Protein AF-0000000075578197 (afdb_homodimer)

Solvent-accessible surface area (backbone atoms only — not comparable to full-atom values): 44158 Å² total; per-residue (Å²): 131,75,74,69,54,66,65,58,53,52,53,49,50,53,52,51,51,52,52,51,51,43,53,58,36,43,76,77,36,50,68,51,28,54,43,50,54,48,47,51,42,28,32,48,22,42,33,37,21,54,51,38,68,72,30,47,92,73,48,92,46,46,31,55,51,46,51,17,53,47,27,38,55,43,24,49,40,48,48,54,21,53,48,30,27,89,66,40,66,65,49,78,88,58,94,46,51,23,55,37,35,48,52,54,35,48,44,52,52,32,50,46,50,41,52,19,59,66,42,44,76,50,88,66,82,70,62,66,66,59,54,47,51,52,50,48,52,53,48,50,52,52,48,40,30,55,74,68,69,56,65,56,69,71,26,56,41,92,95,77,41,72,30,72,61,40,54,52,47,51,52,50,38,44,49,44,42,50,50,31,52,51,51,49,58,75,47,46,86,78,41,55,70,68,46,43,52,27,49,52,52,18,52,50,26,40,44,52,15,52,52,24,61,67,67,40,88,42,90,83,33,72,40,38,55,49,17,51,51,26,42,42,50,16,49,48,28,46,41,52,37,46,46,43,56,61,48,48,43,56,54,46,48,31,51,47,45,40,46,44,38,60,24,26,29,91,83,62,65,26,27,14,46,66,38,48,49,52,51,46,39,50,50,52,54,46,19,72,72,69,67,50,38,27,21,38,38,36,37,35,50,54,68,48,65,56,46,26,71,72,64,30,59,70,52,39,48,52,46,50,36,51,51,50,49,53,48,56,69,72,48,58,90,83,36,46,56,24,39,58,47,72,64,24,32,34,36,41,34,68,76,27,52,54,69,61,46,47,51,51,50,49,52,46,35,52,52,46,46,70,38,61,43,91,74,69,77,42,70,48,40,35,19,23,1,31,36,55,51,64,74,65,89,67,80,84,62,65,86,46,40,60,54,47,42,52,53,50,50,47,50,13,47,51,21,23,50,49,16,51,73,72,72,36,65,38,74,27,55,79,129,133,76,75,70,54,68,64,58,54,53,55,49,50,53,50,50,52,52,51,51,51,44,51,58,36,43,76,76,36,49,67,52,26,54,43,51,53,48,49,51,42,28,31,47,22,41,32,39,20,54,52,39,68,73,31,47,91,73,48,91,45,46,32,56,51,47,50,17,53,48,26,39,56,43,24,50,39,48,47,54,20,54,48,28,27,89,68,40,66,64,48,78,91,57,93,46,52,21,55,36,35,48,52,54,34,47,45,52,53,32,51,46,49,41,53,20,60,67,43,43,74,50,86,66,82,70,61,65,66,58,55,47,51,52,50,48,52,54,48,50,50,51,48,38,29,54,73,69,68,56,65,55,69,71,25,55,42,90,96,76,40,72,31,72,60,40,53,52,48,52,52,50,38,45,50,43,41,51,49,33,52,50,51,50,60,75,47,46,84,77,39,57,70,68,47,44,51,26,49,53,51,17,51,51,27,40,45,52,16,52,53,24,61,66,68,41,86,42,90,83,32,71,40,40,54,49,17,50,52,27,41,42,50,16,47,49,26,47,42,53,36,46,47,44,57,60,48,48,43,56,55,45,49,32,49,47,45,40,47,44,37,60,24,25,29,89,82,62,66,28,28,14,46,66,38,48,50,54,50,45,40,50,49,52,54,46,19,71,71,70,67,49,38,27,21,40,38,36,36,34,51,54,66,47,65,56,47,26,71,73,63,31,61,68,52,40,50,52,47,51,35,50,51,51,48,52,49,55,70,73,48,58,89,84,37,47,57,25,40,57,46,72,62,25,34,34,35,41,33,69,76,25,52,53,68,59,46,48,51,52,52,48,53,47,36,53,52,47,45,69,38,62,43,92,75,68,76,42,71,49,40,34,20,24,2,32,37,57,52,65,75,67,89,66,79,84,61,65,86,46,40,61,54,48,44,51,54,51,50,47,50,14,49,50,21,23,51,50,16,50,72,73,73,36,65,37,78,28,55,80,129

Organism: Acetobacterium woodii (strain ATCC 29683 / DSM 1030 / JCM 2381 / KCTC 1655 / WB1) (NCBI:txid931626)

Foldseek 3Di:
DPPPPPVVVVVVVVVVVVLVVLVVCLVPPVLVSLLVLLVLLLVLLQVLLVLCVVLVVVDPFQLSLLSNLLSNLLSVLSNQLSCLDPPHPPDDPDNQSNLLSVLLSLVSNLVSLVVSLVCRPPNDHDDSVVSNVVSVVSSVVSCCCVPPVNVRDGQADPPPGGDPVVLVSLVVSLVSLVVSLVSLVVCVVVDDPLLSVLQNLLSVLQSQLSVLVNPDPDCSDPSVSSSSVSNSSSSVSSSVSSCCRRPVVVVVCCVVVVVQVVQADPLQSAGEQVNVLVVLLVLLLVCLVPQAKKKKKKKFWPPLVVVCVVPNVVLSSQLQNVLQVLLVVLDDPVKGWGANDDRMIMIIGTRDDPVRVQVSVLVSQVVLQPDQGPVPNDGIGMFMFMFMDGNDPDDDDSVVSSVVSVVRVVNSVVQRVVCNVVPHSHYGDDD/DPCPPPVVVVVVVVVVVVLVVLVVCLVPPVLVSLLVLLVLLLVLLQVLLVLCVVLVVVDPFQLSLLSSLLSNLLSVLSNQLSCLDPPHPPDDPDNQSNLLSVLLSLVSNLVSLVVSLVCRPPNDHDDSVVSNVVSVVSSVVSCCCVPPVNPRDGQADPPPGGDPVVLVSLVVSLVSLVVSLVSLVVCVVVDDPLLSVLQNLLSVLQSQLSVLVNPDPDCSDPSVSSSSVSNSSSSVSSSVSSCCRRPVVVVVCCVVVCVQVVQADPQQSAGEQVNVLVVLLVLLLVCLVPQAKKKKKKKFWPPLVVVCVVPNVVLSSQLQNVLQVLLVVLDDPVKGWGANDDRMIMIIGTRDDPVRVQVSVLVSQVVLQPDQGPVPNDGIGMFMFMFMDGNDPDDDDSVVSSVVSVVRVVNSVVQRVVCNVVPHSHYGHDD

Radius of gyration: 34.64 Å; Cα contacts (8 Å, |Δi|>4): 1286; chains: 2; bounding box: 59×99×76 Å

Nearest PDB structures (foldseek):
  6et7-assembly1_B  TM=8.846E-01  e=3.776E-13  Idiomarina sp. A28L
  3ign-assembly1_A  TM=9.192E-01  e=7.007E-12  Marinobacter nauticus VT8
  5llw-assembly1_B  TM=8.426E-01  e=5.840E-13  Idiomarina sp. A28L
  7e6g-assembly1_B  TM=8.261E-01  e=4.039E-10  Pseudomonas aeruginosa
  5xge-assembly1_A  TM=8.712E-01  e=1.380E-08  Pseudomonas aeruginosa PAO1

pLDDT: mean 86.0, std 12.72, range [21.14, 98.0]

InterPro domains:
  IPR000160 GGDEF domain [PF00990] (263-425)
  IPR000160 GGDEF domain [PS50887] (292-431)
  IPR000160 GGDEF domain [SM00267] (251-430)
  IPR000160 GGDEF domain [TIGR00254] (258-427)
  IPR000160 GGDEF domain [cd01949] (263-425)
  IPR029787 Nucleotide cyclase [SSF55073] (267-427)
  IPR033425 Membrane-associated sensor domain MASE3 [PF17159] (25-250)
  IPR043128 Reverse transcriptase/Diguanylate cyclase domain [G3DSA:3.30.70.270] (252-428)
  IPR050469 Diguanylate cyclase Dgc-like, bacteria [PTHR45138] (252-425)

Sequence (862 aa):
MRIWNKRNVINSLITVIILVALYIISLNNYLLFHTSAEIFSICIAVTIFLIVINSQEFIDNNFLIIIGIAYLFIGFLDLLHALSYVGMNIFTDYDYYANQLWIATRFMESITLVIAFIFMNYKRKLNTNLIFITYFIATIAIVLSIFYWKIFPICFIVGEGQTKFKIISEYIISFILLISLTLSYINRKRFDKTLYKYVVFSIIFTIFSELAFTFYISNYGLLNILGHFFKILSFYLIYKAIIEKAIKEPQKAIFTELQNQVNTDGLTSLFNHRYLYDQLEAEITYTFQTKKTFSIIIFDIDHFKKVNDRYGHVIGDKVLLSVGTIITKLTRSIDTVGRYGGEEFMVILPNTGIENCYHIAEKIRIEIEKTDFCQKGINITVSAGIAQFDNPSIGEKYERISILANDFVNIADVNLYNAKSNGRNMTIGLKMRIWNKRNVINSLITVIILVALYIISLNNYLLFHTSAEIFSICIAVTIFLIVINSQEFIDNNFLIIIGIAYLFIGFLDLLHALSYVGMNIFTDYDYYANQLWIATRFMESITLVIAFIFMNYKRKLNTNLIFITYFIATIAIVLSIFYWKIFPICFIVGEGQTKFKIISEYIISFILLISLTLSYINRKRFDKTLYKYVVFSIIFTIFSELAFTFYISNYGLLNILGHFFKILSFYLIYKAIIEKAIKEPQKAIFTELQNQVNTDGLTSLFNHRYLYDQLEAEITYTFQTKKTFSIIIFDIDHFKKVNDRYGHVIGDKVLLSVGTIITKLTRSIDTVGRYGGEEFMVILPNTGIENCYHIAEKIRIEIEKTDFCQKGINITVSAGIAQFDNPSIGEKYERISILANDFVNIADVNLYNAKSNGRNMTIGLK

Structure (mmCIF, N/CA/C/O backbone):
data_AF-0000000075578197-model_v1
#
loop_
_entity.id
_entity.type
_entity.pdbx_description
1 polymer 'Putative response regulator pleD'
#
loop_
_atom_site.group_PDB
_atom_site.id
_atom_site.type_symbol
_atom_site.label_atom_id
_atom_site.label_alt_id
_atom_site.label_comp_id
_atom_site.label_asym_id
_atom_site.label_entity_id
_atom_site.label_seq_id
_atom_site.pdbx_PDB_ins_code
_atom_site.Cartn_x
_atom_site.Cartn_y
_atom_site.Cartn_z
_atom_site.occupancy
_atom_site.B_iso_or_equiv
_atom_site.auth_seq_id
_atom_site.auth_comp_id
_atom_site.auth_asym_id
_atom_site.auth_atom_id
_atom_site.pdbx_PDB_model_num
ATOM 1 N N . MET A 1 1 ? 3.1 -3.645 29.516 1 21.33 1 MET A N 1
ATOM 2 C CA . MET A 1 1 ? 3.105 -4.969 28.906 1 21.33 1 MET A CA 1
ATOM 3 C C . MET A 1 1 ? 2.656 -4.895 27.453 1 21.33 1 MET A C 1
ATOM 5 O O . MET A 1 1 ? 1.569 -4.395 27.156 1 21.33 1 MET A O 1
ATOM 9 N N . ARG A 1 2 ? 3.539 -4.82 26.578 1 26.7 2 ARG A N 1
ATOM 10 C CA . ARG A 1 2 ? 3.576 -4.473 25.156 1 26.7 2 ARG A CA 1
ATOM 11 C C . ARG A 1 2 ? 2.631 -5.359 24.344 1 26.7 2 ARG A C 1
ATOM 13 O O . ARG A 1 2 ? 2.68 -6.586 24.453 1 26.7 2 ARG A O 1
ATOM 20 N N . ILE A 1 3 ? 1.379 -4.938 24.281 1 30.64 3 ILE A N 1
ATOM 21 C CA . ILE A 1 3 ? 0.439 -5.602 23.391 1 30.64 3 ILE A CA 1
ATOM 22 C C . ILE A 1 3 ? 1.197 -6.246 22.234 1 30.64 3 ILE A C 1
ATOM 24 O O . ILE A 1 3 ? 1.737 -5.547 21.359 1 30.64 3 ILE A O 1
ATOM 28 N N . TRP A 1 4 ? 2.084 -6.992 22.562 1 38.09 4 TRP A N 1
ATOM 29 C CA . TRP A 1 4 ? 2.557 -7.938 21.562 1 38.09 4 TRP A CA 1
ATOM 30 C C . TRP A 1 4 ? 1.471 -8.219 20.516 1 38.09 4 TRP A C 1
ATOM 32 O O . TRP A 1 4 ? 0.402 -8.734 20.859 1 38.09 4 TRP A O 1
ATOM 42 N N . ASN A 1 5 ? 1.256 -7.391 19.469 1 48.12 5 ASN A N 1
ATOM 43 C CA . ASN A 1 5 ? 0.161 -7.121 18.547 1 48.12 5 ASN A CA 1
ATOM 44 C C . ASN A 1 5 ? -0.476 -8.414 18.047 1 48.12 5 ASN A C 1
ATOM 46 O O . ASN A 1 5 ? 0.218 -9.297 17.531 1 48.12 5 ASN A O 1
ATOM 50 N N . LYS A 1 6 ? -1.523 -9 18.766 1 53.38 6 LYS A N 1
ATOM 51 C CA . LYS A 1 6 ? -2.418 -10.094 18.406 1 53.38 6 LYS A CA 1
ATOM 52 C C . LYS A 1 6 ? -2.393 -10.359 16.906 1 53.38 6 LYS A C 1
ATOM 54 O O . LYS A 1 6 ? -2.414 -11.516 16.469 1 53.38 6 LYS A O 1
ATOM 59 N N . ARG A 1 7 ? -2.16 -9.391 16.219 1 59.84 7 ARG A N 1
ATOM 60 C CA . ARG A 1 7 ? -2.176 -9.516 14.758 1 59.84 7 ARG A CA 1
ATOM 61 C C . ARG A 1 7 ? -0.917 -10.211 14.258 1 59.84 7 ARG A C 1
ATOM 63 O O . ARG A 1 7 ? -0.98 -11.031 13.336 1 59.84 7 ARG A O 1
ATOM 70 N N . ASN A 1 8 ? 0.161 -10 14.977 1 60.31 8 ASN A N 1
ATOM 71 C CA . ASN A 1 8 ? 1.41 -10.648 14.586 1 60.31 8 ASN A CA 1
ATOM 72 C C . ASN A 1 8 ? 1.393 -12.141 14.922 1 60.31 8 ASN A C 1
ATOM 74 O O . ASN A 1 8 ? 1.928 -12.953 14.164 1 60.31 8 ASN A O 1
ATOM 78 N N . VAL A 1 9 ? 0.662 -12.469 15.898 1 59.34 9 VAL A N 1
ATOM 79 C CA . VAL A 1 9 ? 0.596 -13.859 16.328 1 59.34 9 VAL A CA 1
ATOM 80 C C . VAL A 1 9 ? -0.242 -14.664 15.328 1 59.34 9 VAL A C 1
ATOM 82 O O . VAL A 1 9 ? 0.135 -15.773 14.945 1 59.34 9 VAL A O 1
ATOM 85 N N . ILE A 1 10 ? -1.269 -14.102 14.875 1 62.12 10 ILE A N 1
ATOM 86 C CA . ILE A 1 10 ? -2.145 -14.789 13.93 1 62.12 10 ILE A CA 1
ATOM 87 C C . ILE A 1 10 ? -1.427 -14.977 12.602 1 62.12 10 ILE A C 1
ATOM 89 O O . ILE A 1 10 ? -1.494 -16.047 11.992 1 62.12 10 ILE A O 1
ATOM 93 N N . ASN A 1 11 ? -0.665 -14.031 12.25 1 66.75 11 ASN A N 1
ATOM 94 C CA . ASN A 1 11 ? 0.097 -14.141 11.008 1 66.75 11 ASN A CA 1
ATOM 95 C C . ASN A 1 11 ? 1.16 -15.227 11.094 1 66.75 11 ASN A C 1
ATOM 97 O O . ASN A 1 11 ? 1.378 -15.969 10.133 1 66.75 11 ASN A O 1
ATOM 101 N N . SER A 1 12 ? 1.688 -15.297 12.289 1 65.81 12 SER A N 1
ATOM 102 C CA . SER A 1 12 ? 2.709 -16.328 12.492 1 65.81 12 SER A CA 1
ATOM 103 C C . SER A 1 12 ? 2.094 -17.719 12.516 1 65.81 12 SER A C 1
ATOM 105 O O . SER A 1 12 ? 2.668 -18.672 11.969 1 65.81 12 SER A O 1
ATOM 107 N N . LEU A 1 13 ? 0.955 -17.797 13.016 1 66.75 13 LEU A N 1
ATOM 108 C CA . LEU A 1 13 ? 0.273 -19.094 13.086 1 66.75 13 LEU A CA 1
ATOM 109 C C . LEU A 1 13 ? -0.123 -19.578 11.695 1 66.75 13 LEU A C 1
ATOM 111 O O . LEU A 1 13 ? 0.028 -20.75 11.375 1 66.75 13 LEU A O 1
ATOM 115 N N . ILE A 1 14 ? -0.508 -18.688 10.891 1 71.19 14 ILE A N 1
ATOM 116 C CA . ILE A 1 14 ? -0.895 -19.031 9.523 1 71.19 14 ILE A CA 1
ATOM 117 C C . ILE A 1 14 ? 0.325 -19.516 8.75 1 71.19 14 ILE A C 1
ATOM 119 O O . ILE A 1 14 ? 0.245 -20.5 8.016 1 71.19 14 ILE A O 1
ATOM 123 N N . THR A 1 15 ? 1.411 -18.922 9.031 1 72.12 15 THR A N 1
ATOM 124 C CA . THR A 1 15 ? 2.643 -19.312 8.359 1 72.12 15 THR A CA 1
ATOM 125 C C . THR A 1 15 ? 3.068 -20.719 8.781 1 72.12 15 THR A C 1
ATOM 127 O O . THR A 1 15 ? 3.451 -21.531 7.945 1 72.12 15 THR A O 1
ATOM 130 N N . VAL A 1 16 ? 2.912 -21.016 10.047 1 74.88 16 VAL A N 1
ATOM 131 C CA . VAL A 1 16 ? 3.295 -22.328 10.562 1 74.88 16 VAL A CA 1
ATOM 132 C C . VAL A 1 16 ? 2.373 -23.406 9.984 1 74.88 16 VAL A C 1
ATOM 134 O O . VAL A 1 16 ? 2.832 -24.484 9.594 1 74.88 16 VAL A O 1
ATOM 137 N N . ILE A 1 17 ? 1.152 -23.109 9.891 1 74.31 17 ILE A N 1
ATOM 138 C CA . ILE A 1 17 ? 0.178 -24.047 9.352 1 74.31 17 ILE A CA 1
ATOM 139 C C . ILE A 1 17 ? 0.504 -24.359 7.891 1 74.31 17 ILE A C 1
ATOM 141 O O . ILE A 1 17 ? 0.465 -25.516 7.469 1 74.31 17 ILE A O 1
ATOM 145 N N . ILE A 1 18 ? 0.885 -23.375 7.168 1 77.69 18 ILE A N 1
ATOM 146 C CA . ILE A 1 18 ? 1.222 -23.531 5.758 1 77.69 18 ILE A CA 1
ATOM 147 C C . ILE A 1 18 ? 2.477 -24.391 5.625 1 77.69 18 ILE A C 1
ATOM 149 O O . ILE A 1 18 ? 2.527 -25.312 4.797 1 77.69 18 ILE A O 1
ATOM 153 N N . LEU A 1 19 ? 3.412 -24.203 6.543 1 81.19 19 LEU A N 1
ATOM 154 C CA . LEU A 1 19 ? 4.66 -24.969 6.488 1 81.19 19 LEU A CA 1
ATOM 155 C C . LEU A 1 19 ? 4.43 -26.422 6.863 1 81.19 19 LEU A C 1
ATOM 157 O O . LEU A 1 19 ? 4.98 -27.328 6.23 1 81.19 19 LEU A O 1
ATOM 161 N N . VAL A 1 20 ? 3.592 -26.625 7.797 1 82.25 20 VAL A N 1
ATOM 162 C CA . VAL A 1 20 ? 3.281 -27.984 8.227 1 82.25 20 VAL A CA 1
ATOM 163 C C . VAL A 1 20 ? 2.52 -28.719 7.117 1 82.25 20 VAL A C 1
ATOM 165 O O . VAL A 1 20 ? 2.803 -29.875 6.82 1 82.25 20 VAL A O 1
ATOM 168 N N . ALA A 1 21 ? 1.623 -28 6.539 1 83 21 ALA A N 1
ATOM 169 C CA . ALA A 1 21 ? 0.863 -28.594 5.441 1 83 21 ALA A CA 1
ATOM 170 C C . ALA A 1 21 ? 1.779 -28.969 4.277 1 83 21 ALA A C 1
ATOM 172 O O . ALA A 1 21 ? 1.648 -30.047 3.701 1 83 21 ALA A O 1
ATOM 173 N N . LEU A 1 22 ? 2.672 -28.125 4.031 1 86.56 22 LEU A N 1
ATOM 174 C CA . LEU A 1 22 ? 3.617 -28.391 2.953 1 86.56 22 LEU A CA 1
ATOM 175 C C . LEU A 1 22 ? 4.504 -29.578 3.283 1 86.56 22 LEU A C 1
ATOM 177 O O . LEU A 1 22 ? 4.824 -30.375 2.404 1 86.56 22 LEU A O 1
ATOM 181 N N . TYR A 1 23 ? 4.848 -29.688 4.5 1 86.38 23 TYR A N 1
ATOM 182 C CA . TYR A 1 23 ? 5.672 -30.812 4.914 1 86.38 23 TYR A CA 1
ATOM 183 C C . TYR A 1 23 ? 4.914 -32.125 4.758 1 86.38 23 TYR A C 1
ATOM 185 O O . TYR A 1 23 ? 5.465 -33.125 4.254 1 86.38 23 TYR A O 1
ATOM 193 N N . ILE A 1 24 ? 3.689 -32.188 5.086 1 85.94 24 ILE A N 1
ATOM 194 C CA . ILE A 1 24 ? 2.861 -33.375 4.965 1 85.94 24 ILE A CA 1
ATOM 195 C C . ILE A 1 24 ? 2.719 -33.75 3.492 1 85.94 24 ILE A C 1
ATOM 197 O O . ILE A 1 24 ? 2.811 -34.938 3.137 1 85.94 24 ILE A O 1
ATOM 201 N N . ILE A 1 25 ? 2.584 -32.781 2.715 1 87.94 25 ILE A N 1
ATOM 202 C CA . ILE A 1 25 ? 2.451 -33 1.278 1 87.94 25 ILE A CA 1
ATOM 203 C C . ILE A 1 25 ? 3.748 -33.594 0.724 1 87.94 25 ILE A C 1
ATOM 205 O O . ILE A 1 25 ? 3.721 -34.469 -0.141 1 87.94 25 ILE A O 1
ATOM 209 N N . SER A 1 26 ? 4.848 -33.156 1.254 1 87.31 26 SER A N 1
ATOM 210 C CA . SER A 1 26 ? 6.148 -33.594 0.76 1 87.31 26 SER A CA 1
ATOM 211 C C . SER A 1 26 ? 6.352 -35.094 0.996 1 87.31 26 SER A C 1
ATOM 213 O O . SER A 1 26 ? 7.059 -35.75 0.233 1 87.31 26 SER A O 1
ATOM 215 N N . LEU A 1 27 ? 5.688 -35.625 1.967 1 85.31 27 LEU A N 1
ATOM 216 C CA . LEU A 1 27 ? 5.848 -37.031 2.33 1 85.31 27 LEU A CA 1
ATOM 217 C C . LEU A 1 27 ? 5.066 -37.938 1.38 1 85.31 27 LEU A C 1
ATOM 219 O O . LEU A 1 27 ? 5.383 -39.125 1.235 1 85.31 27 LEU A O 1
ATOM 223 N N . ASN A 1 28 ? 4.09 -37.406 0.705 1 85.5 28 ASN A N 1
ATOM 224 C CA . ASN A 1 28 ? 3.207 -38.219 -0.113 1 85.5 28 ASN A CA 1
ATOM 225 C C . ASN A 1 28 ? 3.391 -37.938 -1.601 1 85.5 28 ASN A C 1
ATOM 227 O O . ASN A 1 28 ? 3.303 -38.844 -2.428 1 85.5 28 ASN A O 1
ATOM 231 N N . ASN A 1 29 ? 3.561 -36.719 -1.911 1 89.56 29 ASN A N 1
ATOM 232 C CA . ASN A 1 29 ? 3.658 -36.25 -3.291 1 89.56 29 ASN A CA 1
ATOM 233 C C . ASN A 1 29 ? 4.668 -35.125 -3.432 1 89.56 29 ASN A C 1
ATOM 235 O O . ASN A 1 29 ? 4.305 -33.938 -3.328 1 89.56 29 ASN A O 1
ATOM 239 N N . TYR A 1 30 ? 5.844 -35.469 -3.801 1 88.62 30 TYR A N 1
ATOM 240 C CA . TYR A 1 30 ? 6.926 -34.5 -3.834 1 88.62 30 TYR A CA 1
ATOM 241 C C . TYR A 1 30 ? 6.699 -33.469 -4.934 1 88.62 30 TYR A C 1
ATOM 243 O O . TYR A 1 30 ? 7.039 -32.281 -4.77 1 88.62 30 TYR A O 1
ATOM 251 N N . LEU A 1 31 ? 6.219 -33.938 -6.07 1 89.88 31 LEU A N 1
ATOM 252 C CA . LEU A 1 31 ? 5.961 -33.031 -7.168 1 89.88 31 LEU A CA 1
ATOM 253 C C . LEU A 1 31 ? 4.973 -31.953 -6.746 1 89.88 31 LEU A C 1
ATOM 255 O O . LEU A 1 31 ? 5.152 -30.766 -7.078 1 89.88 31 LEU A O 1
ATOM 259 N N . LEU A 1 32 ? 3.955 -32.344 -6.027 1 91.19 32 LEU A N 1
ATOM 260 C CA . LEU A 1 32 ? 2.984 -31.391 -5.5 1 91.19 32 LEU A CA 1
ATOM 261 C C . LEU A 1 32 ? 3.643 -30.438 -4.508 1 91.19 32 LEU A C 1
ATOM 263 O O . LEU A 1 32 ? 3.387 -29.234 -4.535 1 91.19 32 LEU A O 1
ATOM 267 N N . PHE A 1 33 ? 4.422 -30.953 -3.654 1 91.31 33 PHE A N 1
ATOM 268 C CA . PHE A 1 33 ? 5.145 -30.141 -2.686 1 91.31 33 PHE A CA 1
ATOM 269 C C . PHE A 1 33 ? 6.016 -29.109 -3.391 1 91.31 33 PHE A C 1
ATOM 271 O O . PHE A 1 33 ? 5.918 -27.906 -3.115 1 91.31 33 PHE A O 1
ATOM 278 N N . HIS A 1 34 ? 6.832 -29.641 -4.289 1 91.81 34 HIS A N 1
ATOM 279 C CA . HIS A 1 34 ? 7.773 -28.797 -5.004 1 91.81 34 HIS A CA 1
ATOM 280 C C . HIS A 1 34 ? 7.051 -27.672 -5.742 1 91.81 34 HIS A C 1
ATOM 282 O O . HIS A 1 34 ? 7.422 -26.5 -5.621 1 91.81 34 HIS A O 1
ATOM 288 N N . THR A 1 35 ? 6.016 -27.969 -6.395 1 93 35 THR A N 1
ATOM 289 C CA . THR A 1 35 ? 5.277 -27 -7.195 1 93 35 THR A CA 1
ATOM 290 C C . THR A 1 35 ? 4.578 -25.984 -6.301 1 93 35 THR A C 1
ATOM 292 O O . THR A 1 35 ? 4.605 -24.781 -6.578 1 93 35 THR A O 1
ATOM 295 N N . SER A 1 36 ? 4.012 -26.422 -5.266 1 92.19 36 SER A N 1
ATOM 296 C CA . SER A 1 36 ? 3.33 -25.531 -4.336 1 92.19 36 SER A CA 1
ATOM 297 C C . SER A 1 36 ? 4.312 -24.562 -3.678 1 92.19 36 SER A C 1
ATOM 299 O O . SER A 1 36 ? 4.027 -23.375 -3.543 1 92.19 36 SER A O 1
ATOM 301 N N . ALA A 1 37 ? 5.422 -25.094 -3.244 1 92.19 37 ALA A N 1
ATOM 302 C CA . ALA A 1 37 ? 6.449 -24.266 -2.619 1 92.19 37 ALA A CA 1
ATOM 303 C C . ALA A 1 37 ? 6.941 -23.172 -3.576 1 92.19 37 ALA A C 1
ATOM 305 O O . ALA A 1 37 ? 7.094 -22.016 -3.188 1 92.19 37 ALA A O 1
ATOM 306 N N . GLU A 1 38 ? 7.145 -23.547 -4.773 1 94.06 38 GLU A N 1
ATOM 307 C CA . GLU A 1 38 ? 7.609 -22.594 -5.777 1 94.06 38 GLU A CA 1
ATOM 308 C C . GLU A 1 38 ? 6.543 -21.547 -6.082 1 94.06 38 GLU A C 1
ATOM 310 O O . GLU A 1 38 ? 6.852 -20.359 -6.215 1 94.06 38 GLU A O 1
ATOM 315 N N . ILE A 1 39 ? 5.336 -21.969 -6.184 1 94.12 39 ILE A N 1
ATOM 316 C CA . ILE A 1 39 ? 4.258 -21.047 -6.508 1 94.12 39 ILE A CA 1
ATOM 317 C C . ILE A 1 39 ? 4.094 -20.031 -5.379 1 94.12 39 ILE A C 1
ATOM 319 O O . ILE A 1 39 ? 3.811 -18.859 -5.629 1 94.12 39 ILE A O 1
ATOM 323 N N . PHE A 1 40 ? 4.262 -20.5 -4.211 1 90.81 40 PHE A N 1
ATOM 324 C CA . PHE A 1 40 ? 4.211 -19.578 -3.088 1 90.81 40 PHE A CA 1
ATOM 325 C C . PHE A 1 40 ? 5.234 -18.453 -3.262 1 90.81 40 PHE A C 1
ATOM 327 O O . PHE A 1 40 ? 4.895 -17.281 -3.139 1 90.81 40 PHE A O 1
ATOM 334 N N . SER A 1 41 ? 6.43 -18.812 -3.496 1 94.12 41 SER A N 1
ATOM 335 C CA . SER A 1 41 ? 7.5 -17.844 -3.67 1 94.12 41 SER A CA 1
ATOM 336 C C . SER A 1 41 ? 7.234 -16.938 -4.867 1 94.12 41 SER A C 1
ATOM 338 O O . SER A 1 41 ? 7.562 -15.742 -4.836 1 94.12 41 SER A O 1
ATOM 340 N N . ILE A 1 42 ? 6.637 -17.5 -5.852 1 95.88 42 ILE A N 1
ATOM 341 C CA . ILE A 1 42 ? 6.324 -16.734 -7.059 1 95.88 42 ILE A CA 1
ATOM 342 C C . ILE A 1 42 ? 5.246 -15.703 -6.754 1 95.88 42 ILE A C 1
ATOM 344 O O . ILE A 1 42 ? 5.355 -14.547 -7.164 1 95.88 42 ILE A O 1
ATOM 348 N N . CYS A 1 43 ? 4.266 -16.094 -6.031 1 94.69 43 CYS A N 1
ATOM 349 C CA . CYS A 1 43 ? 3.217 -15.164 -5.625 1 94.69 43 CYS A CA 1
ATOM 350 C C . CYS A 1 43 ? 3.793 -14.008 -4.82 1 94.69 43 CYS A C 1
ATOM 352 O O . CYS A 1 43 ? 3.439 -12.852 -5.051 1 94.69 43 CYS A O 1
ATOM 354 N N . ILE A 1 44 ? 4.66 -14.367 -4.004 1 93.5 44 ILE A N 1
ATOM 355 C CA . ILE A 1 44 ? 5.289 -13.352 -3.17 1 93.5 44 ILE A CA 1
ATOM 356 C C . ILE A 1 44 ? 6.125 -12.414 -4.039 1 93.5 44 ILE A C 1
ATOM 358 O O . ILE A 1 44 ? 6.078 -11.195 -3.867 1 93.5 44 ILE A O 1
ATOM 362 N N . ALA A 1 45 ? 6.844 -12.945 -4.93 1 95.56 45 ALA A N 1
ATOM 363 C CA . ALA A 1 45 ? 7.688 -12.156 -5.82 1 95.56 45 ALA A CA 1
ATOM 364 C C . ALA A 1 45 ? 6.852 -11.18 -6.645 1 95.56 45 ALA A C 1
ATOM 366 O O . ALA A 1 45 ? 7.199 -10 -6.77 1 95.56 45 ALA A O 1
ATOM 367 N N . VAL A 1 46 ? 5.789 -11.656 -7.137 1 93.88 46 VAL A N 1
ATOM 368 C CA . VAL A 1 46 ? 4.91 -10.812 -7.945 1 93.88 46 VAL A CA 1
ATOM 369 C C . VAL A 1 46 ? 4.285 -9.734 -7.07 1 93.88 46 VAL A C 1
ATOM 371 O O . VAL A 1 46 ? 4.172 -8.578 -7.488 1 93.88 46 VAL A O 1
ATOM 374 N N . THR A 1 47 ? 3.938 -10.133 -5.953 1 93.44 47 THR A N 1
ATOM 375 C CA . THR A 1 47 ? 3.357 -9.18 -5.016 1 93.44 47 THR A CA 1
ATOM 376 C C . THR A 1 47 ? 4.34 -8.055 -4.707 1 93.44 47 THR A C 1
ATOM 378 O O . THR A 1 47 ? 3.971 -6.883 -4.715 1 93.44 47 THR A O 1
ATOM 381 N N . ILE A 1 48 ? 5.555 -8.438 -4.434 1 93.44 48 ILE A N 1
ATOM 382 C CA . ILE A 1 48 ? 6.613 -7.469 -4.152 1 93.44 48 ILE A CA 1
ATOM 383 C C . ILE A 1 48 ? 6.715 -6.473 -5.301 1 93.44 48 ILE A C 1
ATOM 385 O O . ILE A 1 48 ? 6.742 -5.258 -5.078 1 93.44 48 ILE A O 1
ATOM 389 N N . PHE A 1 49 ? 6.707 -6.914 -6.473 1 93.75 49 PHE A N 1
ATOM 390 C CA . PHE A 1 49 ? 6.816 -6.07 -7.656 1 93.75 49 PHE A CA 1
ATOM 391 C C . PHE A 1 49 ? 5.625 -5.125 -7.758 1 93.75 49 PHE A C 1
ATOM 393 O O . PHE A 1 49 ? 5.797 -3.92 -7.953 1 93.75 49 PHE A O 1
ATOM 400 N N . LEU A 1 50 ? 4.492 -5.652 -7.586 1 90.69 50 LEU A N 1
ATOM 401 C CA . LEU A 1 50 ? 3.281 -4.863 -7.773 1 90.69 50 LEU A CA 1
ATOM 402 C C . LEU A 1 50 ? 3.168 -3.781 -6.707 1 90.69 50 LEU A C 1
ATOM 404 O O . LEU A 1 50 ? 2.713 -2.67 -6.988 1 90.69 50 LEU A O 1
ATOM 408 N N . ILE A 1 51 ? 3.576 -4.098 -5.566 1 88.81 51 ILE A N 1
ATOM 409 C CA . ILE A 1 51 ? 3.543 -3.107 -4.496 1 88.81 51 ILE A CA 1
ATOM 410 C C . ILE A 1 51 ? 4.551 -1.998 -4.789 1 88.81 51 ILE A C 1
ATOM 412 O O . ILE A 1 51 ? 4.223 -0.812 -4.699 1 88.81 51 ILE A O 1
ATOM 416 N N . VAL A 1 52 ? 5.723 -2.332 -5.152 1 89.75 52 VAL A N 1
ATOM 417 C CA . VAL A 1 52 ? 6.801 -1.369 -5.355 1 89.75 52 VAL A CA 1
ATOM 418 C C . VAL A 1 52 ? 6.469 -0.463 -6.539 1 89.75 52 VAL A C 1
ATOM 420 O O . VAL A 1 52 ? 6.641 0.756 -6.461 1 89.75 52 VAL A O 1
ATOM 423 N N . ILE A 1 53 ? 5.93 -1.054 -7.586 1 87.75 53 ILE A N 1
ATOM 424 C CA . ILE A 1 53 ? 5.684 -0.263 -8.789 1 87.75 53 ILE A CA 1
ATOM 425 C C . ILE A 1 53 ? 4.531 0.708 -8.539 1 87.75 53 ILE A C 1
ATOM 427 O O . ILE A 1 53 ? 4.516 1.813 -9.086 1 87.75 53 ILE A O 1
ATOM 431 N N . ASN A 1 54 ? 3.613 0.396 -7.66 1 85.38 54 ASN A N 1
ATOM 432 C CA . ASN A 1 54 ? 2.471 1.262 -7.379 1 85.38 54 ASN A CA 1
ATOM 433 C C . ASN A 1 54 ? 2.793 2.279 -6.289 1 85.38 54 ASN A C 1
ATOM 435 O O . ASN A 1 54 ? 2.078 3.27 -6.129 1 85.38 54 ASN A O 1
ATOM 439 N N . SER A 1 55 ? 3.84 2.039 -5.598 1 82.62 55 SER A N 1
ATOM 440 C CA . SER A 1 55 ? 4.207 2.939 -4.512 1 82.62 55 SER A CA 1
ATOM 441 C C . SER A 1 55 ? 5.52 3.654 -4.809 1 82.62 55 SER A C 1
ATOM 443 O O . SER A 1 55 ? 6.125 4.25 -3.912 1 82.62 55 SER A O 1
ATOM 445 N N . GLN A 1 56 ? 6 3.504 -5.969 1 82.06 56 GLN A N 1
ATOM 446 C CA . GLN A 1 56 ? 7.348 3.953 -6.293 1 82.06 56 GLN A CA 1
ATOM 447 C C . GLN A 1 56 ? 7.512 5.445 -6.023 1 82.06 56 GLN A C 1
ATOM 449 O O . GLN A 1 56 ? 8.609 5.91 -5.711 1 82.06 56 GLN A O 1
ATOM 454 N N . GLU A 1 57 ? 6.434 6.246 -6.035 1 75.12 57 GLU A N 1
ATOM 455 C CA . GLU A 1 57 ? 6.496 7.684 -5.785 1 75.12 57 GLU A CA 1
ATOM 456 C C . GLU A 1 57 ? 6.77 7.977 -4.316 1 75.12 57 GLU A C 1
ATOM 458 O O . GLU A 1 57 ? 7.316 9.031 -3.979 1 75.12 57 GLU A O 1
ATOM 463 N N . PHE A 1 58 ? 6.488 7.027 -3.586 1 72.88 58 PHE A N 1
ATOM 464 C CA . PHE A 1 58 ? 6.574 7.27 -2.15 1 72.88 58 PHE A CA 1
ATOM 465 C C . PHE A 1 58 ? 7.758 6.523 -1.549 1 72.88 58 PHE A C 1
ATOM 467 O O . PHE A 1 58 ? 8.031 6.641 -0.352 1 72.88 58 PHE A O 1
ATOM 474 N N . ILE A 1 59 ? 8.422 5.758 -2.348 1 77.25 59 ILE A N 1
ATOM 475 C CA . ILE A 1 59 ? 9.586 5.012 -1.887 1 77.25 59 ILE A CA 1
ATOM 476 C C . ILE A 1 59 ? 10.859 5.75 -2.277 1 77.25 59 ILE A C 1
ATOM 478 O O . ILE A 1 59 ? 11.156 5.914 -3.465 1 77.25 59 ILE A O 1
ATOM 482 N N . ASP A 1 60 ? 11.484 6.301 -1.313 1 75.81 60 ASP A N 1
ATOM 483 C CA . ASP A 1 60 ? 12.75 6.977 -1.566 1 75.81 60 ASP A CA 1
ATOM 484 C C . ASP A 1 60 ? 13.93 6.07 -1.233 1 75.81 60 ASP A C 1
ATOM 486 O O . ASP A 1 60 ? 14.797 6.434 -0.43 1 75.81 60 ASP A O 1
ATOM 490 N N . ASN A 1 61 ? 13.984 4.832 -1.576 1 85.31 61 ASN A N 1
ATOM 491 C CA . ASN A 1 61 ? 15.016 3.83 -1.34 1 85.31 61 ASN A CA 1
ATOM 492 C C . ASN A 1 61 ? 15.297 3.016 -2.598 1 85.31 61 ASN A C 1
ATOM 494 O O . ASN A 1 61 ? 14.523 2.125 -2.955 1 85.31 61 ASN A O 1
ATOM 498 N N . ASN A 1 62 ? 16.406 3.318 -3.18 1 90.06 62 ASN A N 1
ATOM 499 C CA . ASN A 1 62 ? 16.781 2.67 -4.434 1 90.06 62 ASN A CA 1
ATOM 500 C C . ASN A 1 62 ? 16.953 1.163 -4.258 1 90.06 62 ASN A C 1
ATOM 502 O O . ASN A 1 62 ? 16.703 0.395 -5.188 1 90.06 62 ASN A O 1
ATOM 506 N N . PHE A 1 63 ? 17.406 0.729 -3.072 1 92.38 63 PHE A N 1
ATOM 507 C CA . PHE A 1 63 ? 17.531 -0.692 -2.775 1 92.38 63 PHE A CA 1
ATOM 508 C C . PHE A 1 63 ? 16.203 -1.417 -2.982 1 92.38 63 PHE A C 1
ATOM 510 O O . PHE A 1 63 ? 16.156 -2.438 -3.67 1 92.38 63 PHE A O 1
ATOM 517 N N . LEU A 1 64 ? 15.188 -0.868 -2.496 1 90.56 64 LEU A N 1
ATOM 518 C CA . LEU A 1 64 ? 13.867 -1.489 -2.559 1 90.56 64 LEU A CA 1
ATOM 519 C C . LEU A 1 64 ? 13.312 -1.443 -3.979 1 90.56 64 LEU A C 1
ATOM 521 O O . LEU A 1 64 ? 12.633 -2.377 -4.414 1 90.56 64 LEU A O 1
ATOM 525 N N . ILE A 1 65 ? 13.594 -0.383 -4.633 1 93.19 65 ILE A N 1
ATOM 526 C CA . ILE A 1 65 ? 13.109 -0.238 -6.004 1 93.19 65 ILE A CA 1
ATOM 527 C C . ILE A 1 65 ? 13.75 -1.306 -6.891 1 93.19 65 ILE A C 1
ATOM 529 O O . ILE A 1 65 ? 13.062 -1.979 -7.656 1 93.19 65 ILE A O 1
ATOM 533 N N . ILE A 1 66 ? 14.992 -1.517 -6.73 1 95.56 66 ILE A N 1
ATOM 534 C CA . ILE A 1 66 ? 15.727 -2.494 -7.531 1 95.56 66 ILE A CA 1
ATOM 535 C C . ILE A 1 66 ? 15.234 -3.9 -7.199 1 95.56 66 ILE A C 1
ATOM 537 O O . ILE A 1 66 ? 14.922 -4.684 -8.102 1 95.56 66 ILE A O 1
ATOM 541 N N . ILE A 1 67 ? 15.133 -4.223 -5.922 1 95.38 67 ILE A N 1
ATOM 542 C CA . ILE A 1 67 ? 14.672 -5.535 -5.484 1 95.38 67 ILE A CA 1
ATOM 543 C C . ILE A 1 67 ? 13.25 -5.781 -5.98 1 95.38 67 ILE A C 1
ATOM 545 O O . ILE A 1 67 ? 12.945 -6.855 -6.5 1 95.38 67 ILE A O 1
ATOM 549 N N . GLY A 1 68 ? 12.445 -4.809 -5.84 1 94.62 68 GLY A N 1
ATOM 550 C CA . GLY A 1 68 ? 11.055 -4.93 -6.258 1 94.62 68 GLY A CA 1
ATOM 551 C C . GLY A 1 68 ? 10.898 -5.262 -7.727 1 94.62 68 GLY A C 1
ATOM 552 O O . GLY A 1 68 ? 10.148 -6.172 -8.086 1 94.62 68 GLY A O 1
ATOM 553 N N . ILE A 1 69 ? 11.625 -4.598 -8.562 1 94.81 69 ILE A N 1
ATOM 554 C CA . ILE A 1 69 ? 11.516 -4.801 -10.008 1 94.81 69 ILE A CA 1
ATOM 555 C C . ILE A 1 69 ? 12.148 -6.141 -10.383 1 94.81 69 ILE A C 1
ATOM 557 O O . ILE A 1 69 ? 11.562 -6.918 -11.141 1 94.81 69 ILE A O 1
ATOM 561 N N . ALA A 1 70 ? 13.234 -6.418 -9.805 1 97.12 70 ALA A N 1
ATOM 562 C CA . ALA A 1 70 ? 13.969 -7.641 -10.117 1 97.12 70 ALA A CA 1
ATOM 563 C C . ALA A 1 70 ? 13.148 -8.875 -9.758 1 97.12 70 ALA A C 1
ATOM 565 O O . ALA A 1 70 ? 13.227 -9.898 -10.438 1 97.12 70 ALA A O 1
ATOM 566 N N . TYR A 1 71 ? 12.383 -8.828 -8.75 1 96.5 71 TYR A N 1
ATOM 567 C CA . TYR A 1 71 ? 11.672 -9.992 -8.234 1 96.5 71 TYR A CA 1
ATOM 568 C C . TYR A 1 71 ? 10.586 -10.438 -9.203 1 96.5 71 TYR A C 1
ATOM 570 O O . TYR A 1 71 ? 10.172 -11.602 -9.188 1 96.5 71 TYR A O 1
ATOM 578 N N . LEU A 1 72 ? 10.094 -9.578 -10.039 1 95.38 72 LEU A N 1
ATOM 579 C CA . LEU A 1 72 ? 9.18 -10.016 -11.086 1 95.38 72 LEU A CA 1
ATOM 580 C C . LEU A 1 72 ? 9.852 -11.016 -12.016 1 95.38 72 LEU A C 1
ATOM 582 O O . LEU A 1 72 ? 9.273 -12.055 -12.336 1 95.38 72 LEU A O 1
ATOM 586 N N . PHE A 1 73 ? 11.008 -10.672 -12.391 1 96.75 73 PHE A N 1
ATOM 587 C CA . PHE A 1 73 ? 11.734 -11.492 -13.352 1 96.75 73 PHE A CA 1
ATOM 588 C C . PHE A 1 73 ? 12.273 -12.758 -12.688 1 96.75 73 PHE A C 1
ATOM 590 O O . PHE A 1 73 ? 12.297 -13.82 -13.305 1 96.75 73 PHE A O 1
ATOM 597 N N . ILE A 1 74 ? 12.711 -12.609 -11.461 1 97.38 74 ILE A N 1
ATOM 598 C CA . ILE A 1 74 ? 13.125 -13.773 -10.688 1 97.38 74 ILE A CA 1
ATOM 599 C C . ILE A 1 74 ? 11.945 -14.734 -10.531 1 97.38 74 ILE A C 1
ATOM 601 O O . ILE A 1 74 ? 12.094 -15.938 -10.734 1 97.38 74 ILE A O 1
ATOM 605 N N . GLY A 1 75 ? 10.789 -14.188 -10.219 1 96.69 75 GLY A N 1
ATOM 606 C CA . GLY A 1 75 ? 9.578 -15 -10.125 1 96.69 75 GLY A CA 1
ATOM 607 C C . GLY A 1 75 ? 9.219 -15.672 -11.43 1 96.69 75 GLY A C 1
ATOM 608 O O . GLY A 1 75 ? 8.773 -16.828 -11.438 1 96.69 75 GLY A O 1
ATOM 609 N N . PHE A 1 76 ? 9.406 -14.953 -12.477 1 95.44 76 PHE A N 1
ATOM 610 C CA . PHE A 1 76 ? 9.109 -15.508 -13.797 1 95.44 76 PHE A CA 1
ATOM 611 C C . PHE A 1 76 ? 10.016 -16.688 -14.102 1 95.44 76 PHE A C 1
ATOM 613 O O . PHE A 1 76 ? 9.547 -17.734 -14.578 1 95.44 76 PHE A O 1
ATOM 620 N N . LEU A 1 77 ? 11.258 -16.562 -13.883 1 97.38 77 LEU A N 1
ATOM 621 C CA . LEU A 1 77 ? 12.195 -17.641 -14.109 1 97.38 77 LEU A CA 1
ATOM 622 C C . LEU A 1 77 ? 11.906 -18.828 -13.18 1 97.38 77 LEU A C 1
ATOM 624 O O . LEU A 1 77 ? 12.047 -19.984 -13.578 1 97.38 77 LEU A O 1
ATOM 628 N N . ASP A 1 78 ? 11.555 -18.5 -11.938 1 97.12 78 ASP A N 1
ATOM 629 C CA . ASP A 1 78 ? 11.156 -19.547 -11.008 1 97.12 78 ASP A CA 1
ATOM 630 C C . ASP A 1 78 ? 9.93 -20.297 -11.516 1 97.12 78 ASP A C 1
ATOM 632 O O . ASP A 1 78 ? 9.789 -21.5 -11.289 1 97.12 78 ASP A O 1
ATOM 636 N N . LEU A 1 79 ? 9.047 -19.562 -12.141 1 96.19 79 LEU A N 1
ATOM 637 C CA . LEU A 1 79 ? 7.867 -20.203 -12.711 1 96.19 79 LEU A CA 1
ATOM 638 C C . LEU A 1 79 ? 8.266 -21.188 -13.805 1 96.19 79 LEU A C 1
ATOM 640 O O . LEU A 1 79 ? 7.777 -22.328 -13.836 1 96.19 79 LEU A O 1
ATOM 644 N N . LEU A 1 80 ? 9.109 -20.781 -14.688 1 95.69 80 LEU A N 1
ATOM 645 C CA . LEU A 1 80 ? 9.594 -21.672 -15.734 1 95.69 80 LEU A CA 1
ATOM 646 C C . LEU A 1 80 ? 10.289 -22.891 -15.133 1 95.69 80 LEU A C 1
ATOM 648 O O . LEU A 1 80 ? 10.133 -24.016 -15.633 1 95.69 80 LEU A O 1
ATOM 652 N N . HIS A 1 81 ? 11.023 -22.672 -14.07 1 95.94 81 HIS A N 1
ATOM 653 C CA . HIS A 1 81 ? 11.672 -23.766 -13.352 1 95.94 81 HIS A CA 1
ATOM 654 C C . HIS A 1 81 ? 10.641 -24.75 -12.812 1 95.94 81 HIS A C 1
ATOM 656 O O . HIS A 1 81 ? 10.781 -25.953 -13 1 95.94 81 HIS A O 1
ATOM 662 N N . ALA A 1 82 ? 9.648 -24.219 -12.203 1 94.69 82 ALA A N 1
ATOM 663 C CA . ALA A 1 82 ? 8.625 -25.078 -11.617 1 94.69 82 ALA A CA 1
ATOM 664 C C . ALA A 1 82 ? 7.898 -25.891 -12.688 1 94.69 82 ALA A C 1
ATOM 666 O O . ALA A 1 82 ? 7.645 -27.078 -12.5 1 94.69 82 ALA A O 1
ATOM 667 N N . LEU A 1 83 ? 7.637 -25.266 -13.789 1 93.88 83 LEU A N 1
ATOM 668 C CA . LEU A 1 83 ? 6.852 -25.906 -14.844 1 93.88 83 LEU A CA 1
ATOM 669 C C . LEU A 1 83 ? 7.715 -26.859 -15.648 1 93.88 83 LEU A C 1
ATOM 671 O O . LEU A 1 83 ? 7.191 -27.688 -16.406 1 93.88 83 LEU A O 1
ATOM 675 N N . SER A 1 84 ? 9.016 -26.766 -15.523 1 93.62 84 SER A N 1
ATOM 676 C CA . SER A 1 84 ? 9.914 -27.641 -16.266 1 93.62 84 SER A CA 1
ATOM 677 C C . SER A 1 84 ? 10.461 -28.75 -15.391 1 93.62 84 SER A C 1
ATOM 679 O O . SER A 1 84 ? 11.305 -29.547 -15.828 1 93.62 84 SER A O 1
ATOM 681 N N . TYR A 1 85 ? 10.008 -28.781 -14.172 1 91.31 85 TYR A N 1
ATOM 682 C CA . TYR A 1 85 ? 10.5 -29.781 -13.234 1 91.31 85 TYR A CA 1
ATOM 683 C C . TYR A 1 85 ? 10.18 -31.188 -13.727 1 91.31 85 TYR A C 1
ATOM 685 O O . TYR A 1 85 ? 9.156 -31.406 -14.383 1 91.31 85 TYR A O 1
ATOM 693 N N . VAL A 1 86 ? 11.039 -32.094 -13.328 1 87 86 VAL A N 1
ATOM 694 C CA . VAL A 1 86 ? 10.867 -33.5 -13.75 1 87 86 VAL A CA 1
ATOM 695 C C . VAL A 1 86 ? 9.516 -34 -13.258 1 87 86 VAL A C 1
ATOM 697 O O . VAL A 1 86 ? 9.164 -33.844 -12.094 1 87 86 VAL A O 1
ATOM 700 N N . GLY A 1 87 ? 8.828 -34.562 -14.133 1 86.44 87 GLY A N 1
ATOM 701 C CA . GLY A 1 87 ? 7.512 -35.094 -13.797 1 86.44 87 GLY A CA 1
ATOM 702 C C . GLY A 1 87 ? 6.383 -34.219 -14.328 1 86.44 87 GLY A C 1
ATOM 703 O O . GLY A 1 87 ? 5.258 -34.688 -14.5 1 86.44 87 GLY A O 1
ATOM 704 N N . MET A 1 88 ? 6.812 -33.062 -14.602 1 87.62 88 MET A N 1
ATOM 705 C CA . MET A 1 88 ? 5.816 -32.156 -15.203 1 87.62 88 MET A CA 1
ATOM 706 C C . MET A 1 88 ? 5.652 -32.469 -16.688 1 87.62 88 MET A C 1
ATOM 708 O O . MET A 1 88 ? 6.605 -32.875 -17.359 1 87.62 88 MET A O 1
ATOM 712 N N . ASN A 1 89 ? 4.512 -32.562 -17.25 1 88.25 89 ASN A N 1
ATOM 713 C CA . ASN A 1 89 ? 4.219 -32.906 -18.641 1 88.25 89 ASN A CA 1
ATOM 714 C C . ASN A 1 89 ? 4.039 -31.625 -19.469 1 88.25 89 ASN A C 1
ATOM 716 O O . ASN A 1 89 ? 3.186 -31.578 -20.359 1 88.25 89 ASN A O 1
ATOM 720 N N . ILE A 1 90 ? 4.848 -30.531 -19.172 1 90 90 ILE A N 1
ATOM 721 C CA . ILE A 1 90 ? 4.699 -29.281 -19.906 1 90 90 ILE A CA 1
ATOM 722 C C . ILE A 1 90 ? 5.863 -29.109 -20.875 1 90 90 ILE A C 1
ATOM 724 O O . ILE A 1 90 ? 5.652 -28.875 -22.062 1 90 90 ILE A O 1
ATOM 728 N N . PHE A 1 91 ? 7.02 -29.156 -20.328 1 90.5 91 PHE A N 1
ATOM 729 C CA . PHE A 1 91 ? 8.227 -29.172 -21.156 1 90.5 91 PHE A CA 1
ATOM 730 C C . PHE A 1 91 ? 8.852 -30.562 -21.188 1 90.5 91 PHE A C 1
ATOM 732 O O . PHE A 1 91 ? 9.5 -30.969 -20.219 1 90.5 91 PHE A O 1
ATOM 739 N N . THR A 1 92 ? 8.711 -31.328 -22.297 1 87.12 92 THR A N 1
ATOM 740 C CA . THR A 1 92 ? 9.109 -32.75 -22.281 1 87.12 92 THR A CA 1
ATOM 741 C C . THR A 1 92 ? 10.203 -33 -23.312 1 87.12 92 THR A C 1
ATOM 743 O O . THR A 1 92 ? 10.711 -34.094 -23.422 1 87.12 92 THR A O 1
ATOM 746 N N . ASP A 1 93 ? 10.648 -31.984 -24.016 1 85.12 93 ASP A N 1
ATOM 747 C CA . ASP A 1 93 ? 11.555 -32.188 -25.141 1 85.12 93 ASP A CA 1
ATOM 748 C C . ASP A 1 93 ? 13.008 -32.219 -24.672 1 85.12 93 ASP A C 1
ATOM 750 O O . ASP A 1 93 ? 13.898 -32.656 -25.406 1 85.12 93 ASP A O 1
ATOM 754 N N . TYR A 1 94 ? 13.344 -31.656 -23.562 1 83.44 94 TYR A N 1
ATOM 755 C CA . TYR A 1 94 ? 14.68 -31.453 -23.031 1 83.44 94 TYR A CA 1
ATOM 756 C C . TYR A 1 94 ? 14.711 -31.656 -21.516 1 83.44 94 TYR A C 1
ATOM 758 O O . TYR A 1 94 ? 13.844 -31.141 -20.797 1 83.44 94 TYR A O 1
ATOM 766 N N . ASP A 1 95 ? 15.578 -32.5 -20.969 1 81.81 95 ASP A N 1
ATOM 767 C CA . ASP A 1 95 ? 15.539 -32.969 -19.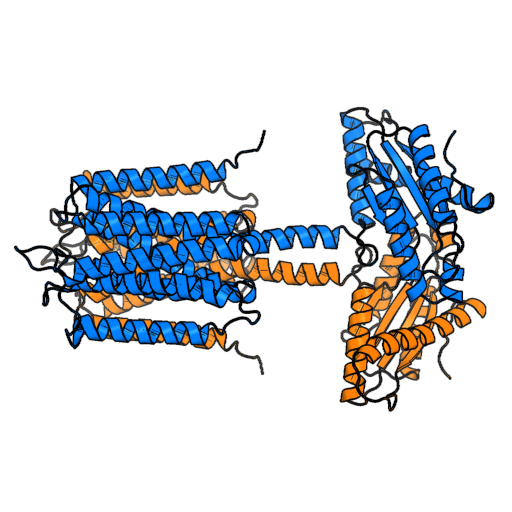578 1 81.81 95 ASP A CA 1
ATOM 768 C C . ASP A 1 95 ? 16.266 -32 -18.641 1 81.81 95 ASP A C 1
ATOM 770 O O . ASP A 1 95 ? 16.219 -32.156 -17.422 1 81.81 95 ASP A O 1
ATOM 774 N N . TYR A 1 96 ? 16.875 -30.969 -19.172 1 89.94 96 TYR A N 1
ATOM 775 C CA . TYR A 1 96 ? 17.828 -30.234 -18.359 1 89.94 96 TYR A CA 1
ATOM 776 C C . TYR A 1 96 ? 17.25 -28.875 -17.953 1 89.94 96 TYR A C 1
ATOM 778 O O . TYR A 1 96 ? 17.891 -28.125 -17.203 1 89.94 96 TYR A O 1
ATOM 786 N N . TYR A 1 97 ? 16.078 -28.516 -18.312 1 93.31 97 TYR A N 1
ATOM 787 C CA . TYR A 1 97 ? 15.516 -27.172 -18.141 1 93.31 97 TYR A CA 1
ATOM 788 C C . TYR A 1 97 ? 15.516 -26.766 -16.672 1 93.31 97 TYR A C 1
ATOM 790 O O . TYR A 1 97 ? 16.031 -25.703 -16.328 1 93.31 97 TYR A O 1
ATOM 798 N N . ALA A 1 98 ? 15.016 -27.594 -15.812 1 93.69 98 ALA A N 1
ATOM 799 C CA . ALA A 1 98 ? 14.703 -27.234 -14.438 1 93.69 98 ALA A CA 1
ATOM 800 C C . ALA A 1 98 ? 15.961 -26.812 -13.688 1 93.69 98 ALA A C 1
ATOM 802 O O . ALA A 1 98 ? 15.992 -25.75 -13.062 1 93.69 98 ALA A O 1
ATOM 803 N N . ASN A 1 99 ? 17 -27.594 -13.781 1 93.38 99 ASN A N 1
ATOM 804 C CA . ASN A 1 99 ? 18.234 -27.297 -13.062 1 93.38 99 ASN A CA 1
ATOM 805 C C . ASN A 1 99 ? 18.953 -26.094 -13.648 1 93.38 99 ASN A C 1
ATOM 807 O O . ASN A 1 99 ? 19.578 -25.312 -12.922 1 93.38 99 ASN A O 1
ATOM 811 N N . GLN A 1 100 ? 18.922 -25.953 -14.953 1 96.19 100 GLN A N 1
ATOM 812 C CA . GLN A 1 100 ? 19.516 -24.812 -15.617 1 96.19 100 GLN A CA 1
ATOM 813 C C . GLN A 1 100 ? 18.828 -23.516 -15.188 1 96.19 100 GLN A C 1
ATOM 815 O O . GLN A 1 100 ? 19.5 -22.531 -14.859 1 96.19 100 GLN A O 1
ATOM 820 N N . LEU A 1 101 ? 17.5 -23.531 -15.148 1 97 101 LEU A N 1
ATOM 821 C CA . LEU A 1 101 ? 16.719 -22.375 -14.734 1 97 101 LEU A CA 1
ATOM 822 C C . LEU A 1 101 ? 17 -22.031 -13.266 1 97 101 LEU A C 1
ATOM 824 O O . LEU A 1 101 ? 17.047 -20.859 -12.898 1 97 101 LEU A O 1
ATOM 828 N N . TRP A 1 102 ? 17.156 -23.016 -12.477 1 95.12 102 TRP A N 1
ATOM 829 C CA . TRP A 1 102 ? 17.453 -22.812 -11.062 1 95.12 102 TRP A CA 1
ATOM 830 C C . TRP A 1 102 ? 18.75 -22.016 -10.883 1 95.12 102 TRP A C 1
ATOM 832 O O . TRP A 1 102 ? 18.766 -21.016 -10.172 1 95.12 102 TRP A O 1
ATOM 842 N N . ILE A 1 103 ? 19.734 -22.469 -11.531 1 95.81 103 ILE A N 1
ATOM 843 C CA . ILE A 1 103 ? 21.047 -21.828 -11.398 1 95.81 103 ILE A CA 1
ATOM 844 C C . ILE A 1 103 ? 21 -20.422 -11.953 1 95.81 103 ILE A C 1
ATOM 846 O O . ILE A 1 103 ? 21.5 -19.484 -11.328 1 95.81 103 ILE A O 1
ATOM 850 N N . ALA A 1 104 ? 20.422 -20.266 -13.117 1 97.5 104 ALA A N 1
ATOM 851 C CA . ALA A 1 104 ? 20.328 -18.953 -13.734 1 97.5 104 ALA A CA 1
ATOM 852 C C . ALA A 1 104 ? 19.578 -17.969 -12.828 1 97.5 104 ALA A C 1
ATOM 854 O O . ALA A 1 104 ? 20 -16.828 -12.672 1 97.5 104 ALA A O 1
ATOM 855 N N . THR A 1 105 ? 18.5 -18.375 -12.227 1 97.5 105 THR A N 1
ATOM 856 C CA . THR A 1 105 ? 17.672 -17.531 -11.375 1 97.5 105 THR A CA 1
ATOM 857 C C . THR A 1 105 ? 18.422 -17.156 -10.094 1 97.5 105 THR A C 1
ATOM 859 O O . THR A 1 105 ? 18.344 -16 -9.641 1 97.5 105 THR A O 1
ATOM 862 N N . ARG A 1 106 ? 19.094 -18.094 -9.523 1 96.62 106 ARG A N 1
ATOM 863 C CA . ARG A 1 106 ? 19.859 -17.812 -8.305 1 96.62 106 ARG A CA 1
ATOM 864 C C . ARG A 1 106 ? 20.984 -16.828 -8.578 1 96.62 106 ARG A C 1
ATOM 866 O O . ARG A 1 106 ? 21.312 -16.016 -7.719 1 96.62 106 ARG A O 1
ATOM 873 N N . PHE A 1 107 ? 21.594 -17 -9.719 1 97.31 107 PHE A N 1
ATOM 874 C CA . PHE A 1 107 ? 22.594 -16.016 -10.109 1 97.31 107 PHE A CA 1
ATOM 875 C C . PHE A 1 107 ? 21.969 -14.625 -10.203 1 97.31 107 PHE A C 1
ATOM 877 O O . PHE A 1 107 ? 22.516 -13.656 -9.672 1 97.31 107 PHE A O 1
ATOM 884 N N . MET A 1 108 ? 20.859 -14.523 -10.852 1 97.69 108 MET A N 1
ATOM 885 C CA . MET A 1 108 ? 20.203 -13.234 -10.992 1 97.69 108 MET A CA 1
ATOM 886 C C . MET A 1 108 ? 19.828 -12.664 -9.625 1 97.69 108 MET A C 1
ATOM 888 O O . MET A 1 108 ? 20.047 -11.477 -9.367 1 97.69 108 MET A O 1
ATOM 892 N N . GLU A 1 109 ? 19.312 -13.461 -8.805 1 97 109 GLU A N 1
ATOM 893 C CA . GLU A 1 109 ? 18.891 -13.039 -7.477 1 97 109 GLU A CA 1
ATOM 894 C C . GLU A 1 109 ? 20.062 -12.539 -6.656 1 97 109 GLU A C 1
ATOM 896 O O . GLU A 1 109 ? 20 -11.461 -6.055 1 97 109 GLU A O 1
ATOM 901 N N . SER A 1 110 ? 21.125 -13.328 -6.602 1 97 110 SER A N 1
ATOM 902 C CA . SER A 1 110 ? 22.297 -12.969 -5.793 1 97 110 SER A CA 1
ATOM 903 C C . SER A 1 110 ? 22.953 -11.703 -6.312 1 97 110 SER A C 1
ATOM 905 O O . SER A 1 110 ? 23.297 -10.812 -5.531 1 97 110 SER A O 1
ATOM 907 N N . ILE A 1 111 ? 23.094 -11.578 -7.602 1 97.56 111 ILE A N 1
ATOM 908 C CA . ILE A 1 111 ? 23.703 -10.406 -8.211 1 97.56 111 ILE A CA 1
ATOM 909 C C . ILE A 1 111 ? 22.828 -9.18 -7.965 1 97.56 111 ILE A C 1
ATOM 911 O O . ILE A 1 111 ? 23.344 -8.086 -7.727 1 97.56 111 ILE A O 1
ATOM 915 N N . THR A 1 112 ? 21.562 -9.367 -8.031 1 97.31 112 THR A N 1
ATOM 916 C CA . THR A 1 112 ? 20.625 -8.281 -7.789 1 97.31 112 THR A CA 1
ATOM 917 C C . THR A 1 112 ? 20.828 -7.695 -6.395 1 97.31 112 THR A C 1
ATOM 919 O O . THR A 1 112 ? 20.781 -6.473 -6.219 1 97.31 112 THR A O 1
ATOM 922 N N . LEU A 1 113 ? 21.016 -8.555 -5.422 1 95.62 113 LEU A N 1
ATOM 923 C CA . LEU A 1 113 ? 21.203 -8.086 -4.055 1 95.62 113 LEU A CA 1
ATOM 924 C C . LEU A 1 113 ? 22.453 -7.203 -3.955 1 95.62 113 LEU A C 1
ATOM 926 O O . LEU A 1 113 ? 22.406 -6.137 -3.338 1 95.62 113 LEU A O 1
ATOM 930 N N . VAL A 1 114 ? 23.484 -7.641 -4.574 1 96.06 114 VAL A N 1
ATOM 931 C CA . VAL A 1 114 ? 24.719 -6.871 -4.559 1 96.06 114 VAL A CA 1
ATOM 932 C C . VAL A 1 114 ? 24.516 -5.527 -5.25 1 96.06 114 VAL A C 1
ATOM 934 O O . VAL A 1 114 ? 24.891 -4.48 -4.719 1 96.06 114 VAL A O 1
ATOM 937 N N . ILE A 1 115 ? 23.859 -5.555 -6.422 1 95.56 115 ILE A N 1
ATOM 938 C CA . ILE A 1 115 ? 23.594 -4.34 -7.184 1 95.56 115 ILE A CA 1
ATOM 939 C C . ILE A 1 115 ? 22.734 -3.389 -6.355 1 95.56 115 ILE A C 1
ATOM 941 O O . ILE A 1 115 ? 22.984 -2.18 -6.328 1 95.56 115 ILE A O 1
ATOM 945 N N . ALA A 1 116 ? 21.781 -3.91 -5.699 1 94.88 116 ALA A N 1
ATOM 946 C CA . ALA A 1 116 ? 20.875 -3.1 -4.891 1 94.88 116 ALA A CA 1
ATOM 947 C C . ALA A 1 116 ? 21.625 -2.383 -3.775 1 94.88 116 ALA A C 1
ATOM 949 O O . ALA A 1 116 ? 21.375 -1.206 -3.504 1 94.88 116 ALA A O 1
ATOM 950 N N . PHE A 1 117 ? 22.547 -3.047 -3.162 1 92.94 117 PHE A N 1
ATOM 951 C CA . PHE A 1 117 ? 23.328 -2.439 -2.088 1 92.94 117 PHE A CA 1
ATOM 952 C C . PHE A 1 117 ? 24.25 -1.357 -2.631 1 92.94 117 PHE A C 1
ATOM 954 O O . PHE A 1 117 ? 24.469 -0.336 -1.977 1 92.94 117 PHE A O 1
ATOM 961 N N . ILE A 1 118 ? 24.75 -1.56 -3.779 1 89.88 118 ILE A N 1
ATOM 962 C CA . ILE A 1 118 ? 25.656 -0.595 -4.387 1 89.88 118 ILE A CA 1
ATOM 963 C C . ILE A 1 118 ? 24.906 0.7 -4.695 1 89.88 118 ILE A C 1
ATOM 965 O O . ILE A 1 118 ? 25.422 1.794 -4.461 1 89.88 118 ILE A O 1
ATOM 969 N N . PHE A 1 119 ? 23.688 0.578 -5.086 1 90.06 119 PHE A N 1
ATOM 970 C CA . PHE A 1 119 ? 22.922 1.747 -5.516 1 90.06 119 PHE A CA 1
ATOM 971 C C . PHE A 1 119 ? 22.141 2.346 -4.348 1 90.06 119 PHE A C 1
ATOM 973 O O . PHE A 1 119 ? 21.484 3.373 -4.5 1 90.06 119 PHE A O 1
ATOM 980 N N . MET A 1 120 ? 22.172 1.722 -3.312 1 85.38 120 MET A N 1
ATOM 981 C CA . MET A 1 120 ? 21.422 2.191 -2.143 1 85.38 120 MET A CA 1
ATOM 982 C C . MET A 1 120 ? 21.875 3.596 -1.746 1 85.38 120 MET A C 1
ATOM 984 O O . MET A 1 120 ? 21.078 4.391 -1.255 1 85.38 120 MET A O 1
ATOM 988 N N . ASN A 1 121 ? 23.125 3.934 -2.008 1 76.94 121 ASN A N 1
ATOM 989 C CA . ASN A 1 121 ? 23.703 5.199 -1.57 1 76.94 121 ASN A CA 1
ATOM 990 C C . ASN A 1 121 ? 23.609 6.266 -2.66 1 76.94 121 ASN A C 1
ATOM 992 O O . ASN A 1 121 ? 24.062 7.395 -2.471 1 76.94 121 ASN A O 1
ATOM 996 N N . TYR A 1 122 ? 23.016 5.84 -3.691 1 78.5 122 TYR A N 1
ATOM 997 C CA . TYR A 1 122 ? 22.875 6.809 -4.77 1 78.5 122 TYR A CA 1
ATOM 998 C C . TYR A 1 122 ? 21.844 7.879 -4.402 1 78.5 122 TYR A C 1
ATOM 1000 O O . TYR A 1 122 ? 20.75 7.559 -3.943 1 78.5 122 TYR A O 1
ATOM 1008 N N . LYS A 1 123 ? 22.125 9.125 -4.445 1 71.12 123 LYS A N 1
ATOM 1009 C CA . LYS A 1 123 ? 21.312 10.25 -4.004 1 71.12 123 LYS A CA 1
ATOM 1010 C C . LYS A 1 123 ? 20.094 10.438 -4.902 1 71.12 123 LYS A C 1
ATOM 1012 O O . LYS A 1 123 ? 19.016 10.82 -4.43 1 71.12 123 LYS A O 1
ATOM 1017 N N . ARG A 1 124 ? 20.266 10.148 -6.191 1 79.75 124 ARG A N 1
ATOM 1018 C CA . ARG A 1 124 ? 19.172 10.352 -7.129 1 79.75 124 ARG A CA 1
ATOM 1019 C C . ARG A 1 124 ? 18.297 9.102 -7.234 1 79.75 124 ARG A C 1
ATOM 1021 O O . ARG A 1 124 ? 18.812 7.98 -7.219 1 79.75 124 ARG A O 1
ATOM 1028 N N . LYS A 1 125 ? 17.094 9.328 -7.375 1 82.62 125 LYS A N 1
ATOM 1029 C CA . LYS A 1 125 ? 16.172 8.219 -7.621 1 82.62 125 LYS A CA 1
ATOM 1030 C C . LYS A 1 125 ? 16.406 7.598 -8.992 1 82.62 125 LYS A C 1
ATOM 1032 O O . LYS A 1 125 ? 16.531 8.312 -9.992 1 82.62 125 LYS A O 1
ATOM 1037 N N . LEU A 1 126 ? 16.516 6.297 -8.969 1 87.31 126 LEU A N 1
ATOM 1038 C CA . LEU A 1 126 ? 16.781 5.578 -10.211 1 87.31 126 LEU A CA 1
ATOM 1039 C C . LEU A 1 126 ? 15.539 5.52 -11.086 1 87.31 126 LEU A C 1
ATOM 1041 O O . LEU A 1 126 ? 14.414 5.512 -10.57 1 87.31 126 LEU A O 1
ATOM 1045 N N . ASN A 1 127 ? 15.844 5.5 -12.359 1 88.19 127 ASN A N 1
ATOM 1046 C CA . ASN A 1 127 ? 14.75 5.363 -13.32 1 88.19 127 ASN A CA 1
ATOM 1047 C C . ASN A 1 127 ? 14.188 3.945 -13.336 1 88.19 127 ASN A C 1
ATOM 1049 O O . ASN A 1 127 ? 14.859 3.014 -13.789 1 88.19 127 ASN A O 1
ATOM 1053 N N . THR A 1 128 ? 13 3.699 -12.914 1 89.25 128 THR A N 1
ATOM 1054 C CA . THR A 1 128 ? 12.367 2.391 -12.781 1 89.25 128 THR A CA 1
ATOM 1055 C C . THR A 1 128 ? 12.219 1.717 -14.141 1 89.25 128 THR A C 1
ATOM 1057 O O . THR A 1 128 ? 12.344 0.495 -14.258 1 89.25 128 THR A O 1
ATOM 1060 N N . ASN A 1 129 ? 12.008 2.48 -15.234 1 87.56 129 ASN A N 1
ATOM 1061 C CA . ASN A 1 129 ? 11.867 1.918 -16.562 1 87.56 129 ASN A CA 1
ATOM 1062 C C . ASN A 1 129 ? 13.18 1.311 -17.062 1 87.56 129 ASN A C 1
ATOM 1064 O O . ASN A 1 129 ? 13.18 0.258 -17.703 1 87.56 129 ASN A O 1
ATOM 1068 N N . LEU A 1 130 ? 14.164 2.02 -16.766 1 91.31 130 LEU A N 1
ATOM 1069 C CA . LEU A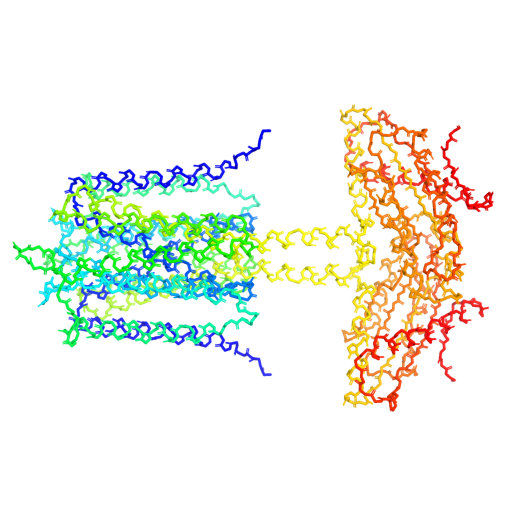 1 130 ? 15.477 1.522 -17.172 1 91.31 130 LEU A CA 1
ATOM 1070 C C . LEU A 1 130 ? 15.82 0.23 -16.438 1 91.31 130 LEU A C 1
ATOM 1072 O O . LEU A 1 130 ? 16.359 -0.703 -17.047 1 91.31 130 LEU A O 1
ATOM 1076 N N . ILE A 1 131 ? 15.57 0.165 -15.203 1 94.31 131 ILE A N 1
ATOM 1077 C CA . ILE A 1 131 ? 15.805 -1.043 -14.414 1 94.31 131 ILE A CA 1
ATOM 1078 C C . ILE A 1 131 ? 14.977 -2.193 -14.977 1 94.31 131 ILE A C 1
ATOM 1080 O O . ILE A 1 131 ? 15.484 -3.301 -15.172 1 94.31 131 ILE A O 1
ATOM 1084 N N . PHE A 1 132 ? 13.742 -1.929 -15.305 1 93.38 132 PHE A N 1
ATOM 1085 C CA . PHE A 1 132 ? 12.836 -2.932 -15.852 1 93.38 132 PHE A CA 1
ATOM 1086 C C . PHE A 1 132 ? 13.367 -3.48 -17.172 1 93.38 132 PHE A C 1
ATOM 1088 O O . PHE A 1 132 ? 13.422 -4.695 -17.375 1 93.38 132 PHE A O 1
ATOM 1095 N N . ILE A 1 133 ? 13.758 -2.59 -18 1 93.5 133 ILE A N 1
ATOM 1096 C CA . ILE A 1 133 ? 14.234 -2.98 -19.312 1 93.5 133 ILE A CA 1
ATOM 1097 C C . ILE A 1 133 ? 15.508 -3.82 -19.188 1 93.5 133 ILE A C 1
ATOM 1099 O O . ILE A 1 133 ? 15.688 -4.805 -19.906 1 93.5 133 ILE A O 1
ATOM 1103 N N . THR A 1 134 ? 16.344 -3.48 -18.297 1 95.56 134 THR A N 1
ATOM 1104 C CA . THR A 1 134 ? 17.578 -4.219 -18.078 1 95.56 134 THR A CA 1
ATOM 1105 C C . THR A 1 134 ? 17.281 -5.652 -17.641 1 95.56 134 THR A C 1
ATOM 1107 O O . THR A 1 134 ? 17.844 -6.602 -18.203 1 95.56 134 THR A O 1
ATOM 1110 N N . TYR A 1 135 ? 16.453 -5.824 -16.719 1 96.31 135 TYR A N 1
ATOM 1111 C CA . TYR A 1 135 ? 16.125 -7.16 -16.25 1 96.31 135 TYR A CA 1
ATOM 1112 C C . TYR A 1 135 ? 15.312 -7.926 -17.297 1 96.31 135 TYR A C 1
ATOM 1114 O O . TYR A 1 135 ? 15.422 -9.148 -17.391 1 96.31 135 TYR A O 1
ATOM 1122 N N . PHE A 1 136 ? 14.531 -7.199 -18.078 1 94.5 136 PHE A N 1
ATOM 1123 C CA . PHE A 1 136 ? 13.781 -7.824 -19.156 1 94.5 136 PHE A CA 1
ATOM 1124 C C . PHE A 1 136 ? 14.727 -8.43 -20.188 1 94.5 136 PHE A C 1
ATOM 1126 O O . PHE A 1 136 ? 14.57 -9.594 -20.578 1 94.5 136 PHE A O 1
ATOM 1133 N N . ILE A 1 137 ? 15.648 -7.691 -20.578 1 96.06 137 ILE A N 1
ATOM 1134 C CA . ILE A 1 137 ? 16.625 -8.141 -21.578 1 96.06 137 ILE A CA 1
ATOM 1135 C C . ILE A 1 137 ? 17.438 -9.297 -21.016 1 96.06 137 ILE A C 1
ATOM 1137 O O . ILE A 1 137 ? 17.641 -10.305 -21.703 1 96.06 137 ILE A O 1
ATOM 1141 N N . ALA A 1 138 ? 17.859 -9.172 -19.797 1 97.19 138 ALA A N 1
ATOM 1142 C CA . ALA A 1 138 ? 18.625 -10.242 -19.156 1 97.19 138 ALA A CA 1
ATOM 1143 C C . ALA A 1 138 ? 17.812 -11.531 -19.078 1 97.19 138 ALA A C 1
ATOM 1145 O O . ALA A 1 138 ? 18.344 -12.617 -19.312 1 97.19 138 ALA A O 1
ATOM 1146 N N . THR A 1 139 ? 16.562 -11.398 -18.781 1 96.88 139 THR A N 1
ATOM 1147 C CA . THR A 1 139 ? 15.695 -12.562 -18.656 1 96.88 139 THR A CA 1
ATOM 1148 C C . THR A 1 139 ? 15.469 -13.211 -20.016 1 96.88 139 THR A C 1
ATOM 1150 O O . THR A 1 139 ? 15.508 -14.438 -20.141 1 96.88 139 THR A O 1
ATOM 1153 N N . ILE A 1 140 ? 15.25 -12.398 -21 1 95.62 140 ILE A N 1
ATOM 1154 C CA . ILE A 1 140 ? 15.07 -12.914 -22.344 1 95.62 140 ILE A CA 1
ATOM 1155 C C . ILE A 1 140 ? 16.344 -13.648 -22.797 1 95.62 140 ILE A C 1
ATOM 1157 O O . ILE A 1 140 ? 16.266 -14.719 -23.406 1 95.62 140 ILE A O 1
ATOM 1161 N N . ALA A 1 141 ? 17.438 -13.125 -22.5 1 97.31 141 ALA A N 1
ATOM 1162 C CA . ALA A 1 141 ? 18.719 -13.758 -22.844 1 97.31 141 ALA A CA 1
ATOM 1163 C C . ALA A 1 141 ? 18.859 -15.109 -22.156 1 97.31 141 ALA A C 1
ATOM 1165 O O . ALA A 1 141 ? 19.297 -16.078 -22.766 1 97.31 141 ALA A O 1
ATOM 1166 N N . ILE A 1 142 ? 18.469 -15.195 -20.922 1 97.69 142 ILE A N 1
ATOM 1167 C CA . ILE A 1 142 ? 18.547 -16.438 -20.172 1 97.69 142 ILE A CA 1
ATOM 1168 C C . ILE A 1 142 ? 17.578 -17.469 -20.766 1 97.69 142 ILE A C 1
ATOM 1170 O O . ILE A 1 142 ? 17.969 -18.609 -21 1 97.69 142 ILE A O 1
ATOM 1174 N N . VAL A 1 143 ? 16.391 -17.031 -21.078 1 96.25 143 VAL A N 1
ATOM 1175 C CA . VAL A 1 143 ? 15.375 -17.922 -21.625 1 96.25 143 VAL A CA 1
ATOM 1176 C C . VAL A 1 143 ? 15.828 -18.438 -22.984 1 96.25 143 VAL A C 1
ATOM 1178 O O . VAL A 1 143 ? 15.727 -19.641 -23.266 1 96.25 143 VAL A O 1
ATOM 1181 N N . LEU A 1 144 ? 16.359 -17.594 -23.812 1 96.44 144 LEU A N 1
ATOM 1182 C CA . LEU A 1 144 ? 16.828 -18.016 -25.125 1 96.44 144 LEU A CA 1
ATOM 1183 C C . LEU A 1 144 ? 18.031 -18.953 -24.984 1 96.44 144 LEU A C 1
ATOM 1185 O O . LEU A 1 144 ? 18.125 -19.938 -25.719 1 96.44 144 LEU A O 1
ATOM 1189 N N . SER A 1 145 ? 18.875 -18.719 -24.062 1 97.19 145 SER A N 1
ATOM 1190 C CA . SER A 1 145 ? 20.062 -19.547 -23.844 1 97.19 145 SER A CA 1
ATOM 1191 C C . SER A 1 145 ? 19.672 -20.969 -23.438 1 97.19 145 SER A C 1
ATOM 1193 O O . SER A 1 145 ? 20.328 -21.938 -23.828 1 97.19 145 SER A O 1
ATOM 1195 N N . ILE A 1 146 ? 18.609 -21.109 -22.719 1 96.69 146 ILE A N 1
ATOM 1196 C CA . ILE A 1 146 ? 18.234 -22.406 -22.156 1 96.69 146 ILE A CA 1
ATOM 1197 C C . ILE A 1 146 ? 17.25 -23.109 -23.078 1 96.69 146 ILE A C 1
ATOM 1199 O O . ILE A 1 146 ? 17.422 -24.297 -23.391 1 96.69 146 ILE A O 1
ATOM 1203 N N . PHE A 1 147 ? 16.281 -22.422 -23.625 1 94.38 147 PHE A N 1
ATOM 1204 C CA . PHE A 1 147 ? 15.164 -23.062 -24.312 1 94.38 147 PHE A CA 1
ATOM 1205 C C . PHE A 1 147 ? 15.406 -23.094 -25.812 1 94.38 147 PHE A C 1
ATOM 1207 O O . PHE A 1 147 ? 14.914 -24 -26.516 1 94.38 147 PHE A O 1
ATOM 1214 N N . TYR A 1 148 ? 16.094 -22.172 -26.359 1 93.75 148 TYR A N 1
ATOM 1215 C CA . TYR A 1 148 ? 16.219 -22.062 -27.812 1 93.75 148 TYR A CA 1
ATOM 1216 C C . TYR A 1 148 ? 17.609 -22.453 -28.281 1 93.75 148 TYR A C 1
ATOM 1218 O O . TYR A 1 148 ? 17.781 -23.438 -29 1 93.75 148 TYR A O 1
ATOM 1226 N N . TRP A 1 149 ? 18.641 -21.734 -27.797 1 95.75 149 TRP A N 1
ATOM 1227 C CA . TRP A 1 149 ? 20.016 -21.984 -28.234 1 95.75 149 TRP A CA 1
ATOM 1228 C C . TRP A 1 149 ? 20.594 -23.203 -27.531 1 95.75 149 TRP A C 1
ATOM 1230 O O . TRP A 1 149 ? 21.547 -23.812 -28.016 1 95.75 149 TRP A O 1
ATOM 1240 N N . LYS A 1 150 ? 20.094 -23.5 -26.391 1 95.06 150 LYS A N 1
ATOM 1241 C CA . LYS A 1 150 ? 20.531 -24.641 -25.594 1 95.06 150 LYS A CA 1
ATOM 1242 C C . LYS A 1 150 ? 22.047 -24.625 -25.391 1 95.06 150 LYS A C 1
ATOM 1244 O O . LYS A 1 150 ? 22.719 -25.641 -25.578 1 95.06 150 LYS A O 1
ATOM 1249 N N . ILE A 1 151 ? 22.5 -23.438 -25.031 1 95.62 151 ILE A N 1
ATOM 1250 C CA . ILE A 1 151 ? 23.938 -23.266 -24.828 1 95.62 151 ILE A CA 1
ATOM 1251 C C . ILE A 1 151 ? 24.234 -23.188 -23.344 1 95.62 151 ILE A C 1
ATOM 1253 O O . ILE A 1 151 ? 25.406 -23.25 -22.922 1 95.62 151 ILE A O 1
ATOM 1257 N N . PHE A 1 152 ? 23.266 -23.047 -22.531 1 96.5 152 PHE A N 1
ATOM 1258 C CA . PHE A 1 152 ? 23.484 -23.016 -21.094 1 96.5 152 PHE A CA 1
ATOM 1259 C C . PHE A 1 152 ? 24.047 -24.344 -20.609 1 96.5 152 PHE A C 1
ATOM 1261 O O . PHE A 1 152 ? 23.562 -25.406 -21 1 96.5 152 PHE A O 1
ATOM 1268 N N . PRO A 1 153 ? 25.031 -24.297 -19.828 1 95.69 153 PRO A N 1
ATOM 1269 C CA . PRO A 1 153 ? 25.672 -25.547 -19.406 1 95.69 153 PRO A CA 1
ATOM 1270 C C . PRO A 1 153 ? 24.703 -26.484 -18.688 1 95.69 153 PRO A C 1
ATOM 1272 O O . PRO A 1 153 ? 23.828 -26.031 -17.938 1 95.69 153 PRO A O 1
ATOM 1275 N N . ILE A 1 154 ? 24.938 -27.781 -18.906 1 94.31 154 ILE A N 1
ATOM 1276 C CA . ILE A 1 154 ? 24.125 -28.812 -18.266 1 94.31 154 ILE A CA 1
ATOM 1277 C C . ILE A 1 154 ? 24.422 -28.859 -16.766 1 94.31 154 ILE A C 1
ATOM 1279 O O . ILE A 1 154 ? 25.594 -28.781 -16.375 1 94.31 154 ILE A O 1
ATOM 1283 N N . CYS A 1 155 ? 23.359 -28.984 -15.977 1 92.94 155 CYS A N 1
ATOM 1284 C CA . CYS A 1 155 ? 23.531 -28.859 -14.539 1 92.94 155 CYS A CA 1
ATOM 1285 C C . CYS A 1 155 ? 23.266 -30.188 -13.844 1 92.94 155 CYS A C 1
ATOM 1287 O O . CYS A 1 155 ? 23.641 -30.375 -12.688 1 92.94 155 CYS A O 1
ATOM 1289 N N . PHE A 1 156 ? 22.656 -31.094 -14.5 1 88.31 156 PHE A N 1
ATOM 1290 C CA . PHE A 1 156 ? 22.344 -32.406 -13.922 1 88.31 156 PHE A CA 1
ATOM 1291 C C . PHE A 1 156 ? 22.281 -33.469 -15.008 1 88.31 156 PHE A C 1
ATOM 1293 O O . PHE A 1 156 ? 21.672 -33.25 -16.062 1 88.31 156 PHE A O 1
ATOM 1300 N N . ILE A 1 157 ? 22.875 -34.562 -14.766 1 87.06 157 ILE A N 1
ATOM 1301 C CA . ILE A 1 157 ? 22.828 -35.688 -15.672 1 87.06 157 ILE A CA 1
ATOM 1302 C C . ILE A 1 157 ? 22.25 -36.906 -14.945 1 87.06 157 ILE A C 1
ATOM 1304 O O . ILE A 1 157 ? 22.734 -37.281 -13.867 1 87.06 157 ILE A O 1
ATOM 1308 N N . VAL A 1 158 ? 21.188 -37.406 -15.523 1 82.88 158 VAL A N 1
ATOM 1309 C CA . VAL A 1 158 ? 20.531 -38.562 -14.922 1 82.88 158 VAL A CA 1
ATOM 1310 C C . VAL A 1 158 ? 21.547 -39.688 -14.719 1 82.88 158 VAL A C 1
ATOM 1312 O O . VAL A 1 158 ? 22.281 -40.031 -15.641 1 82.88 158 VAL A O 1
ATOM 1315 N N . GLY A 1 159 ? 21.578 -40.281 -13.609 1 81.44 159 GLY A N 1
ATOM 1316 C CA . GLY A 1 159 ? 22.5 -41.344 -13.312 1 81.44 159 GLY A CA 1
ATOM 1317 C C . GLY A 1 159 ? 23.828 -40.875 -12.742 1 81.44 159 GLY A C 1
ATOM 1318 O O . GLY A 1 159 ? 24.5 -41.594 -12.008 1 81.44 159 GLY A O 1
ATOM 1319 N N . GLU A 1 160 ? 24.344 -39.688 -13.102 1 83.62 160 GLU A N 1
ATOM 1320 C CA . GLU A 1 160 ? 25.609 -39.156 -12.641 1 83.62 160 GLU A CA 1
ATOM 1321 C C . GLU A 1 160 ? 25.406 -38.156 -11.508 1 83.62 160 GLU A C 1
ATOM 1323 O O . GLU A 1 160 ? 26.219 -38.062 -10.578 1 83.62 160 GLU A O 1
ATOM 1328 N N . GLY A 1 161 ? 24.281 -37.5 -11.625 1 83.25 161 GLY A N 1
ATOM 1329 C CA . GLY A 1 161 ? 24.031 -36.5 -10.594 1 83.25 161 GLY A CA 1
ATOM 1330 C C . GLY A 1 161 ? 24.359 -35.094 -11.023 1 83.25 161 GLY A C 1
ATOM 1331 O O . GLY A 1 161 ? 24.188 -34.75 -12.195 1 83.25 161 GLY A O 1
ATOM 1332 N N . GLN A 1 162 ? 24.719 -34.281 -10.062 1 87.56 162 GLN A N 1
ATOM 1333 C CA . GLN A 1 162 ? 25.016 -32.875 -10.32 1 87.56 162 GLN A CA 1
ATOM 1334 C C . GLN A 1 162 ? 26.344 -32.719 -11.062 1 87.56 162 GLN A C 1
ATOM 1336 O O . GLN A 1 162 ? 27.297 -33.438 -10.797 1 87.56 162 GLN A O 1
ATOM 1341 N N . THR A 1 163 ? 26.375 -31.781 -12.008 1 92.19 163 THR A N 1
ATOM 1342 C CA . THR A 1 163 ? 27.594 -31.531 -12.773 1 92.19 163 THR A CA 1
ATOM 1343 C C . THR A 1 163 ? 28.547 -30.641 -11.992 1 92.19 163 THR A C 1
ATOM 1345 O O . THR A 1 163 ? 28.172 -30.031 -10.992 1 92.19 163 THR A O 1
ATOM 1348 N N . LYS A 1 164 ? 29.797 -30.703 -12.461 1 92.56 164 LYS A N 1
ATOM 1349 C CA . LYS A 1 164 ? 30.797 -29.828 -11.852 1 92.56 164 LYS A CA 1
ATOM 1350 C C . LYS A 1 164 ? 30.406 -28.359 -11.992 1 92.56 164 LYS A C 1
ATOM 1352 O O . LYS A 1 164 ? 30.641 -27.562 -11.078 1 92.56 164 LYS A O 1
ATOM 1357 N N . PHE A 1 165 ? 29.828 -27.969 -13.039 1 94.88 165 PHE A N 1
ATOM 1358 C CA . PHE A 1 165 ? 29.375 -26.609 -13.266 1 94.88 165 PHE A CA 1
ATOM 1359 C C . PHE A 1 165 ? 28.359 -26.188 -12.219 1 94.88 165 PHE A C 1
ATOM 1361 O O . PHE A 1 165 ? 28.438 -25.094 -11.664 1 94.88 165 PHE A O 1
ATOM 1368 N N . LYS A 1 166 ? 27.391 -27.016 -12.055 1 93.44 166 LYS A N 1
ATOM 1369 C CA . LYS A 1 166 ? 26.328 -26.703 -11.086 1 93.44 166 LYS A CA 1
ATOM 1370 C C . LYS A 1 166 ? 26.906 -26.5 -9.688 1 93.44 166 LYS A C 1
ATOM 1372 O O . LYS A 1 166 ? 26.562 -25.547 -9 1 93.44 166 LYS A O 1
ATOM 1377 N N . ILE A 1 167 ? 27.797 -27.375 -9.305 1 90.12 167 ILE A N 1
ATOM 1378 C CA . ILE A 1 167 ? 28.375 -27.328 -7.973 1 90.12 167 ILE A CA 1
ATOM 1379 C C . ILE A 1 167 ? 29.188 -26.047 -7.805 1 90.12 167 ILE A C 1
ATOM 1381 O O . ILE A 1 167 ? 29 -25.312 -6.828 1 90.12 167 ILE A O 1
ATOM 1385 N N . ILE A 1 168 ? 29.984 -25.766 -8.719 1 93.62 168 ILE A N 1
ATOM 1386 C CA . ILE A 1 168 ? 30.828 -24.562 -8.656 1 93.62 168 ILE A CA 1
ATOM 1387 C C . ILE A 1 168 ? 29.938 -23.328 -8.664 1 93.62 168 ILE A C 1
ATOM 1389 O O . ILE A 1 168 ? 30.203 -22.359 -7.938 1 93.62 168 ILE A O 1
ATOM 1393 N N . SER A 1 169 ? 28.938 -23.312 -9.469 1 95.06 169 SER A N 1
ATOM 1394 C CA . SER A 1 169 ? 28 -22.188 -9.539 1 95.06 169 SER A CA 1
ATOM 1395 C C . SER A 1 169 ? 27.344 -21.938 -8.188 1 95.06 169 SER A C 1
ATOM 1397 O O . SER A 1 169 ? 27.188 -20.781 -7.773 1 95.06 169 SER A O 1
ATOM 1399 N N . GLU A 1 170 ? 26.969 -22.969 -7.543 1 91.75 170 GLU A N 1
ATOM 1400 C CA . GLU A 1 170 ? 26.312 -22.828 -6.246 1 91.75 170 GLU A CA 1
ATOM 1401 C C . GLU A 1 170 ? 27.266 -22.234 -5.211 1 91.75 170 GLU A C 1
ATOM 1403 O O . GLU A 1 170 ? 26.844 -21.438 -4.371 1 91.75 170 GLU A O 1
ATOM 1408 N N . TYR A 1 171 ? 28.469 -22.609 -5.293 1 91.62 171 TYR A N 1
ATOM 1409 C CA . TYR A 1 171 ? 29.453 -22.016 -4.402 1 91.62 171 TYR A CA 1
ATOM 1410 C C . TYR A 1 171 ? 29.656 -20.531 -4.738 1 91.62 171 TYR A C 1
ATOM 1412 O O . TYR A 1 171 ? 29.797 -19.703 -3.84 1 91.62 171 TYR A O 1
ATOM 1420 N N . ILE A 1 172 ? 29.703 -20.234 -5.957 1 95.69 172 ILE A N 1
ATOM 1421 C CA . ILE A 1 172 ? 29.875 -18.859 -6.387 1 95.69 172 ILE A CA 1
ATOM 1422 C C . ILE A 1 172 ? 28.672 -18.031 -5.918 1 95.69 172 ILE A C 1
ATOM 1424 O O . ILE A 1 172 ? 28.844 -16.922 -5.398 1 95.69 172 ILE A O 1
ATOM 1428 N N . ILE A 1 173 ? 27.5 -18.547 -6.082 1 96.44 173 ILE A N 1
ATOM 1429 C CA . ILE A 1 173 ? 26.281 -17.875 -5.664 1 96.44 173 ILE A CA 1
ATOM 1430 C C . ILE A 1 173 ? 26.312 -17.609 -4.16 1 96.44 173 ILE A C 1
ATOM 1432 O O . ILE A 1 173 ? 26.016 -16.5 -3.707 1 96.44 173 ILE A O 1
ATOM 1436 N N . SER A 1 174 ? 26.75 -18.594 -3.422 1 93.69 174 SER A N 1
ATOM 1437 C CA . SER A 1 174 ? 26.859 -18.438 -1.976 1 93.69 174 SER A CA 1
ATOM 1438 C C . SER A 1 174 ? 27.875 -17.359 -1.612 1 93.69 174 SER A C 1
ATOM 1440 O O . SER A 1 174 ? 27.656 -16.578 -0.676 1 93.69 174 SER A O 1
ATOM 1442 N N . PHE A 1 175 ? 28.859 -17.359 -2.35 1 95.69 175 PHE A N 1
ATOM 1443 C CA . PHE A 1 175 ? 29.875 -16.344 -2.125 1 95.69 175 PHE A CA 1
ATOM 1444 C C . PHE A 1 175 ? 29.328 -14.953 -2.41 1 95.69 175 PHE A C 1
ATOM 1446 O O . PHE A 1 175 ? 29.578 -14.016 -1.651 1 95.69 175 PHE A O 1
ATOM 1453 N N . ILE A 1 176 ? 28.609 -14.781 -3.434 1 97.44 176 ILE A N 1
ATOM 1454 C CA . ILE A 1 176 ? 28 -13.508 -3.785 1 97.44 176 ILE A CA 1
ATOM 1455 C C . ILE A 1 176 ? 27.031 -13.086 -2.68 1 97.44 176 ILE A C 1
ATOM 1457 O O . ILE A 1 176 ? 26.984 -11.906 -2.314 1 97.44 176 ILE A O 1
ATOM 1461 N N . LEU A 1 177 ? 26.328 -14.008 -2.16 1 96.62 177 LEU A N 1
ATOM 1462 C CA . LEU A 1 177 ? 25.391 -13.719 -1.084 1 96.62 177 LEU A CA 1
ATOM 1463 C C . LEU A 1 177 ? 26.125 -13.281 0.177 1 96.62 177 LEU A C 1
ATOM 1465 O O . LEU A 1 177 ? 25.641 -12.414 0.912 1 96.62 177 LEU A O 1
ATOM 1469 N N . LEU A 1 178 ? 27.266 -13.867 0.396 1 95.88 178 LEU A N 1
ATOM 1470 C CA . LEU A 1 178 ? 28.078 -13.453 1.528 1 95.88 178 LEU A CA 1
ATOM 1471 C C . LEU A 1 178 ? 28.562 -12.016 1.346 1 95.88 178 LEU A C 1
ATOM 1473 O O . LEU A 1 178 ? 28.641 -11.258 2.312 1 95.88 178 LEU A O 1
ATOM 1477 N N . ILE A 1 179 ? 28.906 -11.688 0.191 1 96.62 179 ILE A N 1
ATOM 1478 C CA . ILE A 1 179 ? 29.281 -10.312 -0.121 1 96.62 179 ILE A CA 1
ATOM 1479 C C . ILE A 1 179 ? 28.094 -9.375 0.171 1 96.62 179 ILE A C 1
ATOM 1481 O O . ILE A 1 179 ? 28.281 -8.297 0.744 1 96.62 179 ILE A O 1
ATOM 1485 N N . SER A 1 180 ? 26.938 -9.812 -0.226 1 95.94 180 SER A N 1
ATOM 1486 C CA . SER A 1 180 ? 25.75 -9.016 0.032 1 95.94 180 SER A CA 1
ATOM 1487 C C . SER A 1 180 ? 25.531 -8.812 1.527 1 95.94 180 SER A C 1
ATOM 1489 O O . SER A 1 180 ? 25.109 -7.738 1.961 1 95.94 180 SER A O 1
ATOM 1491 N N . LEU A 1 181 ? 25.812 -9.812 2.271 1 94.94 181 LEU A N 1
ATOM 1492 C CA . LEU A 1 181 ? 25.688 -9.727 3.721 1 94.94 181 LEU A CA 1
ATOM 1493 C C . LEU A 1 181 ? 26.688 -8.711 4.289 1 94.94 181 LEU A C 1
ATOM 1495 O O . LEU A 1 181 ? 26.344 -7.945 5.191 1 94.94 181 LEU A O 1
ATOM 1499 N N . THR A 1 182 ? 27.828 -8.711 3.768 1 95 182 THR A N 1
ATOM 1500 C CA . THR A 1 182 ? 28.859 -7.77 4.199 1 95 182 THR A CA 1
ATOM 1501 C C . THR A 1 182 ? 28.469 -6.344 3.832 1 95 182 THR A C 1
ATOM 1503 O O . THR A 1 182 ? 28.609 -5.426 4.641 1 95 182 THR A O 1
ATOM 1506 N N . LEU A 1 183 ? 27.984 -6.168 2.662 1 93.69 183 LEU A N 1
ATOM 1507 C CA . LEU A 1 183 ? 27.547 -4.852 2.217 1 93.69 183 LEU A CA 1
ATOM 1508 C C . LEU A 1 183 ? 26.391 -4.344 3.078 1 93.69 183 LEU A C 1
ATOM 1510 O O . LEU A 1 183 ? 26.297 -3.146 3.355 1 93.69 183 LEU A O 1
ATOM 1514 N N . SER A 1 184 ? 25.516 -5.301 3.408 1 92.25 184 SER A N 1
ATOM 1515 C CA . SER A 1 184 ? 24.422 -4.926 4.293 1 92.25 184 SER A CA 1
ATOM 1516 C C . SER A 1 184 ? 24.953 -4.414 5.633 1 92.25 184 SER A C 1
ATOM 1518 O O . SER A 1 184 ? 24.406 -3.463 6.195 1 92.25 184 SER A O 1
ATOM 1520 N N . TYR A 1 185 ? 25.953 -4.988 6.113 1 91.75 185 TYR A N 1
ATOM 1521 C CA . TYR A 1 185 ? 26.547 -4.586 7.387 1 91.75 185 TYR A CA 1
ATOM 1522 C C . TYR A 1 185 ? 27.203 -3.217 7.27 1 91.75 185 TYR A C 1
ATOM 1524 O O . TYR A 1 185 ? 27.062 -2.377 8.164 1 91.75 185 TYR A O 1
ATOM 1532 N N . ILE A 1 186 ? 27.859 -2.947 6.223 1 89.69 186 ILE A N 1
ATOM 1533 C CA . ILE A 1 186 ? 28.547 -1.685 5.984 1 89.69 186 ILE A CA 1
ATOM 1534 C C . ILE A 1 186 ? 27.531 -0.548 5.898 1 89.69 186 ILE A C 1
ATOM 1536 O O . ILE A 1 186 ? 27.781 0.549 6.406 1 89.69 186 ILE A O 1
ATOM 1540 N N . ASN A 1 187 ? 26.406 -0.861 5.332 1 86.19 187 ASN A N 1
ATOM 1541 C CA . ASN A 1 187 ? 25.391 0.17 5.121 1 86.19 187 ASN A CA 1
ATOM 1542 C C . ASN A 1 187 ? 24.328 0.146 6.215 1 86.19 187 ASN A C 1
ATOM 1544 O O . ASN A 1 187 ? 23.266 0.744 6.062 1 86.19 187 ASN A O 1
ATOM 1548 N N . ARG A 1 188 ? 24.531 -0.526 7.289 1 86.56 188 ARG A N 1
ATOM 1549 C CA . ARG A 1 188 ? 23.531 -0.783 8.32 1 86.56 188 ARG A CA 1
ATOM 1550 C C . ARG A 1 188 ? 23 0.522 8.898 1 86.56 188 ARG A C 1
ATOM 1552 O O . ARG A 1 188 ? 21.828 0.597 9.289 1 86.56 188 ARG A O 1
ATOM 1559 N N . LYS A 1 189 ? 23.719 1.661 8.906 1 79.81 189 LYS A N 1
ATOM 1560 C CA . LYS A 1 189 ? 23.312 2.938 9.484 1 79.81 189 LYS A CA 1
ATOM 1561 C C . LYS A 1 189 ? 22.312 3.654 8.586 1 79.81 189 LYS A C 1
ATOM 1563 O O . LYS A 1 189 ? 21.578 4.527 9.039 1 79.81 189 LYS A O 1
ATOM 1568 N N . ARG A 1 190 ? 22.266 3.205 7.43 1 75.75 190 ARG A N 1
ATOM 1569 C CA . ARG A 1 190 ? 21.391 3.861 6.465 1 75.75 190 ARG A CA 1
ATOM 1570 C C . ARG A 1 190 ? 20.016 3.184 6.41 1 75.75 190 ARG A C 1
ATOM 1572 O O . ARG A 1 190 ? 19.094 3.697 5.789 1 75.75 190 ARG A O 1
ATOM 1579 N N . PHE A 1 191 ? 19.922 1.984 7.016 1 75.94 191 PHE A N 1
ATOM 1580 C CA . PHE A 1 191 ? 18.672 1.225 7.082 1 75.94 191 PHE A CA 1
ATOM 1581 C C . PHE A 1 191 ? 17.891 1.571 8.344 1 75.94 191 PHE A C 1
ATOM 1583 O O . PHE A 1 191 ? 18.484 1.829 9.391 1 75.94 191 PHE A O 1
ATOM 1590 N N . ASP A 1 192 ? 16.625 1.667 8.086 1 76.94 192 ASP A N 1
ATOM 1591 C CA . ASP A 1 192 ? 15.805 1.51 9.289 1 76.94 192 ASP A CA 1
ATOM 1592 C C . ASP A 1 192 ? 16.047 0.151 9.938 1 76.94 192 ASP A C 1
ATOM 1594 O O . ASP A 1 192 ? 16.25 -0.847 9.25 1 76.94 192 ASP A O 1
ATOM 1598 N N . LYS A 1 193 ? 16.062 0.118 11.219 1 82.56 193 LYS A N 1
ATOM 1599 C CA . LYS A 1 193 ? 16.391 -1.078 11.984 1 82.56 193 LYS A CA 1
ATOM 1600 C C . LYS A 1 193 ? 15.523 -2.262 11.57 1 82.56 193 LYS A C 1
ATOM 1602 O O . LYS A 1 193 ? 16.031 -3.375 11.398 1 82.56 193 LYS A O 1
ATOM 1607 N N . THR A 1 194 ? 14.352 -2.086 11.383 1 83.19 194 THR A N 1
ATOM 1608 C CA . THR A 1 194 ? 13.422 -3.15 11.016 1 83.19 194 THR A CA 1
ATOM 1609 C C . THR A 1 194 ? 13.711 -3.662 9.609 1 83.19 194 THR A C 1
ATOM 1611 O O . THR A 1 194 ? 13.766 -4.875 9.383 1 83.19 194 THR A O 1
ATOM 1614 N N . LEU A 1 195 ? 13.898 -2.795 8.703 1 85.94 195 LEU A N 1
ATOM 1615 C CA . LEU A 1 195 ? 14.227 -3.158 7.328 1 85.94 195 LEU A CA 1
ATOM 1616 C C . LEU A 1 195 ? 15.539 -3.936 7.27 1 85.94 195 LEU A C 1
ATOM 1618 O O . LEU A 1 195 ? 15.641 -4.941 6.562 1 85.94 195 LEU A O 1
ATOM 1622 N N . TYR A 1 196 ? 16.484 -3.461 8.039 1 90.38 196 TYR A N 1
ATOM 1623 C CA . TYR A 1 196 ? 17.781 -4.109 8.086 1 90.38 196 TYR A CA 1
ATOM 1624 C C . TYR A 1 196 ? 17.656 -5.559 8.539 1 90.38 196 TYR A C 1
ATOM 1626 O O . TYR A 1 196 ? 18.219 -6.461 7.91 1 90.38 196 TYR A O 1
ATOM 1634 N N . LYS A 1 197 ? 16.938 -5.797 9.547 1 92.25 197 LYS A N 1
ATOM 1635 C CA . LYS A 1 197 ? 16.766 -7.145 10.086 1 92.25 197 LYS A CA 1
ATOM 1636 C C . LYS A 1 197 ? 16.109 -8.062 9.062 1 92.25 197 LYS A C 1
ATOM 1638 O O . LYS A 1 197 ? 16.562 -9.195 8.852 1 92.25 197 LYS A O 1
ATOM 1643 N N . TYR A 1 198 ? 15.07 -7.645 8.414 1 93.38 198 TYR A N 1
ATOM 1644 C CA . TYR A 1 198 ? 14.367 -8.445 7.422 1 93.38 198 TYR A CA 1
ATOM 1645 C C . TYR A 1 198 ? 15.289 -8.812 6.266 1 93.38 198 TYR A C 1
ATOM 1647 O O . TYR A 1 198 ? 15.305 -9.961 5.812 1 93.38 198 TYR A O 1
ATOM 1655 N N . VAL A 1 199 ? 16.078 -7.859 5.82 1 93.56 199 VAL A N 1
ATOM 1656 C CA . VAL A 1 199 ? 16.938 -8.07 4.664 1 93.56 199 VAL A CA 1
ATOM 1657 C C . VAL A 1 199 ? 18.078 -9.031 5.027 1 93.56 199 VAL A C 1
ATOM 1659 O O . VAL A 1 199 ? 18.344 -9.984 4.293 1 93.56 199 VAL A O 1
ATOM 1662 N N . VAL A 1 200 ? 18.672 -8.828 6.172 1 94.81 200 VAL A N 1
ATOM 1663 C CA . VAL A 1 200 ? 19.781 -9.672 6.613 1 94.81 200 VAL A CA 1
ATOM 1664 C C . VAL A 1 200 ? 19.312 -11.109 6.793 1 94.81 200 VAL A C 1
ATOM 1666 O O . VAL A 1 200 ? 19.938 -12.047 6.289 1 94.81 200 VAL A O 1
ATOM 1669 N N . PHE A 1 201 ? 18.219 -11.297 7.449 1 94.81 201 PHE A N 1
ATOM 1670 C CA . PHE A 1 201 ? 17.688 -12.641 7.668 1 94.81 201 PHE A CA 1
ATOM 1671 C C . PHE A 1 201 ? 17.266 -13.281 6.352 1 94.81 201 PHE A C 1
ATOM 1673 O O . PHE A 1 201 ? 17.391 -14.492 6.172 1 94.81 201 PHE A O 1
ATOM 1680 N N . SER A 1 202 ? 16.719 -12.492 5.453 1 95.69 202 SER A N 1
ATOM 1681 C CA . SER A 1 202 ? 16.391 -13.008 4.129 1 95.69 202 SER A CA 1
ATOM 1682 C C . SER A 1 202 ? 17.625 -13.555 3.416 1 95.69 202 SER A C 1
ATOM 1684 O O . SER A 1 202 ? 17.578 -14.641 2.838 1 95.69 202 SER A O 1
ATOM 1686 N N . ILE A 1 203 ? 18.703 -12.812 3.494 1 95.75 203 ILE A N 1
ATOM 1687 C CA . ILE A 1 203 ? 19.938 -13.227 2.844 1 95.75 203 ILE A CA 1
ATOM 1688 C C . ILE A 1 203 ? 20.469 -14.492 3.508 1 95.75 203 ILE A C 1
ATOM 1690 O O . ILE A 1 203 ? 20.891 -15.43 2.826 1 95.75 203 ILE A O 1
ATOM 1694 N N . ILE A 1 204 ? 20.391 -14.555 4.785 1 95.19 204 ILE A N 1
ATOM 1695 C CA . ILE A 1 204 ? 20.859 -15.711 5.531 1 95.19 204 ILE A CA 1
ATOM 1696 C C . ILE A 1 204 ? 20.062 -16.953 5.129 1 95.19 204 ILE A C 1
ATOM 1698 O O . ILE A 1 204 ? 20.641 -18 4.84 1 95.19 204 ILE A O 1
ATOM 1702 N N . PHE A 1 205 ? 18.797 -16.844 5.055 1 94.69 205 PHE A N 1
ATOM 1703 C CA . PHE A 1 205 ? 17.969 -17.984 4.676 1 94.69 205 PHE A CA 1
ATOM 1704 C C . PHE A 1 205 ? 18.203 -18.359 3.221 1 94.69 205 PHE A C 1
ATOM 1706 O O . PHE A 1 205 ? 18.125 -19.547 2.863 1 94.69 205 PHE A O 1
ATOM 1713 N N . THR A 1 206 ? 18.531 -17.375 2.424 1 94.19 206 THR A N 1
ATOM 1714 C CA . THR A 1 206 ? 18.891 -17.688 1.044 1 94.19 206 THR A CA 1
ATOM 1715 C C . THR A 1 206 ? 20.172 -18.516 0.993 1 94.19 206 THR A C 1
ATOM 1717 O O . THR A 1 206 ? 20.266 -19.453 0.206 1 94.19 206 THR A O 1
ATOM 1720 N N . ILE A 1 207 ? 21.078 -18.141 1.789 1 92.88 207 ILE A N 1
ATOM 1721 C CA . ILE A 1 207 ? 22.328 -18.891 1.86 1 92.88 207 ILE A CA 1
ATOM 1722 C C . ILE A 1 207 ? 22.062 -20.312 2.326 1 92.88 207 ILE A C 1
ATOM 1724 O O . ILE A 1 207 ? 22.547 -21.266 1.729 1 92.88 207 ILE A O 1
ATOM 1728 N N . PHE A 1 208 ? 21.25 -20.469 3.334 1 91.69 208 PHE A N 1
ATOM 1729 C CA . PHE A 1 208 ? 20.891 -21.797 3.834 1 91.69 208 PHE A CA 1
ATOM 1730 C C . PHE A 1 208 ? 20.188 -22.609 2.758 1 91.69 208 PHE A C 1
ATOM 1732 O O . PHE A 1 208 ? 20.406 -23.812 2.635 1 91.69 208 PHE A O 1
ATOM 1739 N N . SER A 1 209 ? 19.359 -21.953 2.043 1 91.94 209 SER A N 1
ATOM 1740 C CA . SER A 1 209 ? 18.656 -22.609 0.948 1 91.94 209 SER A CA 1
ATOM 1741 C C . SER A 1 209 ? 19.641 -23.125 -0.103 1 91.94 209 SER A C 1
ATOM 1743 O O . SER A 1 209 ? 19.562 -24.281 -0.526 1 91.94 209 SER A O 1
ATOM 1745 N N . GLU A 1 210 ? 20.578 -22.297 -0.459 1 89 210 GLU A N 1
ATOM 1746 C CA . GLU A 1 210 ? 21.562 -22.672 -1.467 1 89 210 GLU A CA 1
ATOM 1747 C C . GLU A 1 210 ? 22.438 -23.828 -0.989 1 89 210 GLU A C 1
ATOM 1749 O O . GLU A 1 210 ? 22.734 -24.734 -1.759 1 89 210 GLU A O 1
ATOM 1754 N N . LEU A 1 211 ? 22.797 -23.797 0.206 1 86.94 211 LEU A N 1
ATOM 1755 C CA . LEU A 1 211 ? 23.641 -24.844 0.769 1 86.94 211 LEU A CA 1
ATOM 1756 C C . LEU A 1 211 ? 22.875 -26.172 0.834 1 86.94 211 LEU A C 1
ATOM 1758 O O . LEU A 1 211 ? 23.453 -27.234 0.594 1 86.94 211 LEU A O 1
ATOM 1762 N N . ALA A 1 212 ? 21.641 -26.125 1.12 1 86.81 212 ALA A N 1
ATOM 1763 C CA . ALA A 1 212 ? 20.812 -27.328 1.143 1 86.81 212 ALA A CA 1
ATOM 1764 C C . ALA A 1 212 ? 20.75 -27.984 -0.238 1 86.81 212 ALA A C 1
ATOM 1766 O O . ALA A 1 212 ? 20.781 -29.203 -0.358 1 86.81 212 ALA A O 1
ATOM 1767 N N . PHE A 1 213 ? 20.719 -27.188 -1.269 1 83.62 213 PHE A N 1
ATOM 1768 C CA . PHE A 1 213 ? 20.594 -27.688 -2.629 1 83.62 213 PHE A CA 1
ATOM 1769 C C . PHE A 1 213 ? 21.938 -28.156 -3.168 1 83.62 213 PHE A C 1
ATOM 1771 O O . PHE A 1 213 ? 22 -28.891 -4.156 1 83.62 213 PHE A O 1
ATOM 1778 N N . THR A 1 214 ? 22.984 -27.734 -2.564 1 79.69 214 THR A N 1
ATOM 1779 C CA . THR A 1 214 ? 24.312 -28.188 -2.953 1 79.69 214 THR A CA 1
ATOM 1780 C C . THR A 1 214 ? 24.594 -29.578 -2.389 1 79.69 214 THR A C 1
ATOM 1782 O O . THR A 1 214 ? 25.203 -30.406 -3.057 1 79.69 214 THR A O 1
ATOM 1785 N N . PHE A 1 215 ? 24.078 -29.812 -1.266 1 74.94 215 PHE A N 1
ATOM 1786 C CA . PHE A 1 215 ? 24.469 -31.016 -0.555 1 74.94 215 PHE A CA 1
ATOM 1787 C C . PHE A 1 215 ? 23.453 -32.125 -0.779 1 74.94 215 PHE A C 1
ATOM 1789 O O . PHE A 1 215 ? 23.672 -33.281 -0.342 1 74.94 215 PHE A O 1
ATOM 1796 N N . TYR A 1 216 ? 22.453 -31.766 -1.568 1 68.62 216 TYR A N 1
ATOM 1797 C CA . TYR A 1 216 ? 21.422 -32.781 -1.655 1 68.62 216 TYR A CA 1
ATOM 1798 C C . TYR A 1 216 ? 21.875 -33.938 -2.574 1 68.62 216 TYR A C 1
ATOM 1800 O O . TYR A 1 216 ? 22.578 -33.688 -3.557 1 68.62 216 TYR A O 1
ATOM 1808 N N . ILE A 1 217 ? 21.625 -35.094 -2.102 1 61.41 217 ILE A N 1
ATOM 1809 C CA . ILE A 1 217 ? 22 -36.312 -2.838 1 61.41 217 ILE A CA 1
ATOM 1810 C C . ILE A 1 217 ? 20.828 -36.75 -3.729 1 61.41 217 ILE A C 1
ATOM 1812 O O . ILE A 1 217 ? 21.031 -37.125 -4.887 1 61.41 217 ILE A O 1
ATOM 1816 N N . SER A 1 218 ? 19.625 -36.594 -3.127 1 65 218 SER A N 1
ATOM 1817 C CA . SER A 1 218 ? 18.453 -37 -3.889 1 65 218 SER A CA 1
ATOM 1818 C C . SER A 1 218 ? 17.422 -35.875 -3.947 1 65 218 SER A C 1
ATOM 1820 O O . SER A 1 218 ? 17.297 -35.094 -3.008 1 65 218 SER A O 1
ATOM 1822 N N . ASN A 1 219 ? 16.844 -35.781 -5.074 1 62.22 219 ASN A N 1
ATOM 1823 C CA . ASN A 1 219 ? 15.797 -34.781 -5.273 1 62.22 219 ASN A CA 1
ATOM 1824 C C . ASN A 1 219 ? 14.664 -34.938 -4.27 1 62.22 219 ASN A C 1
ATOM 1826 O O . ASN A 1 219 ? 13.906 -34 -4.02 1 62.22 219 ASN A O 1
ATOM 1830 N N . TYR A 1 220 ? 14.625 -36.094 -3.674 1 62.91 220 TYR A N 1
ATOM 1831 C CA . TYR A 1 220 ? 13.531 -36.375 -2.754 1 62.91 220 TYR A CA 1
ATOM 1832 C C . TYR A 1 220 ? 14.016 -36.344 -1.31 1 62.91 220 TYR A C 1
ATOM 1834 O O . TYR A 1 220 ? 13.266 -36.688 -0.394 1 62.91 220 TYR A O 1
ATOM 1842 N N . GLY A 1 221 ? 15.148 -35.906 -1.158 1 74.31 221 GLY A N 1
ATOM 1843 C CA . GLY A 1 221 ? 15.742 -36 0.163 1 74.31 221 GLY A CA 1
ATOM 1844 C C . GLY A 1 221 ? 15.359 -34.844 1.072 1 74.31 221 GLY A C 1
ATOM 1845 O O . GLY A 1 221 ? 14.758 -33.844 0.624 1 74.31 221 GLY A O 1
ATOM 1846 N N . LEU A 1 222 ? 15.539 -35 2.346 1 80.38 222 LEU A N 1
ATOM 1847 C CA . LEU A 1 222 ? 15.227 -34.062 3.414 1 80.38 222 LEU A CA 1
ATOM 1848 C C . LEU A 1 222 ? 15.875 -32.688 3.15 1 80.38 222 LEU A C 1
ATOM 1850 O O . LEU A 1 222 ? 15.266 -31.656 3.406 1 80.38 222 LEU A O 1
ATOM 1854 N N . LEU A 1 223 ? 17.016 -32.688 2.58 1 80.94 223 LEU A N 1
ATOM 1855 C CA . LEU A 1 223 ? 17.719 -31.438 2.334 1 80.94 223 LEU A CA 1
ATOM 1856 C C . LEU A 1 223 ? 17.031 -30.641 1.237 1 80.94 223 LEU A C 1
ATOM 1858 O O . LEU A 1 223 ? 17.031 -29.406 1.276 1 80.94 223 LEU A O 1
ATOM 1862 N N . ASN A 1 224 ? 16.484 -31.281 0.31 1 83.5 224 ASN A N 1
ATOM 1863 C CA . ASN A 1 224 ? 15.734 -30.594 -0.746 1 83.5 224 ASN A CA 1
ATOM 1864 C C . ASN A 1 224 ? 14.477 -29.922 -0.201 1 83.5 224 ASN A C 1
ATOM 1866 O O . ASN A 1 224 ? 14.141 -28.812 -0.594 1 83.5 224 ASN A O 1
ATOM 1870 N N . ILE A 1 225 ? 13.836 -30.594 0.742 1 87.81 225 ILE A N 1
ATOM 1871 C CA . ILE A 1 225 ? 12.648 -30.031 1.385 1 87.81 225 ILE A CA 1
ATOM 1872 C C . ILE A 1 225 ? 13.031 -28.812 2.211 1 87.81 225 ILE A C 1
ATOM 1874 O O . ILE A 1 225 ? 12.398 -27.766 2.104 1 87.81 225 ILE A O 1
ATOM 1878 N N . LEU A 1 226 ? 14.047 -28.953 2.904 1 87.19 226 LEU A N 1
ATOM 1879 C CA . LEU A 1 226 ? 14.516 -27.859 3.75 1 87.19 226 LEU A CA 1
ATOM 1880 C C . LEU A 1 226 ? 14.914 -26.656 2.906 1 87.19 226 LEU A C 1
ATOM 1882 O O . LEU A 1 226 ? 14.68 -25.516 3.305 1 87.19 226 LEU A O 1
ATOM 1886 N N . GLY A 1 227 ? 15.539 -26.875 1.854 1 89.5 227 GLY A N 1
ATOM 1887 C CA . GLY A 1 227 ? 15.93 -25.797 0.959 1 89.5 227 GLY A CA 1
ATOM 1888 C C . GLY A 1 227 ? 14.758 -24.953 0.499 1 89.5 227 GLY A C 1
ATOM 1889 O O . GLY A 1 227 ? 14.844 -23.719 0.46 1 89.5 227 GLY A O 1
ATOM 1890 N N . HIS A 1 228 ? 13.711 -25.641 0.201 1 91.5 228 HIS A N 1
ATOM 1891 C CA . HIS A 1 228 ? 12.516 -24.938 -0.245 1 91.5 228 HIS A CA 1
ATOM 1892 C C . HIS A 1 228 ? 11.883 -24.141 0.899 1 91.5 228 HIS A C 1
ATOM 1894 O O . HIS A 1 228 ? 11.359 -23.047 0.688 1 91.5 228 HIS A O 1
ATOM 1900 N N . PHE A 1 229 ? 11.945 -24.672 2.053 1 91.5 229 PHE A N 1
ATOM 1901 C CA . PHE A 1 229 ? 11.414 -23.953 3.203 1 91.5 229 PHE A CA 1
ATOM 1902 C C . PHE A 1 229 ? 12.227 -22.688 3.475 1 91.5 229 PHE A C 1
ATOM 1904 O O . PHE A 1 229 ? 11.672 -21.625 3.762 1 91.5 229 PHE A O 1
ATOM 1911 N N . PHE A 1 230 ? 13.5 -22.844 3.375 1 92.75 230 PHE A N 1
ATOM 1912 C CA . PHE A 1 230 ? 14.359 -21.688 3.553 1 92.75 230 PHE A CA 1
ATOM 1913 C C . PHE A 1 230 ? 14.078 -20.641 2.482 1 92.75 230 PHE A C 1
ATOM 1915 O O . PHE A 1 230 ? 14.078 -19.438 2.766 1 92.75 230 PHE A O 1
ATOM 1922 N N . LYS A 1 231 ? 13.859 -21.031 1.324 1 93.25 231 LYS A N 1
ATOM 1923 C CA . LYS A 1 231 ? 13.523 -20.109 0.239 1 93.25 231 LYS A CA 1
ATOM 1924 C C . LYS A 1 231 ? 12.227 -19.359 0.532 1 93.25 231 LYS A C 1
ATOM 1926 O O . LYS A 1 231 ? 12.156 -18.141 0.349 1 93.25 231 LYS A O 1
ATOM 1931 N N . ILE A 1 232 ? 11.273 -20.094 0.982 1 92.75 232 ILE A N 1
ATOM 1932 C CA . ILE A 1 232 ? 9.977 -19.516 1.306 1 92.75 232 ILE A CA 1
ATOM 1933 C C . ILE A 1 232 ? 10.148 -18.438 2.385 1 92.75 232 ILE A C 1
ATOM 1935 O O . ILE A 1 232 ? 9.617 -17.344 2.266 1 92.75 232 ILE A O 1
ATOM 1939 N N . LEU A 1 233 ? 10.891 -18.797 3.328 1 91.19 233 LEU A N 1
ATOM 1940 C CA . LEU A 1 233 ? 11.117 -17.859 4.426 1 91.19 233 LEU A CA 1
ATOM 1941 C C . LEU A 1 233 ? 11.867 -16.625 3.938 1 91.19 233 LEU A C 1
ATOM 1943 O O . LEU A 1 233 ? 11.562 -15.508 4.348 1 91.19 233 LEU A O 1
ATOM 1947 N N . SER A 1 234 ? 12.828 -16.828 3.141 1 94.19 234 SER A N 1
ATOM 1948 C CA . SER A 1 234 ? 13.602 -15.719 2.582 1 94.19 234 SER A CA 1
ATOM 1949 C C . SER A 1 234 ? 12.703 -14.742 1.823 1 94.19 234 SER A C 1
ATOM 1951 O O . SER A 1 234 ? 12.75 -13.531 2.055 1 94.19 234 SER A O 1
ATOM 1953 N N . PHE A 1 235 ? 11.867 -15.273 0.982 1 93.62 235 PHE A N 1
ATOM 1954 C CA . PHE A 1 235 ? 10.961 -14.445 0.191 1 93.62 235 PHE A CA 1
ATOM 1955 C C . PHE A 1 235 ? 9.961 -13.727 1.089 1 93.62 235 PHE A C 1
ATOM 1957 O O . PHE A 1 235 ? 9.648 -12.555 0.863 1 93.62 235 PHE A O 1
ATOM 1964 N N . TYR A 1 236 ? 9.531 -14.398 2.062 1 91.44 236 TYR A N 1
ATOM 1965 C CA . TYR A 1 236 ? 8.57 -13.836 3.004 1 91.44 236 TYR A CA 1
ATOM 1966 C C . TYR A 1 236 ? 9.164 -12.633 3.736 1 91.44 236 TYR A C 1
ATOM 1968 O O . TYR A 1 236 ? 8.484 -11.625 3.943 1 91.44 236 TYR A O 1
ATOM 1976 N N . LEU A 1 237 ? 10.375 -12.758 4.094 1 93.06 237 LEU A N 1
ATOM 1977 C CA . LEU A 1 237 ? 11.023 -11.68 4.836 1 93.06 237 LEU A CA 1
ATOM 1978 C C . LEU A 1 237 ? 11.227 -10.453 3.955 1 93.06 237 LEU A C 1
ATOM 1980 O O . LEU A 1 237 ? 11.102 -9.32 4.422 1 93.06 237 LEU A O 1
ATOM 1984 N N . ILE A 1 238 ? 11.547 -10.656 2.721 1 92.75 238 ILE A N 1
ATOM 1985 C CA . ILE A 1 238 ? 11.656 -9.531 1.798 1 92.75 238 ILE A CA 1
ATOM 1986 C C . ILE A 1 238 ? 10.297 -8.867 1.627 1 92.75 238 ILE A C 1
ATOM 1988 O O . ILE A 1 238 ? 10.203 -7.637 1.563 1 92.75 238 ILE A O 1
ATOM 1992 N N . TYR A 1 239 ? 9.32 -9.672 1.526 1 93.19 239 TYR A N 1
ATOM 1993 C CA . TYR A 1 239 ? 7.949 -9.164 1.449 1 93.19 239 TYR A CA 1
ATOM 1994 C C . TYR A 1 239 ? 7.617 -8.312 2.666 1 93.19 239 TYR A C 1
ATOM 1996 O O . TYR A 1 239 ? 7.062 -7.215 2.531 1 93.19 239 TYR A O 1
ATOM 2004 N N . LYS A 1 240 ? 7.957 -8.773 3.814 1 89.75 240 LYS A N 1
ATOM 2005 C CA . LYS A 1 240 ? 7.691 -8.023 5.039 1 89.75 240 LYS A CA 1
ATOM 2006 C C . LYS A 1 240 ? 8.414 -6.676 5.023 1 89.75 240 LYS A C 1
ATOM 2008 O O . LYS A 1 240 ? 7.863 -5.672 5.48 1 89.75 240 LYS A O 1
ATOM 2013 N N . ALA A 1 241 ? 9.578 -6.695 4.531 1 89.56 241 ALA A N 1
ATOM 2014 C CA . ALA A 1 241 ? 10.367 -5.469 4.426 1 89.56 241 ALA A CA 1
ATOM 2015 C C . ALA A 1 241 ? 9.68 -4.453 3.518 1 89.56 241 ALA A C 1
ATOM 2017 O O . ALA A 1 241 ? 9.578 -3.271 3.859 1 89.56 241 ALA A O 1
ATOM 2018 N N . ILE A 1 242 ? 9.18 -4.926 2.463 1 88.62 242 ILE A N 1
ATOM 2019 C CA . ILE A 1 242 ? 8.562 -4.062 1.46 1 88.62 242 ILE A CA 1
ATOM 2020 C C . ILE A 1 242 ? 7.234 -3.521 1.99 1 88.62 242 ILE A C 1
ATOM 2022 O O . ILE A 1 242 ? 6.945 -2.33 1.855 1 88.62 242 ILE A O 1
ATOM 2026 N N . ILE A 1 243 ? 6.445 -4.395 2.566 1 86.25 243 ILE A N 1
ATOM 2027 C CA . ILE A 1 243 ? 5.152 -3.994 3.117 1 86.25 243 ILE A CA 1
ATOM 2028 C C . ILE A 1 243 ? 5.355 -2.895 4.156 1 86.25 243 ILE A C 1
ATOM 2030 O O . ILE A 1 243 ? 4.625 -1.902 4.168 1 86.25 243 ILE A O 1
ATOM 2034 N N . GLU A 1 244 ? 6.312 -3.039 4.977 1 81.5 244 GLU A N 1
ATOM 2035 C CA . GLU A 1 244 ? 6.582 -2.072 6.039 1 81.5 244 GLU A CA 1
ATOM 2036 C C . GLU A 1 244 ? 6.949 -0.708 5.465 1 81.5 244 GLU A C 1
ATOM 2038 O O . GLU A 1 244 ? 6.441 0.32 5.918 1 81.5 244 GLU A O 1
ATOM 2043 N N . LYS A 1 245 ? 7.695 -0.739 4.473 1 81.5 245 LYS A N 1
ATOM 2044 C CA . LYS A 1 245 ? 8.258 0.511 3.973 1 81.5 245 LYS A CA 1
ATOM 2045 C C . LYS A 1 245 ? 7.336 1.161 2.949 1 81.5 245 LYS A C 1
ATOM 2047 O O . LYS A 1 245 ? 7.293 2.387 2.832 1 81.5 245 LYS A O 1
ATOM 2052 N N . ALA A 1 246 ? 6.68 0.328 2.258 1 80.38 246 ALA A N 1
ATOM 2053 C CA . ALA A 1 246 ? 5.918 0.855 1.128 1 80.38 246 ALA A CA 1
ATOM 2054 C C . ALA A 1 246 ? 4.469 1.121 1.519 1 80.38 246 ALA A C 1
ATOM 2056 O O . ALA A 1 246 ? 3.789 1.939 0.894 1 80.38 246 ALA A O 1
ATOM 2057 N N . ILE A 1 247 ? 3.992 0.435 2.518 1 78.25 247 ILE A N 1
ATOM 2058 C CA . ILE A 1 247 ? 2.582 0.559 2.863 1 78.25 247 ILE A CA 1
ATOM 2059 C C . ILE A 1 247 ? 2.441 1.129 4.273 1 78.25 247 ILE A C 1
ATOM 2061 O O . ILE A 1 247 ? 1.917 2.23 4.453 1 78.25 247 ILE A O 1
ATOM 2065 N N . LYS A 1 248 ? 3.033 0.6 5.219 1 74.06 248 LYS A N 1
ATOM 2066 C CA . LYS A 1 248 ? 2.762 0.929 6.613 1 74.06 248 LYS A CA 1
ATOM 2067 C C . LYS A 1 248 ? 3.4 2.26 7 1 74.06 248 LYS A C 1
ATOM 2069 O O . LYS A 1 248 ? 2.762 3.102 7.633 1 74.06 248 LYS A O 1
ATOM 2074 N N . GLU A 1 249 ? 4.621 2.488 6.66 1 73.19 249 GLU A N 1
ATOM 2075 C CA . GLU A 1 249 ? 5.359 3.676 7.082 1 73.19 249 GLU A CA 1
ATOM 2076 C C . GLU A 1 249 ? 4.738 4.945 6.5 1 73.19 249 GLU A C 1
ATOM 2078 O O . GLU A 1 249 ? 4.488 5.906 7.23 1 73.19 249 GLU A O 1
ATOM 2083 N N . PRO A 1 250 ? 4.562 4.934 5.203 1 67.06 250 PRO A N 1
ATOM 2084 C CA . PRO A 1 250 ? 3.916 6.141 4.688 1 67.06 250 PRO A CA 1
ATOM 2085 C C . PRO A 1 250 ? 2.551 6.395 5.32 1 67.06 250 PRO A C 1
ATOM 2087 O O . PRO A 1 250 ? 2.193 7.547 5.586 1 67.06 250 PRO A O 1
ATOM 2090 N N . GLN A 1 251 ? 1.812 5.359 5.57 1 64.12 251 GLN A N 1
ATOM 2091 C CA . GLN A 1 251 ? 0.503 5.512 6.199 1 64.12 251 GLN A CA 1
ATOM 2092 C C . GLN A 1 251 ? 0.634 6.039 7.625 1 64.12 251 GLN A C 1
ATOM 2094 O O . GLN A 1 251 ? -0.136 6.906 8.047 1 64.12 251 GLN A O 1
ATOM 2099 N N . LYS A 1 252 ? 1.691 5.574 8.297 1 62.38 252 LYS A N 1
ATOM 2100 C CA . LYS A 1 252 ? 1.955 6.047 9.648 1 62.38 252 LYS A CA 1
ATOM 2101 C C . LYS A 1 252 ? 2.443 7.492 9.641 1 62.38 252 LYS A C 1
ATOM 2103 O O . LYS A 1 252 ? 2.061 8.289 10.5 1 62.38 252 LYS A O 1
ATOM 2108 N N . ALA A 1 253 ? 3.381 7.723 8.805 1 60.59 253 ALA A N 1
ATOM 2109 C CA . ALA A 1 253 ? 3.924 9.078 8.695 1 60.59 253 ALA A CA 1
ATOM 2110 C C . ALA A 1 253 ? 2.816 10.094 8.422 1 60.59 253 ALA A C 1
ATOM 2112 O O . ALA A 1 253 ? 2.807 11.18 9.008 1 60.59 253 ALA A O 1
ATOM 2113 N N . ILE A 1 254 ? 2.035 9.602 7.695 1 55.94 254 ILE A N 1
ATOM 2114 C CA . ILE A 1 254 ? 0.902 10.445 7.34 1 55.94 254 ILE A CA 1
ATOM 2115 C C . ILE A 1 254 ? 0.034 10.695 8.57 1 55.94 254 ILE A C 1
ATOM 2117 O O . ILE A 1 254 ? -0.361 11.828 8.844 1 55.94 254 ILE A O 1
ATOM 2121 N N . PHE A 1 255 ? -0.096 9.664 9.172 1 54.53 255 PHE A N 1
ATOM 2122 C CA . PHE A 1 255 ? -0.93 9.75 10.367 1 54.53 255 PHE A CA 1
ATOM 2123 C C . PHE A 1 255 ? -0.271 10.625 11.43 1 54.53 255 PHE A C 1
ATOM 2125 O O . PHE A 1 255 ? -0.937 11.445 12.062 1 54.53 255 PHE A O 1
ATOM 2132 N N . THR A 1 256 ? 0.99 10.461 11.539 1 54.72 256 THR A N 1
ATOM 2133 C CA . THR A 1 256 ? 1.736 11.242 12.516 1 54.72 256 THR A CA 1
ATOM 2134 C C . THR A 1 256 ? 1.805 12.711 12.086 1 54.72 256 THR A C 1
ATOM 2136 O O . THR A 1 256 ? 1.632 13.609 12.914 1 54.72 256 THR A O 1
ATOM 2139 N N . GLU A 1 257 ? 2.25 12.883 10.875 1 54.28 257 GLU A N 1
ATOM 2140 C CA . GLU A 1 257 ? 2.361 14.25 10.367 1 54.28 257 GLU A CA 1
ATOM 2141 C C . GLU A 1 257 ? 1.012 14.961 10.398 1 54.28 257 GLU A C 1
ATOM 2143 O O . GLU A 1 257 ? 0.936 16.141 10.75 1 54.28 257 GLU A O 1
ATOM 2148 N N . LEU A 1 258 ? 0.055 14.148 9.969 1 52.88 258 LEU A N 1
ATOM 2149 C CA . LEU A 1 258 ? -1.288 14.703 10.07 1 52.88 258 LEU A CA 1
ATOM 2150 C C . LEU A 1 258 ? -1.621 15.062 11.516 1 52.88 258 LEU A C 1
ATOM 2152 O O . LEU A 1 258 ? -2.203 16.109 11.781 1 52.88 258 LEU A O 1
ATOM 2156 N N . GLN A 1 259 ? -1.172 14.211 12.32 1 53.56 259 GLN A N 1
ATOM 2157 C CA . GLN A 1 259 ? -1.398 14.484 13.734 1 53.56 259 GLN A CA 1
ATOM 2158 C C . GLN A 1 259 ? -0.58 15.688 14.195 1 53.56 259 GLN A C 1
ATOM 2160 O O . GLN A 1 259 ? -1.071 16.516 14.961 1 53.56 259 GLN A O 1
ATOM 2165 N N . ASN A 1 260 ? 0.707 15.727 13.766 1 55.31 260 ASN A N 1
ATOM 2166 C CA . ASN A 1 260 ? 1.582 16.828 14.148 1 55.31 260 ASN A CA 1
ATOM 2167 C C . ASN A 1 260 ? 1.122 18.141 13.531 1 55.31 260 ASN A C 1
ATOM 2169 O O . ASN A 1 260 ? 1.122 19.188 14.203 1 55.31 260 ASN A O 1
ATOM 2173 N N . GLN A 1 261 ? 0.905 18.094 12.273 1 53.69 261 GLN A N 1
ATOM 2174 C CA . GLN A 1 261 ? 0.515 19.312 11.578 1 53.69 261 GLN A CA 1
ATOM 2175 C C . GLN A 1 261 ? -0.838 19.828 12.062 1 53.69 261 GLN A C 1
ATOM 2177 O O . GLN A 1 261 ? -1.074 21.031 12.109 1 53.69 261 GLN A O 1
ATOM 2182 N N . VAL A 1 262 ? -1.573 18.797 12.453 1 58.16 262 VAL A N 1
ATOM 2183 C CA . VAL A 1 262 ? -2.893 19.188 12.945 1 58.16 262 VAL A CA 1
ATOM 2184 C C . VAL A 1 262 ? -2.785 19.672 14.383 1 58.16 262 VAL A C 1
ATOM 2186 O O . VAL A 1 262 ? -3.51 20.594 14.789 1 58.16 262 VAL A O 1
ATOM 2189 N N . ASN A 1 263 ? -1.628 19.203 14.93 1 64.56 263 ASN A N 1
ATOM 2190 C CA . ASN A 1 263 ? -1.614 19.469 16.375 1 64.56 263 ASN A CA 1
ATOM 2191 C C . ASN A 1 263 ? -0.594 20.531 16.734 1 64.56 263 ASN A C 1
ATOM 2193 O O . ASN A 1 263 ? -0.548 20.984 17.875 1 64.56 263 ASN A O 1
ATOM 2197 N N . THR A 1 264 ? 0.232 20.984 15.727 1 73.5 264 THR A N 1
ATOM 2198 C CA . THR A 1 264 ? 1.295 21.922 16.078 1 73.5 264 THR A CA 1
ATOM 2199 C C . THR A 1 264 ? 1.14 23.234 15.312 1 73.5 264 THR A C 1
ATOM 2201 O O . THR A 1 264 ? 0.515 23.266 14.25 1 73.5 264 THR A O 1
ATOM 2204 N N . ASP A 1 265 ? 1.736 24.234 15.938 1 73.88 265 ASP A N 1
ATOM 2205 C CA . ASP A 1 265 ? 1.761 25.547 15.32 1 73.88 265 ASP A CA 1
ATOM 2206 C C . ASP A 1 265 ? 2.863 25.641 14.273 1 73.88 265 ASP A C 1
ATOM 2208 O O . ASP A 1 265 ? 3.969 25.141 14.477 1 73.88 265 ASP A O 1
ATOM 2212 N N . GLY A 1 266 ? 2.596 26.094 13.156 1 67.62 266 GLY A N 1
ATOM 2213 C CA . GLY A 1 266 ? 3.486 26.125 12.008 1 67.62 266 GLY A CA 1
ATOM 2214 C C . GLY A 1 266 ? 4.734 26.969 12.25 1 67.62 266 GLY A C 1
ATOM 2215 O O . GLY A 1 266 ? 5.75 26.766 11.578 1 67.62 266 GLY A O 1
ATOM 2216 N N . LEU A 1 267 ? 4.684 27.922 13.18 1 72.81 267 LEU A N 1
ATOM 2217 C CA . LEU A 1 267 ? 5.816 28.797 13.43 1 72.81 267 LEU A CA 1
ATOM 2218 C C . LEU A 1 267 ? 6.742 28.219 14.492 1 72.81 267 LEU A C 1
ATOM 2220 O O . LEU A 1 267 ? 7.949 28.094 14.266 1 72.81 267 LEU A O 1
ATOM 2224 N N . THR A 1 268 ? 6.191 27.812 15.539 1 81.44 268 THR A N 1
ATOM 2225 C CA . THR A 1 268 ? 6.988 27.453 16.703 1 81.44 268 THR A CA 1
ATOM 2226 C C . THR A 1 268 ? 7.125 25.938 16.828 1 81.44 268 THR A C 1
ATOM 2228 O O . THR A 1 268 ? 7.965 25.453 17.594 1 81.44 268 THR A O 1
ATOM 2231 N N . SER A 1 269 ? 6.254 25.172 16.078 1 79 269 SER A N 1
ATOM 2232 C CA . SER A 1 269 ? 6.215 23.703 16.156 1 79 269 SER A CA 1
ATOM 2233 C C . SER A 1 269 ? 5.703 23.234 17.516 1 79 269 SER A C 1
ATOM 2235 O O . SER A 1 269 ? 5.852 22.062 17.859 1 79 269 SER A O 1
ATOM 2237 N N . LEU A 1 270 ? 5.324 24.172 18.297 1 87.62 270 LEU A N 1
ATOM 2238 C CA . LEU A 1 270 ? 4.613 23.812 19.516 1 87.62 270 LEU A CA 1
ATOM 2239 C C . LEU A 1 270 ? 3.186 23.375 19.219 1 87.62 270 LEU A C 1
ATOM 2241 O O . LEU A 1 270 ? 2.711 23.547 18.078 1 87.62 270 LEU A O 1
ATOM 2245 N N . PHE A 1 271 ? 2.617 22.719 20.172 1 85.56 271 PHE A N 1
ATOM 2246 C CA . PHE A 1 271 ? 1.238 22.312 19.938 1 85.56 271 PHE A CA 1
ATOM 2247 C C . PHE A 1 271 ? 0.354 23.516 19.656 1 85.56 271 PHE A C 1
ATOM 2249 O O . PHE A 1 271 ? 0.581 24.609 20.203 1 85.56 271 PHE A O 1
ATOM 2256 N N . ASN A 1 272 ? -0.604 23.328 18.797 1 80.12 272 ASN A N 1
ATOM 2257 C CA . ASN A 1 272 ? -1.467 24.438 18.422 1 80.12 272 ASN A CA 1
ATOM 2258 C C . ASN A 1 272 ? -2.664 24.562 19.359 1 80.12 272 ASN A C 1
ATOM 2260 O O . ASN A 1 272 ? -2.83 23.75 20.281 1 80.12 272 ASN A O 1
ATOM 2264 N N . HIS A 1 273 ? -3.414 25.594 19.188 1 79.44 273 HIS A N 1
ATOM 2265 C CA . HIS A 1 273 ? -4.559 25.953 20.016 1 79.44 273 HIS A CA 1
ATOM 2266 C C . HIS A 1 273 ? -5.535 24.781 20.141 1 79.44 273 HIS A C 1
ATOM 2268 O O . HIS A 1 273 ? -5.965 24.438 21.234 1 79.44 273 HIS A O 1
ATOM 2274 N N . ARG A 1 274 ? -5.805 24.234 19.094 1 71.5 274 ARG A N 1
ATOM 2275 C CA . ARG A 1 274 ? -6.773 23.141 19.062 1 71.5 274 ARG A CA 1
ATOM 2276 C C . ARG A 1 274 ? -6.297 21.969 19.922 1 71.5 274 ARG A C 1
ATOM 2278 O O . ARG A 1 274 ? -7.059 21.438 20.719 1 71.5 274 ARG A O 1
ATOM 2285 N N . TYR A 1 275 ? -5.098 21.578 19.672 1 80.25 275 TYR A N 1
ATOM 2286 C CA . TYR A 1 275 ? -4.543 20.453 20.422 1 80.25 275 TYR A CA 1
ATOM 2287 C C . TYR A 1 275 ? -4.488 20.766 21.906 1 80.25 275 TYR A C 1
ATOM 2289 O O . TYR A 1 275 ? -4.695 19.875 22.734 1 80.25 275 TYR A O 1
ATOM 2297 N N . LEU A 1 276 ? -4.172 21.938 22.203 1 87.88 276 LEU A N 1
ATOM 2298 C CA . LEU A 1 276 ? -4.129 22.328 23.594 1 87.88 276 LEU A CA 1
ATOM 2299 C C . LEU A 1 276 ? -5.488 22.125 24.266 1 87.88 276 LEU A C 1
ATOM 2301 O O . LEU A 1 276 ? -5.566 21.656 25.391 1 87.88 276 LEU A O 1
ATOM 2305 N N . TYR A 1 277 ? -6.453 22.453 23.547 1 80.88 277 TYR A N 1
ATOM 2306 C CA . TYR A 1 277 ? -7.793 22.281 24.109 1 80.88 277 TYR A CA 1
ATOM 2307 C C . TYR A 1 277 ? -8.156 20.812 24.219 1 80.88 277 TYR A C 1
ATOM 2309 O O . TYR A 1 277 ? -8.805 20.406 25.188 1 80.88 277 TYR A O 1
ATOM 2317 N N . ASP A 1 278 ? -7.781 20.094 23.234 1 80.06 278 ASP A N 1
ATOM 2318 C CA . ASP A 1 278 ? -7.996 18.656 23.312 1 80.06 278 ASP A CA 1
ATOM 2319 C C . ASP A 1 278 ? -7.32 18.062 24.547 1 80.06 278 ASP A C 1
ATOM 2321 O O . ASP A 1 278 ? -7.902 17.234 25.234 1 80.06 278 ASP A O 1
ATOM 2325 N N . GLN A 1 279 ? -6.105 18.5 24.656 1 86.81 279 GLN A N 1
ATOM 2326 C CA . GLN A 1 279 ? -5.336 18.016 25.781 1 86.81 279 GLN A CA 1
ATOM 2327 C C . GLN A 1 279 ? -5.938 18.484 27.109 1 86.81 279 GLN A C 1
ATOM 2329 O O . GLN A 1 279 ? -5.91 17.766 28.109 1 86.81 279 GLN A O 1
ATOM 2334 N N . LEU A 1 280 ? -6.395 19.625 27.109 1 89.5 280 LEU A N 1
ATOM 2335 C CA . LEU A 1 280 ? -7.047 20.172 28.297 1 89.5 280 LEU A CA 1
ATOM 2336 C C . LEU A 1 280 ? -8.281 19.344 28.656 1 89.5 280 LEU A C 1
ATOM 2338 O O . LEU A 1 280 ? -8.484 19.031 29.828 1 89.5 280 LEU A O 1
ATOM 2342 N N . GLU A 1 281 ? -9.047 19.062 27.688 1 83.56 281 GLU A N 1
ATOM 2343 C CA . GLU A 1 281 ? -10.242 18.25 27.922 1 83.56 281 GLU A CA 1
ATOM 2344 C C . GLU A 1 281 ? -9.875 16.859 28.438 1 83.56 281 GLU A C 1
ATOM 2346 O O . GLU A 1 281 ? -10.547 16.328 29.328 1 83.56 281 GLU A O 1
ATOM 2351 N N . ALA A 1 282 ? -8.852 16.328 27.906 1 81.25 282 ALA A N 1
ATOM 2352 C CA . ALA A 1 282 ? -8.367 15.023 28.359 1 81.25 282 ALA A CA 1
ATOM 2353 C C . ALA A 1 282 ? -7.922 15.07 29.812 1 81.25 282 ALA A C 1
ATOM 2355 O O . ALA A 1 282 ? -8.195 14.148 30.594 1 81.25 282 ALA A O 1
ATOM 2356 N N . GLU A 1 283 ? -7.254 16.125 30.188 1 86.88 283 GLU A N 1
ATOM 2357 C CA . GLU A 1 283 ? -6.777 16.281 31.547 1 86.88 283 GLU A CA 1
ATOM 2358 C C . GLU A 1 283 ? -7.938 16.469 32.531 1 86.88 283 GLU A C 1
ATOM 2360 O O . GLU A 1 283 ? -7.883 15.992 33.656 1 86.88 283 GLU A O 1
ATOM 2365 N N . ILE A 1 284 ? -8.891 17.141 32.094 1 86.75 284 ILE A N 1
ATOM 2366 C CA . ILE A 1 284 ? -10.07 17.344 32.938 1 86.75 284 ILE A CA 1
ATOM 2367 C C . ILE A 1 284 ? -10.766 16 33.156 1 86.75 284 ILE A C 1
ATOM 2369 O O . ILE A 1 284 ? -11.133 15.688 34.312 1 86.75 284 ILE A O 1
ATOM 2373 N N . THR A 1 285 ? -10.883 15.273 32.094 1 79.62 285 THR A N 1
ATOM 2374 C CA . THR A 1 285 ? -11.492 13.953 32.188 1 79.62 285 THR A CA 1
ATOM 2375 C C . THR A 1 285 ? -10.688 13.062 33.156 1 79.62 285 THR A C 1
ATOM 2377 O O . THR A 1 285 ? -11.258 12.344 33.969 1 79.62 285 THR A O 1
ATOM 2380 N N . TYR A 1 286 ? -9.453 13.18 32.938 1 79.06 286 TYR A N 1
ATOM 2381 C CA . TYR A 1 286 ? -8.547 12.398 33.781 1 79.06 286 TYR A CA 1
ATOM 2382 C C . TYR A 1 286 ? -8.672 12.805 35.25 1 79.06 286 TYR A C 1
ATOM 2384 O O . TYR A 1 286 ? -8.648 11.953 36.125 1 79.06 286 TYR A O 1
ATOM 2392 N N . THR A 1 287 ? -8.742 13.984 35.5 1 81.19 287 THR A N 1
ATOM 2393 C CA . THR A 1 287 ? -8.867 14.516 36.875 1 81.19 287 THR A CA 1
ATOM 2394 C C . THR A 1 287 ? -10.156 14.023 37.531 1 81.19 287 THR A C 1
ATOM 2396 O O . THR A 1 287 ? -10.18 13.758 38.719 1 81.19 287 THR A O 1
ATOM 2399 N N . PHE A 1 288 ? -11.156 13.914 36.781 1 76.31 288 PHE A N 1
ATOM 2400 C CA . PHE A 1 288 ? -12.414 13.406 37.281 1 76.31 288 PHE A CA 1
ATOM 2401 C C . PHE A 1 288 ? -12.289 11.945 37.719 1 76.31 288 PHE A C 1
ATOM 2403 O O . PHE A 1 288 ? -12.922 11.508 38.656 1 76.31 288 PHE A O 1
ATOM 2410 N N . GLN A 1 289 ? -11.445 11.312 36.969 1 73 289 GLN A N 1
ATOM 2411 C CA . GLN A 1 289 ? -11.297 9.883 37.188 1 73 289 GLN A CA 1
ATOM 2412 C C . GLN A 1 289 ? -10.312 9.617 38.344 1 73 289 GLN A C 1
ATOM 2414 O O . GLN A 1 289 ? -10.477 8.664 39.094 1 73 289 GLN A O 1
ATOM 2419 N N . THR A 1 290 ? -9.312 10.359 38.5 1 76.25 290 THR A N 1
ATOM 2420 C CA . THR A 1 290 ? -8.219 10.031 39.406 1 76.25 290 THR A CA 1
ATOM 2421 C C . THR A 1 290 ? -8.195 10.984 40.594 1 76.25 290 THR A C 1
ATOM 2423 O O . THR A 1 290 ? -7.543 10.711 41.625 1 76.25 290 THR A O 1
ATOM 2426 N N . LYS A 1 291 ? -8.875 12.133 40.594 1 79.12 291 LYS A N 1
ATOM 2427 C CA . LYS A 1 291 ? -8.93 13.188 41.594 1 79.12 291 LYS A CA 1
ATOM 2428 C C . LYS A 1 291 ? -7.586 13.906 41.719 1 79.12 291 LYS A C 1
ATOM 2430 O O . LYS A 1 291 ? -7.309 14.562 42.719 1 79.12 291 LYS A O 1
ATOM 2435 N N . LYS A 1 292 ? -6.746 13.688 40.688 1 82.56 292 LYS A N 1
ATOM 2436 C CA . LYS A 1 292 ? -5.484 14.422 40.656 1 82.56 292 LYS A CA 1
ATOM 2437 C C . LYS A 1 292 ? -5.68 15.812 40.062 1 82.56 292 LYS A C 1
ATOM 2439 O O . LYS A 1 292 ? -6.586 16.031 39.25 1 82.56 292 LYS A O 1
ATOM 2444 N N . THR A 1 293 ? -4.855 16.719 40.594 1 87.62 293 THR A N 1
ATOM 2445 C CA . THR A 1 293 ? -4.992 18.094 40.125 1 87.62 293 THR A CA 1
ATOM 2446 C C . THR A 1 293 ? -4.008 18.391 39 1 87.62 293 THR A C 1
ATOM 2448 O O . THR A 1 293 ? -3.049 17.641 38.781 1 87.62 293 THR A O 1
ATOM 2451 N N . PHE A 1 294 ? -4.363 19.359 38.219 1 93.06 294 PHE A N 1
ATOM 2452 C CA . PHE A 1 294 ? -3.438 19.891 37.219 1 93.06 294 PHE A CA 1
ATOM 2453 C C . PHE A 1 294 ? -3.576 21.406 37.094 1 93.06 294 PHE A C 1
ATOM 2455 O O . PHE A 1 294 ? -4.527 21.984 37.625 1 93.06 294 PHE A O 1
ATOM 2462 N N . SER A 1 295 ? -2.588 22.047 36.562 1 96 295 SER A N 1
ATOM 2463 C CA . SER A 1 295 ? -2.586 23.5 36.438 1 96 295 SER A CA 1
ATOM 2464 C C . SER A 1 295 ? -2.191 23.922 35 1 96 295 SER A C 1
ATOM 2466 O O . SER A 1 295 ? -1.668 23.109 34.25 1 96 295 SER A O 1
ATOM 2468 N N . ILE A 1 296 ? -2.572 25.172 34.719 1 96.88 296 ILE A N 1
ATOM 2469 C CA . ILE A 1 296 ? -2.166 25.703 33.406 1 96.88 296 ILE A CA 1
ATOM 2470 C C . ILE A 1 296 ? -1.505 27.062 33.594 1 96.88 296 ILE A C 1
ATOM 2472 O O . ILE A 1 296 ? -1.739 27.75 34.594 1 96.88 296 ILE A O 1
ATOM 2476 N N . ILE A 1 297 ? -0.603 27.406 32.719 1 97.69 297 ILE A N 1
ATOM 2477 C CA . ILE A 1 297 ? 0.02 28.719 32.594 1 97.69 297 ILE A CA 1
ATOM 2478 C C . ILE A 1 297 ? -0.298 29.328 31.25 1 97.69 297 ILE A C 1
ATOM 2480 O O . ILE A 1 297 ? -0.162 28.656 30.219 1 97.69 297 ILE A O 1
ATOM 2484 N N . ILE A 1 298 ? -0.801 30.484 31.219 1 96.44 298 ILE A N 1
ATOM 2485 C CA . ILE A 1 298 ? -0.898 31.234 29.969 1 96.44 298 ILE A CA 1
ATOM 2486 C C . ILE A 1 298 ? 0.07 32.406 30 1 96.44 298 ILE A C 1
ATOM 2488 O O . ILE A 1 298 ? 0.02 33.25 30.922 1 96.44 298 ILE A O 1
ATOM 2492 N N . PHE A 1 299 ? 0.955 32.438 29 1 96.38 299 PHE A N 1
ATOM 2493 C CA . PHE A 1 299 ? 1.928 33.5 28.859 1 96.38 299 PHE A CA 1
ATOM 2494 C C . PHE A 1 299 ? 1.535 34.469 27.734 1 96.38 299 PHE A C 1
ATOM 2496 O O . PHE A 1 299 ? 0.949 34.031 26.734 1 96.38 299 PHE A O 1
ATOM 2503 N N . ASP A 1 300 ? 1.856 35.625 27.891 1 94.56 300 ASP A N 1
ATOM 2504 C CA . ASP A 1 300 ? 1.778 36.625 26.828 1 94.56 300 ASP A CA 1
ATOM 2505 C C . ASP A 1 300 ? 3.053 37.469 26.766 1 94.56 300 ASP A C 1
ATOM 2507 O O . ASP A 1 300 ? 3.576 37.875 27.812 1 94.56 300 ASP A O 1
ATOM 2511 N N . ILE A 1 301 ? 3.537 37.688 25.609 1 95.12 301 ILE A N 1
ATOM 2512 C CA . ILE A 1 301 ? 4.723 38.531 25.453 1 95.12 301 ILE A CA 1
ATOM 2513 C C . ILE A 1 301 ? 4.34 40 25.578 1 95.12 301 ILE A C 1
ATOM 2515 O O . ILE A 1 301 ? 3.504 40.5 24.812 1 95.12 301 ILE A O 1
ATOM 2519 N N . ASP A 1 302 ? 5.047 40.656 26.531 1 94.38 302 ASP A N 1
ATOM 2520 C CA . ASP A 1 302 ? 4.723 42.062 26.797 1 94.38 302 ASP A CA 1
ATOM 2521 C C . ASP A 1 302 ? 5.168 42.969 25.656 1 94.38 302 ASP A C 1
ATOM 2523 O O . ASP A 1 302 ? 6.332 42.938 25.234 1 94.38 302 ASP A O 1
ATOM 2527 N N . HIS A 1 303 ? 4.215 43.781 25.141 1 90.19 303 HIS A N 1
ATOM 2528 C CA . HIS A 1 303 ? 4.477 44.781 24.125 1 90.19 303 HIS A CA 1
ATOM 2529 C C . HIS A 1 303 ? 5.113 44.156 22.891 1 90.19 303 HIS A C 1
ATOM 2531 O O . HIS A 1 303 ? 6.094 44.656 22.344 1 90.19 303 HIS A O 1
ATOM 2537 N N . PHE A 1 304 ? 4.59 43.062 22.547 1 89.19 304 PHE A N 1
ATOM 2538 C CA . PHE A 1 304 ? 5.164 42.344 21.422 1 89.19 304 PHE A CA 1
ATOM 2539 C C . PHE A 1 304 ? 4.984 43.125 20.125 1 89.19 304 PHE A C 1
ATOM 2541 O O . PHE A 1 304 ? 5.844 43.094 19.25 1 89.19 304 PHE A O 1
ATOM 2548 N N . LYS A 1 305 ? 3.875 43.781 20.031 1 79.25 305 LYS A N 1
ATOM 2549 C CA . LYS A 1 305 ? 3.633 44.594 18.844 1 79.25 305 LYS A CA 1
ATOM 2550 C C . LYS A 1 305 ? 4.75 45.625 18.641 1 79.25 305 LYS A C 1
ATOM 2552 O O . LYS A 1 305 ? 5.133 45.906 17.5 1 79.25 305 LYS A O 1
ATOM 2557 N N . LYS A 1 306 ? 5.199 46.188 19.688 1 83.69 306 LYS A N 1
ATOM 2558 C CA . LYS A 1 306 ? 6.289 47.156 19.625 1 83.69 306 LYS A CA 1
ATOM 2559 C C . LYS A 1 306 ? 7.551 46.5 19.047 1 83.69 306 LYS A C 1
ATOM 2561 O O . LYS A 1 306 ? 8.312 47.156 18.328 1 83.69 306 LYS A O 1
ATOM 2566 N N . VAL A 1 307 ? 7.766 45.312 19.406 1 86.38 307 VAL A N 1
ATOM 2567 C CA . VAL A 1 307 ? 8.914 44.594 18.859 1 86.38 307 VAL A CA 1
ATOM 2568 C C . VAL A 1 307 ? 8.758 44.438 17.359 1 86.38 307 VAL A C 1
ATOM 2570 O O . VAL A 1 307 ? 9.703 44.688 16.594 1 86.38 307 VAL A O 1
ATOM 2573 N N . ASN A 1 308 ? 7.594 44.094 16.922 1 78.69 308 ASN A N 1
ATOM 2574 C CA . ASN A 1 308 ? 7.328 43.938 15.5 1 78.69 308 ASN A CA 1
ATOM 2575 C C . ASN A 1 308 ? 7.469 45.25 14.75 1 78.69 308 ASN A C 1
ATOM 2577 O O . ASN A 1 308 ? 7.996 45.281 13.633 1 78.69 308 ASN A O 1
ATOM 2581 N N . ASP A 1 309 ? 6.93 46.219 15.383 1 74.06 309 ASP A N 1
ATOM 2582 C CA . ASP A 1 309 ? 6.953 47.562 14.766 1 74.06 309 ASP A CA 1
ATOM 2583 C C . ASP A 1 309 ? 8.383 48.062 14.617 1 74.06 309 ASP A C 1
ATOM 2585 O O . ASP A 1 309 ? 8.719 48.719 13.617 1 74.06 309 ASP A O 1
ATOM 2589 N N . ARG A 1 310 ? 9.164 47.781 15.586 1 79.56 310 ARG A N 1
ATOM 2590 C CA . ARG A 1 310 ? 10.516 48.344 15.641 1 79.56 310 ARG A CA 1
ATOM 2591 C C . ARG A 1 310 ? 11.484 47.5 14.82 1 79.56 310 ARG A C 1
ATOM 2593 O O . ARG A 1 310 ? 12.359 48.031 14.141 1 79.56 310 ARG A O 1
ATOM 2600 N N . TYR A 1 311 ? 11.336 46.188 14.875 1 81.31 311 TYR A N 1
ATOM 2601 C CA . TYR A 1 311 ? 12.375 45.344 14.312 1 81.31 311 TYR A CA 1
ATOM 2602 C C . TYR A 1 311 ? 11.836 44.531 13.133 1 81.31 311 TYR A C 1
ATOM 2604 O O . TYR A 1 311 ? 12.594 43.844 12.43 1 81.31 311 TYR A O 1
ATOM 2612 N N . GLY A 1 312 ? 10.617 44.562 12.953 1 74.44 312 GLY A N 1
ATOM 2613 C CA . GLY A 1 312 ? 10.016 43.812 11.859 1 74.44 312 GLY A CA 1
ATOM 2614 C C . GLY A 1 312 ? 9.43 42.5 12.289 1 74.44 312 GLY A C 1
ATOM 2615 O O . GLY A 1 312 ? 9.836 41.938 13.312 1 74.44 312 GLY A O 1
ATOM 2616 N N . HIS A 1 313 ? 8.594 41.875 11.469 1 74.38 313 HIS A N 1
ATOM 2617 C CA . HIS A 1 313 ? 7.883 40.656 11.789 1 74.38 313 HIS A CA 1
ATOM 2618 C C . HIS A 1 313 ? 8.82 39.469 11.758 1 74.38 313 HIS A C 1
ATOM 2620 O O . HIS A 1 313 ? 8.602 38.469 12.477 1 74.38 313 HIS A O 1
ATOM 2626 N N . VAL A 1 314 ? 9.742 39.531 10.977 1 75.88 314 VAL A N 1
ATOM 2627 C CA . VAL A 1 314 ? 10.695 38.406 10.906 1 75.88 314 VAL A CA 1
ATOM 2628 C C . VAL A 1 314 ? 11.391 38.25 12.25 1 75.88 314 VAL A C 1
ATOM 2630 O O . VAL A 1 314 ? 11.539 37.125 12.742 1 75.88 314 VAL A O 1
ATOM 2633 N N . ILE A 1 315 ? 11.797 39.344 12.719 1 80.69 315 ILE A N 1
ATOM 2634 C CA . ILE A 1 315 ? 12.43 39.312 14.031 1 80.69 315 ILE A CA 1
ATOM 2635 C C . ILE A 1 315 ? 11.414 38.906 15.094 1 80.69 315 ILE A C 1
ATOM 2637 O O . ILE A 1 315 ? 11.75 38.188 16.031 1 80.69 315 ILE A O 1
ATOM 2641 N N . GLY A 1 316 ? 10.203 39.406 14.945 1 86 316 GLY A N 1
ATOM 2642 C CA . GLY A 1 316 ? 9.141 38.969 15.836 1 86 316 GLY A CA 1
ATOM 2643 C C . GLY A 1 316 ? 8.961 37.438 15.844 1 86 316 GLY A C 1
ATOM 2644 O O . GLY A 1 316 ? 8.805 36.844 16.906 1 86 316 GLY A O 1
ATOM 2645 N N . ASP A 1 317 ? 9.062 36.906 14.719 1 83.31 317 ASP A N 1
ATOM 2646 C CA . ASP A 1 317 ? 8.938 35.438 14.594 1 83.31 317 ASP A CA 1
ATOM 2647 C C . ASP A 1 317 ? 10.078 34.75 15.32 1 83.31 317 ASP A C 1
ATOM 2649 O O . ASP A 1 317 ? 9.867 33.688 15.945 1 83.31 317 ASP A O 1
ATOM 2653 N N . LYS A 1 318 ? 11.195 35.219 15.125 1 87.56 318 LYS A N 1
ATOM 2654 C CA . LYS A 1 318 ? 12.344 34.625 15.797 1 87.56 318 LYS A CA 1
ATOM 2655 C C . LYS A 1 318 ? 12.195 34.719 17.312 1 87.56 318 LYS A C 1
ATOM 2657 O O . LYS A 1 318 ? 12.617 33.812 18.031 1 87.56 318 LYS A O 1
ATOM 2662 N N . VAL A 1 319 ? 11.656 35.812 17.734 1 92.44 319 VAL A N 1
ATOM 2663 C CA . VAL A 1 319 ? 11.406 35.969 19.156 1 92.44 319 VAL A CA 1
ATOM 2664 C C . VAL A 1 319 ? 10.414 34.906 19.641 1 92.44 319 VAL A C 1
ATOM 2666 O O . VAL A 1 319 ? 10.633 34.281 20.672 1 92.44 319 VAL A O 1
ATOM 2669 N N . LEU A 1 320 ? 9.391 34.781 18.906 1 91.94 320 LEU A N 1
ATOM 2670 C CA . LEU A 1 320 ? 8.383 33.781 19.25 1 91.94 320 LEU A CA 1
ATOM 2671 C C . LEU A 1 320 ? 9 32.375 19.312 1 91.94 320 LEU A C 1
ATOM 2673 O O . LEU A 1 320 ? 8.695 31.609 20.219 1 91.94 320 LEU A O 1
ATOM 2677 N N . LEU A 1 321 ? 9.797 32.094 18.391 1 92.12 321 LEU A N 1
ATOM 2678 C CA . LEU A 1 321 ? 10.492 30.797 18.359 1 92.12 321 LEU A CA 1
ATOM 2679 C C . LEU A 1 321 ? 11.352 30.609 19.594 1 92.12 321 LEU A C 1
ATOM 2681 O O . LEU A 1 321 ? 11.336 29.531 20.203 1 92.12 321 LEU A O 1
ATOM 2685 N N . SER A 1 322 ? 12.078 31.641 19.891 1 93.38 322 SER A N 1
ATOM 2686 C CA . SER A 1 322 ? 12.984 31.578 21.031 1 93.38 322 SER A CA 1
ATOM 2687 C C . SER A 1 322 ? 12.203 31.438 22.344 1 93.38 322 SER A C 1
ATOM 2689 O O . SER A 1 322 ? 12.617 30.703 23.234 1 93.38 322 SER A O 1
ATOM 2691 N N . VAL A 1 323 ? 11.18 32.156 22.469 1 95.5 323 VAL A N 1
ATOM 2692 C CA . VAL A 1 323 ? 10.336 32.031 23.656 1 95.5 323 VAL A CA 1
ATOM 2693 C C . VAL A 1 323 ? 9.805 30.625 23.797 1 95.5 323 VAL A C 1
ATOM 2695 O O . VAL A 1 323 ? 9.844 30.031 24.891 1 95.5 323 VAL A O 1
ATOM 2698 N N . GLY A 1 324 ? 9.305 30.141 22.703 1 95.06 324 GLY A N 1
ATOM 2699 C CA . GLY A 1 324 ? 8.82 28.766 22.703 1 95.06 324 GLY A CA 1
ATOM 2700 C C . GLY A 1 324 ? 9.867 27.766 23.172 1 95.06 324 GLY A C 1
ATOM 2701 O O . GLY A 1 324 ? 9.57 26.844 23.922 1 95.06 324 GLY A O 1
ATOM 2702 N N . THR A 1 325 ? 11.023 27.953 22.703 1 94.12 325 THR A N 1
ATOM 2703 C CA . THR A 1 325 ? 12.133 27.078 23.047 1 94.12 325 THR A CA 1
ATOM 2704 C C . THR A 1 325 ? 12.445 27.156 24.547 1 94.12 325 THR A C 1
ATOM 2706 O O . THR A 1 325 ? 12.695 26.125 25.188 1 94.12 325 THR A O 1
ATOM 2709 N N . ILE A 1 326 ? 12.469 28.312 25.047 1 95.62 326 ILE A N 1
ATOM 2710 C CA . ILE A 1 326 ? 12.758 28.516 26.453 1 95.62 326 ILE A CA 1
ATOM 2711 C C . ILE A 1 326 ? 11.688 27.828 27.297 1 95.62 326 ILE A C 1
ATOM 2713 O O . ILE A 1 326 ? 12.016 27.125 28.266 1 95.62 326 ILE A O 1
ATOM 2717 N N . ILE A 1 327 ? 10.477 28.016 26.969 1 96.94 327 ILE A N 1
ATOM 2718 C CA . ILE A 1 327 ? 9.383 27.422 27.719 1 96.94 327 ILE A CA 1
ATOM 2719 C C . ILE A 1 327 ? 9.516 25.906 27.703 1 96.94 327 ILE A C 1
ATOM 2721 O O . ILE A 1 327 ? 9.383 25.25 28.734 1 96.94 327 ILE A O 1
ATOM 2725 N N . THR A 1 328 ? 9.766 25.391 26.547 1 95.56 328 THR A N 1
ATOM 2726 C CA . THR A 1 328 ? 9.867 23.938 26.391 1 95.56 328 THR A CA 1
ATOM 2727 C C . THR A 1 328 ? 11.031 23.391 27.203 1 95.56 328 THR A C 1
ATOM 2729 O O . THR A 1 328 ? 10.93 22.297 27.781 1 95.56 328 THR A O 1
ATOM 2732 N N . LYS A 1 329 ? 12.109 24.109 27.203 1 94.19 329 LYS A N 1
ATOM 2733 C CA . LYS A 1 329 ? 13.305 23.688 27.906 1 94.19 329 LYS A CA 1
ATOM 2734 C C . LYS A 1 329 ? 13.07 23.656 29.422 1 94.19 329 LYS A C 1
ATOM 2736 O O . LYS A 1 329 ? 13.641 22.844 30.125 1 94.19 329 LYS A O 1
ATOM 2741 N N . LEU A 1 330 ? 12.188 24.438 29.891 1 95.88 330 LEU A N 1
ATOM 2742 C CA . LEU A 1 330 ? 12.016 24.609 31.328 1 95.88 330 LEU A CA 1
ATOM 2743 C C . LEU A 1 330 ? 10.797 23.844 31.828 1 95.88 330 LEU A C 1
ATOM 2745 O O . LEU A 1 330 ? 10.43 23.953 33 1 95.88 330 LEU A O 1
ATOM 2749 N N . THR A 1 331 ? 10.164 23.125 30.984 1 94.44 331 THR A N 1
ATOM 2750 C CA . THR A 1 331 ? 9.047 22.281 31.375 1 94.44 331 THR A CA 1
ATOM 2751 C C . THR A 1 331 ? 9.414 20.797 31.234 1 94.44 331 THR A C 1
ATOM 2753 O O . THR A 1 331 ? 10.438 20.469 30.641 1 94.44 331 THR A O 1
ATOM 2756 N N . ARG A 1 332 ? 8.492 19.953 31.797 1 86.88 332 ARG A N 1
ATOM 2757 C CA . ARG A 1 332 ? 8.727 18.5 31.766 1 86.88 332 ARG A CA 1
ATOM 2758 C C . ARG A 1 332 ? 8.195 17.891 30.469 1 86.88 332 ARG A C 1
ATOM 2760 O O . ARG A 1 332 ? 7.445 18.531 29.734 1 86.88 332 ARG A O 1
ATOM 2767 N N . SER A 1 333 ? 8.617 16.625 30.312 1 84.81 333 SER A N 1
ATOM 2768 C CA . SER A 1 333 ? 8.188 15.883 29.125 1 84.81 333 SER A CA 1
ATOM 2769 C C . SER A 1 333 ? 6.691 15.602 29.172 1 84.81 333 SER A C 1
ATOM 2771 O O . SER A 1 333 ? 6.047 15.492 28.125 1 84.81 333 SER A O 1
ATOM 2773 N N . ILE A 1 334 ? 6.125 15.461 30.297 1 84.5 334 ILE A N 1
ATOM 2774 C CA . ILE A 1 334 ? 4.715 15.117 30.438 1 84.5 334 ILE A CA 1
ATOM 2775 C C . ILE A 1 334 ? 3.861 16.375 30.281 1 84.5 334 ILE A C 1
ATOM 2777 O O . ILE A 1 334 ? 2.648 16.297 30.078 1 84.5 334 ILE A O 1
ATOM 2781 N N . ASP A 1 335 ? 4.547 17.562 30.422 1 93 335 ASP A N 1
ATOM 2782 C CA . ASP A 1 335 ? 3.832 18.812 30.25 1 93 335 ASP A CA 1
ATOM 2783 C C . ASP A 1 335 ? 3.535 19.078 28.781 1 93 335 ASP A C 1
ATOM 2785 O O . ASP A 1 335 ? 4.242 18.578 27.906 1 93 335 ASP A O 1
ATOM 2789 N N . THR A 1 336 ? 2.447 19.766 28.531 1 94.12 336 THR A N 1
ATOM 2790 C CA . THR A 1 336 ? 2.072 20.141 27.172 1 94.12 336 THR A CA 1
ATOM 2791 C C . THR A 1 336 ? 2.299 21.625 26.938 1 94.12 336 THR A C 1
ATOM 2793 O O . THR A 1 336 ? 1.727 22.469 27.641 1 94.12 336 THR A O 1
ATOM 2796 N N . VAL A 1 337 ? 3.174 21.953 26.031 1 95.62 337 VAL A N 1
ATOM 2797 C CA . VAL A 1 337 ? 3.475 23.344 25.688 1 95.62 337 VAL A CA 1
ATOM 2798 C C . VAL A 1 337 ? 2.945 23.656 24.297 1 95.62 337 VAL A C 1
ATOM 2800 O O . VAL A 1 337 ? 3.195 22.906 23.344 1 95.62 337 VAL A O 1
ATOM 2803 N N . GLY A 1 338 ? 2.209 24.656 24.203 1 94.19 338 GLY A N 1
ATOM 2804 C CA . GLY A 1 338 ? 1.678 25.031 22.891 1 94.19 338 GLY A CA 1
ATOM 2805 C C . GLY A 1 338 ? 1.537 26.531 22.719 1 94.19 338 GLY A C 1
ATOM 2806 O O . GLY A 1 338 ? 1.666 27.297 23.672 1 94.19 338 GLY A O 1
ATOM 2807 N N . ARG A 1 339 ? 1.411 26.984 21.453 1 89.88 339 ARG A N 1
ATOM 2808 C CA . ARG A 1 339 ? 1.09 28.359 21.125 1 89.88 339 ARG A CA 1
ATOM 2809 C C . ARG A 1 339 ? -0.419 28.594 21.109 1 89.88 339 ARG A C 1
ATOM 2811 O O . ARG A 1 339 ? -1.119 28.062 20.234 1 89.88 339 ARG A O 1
ATOM 2818 N N . TYR A 1 340 ? -0.861 29.297 22.109 1 85.25 340 TYR A N 1
ATOM 2819 C CA . TYR A 1 340 ? -2.279 29.5 22.359 1 85.25 340 TYR A CA 1
ATOM 2820 C C . TYR A 1 340 ? -2.854 30.578 21.438 1 85.25 340 TYR A C 1
ATOM 2822 O O . TYR A 1 340 ? -4.02 30.5 21.047 1 85.25 340 TYR A O 1
ATOM 2830 N N . GLY A 1 341 ? -2.061 31.531 21.156 1 78 341 GLY A N 1
ATOM 2831 C CA . GLY A 1 341 ? -2.402 32.625 20.281 1 78 341 GLY A CA 1
ATOM 2832 C C . GLY A 1 341 ? -1.205 33.219 19.547 1 78 341 GLY A C 1
ATOM 2833 O O . GLY A 1 341 ? -0.174 32.531 19.422 1 78 341 GLY A O 1
ATOM 2834 N N . GLY A 1 342 ? -1.384 34.375 18.969 1 77.88 342 GLY A N 1
ATOM 2835 C CA . GLY A 1 342 ? -0.294 35 18.234 1 77.88 342 GLY A CA 1
ATOM 2836 C C . GLY A 1 342 ? 0.963 35.156 19.078 1 77.88 342 GLY A C 1
ATOM 2837 O O . GLY A 1 342 ? 2.039 34.719 18.672 1 77.88 342 GLY A O 1
ATOM 2838 N N . GLU A 1 343 ? 0.759 35.812 20.141 1 90 343 GLU A N 1
ATOM 2839 C CA . GLU A 1 343 ? 1.876 36.062 21.047 1 90 343 GLU A CA 1
ATOM 2840 C C . GLU A 1 343 ? 1.652 35.375 22.391 1 90 343 GLU A C 1
ATOM 2842 O O . GLU A 1 343 ? 2.311 35.719 23.375 1 90 343 GLU A O 1
ATOM 2847 N N . GLU A 1 344 ? 0.708 34.469 22.391 1 91.94 344 GLU A N 1
ATOM 2848 C CA . GLU A 1 344 ? 0.343 33.781 23.641 1 91.94 344 GLU A CA 1
ATOM 2849 C C . GLU A 1 344 ? 0.742 32.312 23.625 1 91.94 344 GLU A C 1
ATOM 2851 O O . GLU A 1 344 ? 0.658 31.656 22.578 1 91.94 344 GLU A O 1
ATOM 2856 N N . PHE A 1 345 ? 1.219 31.859 24.734 1 95.75 345 PHE A N 1
ATOM 2857 C CA . PHE A 1 345 ? 1.6 30.453 24.938 1 95.75 345 PHE A CA 1
ATOM 2858 C C . PHE A 1 345 ? 0.843 29.859 26.109 1 95.75 345 PHE A C 1
ATOM 2860 O O . PHE A 1 345 ? 0.465 30.562 27.047 1 95.75 345 PHE A O 1
ATOM 2867 N N . MET A 1 346 ? 0.595 28.625 26.031 1 96.12 346 MET A N 1
ATOM 2868 C CA . MET A 1 346 ? -0.058 27.906 27.125 1 96.12 346 MET A CA 1
ATOM 2869 C C . MET A 1 346 ? 0.732 26.656 27.5 1 96.12 346 MET A C 1
ATOM 2871 O O . MET A 1 346 ? 1.271 25.969 26.641 1 96.12 346 MET A O 1
ATOM 2875 N N . VAL A 1 347 ? 0.838 26.391 28.797 1 97.56 347 VAL A N 1
ATOM 2876 C CA . VAL A 1 347 ? 1.45 25.188 29.328 1 97.56 347 VAL A CA 1
ATOM 2877 C C . VAL A 1 347 ? 0.448 24.453 30.219 1 97.56 347 VAL A C 1
ATOM 2879 O O . VAL A 1 347 ? -0.151 25.047 31.125 1 97.56 347 VAL A O 1
ATOM 2882 N N . ILE A 1 348 ? 0.239 23.219 29.875 1 96.25 348 ILE A N 1
ATOM 2883 C CA . ILE A 1 348 ? -0.583 22.344 30.719 1 96.25 348 ILE A CA 1
ATOM 2884 C C . ILE A 1 348 ? 0.315 21.484 31.594 1 96.25 348 ILE A C 1
ATOM 2886 O O . ILE A 1 348 ? 1.172 20.75 31.078 1 96.25 348 ILE A O 1
ATOM 2890 N N . LEU A 1 349 ? 0.149 21.531 32.906 1 96.5 349 LEU A N 1
ATOM 2891 C CA . LEU A 1 349 ? 0.992 20.844 33.875 1 96.5 349 LEU A CA 1
ATOM 2892 C C . LEU A 1 349 ? 0.196 19.781 34.625 1 96.5 349 LEU A C 1
ATOM 2894 O O . LEU A 1 349 ? -0.378 20.078 35.688 1 96.5 349 LEU A O 1
ATOM 2898 N N . PRO A 1 350 ? 0.302 18.562 34.125 1 92.88 350 PRO A N 1
ATOM 2899 C CA . PRO A 1 350 ? -0.385 17.5 34.844 1 92.88 350 PRO A CA 1
ATOM 2900 C C . PRO A 1 350 ? 0.191 17.266 36.25 1 92.88 350 PRO A C 1
ATOM 2902 O O . PRO A 1 350 ? 1.391 17.453 36.438 1 92.88 350 PRO A O 1
ATOM 2905 N N . ASN A 1 351 ? -0.616 16.891 37.125 1 90.5 351 ASN A N 1
ATOM 2906 C CA . ASN A 1 351 ? -0.224 16.547 38.469 1 90.5 351 ASN A CA 1
ATOM 2907 C C . ASN A 1 351 ? 0.571 17.656 39.156 1 90.5 351 ASN A C 1
ATOM 2909 O O . ASN A 1 351 ? 1.621 17.406 39.75 1 90.5 351 ASN A O 1
ATOM 2913 N N . THR A 1 352 ? 0.161 18.844 38.938 1 93.5 352 THR A N 1
ATOM 2914 C CA . THR A 1 352 ? 0.883 20 39.438 1 93.5 352 THR A CA 1
ATOM 2915 C C . THR A 1 352 ? -0.065 20.953 40.188 1 93.5 352 THR A C 1
ATOM 2917 O O . THR A 1 352 ? -1.058 21.406 39.594 1 93.5 352 THR A O 1
ATOM 2920 N N . GLY A 1 353 ? 0.2 21.234 41.438 1 92.75 353 GLY A N 1
ATOM 2921 C CA . GLY A 1 353 ? -0.569 22.203 42.188 1 92.75 353 GLY A CA 1
ATOM 2922 C C . GLY A 1 353 ? -0.233 23.641 41.844 1 92.75 353 GLY A C 1
ATOM 2923 O O . GLY A 1 353 ? 0.695 23.891 41.094 1 92.75 353 GLY A O 1
ATOM 2924 N N . ILE A 1 354 ? -0.953 24.578 42.406 1 95 354 ILE A N 1
ATOM 2925 C CA . ILE A 1 354 ? -0.881 25.984 42.031 1 95 354 ILE A CA 1
ATOM 2926 C C . ILE A 1 354 ? 0.473 26.562 42.438 1 95 354 ILE A C 1
ATOM 2928 O O . ILE A 1 354 ? 1.021 27.422 41.75 1 95 354 ILE A O 1
ATOM 2932 N N . GLU A 1 355 ? 1.012 26.141 43.594 1 95.5 355 GLU A N 1
ATOM 2933 C CA . GLU A 1 355 ? 2.285 26.672 44.094 1 95.5 355 GLU A CA 1
ATOM 2934 C C . GLU A 1 355 ? 3.43 26.281 43.156 1 95.5 355 GLU A C 1
ATOM 2936 O O . GLU A 1 355 ? 4.262 27.109 42.812 1 95.5 355 GLU A O 1
ATOM 2941 N N . ASN A 1 356 ? 3.426 25.031 42.844 1 95.5 356 ASN A N 1
ATOM 2942 C CA . ASN A 1 356 ? 4.453 24.547 41.906 1 95.5 356 ASN A CA 1
ATOM 2943 C C . ASN A 1 356 ? 4.293 25.172 40.531 1 95.5 356 ASN A C 1
ATOM 2945 O O . ASN A 1 356 ? 5.281 25.438 39.844 1 95.5 356 ASN A O 1
ATOM 2949 N N . CYS A 1 357 ? 3.08 25.359 40.125 1 96.94 357 CYS A N 1
ATOM 2950 C CA . CYS A 1 357 ? 2.787 26.031 38.875 1 96.94 357 CYS A CA 1
ATOM 2951 C C . CYS A 1 357 ? 3.371 27.438 38.844 1 96.94 357 CYS A C 1
ATOM 2953 O O . CYS A 1 357 ? 3.967 27.844 37.844 1 96.94 357 CYS A O 1
ATOM 2955 N N . TYR A 1 358 ? 3.201 28.062 39.969 1 97.38 358 TYR A N 1
ATOM 2956 C CA . TYR A 1 358 ? 3.729 29.422 40.094 1 97.38 358 TYR A CA 1
ATOM 2957 C C . TYR A 1 358 ? 5.246 29.422 39.969 1 97.38 358 TYR A C 1
ATOM 2959 O O . TYR A 1 358 ? 5.812 30.297 39.312 1 97.38 358 TYR A O 1
ATOM 2967 N N . HIS A 1 359 ? 5.871 28.516 40.594 1 96.94 359 HIS A N 1
ATOM 2968 C CA . HIS A 1 359 ? 7.328 28.438 40.531 1 96.94 359 HIS A CA 1
ATOM 2969 C C . HIS A 1 359 ? 7.824 28.234 39.125 1 96.94 359 HIS A C 1
ATOM 2971 O O . HIS A 1 359 ? 8.812 28.844 38.688 1 96.94 359 HIS A O 1
ATOM 2977 N N . ILE A 1 360 ? 7.156 27.359 38.438 1 97.06 360 ILE A N 1
ATOM 2978 C CA . ILE A 1 360 ? 7.535 27.078 37.062 1 97.06 360 ILE A CA 1
ATOM 2979 C C . ILE A 1 360 ? 7.32 28.328 36.188 1 97.06 360 ILE A C 1
ATOM 2981 O O . ILE A 1 360 ? 8.172 28.688 35.375 1 97.06 360 ILE A O 1
ATOM 2985 N N . ALA A 1 361 ? 6.219 29 36.344 1 98 361 ALA A N 1
ATOM 2986 C CA . ALA A 1 361 ? 5.898 30.203 35.594 1 98 361 ALA A CA 1
ATOM 2987 C C . ALA A 1 361 ? 6.938 31.297 35.844 1 98 361 ALA A C 1
ATOM 2989 O O . ALA A 1 361 ? 7.375 31.969 34.906 1 98 361 ALA A O 1
ATOM 2990 N N . GLU A 1 362 ? 7.281 31.438 37.094 1 97.38 362 GLU A N 1
ATOM 2991 C CA . GLU A 1 362 ? 8.258 32.438 37.469 1 97.38 362 GLU A CA 1
ATOM 2992 C C . GLU A 1 362 ? 9.641 32.125 36.875 1 97.38 362 GLU A C 1
ATOM 2994 O O . GLU A 1 362 ? 10.367 33.031 36.469 1 97.38 362 GLU A O 1
ATOM 2999 N N . LYS A 1 363 ? 9.961 30.938 37 1 97.44 363 LYS A N 1
ATOM 3000 C CA . LYS A 1 363 ? 11.234 30.5 36.406 1 97.44 363 LYS A CA 1
ATOM 3001 C C . LYS A 1 363 ? 11.312 30.844 34.938 1 97.44 363 LYS A C 1
ATOM 3003 O O . LYS A 1 363 ? 12.344 31.344 34.469 1 97.44 363 LYS A O 1
ATOM 3008 N N . ILE A 1 364 ? 10.266 30.578 34.219 1 97.56 364 ILE A N 1
ATOM 3009 C CA . ILE A 1 364 ? 10.195 30.859 32.781 1 97.56 364 ILE A CA 1
ATOM 3010 C C . ILE A 1 364 ? 10.234 32.375 32.562 1 97.56 364 ILE A C 1
ATOM 3012 O O . ILE A 1 364 ? 10.977 32.844 31.688 1 97.56 364 ILE A O 1
ATOM 3016 N N . ARG A 1 365 ? 9.469 33.062 33.312 1 97.38 365 ARG A N 1
ATOM 3017 C CA . ARG A 1 365 ? 9.414 34.531 33.188 1 97.38 365 ARG A CA 1
ATOM 3018 C C . ARG A 1 365 ? 10.797 35.156 33.344 1 97.38 365 ARG A C 1
ATOM 3020 O O . ARG A 1 365 ? 11.211 36 32.562 1 97.38 365 ARG A O 1
ATOM 3027 N N . ILE A 1 366 ? 11.477 34.75 34.375 1 96.94 366 ILE A N 1
ATOM 3028 C CA . ILE A 1 366 ? 12.789 35.281 34.688 1 96.94 366 ILE A CA 1
ATOM 3029 C C . ILE A 1 366 ? 13.781 34.938 33.594 1 96.94 366 ILE A C 1
ATOM 3031 O O . ILE A 1 366 ? 14.594 35.781 33.188 1 96.94 366 ILE A O 1
ATOM 3035 N N . GLU A 1 367 ? 13.758 33.75 33.125 1 96.69 367 GLU A N 1
ATOM 3036 C CA . GLU A 1 367 ? 14.672 33.312 32.094 1 96.69 367 GLU A CA 1
ATOM 3037 C C . GLU A 1 367 ? 14.461 34.156 30.812 1 96.69 367 GLU A C 1
ATOM 3039 O O . GLU A 1 367 ? 15.422 34.5 30.141 1 96.69 367 GLU A O 1
ATOM 3044 N N . ILE A 1 368 ? 13.242 34.406 30.453 1 96.38 368 ILE A N 1
ATOM 3045 C CA . ILE A 1 368 ? 12.914 35.188 29.266 1 96.38 368 ILE A CA 1
ATOM 3046 C C . ILE A 1 368 ? 13.406 36.625 29.453 1 96.38 368 ILE A C 1
ATOM 3048 O O . ILE A 1 368 ? 13.961 37.219 28.516 1 96.38 368 ILE A O 1
ATOM 3052 N N . GLU A 1 369 ? 13.211 37.125 30.609 1 95.25 369 GLU A N 1
ATOM 3053 C CA . GLU A 1 369 ? 13.648 38.469 30.906 1 95.25 369 GLU A CA 1
ATOM 3054 C C . GLU A 1 369 ? 15.164 38.625 30.781 1 95.25 369 GLU A C 1
ATOM 3056 O O . GLU A 1 369 ? 15.664 39.656 30.344 1 95.25 369 GLU A O 1
ATOM 3061 N N . LYS A 1 370 ? 15.891 37.594 31.062 1 93.44 370 LYS A N 1
ATOM 3062 C CA . LYS A 1 370 ? 17.344 37.625 31.078 1 93.44 370 LYS A CA 1
ATOM 3063 C C . LYS A 1 370 ? 17.906 37.375 29.688 1 93.44 370 LYS A C 1
ATOM 3065 O O . LYS A 1 370 ? 19.078 37.688 29.406 1 93.44 370 LYS A O 1
ATOM 3070 N N . THR A 1 371 ? 17.125 36.844 28.891 1 92.81 371 THR A N 1
ATOM 3071 C CA . THR A 1 371 ? 17.594 36.406 27.594 1 92.81 371 THR A CA 1
ATOM 3072 C C . THR A 1 371 ? 17.734 37.562 26.625 1 92.81 371 THR A C 1
ATOM 3074 O O . THR A 1 371 ? 16.875 38.438 26.578 1 92.81 371 THR A O 1
ATOM 3077 N N . ASP A 1 372 ? 18.891 37.625 25.875 1 90.44 372 ASP A N 1
ATOM 3078 C CA . ASP A 1 372 ? 19.109 38.531 24.766 1 90.44 372 ASP A CA 1
ATOM 3079 C C . ASP A 1 372 ? 18.641 37.938 23.438 1 90.44 372 ASP A C 1
ATOM 3081 O O . ASP A 1 372 ? 19.344 37.094 22.859 1 90.44 372 ASP A O 1
ATOM 3085 N N . PHE A 1 373 ? 17.5 38.438 23.047 1 89 373 PHE A N 1
ATOM 3086 C CA . PHE A 1 373 ? 16.891 37.781 21.891 1 89 373 PHE A CA 1
ATOM 3087 C C . PHE A 1 373 ? 17.562 38.281 20.609 1 89 373 PHE A C 1
ATOM 3089 O O . PHE A 1 373 ? 17.828 39.469 20.453 1 89 373 PHE A O 1
ATOM 3096 N N . CYS A 1 374 ? 17.828 37.344 19.641 1 77.62 374 CYS A N 1
ATOM 3097 C CA . CYS A 1 374 ? 18.375 37.562 18.297 1 77.62 374 CYS A CA 1
ATOM 3098 C C . CYS A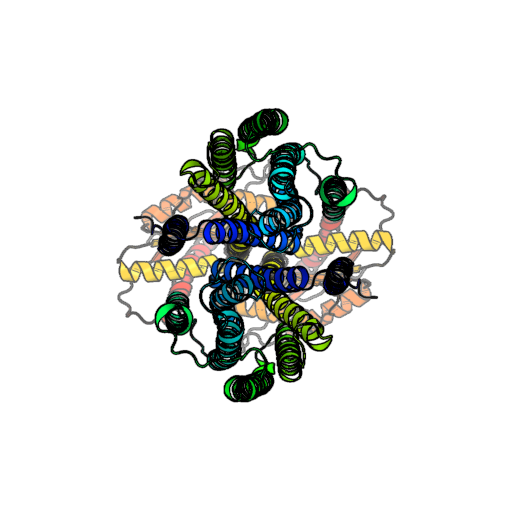 1 374 ? 19.75 38.219 18.375 1 77.62 374 CYS A C 1
ATOM 3100 O O . CYS A 1 374 ? 20.25 38.719 17.359 1 77.62 374 CYS A O 1
ATOM 3102 N N . GLN A 1 375 ? 20.25 38.281 19.5 1 73.06 375 GLN A N 1
ATOM 3103 C CA . GLN A 1 375 ? 21.562 38.906 19.719 1 73.06 375 GLN A CA 1
ATOM 3104 C C . GLN A 1 375 ? 21.562 40.344 19.281 1 73.06 375 GLN A C 1
ATOM 3106 O O . GLN A 1 375 ? 22.531 40.812 18.688 1 73.06 375 GLN A O 1
ATOM 3111 N N . LYS A 1 376 ? 20.562 40.969 19.391 1 74.5 376 LYS A N 1
ATOM 3112 C CA . LYS A 1 376 ? 20.438 42.344 18.953 1 74.5 376 LYS A CA 1
ATOM 3113 C C . LYS A 1 376 ? 20.094 43.281 20.109 1 74.5 376 LYS A C 1
ATOM 3115 O O . LYS A 1 376 ? 19.625 44.375 19.906 1 74.5 376 LYS A O 1
ATOM 3120 N N . GLY A 1 377 ? 20.281 42.719 21.266 1 78.56 377 GLY A N 1
ATOM 3121 C CA . GLY A 1 377 ? 19.953 43.5 22.438 1 78.56 377 GLY A CA 1
ATOM 3122 C C . GLY A 1 377 ? 18.469 43.656 22.672 1 78.56 377 GLY A C 1
ATOM 3123 O O . GLY A 1 377 ? 18.031 44.625 23.297 1 78.56 377 GLY A O 1
ATOM 3124 N N . ILE A 1 378 ? 17.672 42.812 22.078 1 87.31 378 ILE A N 1
ATOM 3125 C CA . ILE A 1 378 ? 16.219 42.844 22.25 1 87.31 378 ILE A CA 1
ATOM 3126 C C . ILE A 1 378 ? 15.836 42.125 23.547 1 87.31 378 ILE A C 1
ATOM 3128 O O . ILE A 1 378 ? 16.109 40.938 23.719 1 87.31 378 ILE A O 1
ATOM 3132 N N . ASN A 1 379 ? 15.375 42.969 24.5 1 90.25 379 ASN A N 1
ATOM 3133 C CA . ASN A 1 379 ? 14.875 42.406 25.75 1 90.25 379 ASN A CA 1
ATOM 3134 C C . ASN A 1 379 ? 13.352 42.406 25.797 1 90.25 379 ASN A C 1
ATOM 3136 O O . ASN A 1 379 ? 12.727 43.438 25.5 1 90.25 379 ASN A O 1
ATOM 3140 N N . ILE A 1 380 ? 12.836 41.25 26.047 1 93.44 380 ILE A N 1
ATOM 3141 C CA . ILE A 1 380 ? 11.383 41.188 26.172 1 93.44 380 ILE A CA 1
ATOM 3142 C C . ILE A 1 380 ? 11.008 40.594 27.531 1 93.44 380 ILE A C 1
ATOM 3144 O O . ILE A 1 380 ? 11.852 40 28.203 1 93.44 380 ILE A O 1
ATOM 3148 N N . THR A 1 381 ? 9.812 40.906 28.016 1 95.88 381 THR A N 1
ATOM 3149 C CA . THR A 1 381 ? 9.25 40.312 29.219 1 95.88 381 THR A CA 1
ATOM 3150 C C . THR A 1 381 ? 7.93 39.625 28.906 1 95.88 381 THR A C 1
ATOM 3152 O O . THR A 1 381 ? 7.348 39.812 27.828 1 95.88 381 THR A O 1
ATOM 3155 N N . VAL A 1 382 ? 7.613 38.719 29.766 1 97.06 382 VAL A N 1
ATOM 3156 C CA . VAL A 1 382 ? 6.336 38.031 29.594 1 97.06 382 VAL A CA 1
ATOM 3157 C C . VAL A 1 382 ? 5.508 38.188 30.875 1 97.06 382 VAL A C 1
ATOM 3159 O O . VAL A 1 382 ? 6.059 38.344 31.969 1 97.06 382 VAL A O 1
ATOM 3162 N N . SER A 1 383 ? 4.219 38.219 30.719 1 97.38 383 SER A N 1
ATOM 3163 C CA . SER A 1 383 ? 3.252 38.156 31.812 1 97.38 383 SER A CA 1
ATOM 3164 C C . SER A 1 383 ? 2.508 36.812 31.797 1 97.38 383 SER A C 1
ATOM 3166 O O . SER A 1 383 ? 2.291 36.25 30.734 1 97.38 383 SER A O 1
ATOM 3168 N N . ALA A 1 384 ? 2.191 36.375 33 1 97.25 384 ALA A N 1
ATOM 3169 C CA . ALA A 1 384 ? 1.603 35.031 33.062 1 97.25 384 ALA A CA 1
ATOM 3170 C C . ALA A 1 384 ? 0.386 35.031 33.969 1 97.25 384 ALA A C 1
ATOM 3172 O O . ALA A 1 384 ? 0.349 35.719 34.969 1 97.25 384 ALA A O 1
ATOM 3173 N N . GLY A 1 385 ? -0.618 34.312 33.562 1 96.88 385 GLY A N 1
ATOM 3174 C CA . GLY A 1 385 ? -1.748 33.906 34.375 1 96.88 385 GLY A CA 1
ATOM 3175 C C . GLY A 1 385 ? -1.808 32.406 34.625 1 96.88 385 GLY A C 1
ATOM 3176 O O . GLY A 1 385 ? -1.687 31.609 33.719 1 96.88 385 GLY A O 1
ATOM 3177 N N . ILE A 1 386 ? -1.9 32 35.906 1 97 386 ILE A N 1
ATOM 3178 C CA . ILE A 1 386 ? -1.921 30.594 36.219 1 97 386 ILE A CA 1
ATOM 3179 C C . ILE A 1 386 ? -3.25 30.234 36.875 1 97 386 ILE A C 1
ATOM 3181 O O . ILE A 1 386 ? -3.93 31.094 37.438 1 97 386 ILE A O 1
ATOM 3185 N N . ALA A 1 387 ? -3.656 29.016 36.75 1 95.12 387 ALA A N 1
ATOM 3186 C CA . ALA A 1 387 ? -4.871 28.5 37.375 1 95.12 387 ALA A CA 1
ATOM 3187 C C . ALA A 1 387 ? -4.75 27 37.625 1 95.12 387 ALA A C 1
ATOM 3189 O O . ALA A 1 387 ? -4.098 26.266 36.875 1 95.12 387 ALA A O 1
ATOM 3190 N N . GLN A 1 388 ? -5.262 26.594 38.688 1 94.56 388 GLN A N 1
ATOM 3191 C CA . GLN A 1 388 ? -5.32 25.188 39.062 1 94.56 388 GLN A CA 1
ATOM 3192 C C . GLN A 1 388 ? -6.734 24.641 38.938 1 94.56 388 GLN A C 1
ATOM 3194 O O . GLN A 1 388 ? -7.707 25.312 39.281 1 94.56 388 GLN A O 1
ATOM 3199 N N . PHE A 1 389 ? -6.746 23.516 38.25 1 89 389 PHE A N 1
ATOM 3200 C CA . PHE A 1 389 ? -8.031 22.828 38.156 1 89 389 PHE A CA 1
ATOM 3201 C C . PHE A 1 389 ? -8.203 21.859 39.344 1 89 389 PHE A C 1
ATOM 3203 O O . PHE A 1 389 ? -7.41 20.938 39.5 1 89 389 PHE A O 1
ATOM 3210 N N . ASP A 1 390 ? -9.188 22.234 40.188 1 74.69 390 ASP A N 1
ATOM 3211 C CA . ASP A 1 390 ? -9.484 21.359 41.312 1 74.69 390 ASP A CA 1
ATOM 3212 C C . ASP A 1 390 ? -10.773 20.578 41.094 1 74.69 390 ASP A C 1
ATOM 3214 O O . ASP A 1 390 ? -11.594 20.969 40.25 1 74.69 390 ASP A O 1
ATOM 3218 N N . ASN A 1 391 ? -10.789 19.328 41.438 1 64.19 391 ASN A N 1
ATOM 3219 C CA . ASN A 1 391 ? -11.891 18.375 41.312 1 64.19 391 ASN A CA 1
ATOM 3220 C C . ASN A 1 391 ? -13.234 19.031 41.594 1 64.19 391 ASN A C 1
ATOM 3222 O O . ASN A 1 391 ? -13.516 19.406 42.719 1 64.19 391 ASN A O 1
ATOM 3226 N N . PRO A 1 392 ? -13.742 19.766 40.469 1 55.53 392 PRO A N 1
ATOM 3227 C CA . PRO A 1 392 ? -15.078 20.188 40.906 1 55.53 392 PRO A CA 1
ATOM 3228 C C . PRO A 1 392 ? -16 19.016 41.188 1 55.53 392 PRO A C 1
ATOM 3230 O O . PRO A 1 392 ? -15.836 17.938 40.656 1 55.53 392 PRO A O 1
ATOM 3233 N N . SER A 1 393 ? -16.734 18.922 42.25 1 49.22 393 SER A N 1
ATOM 3234 C CA . SER A 1 393 ? -17.781 17.953 42.531 1 49.22 393 SER A CA 1
ATOM 3235 C C . SER A 1 393 ? -18.766 17.828 41.375 1 49.22 393 SER A C 1
ATOM 3237 O O . SER A 1 393 ? -19.922 17.438 41.562 1 49.22 393 SER A O 1
ATOM 3239 N N . ILE A 1 394 ? -18.422 18.219 40.188 1 48.56 394 ILE A N 1
ATOM 3240 C CA . ILE A 1 394 ? -19.594 18.297 39.312 1 48.56 394 ILE A CA 1
ATOM 3241 C C . ILE A 1 394 ? -19.797 16.953 38.625 1 48.56 394 ILE A C 1
ATOM 3243 O O . ILE A 1 394 ? -18.828 16.297 38.25 1 48.56 394 ILE A O 1
ATOM 3247 N N . GLY A 1 395 ? -20.969 16.438 38.531 1 45.78 395 GLY A N 1
ATOM 3248 C CA . GLY A 1 395 ? -21.453 15.266 37.844 1 45.78 395 GLY A CA 1
ATOM 3249 C C . GLY A 1 395 ? -21 15.195 36.375 1 45.78 395 GLY A C 1
ATOM 3250 O O . GLY A 1 395 ? -20.609 16.203 35.812 1 45.78 395 GLY A O 1
ATOM 3251 N N . GLU A 1 396 ? -20.844 14.031 35.656 1 46.53 396 GLU A N 1
ATOM 3252 C CA . GLU A 1 396 ? -20.094 13.422 34.562 1 46.53 396 GLU A CA 1
ATOM 3253 C C . GLU A 1 396 ? -20.531 14 33.219 1 46.53 396 GLU A C 1
ATOM 3255 O O . GLU A 1 396 ? -20.234 13.43 32.156 1 46.53 396 GLU A O 1
ATOM 3260 N N . LYS A 1 397 ? -21.453 14.867 32.844 1 48.72 397 LYS A N 1
ATOM 3261 C CA . LYS A 1 397 ? -21.875 14.875 31.453 1 48.72 397 LYS A CA 1
ATOM 3262 C C . LYS A 1 397 ? -20.828 15.539 30.562 1 48.72 397 LYS A C 1
ATOM 3264 O O . LYS A 1 397 ? -20.281 16.594 30.906 1 48.72 397 LYS A O 1
ATOM 3269 N N . TYR A 1 398 ? -20.328 14.891 29.484 1 47.06 398 TYR A N 1
ATOM 3270 C CA . TYR A 1 398 ? -19.359 15.195 28.438 1 47.06 398 TYR A CA 1
ATOM 3271 C C . TYR A 1 398 ? -19.484 16.641 27.969 1 47.06 398 TYR A C 1
ATOM 3273 O O . TYR A 1 398 ? -18.484 17.344 27.812 1 47.06 398 TYR A O 1
ATOM 3281 N N . GLU A 1 399 ? -20.719 17.094 27.391 1 49.88 399 GLU A N 1
ATOM 3282 C CA . GLU A 1 399 ? -20.984 18.438 26.891 1 49.88 399 GLU A CA 1
ATOM 3283 C C . GLU A 1 399 ? -20.469 19.5 27.859 1 49.88 399 GLU A C 1
ATOM 3285 O O . GLU A 1 399 ? -20.047 20.594 27.453 1 49.88 399 GLU A O 1
ATOM 3290 N N . ARG A 1 400 ? -20.078 18.969 29.016 1 67.44 400 ARG A N 1
ATOM 3291 C CA . ARG A 1 400 ? -19.734 19.812 30.141 1 67.44 400 ARG A CA 1
ATOM 3292 C C . ARG A 1 400 ? -18.219 19.984 30.266 1 67.44 400 ARG A C 1
ATOM 3294 O O . ARG A 1 400 ? -17.734 20.984 30.812 1 67.44 400 ARG A O 1
ATOM 3301 N N . ILE A 1 401 ? -17.656 19.109 29.422 1 76.5 401 ILE A N 1
ATOM 3302 C CA . ILE A 1 401 ? -16.203 19.141 29.594 1 76.5 401 ILE A CA 1
ATOM 3303 C C . ILE A 1 401 ? -15.625 20.328 28.812 1 76.5 401 ILE A C 1
ATOM 3305 O O . ILE A 1 401 ? -14.734 21.031 29.312 1 76.5 401 ILE A O 1
ATOM 3309 N N . SER A 1 402 ? -16.125 20.531 27.641 1 76 402 SER A N 1
ATOM 3310 C CA . SER A 1 402 ? -15.656 21.641 26.812 1 76 402 SER A CA 1
ATOM 3311 C C . SER A 1 402 ? -15.938 22.984 27.484 1 76 402 SER A C 1
ATOM 3313 O O . SER A 1 402 ? -15.117 23.906 27.422 1 76 402 SER A O 1
ATOM 3315 N N . ILE A 1 403 ? -17.094 23.078 28.031 1 74.75 403 ILE A N 1
ATOM 3316 C CA . ILE A 1 403 ? -17.469 24.297 28.734 1 74.75 403 ILE A CA 1
ATOM 3317 C C . ILE A 1 403 ? -16.562 24.484 29.953 1 74.75 403 ILE A C 1
ATOM 3319 O O . ILE A 1 403 ? -16.109 25.609 30.219 1 74.75 403 ILE A O 1
ATOM 3323 N N . LEU A 1 404 ? -16.328 23.375 30.609 1 80.88 404 LEU A N 1
ATOM 3324 C CA . LEU A 1 404 ? -15.461 23.438 31.781 1 80.88 404 LEU A CA 1
ATOM 3325 C C . LEU A 1 404 ? -14.047 23.844 31.391 1 80.88 404 LEU A C 1
ATOM 3327 O O . LEU A 1 404 ? -13.398 24.609 32.125 1 80.88 404 LEU A O 1
ATOM 3331 N N . ALA A 1 405 ? -13.656 23.328 30.281 1 84.75 405 ALA A N 1
ATOM 3332 C CA . ALA A 1 405 ? -12.32 23.672 29.781 1 84.75 405 ALA A CA 1
ATOM 3333 C C . ALA A 1 405 ? -12.219 25.172 29.5 1 84.75 405 ALA A C 1
ATOM 3335 O O . ALA A 1 405 ? -11.242 25.812 29.875 1 84.75 405 ALA A O 1
ATOM 3336 N N . ASN A 1 406 ? -13.195 25.688 28.875 1 78.94 406 ASN A N 1
ATOM 3337 C CA . ASN A 1 406 ? -13.219 27.109 28.531 1 78.94 406 ASN A CA 1
ATOM 3338 C C . ASN A 1 406 ? -13.258 27.984 29.781 1 78.94 406 ASN A C 1
ATOM 3340 O O . ASN A 1 406 ? -12.586 29.016 29.844 1 78.94 406 ASN A O 1
ATOM 3344 N N . ASP A 1 407 ? -14.055 27.578 30.656 1 80.44 407 ASP A N 1
ATOM 3345 C CA . ASP A 1 407 ? -14.148 28.312 31.906 1 80.44 407 ASP A CA 1
ATOM 3346 C C . ASP A 1 407 ? -12.82 28.297 32.656 1 80.44 407 ASP A C 1
ATOM 3348 O O . ASP A 1 407 ? -12.43 29.297 33.25 1 80.44 407 ASP A O 1
ATOM 3352 N N . PHE A 1 408 ? -12.25 27.203 32.625 1 86.38 408 PHE A N 1
ATOM 3353 C CA . PHE A 1 408 ? -10.984 27.031 33.312 1 86.38 408 PHE A CA 1
ATOM 3354 C C . PHE A 1 408 ? -9.906 27.906 32.688 1 86.38 408 PHE A C 1
ATOM 3356 O O . PHE A 1 408 ? -9.164 28.594 33.406 1 86.38 408 PHE A O 1
ATOM 3363 N N . VAL A 1 409 ? -9.867 27.891 31.438 1 88.75 409 VAL A N 1
ATOM 3364 C CA . VAL A 1 409 ? -8.898 28.719 30.719 1 88.75 409 VAL A CA 1
ATOM 3365 C C . VAL A 1 409 ? -9.18 30.203 30.969 1 88.75 409 VAL A C 1
ATOM 3367 O O . VAL A 1 409 ? -8.258 31 31.078 1 88.75 409 VAL A O 1
ATOM 3370 N N . ASN A 1 410 ? -10.406 30.547 31.094 1 84.38 410 ASN A N 1
ATOM 3371 C CA . ASN A 1 410 ? -10.797 31.922 31.359 1 84.38 410 ASN A CA 1
ATOM 3372 C C . ASN A 1 410 ? -10.242 32.406 32.688 1 84.38 410 ASN A C 1
ATOM 3374 O O . ASN A 1 410 ? -9.906 33.594 32.844 1 84.38 410 ASN A O 1
ATOM 3378 N N . ILE A 1 411 ? -10.195 31.531 33.594 1 88.75 411 ILE A N 1
ATOM 3379 C CA . ILE A 1 411 ? -9.625 31.906 34.906 1 88.75 411 ILE A CA 1
ATOM 3380 C C . ILE A 1 411 ? -8.164 32.312 34.719 1 88.75 411 ILE A C 1
ATOM 3382 O O . ILE A 1 411 ? -7.738 33.344 35.25 1 88.75 411 ILE A O 1
ATOM 3386 N N . ALA A 1 412 ? -7.477 31.531 34.062 1 92.69 412 ALA A N 1
ATOM 3387 C CA . ALA A 1 412 ? -6.066 31.844 33.844 1 92.69 412 ALA A CA 1
ATOM 3388 C C . ALA A 1 412 ? -5.922 33.094 33 1 92.69 412 ALA A C 1
ATOM 3390 O O . ALA A 1 412 ? -4.988 33.875 33.219 1 92.69 412 ALA A O 1
ATOM 3391 N N . ASP A 1 413 ? -6.793 33.312 32.094 1 87.56 413 ASP A N 1
ATOM 3392 C CA . ASP A 1 413 ? -6.773 34.5 31.234 1 87.56 413 ASP A CA 1
ATOM 3393 C C . ASP A 1 413 ? -7.031 35.781 32.031 1 87.56 413 ASP A C 1
ATOM 3395 O O . ASP A 1 413 ? -6.441 36.812 31.734 1 87.56 413 ASP A O 1
ATOM 3399 N N . VAL A 1 414 ? -7.945 35.656 32.906 1 88.31 414 VAL A N 1
ATOM 3400 C CA . VAL A 1 414 ? -8.227 36.812 33.781 1 88.31 414 VAL A CA 1
ATOM 3401 C C . VAL A 1 414 ? -6.992 37.125 34.625 1 88.31 414 VAL A C 1
ATOM 3403 O O . VAL A 1 414 ? -6.656 38.312 34.781 1 88.31 414 VAL A O 1
ATOM 3406 N N . ASN A 1 415 ? -6.383 36.125 35.094 1 93.88 415 ASN A N 1
ATOM 3407 C CA . ASN A 1 415 ? -5.156 36.312 35.844 1 93.88 415 ASN A CA 1
ATOM 3408 C C . ASN A 1 415 ? -4.055 36.938 35 1 93.88 415 ASN A C 1
ATOM 3410 O O . ASN A 1 415 ? -3.271 37.75 35.469 1 93.88 415 ASN A O 1
ATOM 3414 N N . LEU A 1 416 ? -4.004 36.531 33.812 1 93.75 416 LEU A N 1
ATOM 3415 C CA . LEU A 1 416 ? -3.055 37.125 32.875 1 93.75 416 LEU A CA 1
ATOM 3416 C C . LEU A 1 416 ? -3.369 38.625 32.656 1 93.75 416 LEU A C 1
ATOM 3418 O O . LEU A 1 416 ? -2.461 39.438 32.625 1 93.75 416 LEU A O 1
ATOM 3422 N N . TYR A 1 417 ? -4.633 38.906 32.469 1 88.06 417 TYR A N 1
ATOM 3423 C CA . TYR A 1 417 ? -5.059 40.281 32.281 1 88.06 417 TYR A CA 1
ATOM 3424 C C . TYR A 1 417 ? -4.648 41.125 33.469 1 88.06 417 TYR A C 1
ATOM 3426 O O . TYR A 1 417 ? -4.211 42.281 33.312 1 88.06 417 TYR A O 1
ATOM 3434 N N . ASN A 1 418 ? -4.867 40.594 34.625 1 92.69 418 ASN A N 1
ATOM 3435 C CA . ASN A 1 418 ? -4.469 41.281 35.844 1 92.69 418 ASN A CA 1
ATOM 3436 C C . ASN A 1 418 ? -2.963 41.5 35.875 1 92.69 418 ASN A C 1
ATOM 3438 O O . ASN A 1 418 ? -2.504 42.562 36.344 1 92.69 418 ASN A O 1
ATOM 3442 N N . ALA A 1 419 ? -2.232 40.594 35.469 1 94.75 419 ALA A N 1
ATOM 3443 C CA . ALA A 1 419 ? -0.779 40.75 35.438 1 94.75 419 ALA A CA 1
ATOM 3444 C C . ALA A 1 419 ? -0.371 41.875 34.5 1 94.75 419 ALA A C 1
ATOM 3446 O O . ALA A 1 419 ? 0.523 42.656 34.844 1 94.75 419 ALA A O 1
ATOM 3447 N N . LYS A 1 420 ? -0.997 41.969 33.375 1 91.31 420 LYS A N 1
ATOM 3448 C CA . LYS A 1 420 ? -0.715 43.031 32.406 1 91.31 420 LYS A CA 1
ATOM 3449 C C . LYS A 1 420 ? -1.117 44.406 32.969 1 91.31 420 LYS A C 1
ATOM 3451 O O . LYS A 1 420 ? -0.398 45.375 32.781 1 91.31 420 LYS A O 1
ATOM 3456 N N . SER A 1 421 ? -2.205 44.469 33.656 1 90.44 421 SER A N 1
ATOM 3457 C CA . SER A 1 421 ? -2.738 45.688 34.219 1 90.44 421 SER A CA 1
ATOM 3458 C C . SER A 1 421 ? -1.932 46.188 35.406 1 90.44 421 SER A C 1
ATOM 3460 O O . SER A 1 421 ? -1.891 47.375 35.719 1 90.44 421 SER A O 1
ATOM 3462 N N . ASN A 1 422 ? -1.315 45.25 36.094 1 93.19 422 ASN A N 1
ATOM 3463 C CA . ASN A 1 422 ? -0.565 45.562 37.312 1 93.19 422 ASN A CA 1
ATOM 3464 C C . ASN A 1 422 ? 0.894 45.875 37 1 93.19 422 ASN A C 1
ATOM 3466 O O . ASN A 1 422 ? 1.747 45.844 37.875 1 93.19 422 ASN A O 1
ATOM 3470 N N . GLY A 1 423 ? 1.245 46.188 35.719 1 92.62 423 GLY A N 1
ATOM 3471 C CA . GLY A 1 423 ? 2.592 46.625 35.406 1 92.62 423 GLY A CA 1
ATOM 3472 C C . GLY A 1 423 ? 3.357 45.656 34.531 1 92.62 423 GLY A C 1
ATOM 3473 O O . GLY A 1 423 ? 4.484 45.938 34.125 1 92.62 423 GLY A O 1
ATOM 3474 N N . ARG A 1 424 ? 2.797 44.531 34.25 1 93.94 424 ARG A N 1
ATOM 3475 C CA . ARG A 1 424 ? 3.361 43.531 33.344 1 93.94 424 ARG A CA 1
ATOM 3476 C C . ARG A 1 424 ? 4.594 42.875 33.969 1 93.94 424 ARG A C 1
ATOM 3478 O O . ARG A 1 424 ? 4.969 43.188 35.094 1 93.94 424 ARG A O 1
ATOM 3485 N N . ASN A 1 425 ? 5.113 41.844 33.438 1 96.38 425 ASN A N 1
ATOM 3486 C CA . ASN A 1 425 ? 6.305 41.125 33.875 1 96.38 425 ASN A CA 1
ATOM 3487 C C . ASN A 1 425 ? 6.113 40.531 35.25 1 96.38 425 ASN A C 1
ATOM 3489 O O . ASN A 1 425 ? 6.926 40.75 36.156 1 96.38 425 ASN A O 1
ATOM 3493 N N . MET A 1 426 ? 5.039 39.844 35.406 1 96.81 426 MET A N 1
ATOM 3494 C CA . MET A 1 426 ? 4.746 39.156 36.656 1 96.81 426 MET A CA 1
ATOM 3495 C C . MET A 1 426 ? 3.785 38 36.438 1 96.81 426 MET A C 1
ATOM 3497 O O . MET A 1 426 ? 3.17 37.906 35.375 1 96.81 426 MET A O 1
ATOM 3501 N N . THR A 1 427 ? 3.664 37.156 37.375 1 97.06 427 THR A N 1
ATOM 3502 C CA . THR A 1 427 ? 2.74 36.031 37.375 1 97.06 427 THR A CA 1
ATOM 3503 C C . THR A 1 427 ? 1.631 36.25 38.406 1 97.06 427 THR A C 1
ATOM 3505 O O . THR A 1 427 ? 1.9 36.625 39.531 1 97.06 427 THR A O 1
ATOM 3508 N N . ILE A 1 428 ? 0.406 36.062 37.938 1 96.12 428 ILE A N 1
ATOM 3509 C CA . ILE A 1 428 ? -0.719 36.219 38.844 1 96.12 428 ILE A CA 1
ATOM 3510 C C . ILE A 1 428 ? -1.573 34.969 38.844 1 96.12 428 ILE A C 1
ATOM 3512 O O . ILE A 1 428 ? -1.803 34.375 37.781 1 96.12 428 ILE A O 1
ATOM 3516 N N . GLY A 1 429 ? -2.076 34.562 39.969 1 89.25 429 GLY A N 1
ATOM 3517 C CA . GLY A 1 429 ? -2.977 33.438 40.094 1 89.25 429 GLY A CA 1
ATOM 3518 C C . GLY A 1 429 ? -2.842 32.688 41.406 1 89.25 429 GLY A C 1
ATOM 3519 O O . GLY A 1 429 ? -3.719 31.906 41.75 1 89.25 429 GLY A O 1
ATOM 3520 N N . LEU A 1 430 ? -1.739 32.969 42.094 1 77.25 430 LEU A N 1
ATOM 3521 C CA . LEU A 1 430 ? -1.562 32.406 43.406 1 77.25 430 LEU A CA 1
ATOM 3522 C C . LEU A 1 430 ? -2.49 33.062 44.406 1 77.25 430 LEU A C 1
ATOM 3524 O O . LEU A 1 430 ? -2.674 34.281 44.406 1 77.25 430 LEU A O 1
ATOM 3528 N N . LYS A 1 431 ? -3.58 32.406 45 1 58.72 431 LYS A N 1
ATOM 3529 C CA . LYS A 1 431 ? -4.422 32.938 46.062 1 58.72 431 LYS A CA 1
ATOM 3530 C C . LYS A 1 431 ? -3.576 33.562 47.188 1 58.72 431 LYS A C 1
ATOM 3532 O O . LYS A 1 431 ? -2.516 33.031 47.531 1 58.72 431 LYS A O 1
ATOM 3537 N N . MET B 1 1 ? -4.316 19.844 -22.031 1 21.14 1 MET B N 1
ATOM 3538 C CA . MET B 1 1 ? -4.176 18.516 -22.609 1 21.14 1 MET B CA 1
ATOM 3539 C C . MET B 1 1 ? -3.584 17.531 -21.594 1 21.14 1 MET B C 1
ATOM 3541 O O . MET B 1 1 ? -2.486 17.766 -21.078 1 21.14 1 MET B O 1
ATOM 3545 N N . ARG B 1 2 ? -4.352 16.859 -20.891 1 27.25 2 ARG B N 1
ATOM 3546 C CA . ARG B 1 2 ? -4.25 16.094 -19.656 1 27.25 2 ARG B CA 1
ATOM 3547 C C . ARG B 1 2 ? -3.197 15 -19.766 1 27.25 2 ARG B C 1
ATOM 3549 O O . ARG B 1 2 ? -3.178 14.25 -20.75 1 27.25 2 ARG B O 1
ATOM 3556 N N . ILE B 1 3 ? -1.961 15.328 -19.375 1 30.7 3 ILE B N 1
ATOM 3557 C CA . ILE B 1 3 ? -0.9 14.328 -19.281 1 30.7 3 ILE B CA 1
ATOM 3558 C C . ILE B 1 3 ? -1.51 12.945 -19.062 1 30.7 3 ILE B C 1
ATOM 3560 O O . ILE B 1 3 ? -2.061 12.664 -18 1 30.7 3 ILE B O 1
ATOM 3564 N N . TRP B 1 4 ? -2.307 12.617 -19.875 1 38.59 4 TRP B N 1
ATOM 3565 C CA . TRP B 1 4 ? -2.605 11.188 -19.953 1 38.59 4 TRP B CA 1
ATOM 3566 C C . TRP B 1 4 ? -1.43 10.359 -19.453 1 38.59 4 TRP B C 1
ATOM 3568 O O . TRP B 1 4 ? -0.339 10.406 -20.016 1 38.59 4 TRP B O 1
ATOM 3578 N N . ASN B 1 5 ? -1.211 10.148 -18.125 1 48.47 5 ASN B N 1
ATOM 3579 C CA . ASN B 1 5 ? -0.083 9.766 -17.281 1 48.47 5 ASN B CA 1
ATOM 3580 C C . ASN B 1 5 ? 0.723 8.633 -17.906 1 48.47 5 ASN B C 1
ATOM 3582 O O . ASN B 1 5 ? 0.163 7.602 -18.281 1 48.47 5 ASN B O 1
ATOM 3586 N N . LYS B 1 6 ? 1.783 8.93 -18.766 1 53.88 6 LYS B N 1
ATOM 3587 C CA . LYS B 1 6 ? 2.822 8.078 -19.328 1 53.88 6 LYS B CA 1
ATOM 3588 C C . LYS B 1 6 ? 2.908 6.75 -18.578 1 53.88 6 LYS B C 1
ATOM 3590 O O . LYS B 1 6 ? 3.094 5.695 -19.188 1 53.88 6 LYS B O 1
ATOM 3595 N N . ARG B 1 7 ? 2.592 6.809 -17.406 1 60.38 7 ARG B N 1
ATOM 3596 C CA . ARG B 1 7 ? 2.705 5.613 -16.562 1 60.38 7 ARG B CA 1
ATOM 3597 C C . ARG B 1 7 ? 1.569 4.637 -16.859 1 60.38 7 ARG B C 1
ATOM 3599 O O . ARG B 1 7 ? 1.782 3.424 -16.891 1 60.38 7 ARG B O 1
ATOM 3606 N N . ASN B 1 8 ? 0.431 5.184 -17.203 1 60.59 8 ASN B N 1
ATOM 3607 C CA . ASN B 1 8 ? -0.708 4.332 -17.531 1 60.59 8 ASN B CA 1
ATOM 3608 C C . ASN B 1 8 ? -0.527 3.654 -18.891 1 60.59 8 ASN B C 1
ATOM 3610 O O . ASN B 1 8 ? -0.916 2.5 -19.062 1 60.59 8 ASN B O 1
ATOM 3614 N N . VAL B 1 9 ? 0.166 4.301 -19.719 1 59.72 9 VAL B N 1
ATOM 3615 C CA . VAL B 1 9 ? 0.38 3.762 -21.062 1 59.72 9 VAL B CA 1
ATOM 3616 C C . VAL B 1 9 ? 1.367 2.598 -20.984 1 59.72 9 VAL B C 1
ATOM 3618 O O . VAL B 1 9 ? 1.151 1.558 -21.625 1 59.72 9 VAL B O 1
ATOM 3621 N N . ILE B 1 10 ? 2.332 2.734 -20.203 1 62.34 10 ILE B N 1
ATOM 3622 C CA . ILE B 1 10 ? 3.34 1.685 -20.094 1 62.34 10 ILE B CA 1
ATOM 3623 C C . ILE B 1 10 ? 2.729 0.453 -19.422 1 62.34 10 ILE B C 1
ATOM 3625 O O . ILE B 1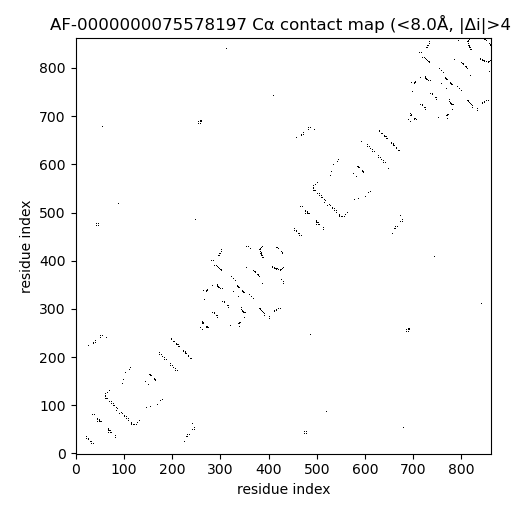 10 ? 2.959 -0.676 -19.859 1 62.34 10 ILE B O 1
ATOM 3629 N N . ASN B 1 11 ? 1.881 0.674 -18.5 1 66.88 11 ASN B N 1
ATOM 3630 C CA . ASN B 1 11 ? 1.208 -0.439 -17.844 1 66.88 11 ASN B CA 1
ATOM 3631 C C . ASN B 1 11 ? 0.282 -1.183 -18.797 1 66.88 11 ASN B C 1
ATOM 3633 O O . ASN B 1 11 ? 0.209 -2.412 -18.766 1 66.88 11 ASN B O 1
ATOM 3637 N N . SER B 1 12 ? -0.304 -0.369 -19.656 1 65.81 12 SER B N 1
ATOM 3638 C CA . SER B 1 12 ? -1.198 -0.979 -20.625 1 65.81 12 SER B CA 1
ATOM 3639 C C . SER B 1 12 ? -0.417 -1.76 -21.688 1 65.81 12 SER B C 1
ATOM 3641 O O . SER B 1 12 ? -0.84 -2.84 -22.109 1 65.81 12 SER B O 1
ATOM 3643 N N . LEU B 1 13 ? 0.688 -1.286 -22 1 67.06 13 LEU B N 1
ATOM 3644 C CA . LEU B 1 13 ? 1.521 -1.956 -23 1 67.06 13 LEU B CA 1
ATOM 3645 C C . LEU B 1 13 ? 2.051 -3.279 -22.453 1 67.06 13 LEU B C 1
ATOM 3647 O O . LEU B 1 13 ? 2.07 -4.285 -23.172 1 67.06 13 LEU B O 1
ATOM 3651 N N . ILE B 1 14 ? 2.369 -3.299 -21.25 1 71.12 14 ILE B N 1
ATOM 3652 C CA . ILE B 1 14 ? 2.869 -4.512 -20.609 1 71.12 14 ILE B CA 1
ATOM 3653 C C . ILE B 1 14 ? 1.765 -5.562 -20.562 1 71.12 14 ILE B C 1
ATOM 3655 O O . ILE B 1 14 ? 2.006 -6.738 -20.859 1 71.12 14 ILE B O 1
ATOM 3659 N N . THR B 1 15 ? 0.609 -5.105 -20.359 1 72.25 15 THR B N 1
ATOM 3660 C CA . THR B 1 15 ? -0.525 -6.02 -20.297 1 72.25 15 THR B CA 1
ATOM 3661 C C . THR B 1 15 ? -0.798 -6.625 -21.672 1 72.25 15 THR B C 1
ATOM 3663 O O . THR B 1 15 ? -1.024 -7.828 -21.797 1 72.25 15 THR B O 1
ATOM 3666 N N . VAL B 1 16 ? -0.681 -5.824 -22.703 1 74.94 16 VAL B N 1
ATOM 3667 C CA . VAL B 1 16 ? -0.928 -6.289 -24.062 1 74.94 16 VAL B CA 1
ATOM 3668 C C . VAL B 1 16 ? 0.149 -7.293 -24.469 1 74.94 16 VAL B C 1
ATOM 3670 O O . VAL B 1 16 ? -0.151 -8.328 -25.078 1 74.94 16 VAL B O 1
ATOM 3673 N N . ILE B 1 17 ? 1.333 -7.031 -24.094 1 74.38 17 ILE B N 1
ATOM 3674 C CA . ILE B 1 17 ? 2.445 -7.918 -24.422 1 74.38 17 ILE B CA 1
ATOM 3675 C C . ILE B 1 17 ? 2.244 -9.273 -23.75 1 74.38 17 ILE B C 1
ATOM 3677 O O . ILE B 1 17 ? 2.449 -10.32 -24.375 1 74.38 17 ILE B O 1
ATOM 3681 N N . ILE B 1 18 ? 1.781 -9.258 -22.562 1 77.81 18 ILE B N 1
ATOM 3682 C CA . ILE B 1 18 ? 1.548 -10.484 -21.812 1 77.81 18 ILE B CA 1
ATOM 3683 C C . ILE B 1 18 ? 0.417 -11.281 -22.469 1 77.81 18 ILE B C 1
ATOM 3685 O O . ILE B 1 18 ? 0.525 -12.492 -22.641 1 77.81 18 ILE B O 1
ATOM 3689 N N . LEU B 1 19 ? -0.585 -10.562 -22.969 1 81.44 19 LEU B N 1
ATOM 3690 C CA . LEU B 1 19 ? -1.725 -11.234 -23.578 1 81.44 19 LEU B CA 1
ATOM 3691 C C . LEU B 1 19 ? -1.336 -11.828 -24.938 1 81.44 19 LEU B C 1
ATOM 3693 O O . LEU B 1 19 ? -1.735 -12.953 -25.25 1 81.44 19 LEU B O 1
ATOM 3697 N N . VAL B 1 20 ? -0.542 -11.141 -25.641 1 82.31 20 VAL B N 1
ATOM 3698 C CA . VAL B 1 20 ? -0.091 -11.625 -26.938 1 82.31 20 VAL B CA 1
ATOM 3699 C C . VAL B 1 20 ? 0.814 -12.844 -26.75 1 82.31 20 VAL B C 1
ATOM 3701 O O . VAL B 1 20 ? 0.694 -13.836 -27.469 1 82.31 20 VAL B O 1
ATOM 3704 N N . ALA B 1 21 ? 1.653 -12.727 -25.781 1 82.94 21 ALA B N 1
ATOM 3705 C CA . ALA B 1 21 ? 2.539 -13.852 -25.484 1 82.94 21 ALA B CA 1
ATOM 3706 C C . ALA B 1 21 ? 1.742 -15.094 -25.078 1 82.94 21 ALA B C 1
ATOM 3708 O O . ALA B 1 21 ? 2.039 -16.203 -25.547 1 82.94 21 ALA B O 1
ATOM 3709 N N . LEU B 1 22 ? 0.768 -14.859 -24.328 1 86.5 22 LEU B N 1
ATOM 3710 C CA . LEU B 1 22 ? -0.075 -15.969 -23.906 1 86.5 22 LEU B CA 1
ATOM 3711 C C . LEU B 1 22 ? -0.828 -16.562 -25.094 1 86.5 22 LEU B C 1
ATOM 3713 O O . LEU B 1 22 ? -0.998 -17.781 -25.172 1 86.5 22 LEU B O 1
ATOM 3717 N N . TYR B 1 23 ? -1.215 -15.742 -25.969 1 86.38 23 TYR B N 1
ATOM 3718 C CA . TYR B 1 23 ? -1.914 -16.234 -27.156 1 86.38 23 TYR B CA 1
ATOM 3719 C C . TYR B 1 23 ? -0.993 -17.094 -28.016 1 86.38 23 TYR B C 1
ATOM 3721 O O . TYR B 1 23 ? -1.388 -18.156 -28.484 1 86.38 23 TYR B O 1
ATOM 3729 N N . ILE B 1 24 ? 0.199 -16.703 -28.188 1 85.88 24 ILE B N 1
ATOM 3730 C CA . ILE B 1 24 ? 1.174 -17.453 -28.984 1 85.88 24 ILE B CA 1
ATOM 3731 C C . ILE B 1 24 ? 1.445 -18.797 -28.328 1 85.88 24 ILE B C 1
ATOM 3733 O O . ILE B 1 24 ? 1.521 -19.828 -29.016 1 85.88 24 ILE B O 1
ATOM 3737 N N . ILE B 1 25 ? 1.5 -18.781 -27.078 1 87.94 25 ILE B N 1
ATOM 3738 C CA . ILE B 1 25 ? 1.738 -20.016 -26.328 1 87.94 25 ILE B CA 1
ATOM 3739 C C . ILE B 1 25 ? 0.556 -20.953 -26.5 1 87.94 25 ILE B C 1
ATOM 3741 O O . ILE B 1 25 ? 0.739 -22.172 -26.625 1 87.94 25 ILE B O 1
ATOM 3745 N N . SER B 1 26 ? -0.61 -20.422 -26.578 1 87.38 26 SER B N 1
ATOM 3746 C CA . SER B 1 26 ? -1.817 -21.234 -26.688 1 87.38 26 SER B CA 1
ATOM 3747 C C . SER B 1 26 ? -1.849 -22.016 -28 1 87.38 26 SER B C 1
ATOM 3749 O O . SER B 1 26 ? -2.428 -23.109 -28.062 1 87.38 26 SER B O 1
ATOM 3751 N N . LEU B 1 27 ? -1.181 -21.531 -28.984 1 85.25 27 LEU B N 1
ATOM 3752 C CA . LEU B 1 27 ? -1.187 -22.141 -30.312 1 85.25 27 LEU B CA 1
ATOM 3753 C C . LEU B 1 27 ? -0.251 -23.344 -30.359 1 85.25 27 LEU B C 1
ATOM 3755 O O . LEU B 1 27 ? -0.413 -24.234 -31.188 1 85.25 27 LEU B O 1
ATOM 3759 N N . ASN B 1 28 ? 0.697 -23.406 -29.453 1 85.5 28 ASN B N 1
ATOM 3760 C CA . ASN B 1 28 ? 1.717 -24.453 -29.516 1 85.5 28 ASN B CA 1
ATOM 3761 C C . ASN B 1 28 ? 1.59 -25.438 -28.359 1 85.5 28 ASN B C 1
ATOM 3763 O O . ASN B 1 28 ? 1.843 -26.625 -28.516 1 85.5 28 ASN B O 1
ATOM 3767 N N . ASN B 1 29 ? 1.3 -24.938 -27.219 1 89.5 29 ASN B N 1
ATOM 3768 C CA . ASN B 1 29 ? 1.228 -25.703 -26 1 89.5 29 ASN B CA 1
ATOM 3769 C C . ASN B 1 29 ? 0.094 -25.234 -25.094 1 89.5 29 ASN B C 1
ATOM 3771 O O . ASN B 1 29 ? 0.301 -24.359 -24.234 1 89.5 29 ASN B O 1
ATOM 3775 N N . TYR B 1 30 ? -1.005 -25.891 -25.203 1 88.62 30 TYR B N 1
ATOM 3776 C CA . TYR B 1 30 ? -2.199 -25.438 -24.5 1 88.62 30 TYR B CA 1
ATOM 3777 C C . TYR B 1 30 ? -2.041 -25.609 -23 1 88.62 30 TYR B C 1
ATOM 3779 O O . TYR B 1 30 ? -2.531 -24.781 -22.219 1 88.62 30 TYR B O 1
ATOM 3787 N N . LEU B 1 31 ? -1.441 -26.719 -22.609 1 89.88 31 LEU B N 1
ATOM 3788 C CA . LEU B 1 31 ? -1.237 -26.938 -21.188 1 89.88 31 LEU B CA 1
ATOM 3789 C C . LEU B 1 31 ? -0.416 -25.828 -20.562 1 89.88 31 LEU B C 1
ATOM 3791 O O . LEU B 1 31 ? -0.72 -25.359 -19.453 1 89.88 31 LEU B O 1
ATOM 3795 N N . LEU B 1 32 ? 0.602 -25.406 -21.266 1 91.25 32 LEU B N 1
ATOM 3796 C CA . LEU B 1 32 ? 1.416 -24.281 -20.812 1 91.25 32 LEU B CA 1
ATOM 3797 C C . LEU B 1 32 ? 0.59 -23 -20.75 1 91.25 32 LEU B C 1
ATOM 3799 O O . LEU B 1 32 ? 0.695 -22.234 -19.797 1 91.25 32 LEU B O 1
ATOM 3803 N N . PHE B 1 33 ? -0.171 -22.766 -21.734 1 91.38 33 PHE B N 1
ATOM 3804 C CA . PHE B 1 33 ? -1.041 -21.594 -21.766 1 91.38 33 PHE B CA 1
ATOM 3805 C C . PHE B 1 33 ? -1.993 -21.594 -20.578 1 91.38 33 PHE B C 1
ATOM 3807 O O . PHE B 1 33 ? -2.059 -20.625 -19.828 1 91.38 33 PHE B O 1
ATOM 3814 N N . HIS B 1 34 ? -2.684 -22.719 -20.469 1 91.88 34 HIS B N 1
ATOM 3815 C CA . HIS B 1 34 ? -3.684 -22.844 -19.422 1 91.88 34 HIS B CA 1
ATOM 3816 C C . HIS B 1 34 ? -3.064 -22.625 -18.031 1 91.88 34 HIS B C 1
ATOM 3818 O O . HIS B 1 34 ? -3.584 -21.844 -17.234 1 91.88 34 HIS B O 1
ATOM 3824 N N . THR B 1 35 ? -1.965 -23.172 -17.797 1 93.06 35 THR B N 1
ATOM 3825 C CA . THR B 1 35 ? -1.309 -23.094 -16.5 1 93.06 35 THR B CA 1
ATOM 3826 C C . THR B 1 35 ? -0.791 -21.688 -16.234 1 93.06 35 THR B C 1
ATOM 3828 O O . THR B 1 35 ? -0.954 -21.156 -15.141 1 93.06 35 THR B O 1
ATOM 3831 N N . SER B 1 36 ? -0.224 -21.094 -17.203 1 92.19 36 SER B N 1
ATOM 3832 C CA . SER B 1 36 ? 0.286 -19.734 -17.062 1 92.19 36 SER B CA 1
ATOM 3833 C C . SER B 1 36 ? -0.843 -18.75 -16.797 1 92.19 36 SER B C 1
ATOM 3835 O O . SER B 1 36 ? -0.715 -17.875 -15.945 1 92.19 36 SER B O 1
ATOM 3837 N N . ALA B 1 37 ? -1.908 -18.875 -17.547 1 92.19 37 ALA B N 1
ATOM 3838 C CA . ALA B 1 37 ? -3.062 -18 -17.359 1 92.19 37 ALA B CA 1
ATOM 3839 C C . ALA B 1 37 ? -3.629 -18.125 -15.953 1 92.19 37 ALA B C 1
ATOM 3841 O O . ALA B 1 37 ? -3.947 -17.109 -15.32 1 92.19 37 ALA B O 1
ATOM 3842 N N . GLU B 1 38 ? -3.719 -19.297 -15.484 1 94.06 38 GLU B N 1
ATOM 3843 C CA . GLU B 1 38 ? -4.238 -19.531 -14.141 1 94.06 38 GLU B CA 1
ATOM 3844 C C . GLU B 1 38 ? -3.297 -18.969 -13.078 1 94.06 38 GLU B C 1
ATOM 3846 O O . GLU B 1 38 ? -3.742 -18.375 -12.102 1 94.06 38 GLU B O 1
ATOM 3851 N N . ILE B 1 39 ? -2.043 -19.172 -13.273 1 94.12 39 ILE B N 1
ATOM 3852 C CA . ILE B 1 39 ? -1.071 -18.719 -12.289 1 94.12 39 ILE B CA 1
ATOM 3853 C C . ILE B 1 39 ? -1.093 -17.188 -12.219 1 94.12 39 ILE B C 1
ATOM 3855 O O . ILE B 1 39 ? -0.944 -16.609 -11.141 1 94.12 39 ILE B O 1
ATOM 3859 N N . PHE B 1 40 ? -1.269 -16.609 -13.328 1 90.81 40 PHE B N 1
ATOM 3860 C CA . PHE B 1 40 ? -1.396 -15.156 -13.328 1 90.81 40 PHE B CA 1
ATOM 3861 C C . PHE B 1 40 ? -2.535 -14.711 -12.414 1 90.81 40 PHE B C 1
ATOM 3863 O O . PHE B 1 40 ? -2.354 -13.836 -11.57 1 90.81 40 PHE B O 1
ATOM 3870 N N . SER B 1 41 ? -3.658 -15.258 -12.617 1 94.19 41 SER B N 1
ATOM 3871 C CA . SER B 1 41 ? -4.828 -14.914 -11.82 1 94.19 41 SER B CA 1
ATOM 3872 C C . SER B 1 41 ? -4.609 -15.234 -10.344 1 94.19 41 SER B C 1
ATOM 3874 O O . SER B 1 41 ? -5.082 -14.508 -9.469 1 94.19 41 SER B O 1
ATOM 3876 N N . ILE B 1 42 ? -3.896 -16.281 -10.125 1 95.94 42 ILE B N 1
ATOM 3877 C CA . ILE B 1 42 ? -3.611 -16.688 -8.758 1 95.94 42 ILE B CA 1
ATOM 3878 C C . ILE B 1 42 ? -2.686 -15.68 -8.086 1 95.94 42 ILE B C 1
ATOM 3880 O O . ILE B 1 42 ? -2.91 -15.281 -6.941 1 95.94 42 ILE B O 1
ATOM 3884 N N . CYS B 1 43 ? -1.7 -15.242 -8.789 1 94.69 43 CYS B N 1
ATOM 3885 C CA . CYS B 1 43 ? -0.798 -14.219 -8.273 1 94.69 43 CYS B CA 1
ATOM 3886 C C . CYS B 1 43 ? -1.562 -12.945 -7.926 1 94.69 43 CYS B C 1
ATOM 3888 O O . CYS B 1 43 ? -1.341 -12.352 -6.867 1 94.69 43 CYS B O 1
ATOM 3890 N N . ILE B 1 44 ? -2.422 -12.648 -8.773 1 93.56 44 ILE B N 1
ATOM 3891 C CA . ILE B 1 44 ? -3.217 -11.445 -8.555 1 93.56 44 ILE B CA 1
ATOM 3892 C C . ILE B 1 44 ? -4.109 -11.633 -7.328 1 93.56 44 ILE B C 1
ATOM 3894 O O . ILE B 1 44 ? -4.223 -10.734 -6.496 1 93.56 44 ILE B O 1
ATOM 3898 N N . ALA B 1 45 ? -4.703 -12.734 -7.211 1 95.69 45 ALA B N 1
ATOM 3899 C CA . ALA B 1 45 ? -5.586 -13.031 -6.082 1 95.69 45 ALA B CA 1
ATOM 3900 C C . ALA B 1 45 ? -4.828 -12.953 -4.762 1 95.69 45 ALA B C 1
ATOM 3902 O O . ALA B 1 45 ? -5.312 -12.352 -3.797 1 95.69 45 ALA B O 1
ATOM 3903 N N . VAL B 1 46 ? -3.693 -13.5 -4.758 1 94 46 VAL B N 1
ATOM 3904 C CA . VAL B 1 46 ? -2.881 -13.484 -3.545 1 94 46 VAL B CA 1
ATOM 3905 C C . VAL B 1 46 ? -2.445 -12.055 -3.232 1 94 46 VAL B C 1
ATOM 3907 O O . VAL B 1 46 ? -2.451 -11.641 -2.07 1 94 46 VAL B O 1
ATOM 3910 N N . THR B 1 47 ? -2.105 -11.406 -4.23 1 93.44 47 THR B N 1
ATOM 3911 C CA . THR B 1 47 ? -1.702 -10.016 -4.062 1 93.44 47 THR B CA 1
ATOM 3912 C C . THR B 1 47 ? -2.834 -9.195 -3.449 1 93.44 47 THR B C 1
ATOM 3914 O O . THR B 1 47 ? -2.609 -8.422 -2.52 1 93.44 47 THR B O 1
ATOM 3917 N N . ILE B 1 48 ? -4.004 -9.375 -3.992 1 93.5 48 ILE B N 1
ATOM 3918 C CA . ILE B 1 48 ? -5.188 -8.68 -3.492 1 93.5 48 ILE B CA 1
ATOM 3919 C C . ILE B 1 48 ? -5.348 -8.953 -1.997 1 93.5 48 ILE B C 1
ATOM 3921 O O . ILE B 1 48 ? -5.535 -8.023 -1.208 1 93.5 48 ILE B O 1
ATOM 3925 N N . PHE B 1 49 ? -5.223 -10.133 -1.593 1 94 49 PHE B N 1
ATOM 3926 C CA . PHE B 1 49 ? -5.363 -10.531 -0.197 1 94 49 PHE B CA 1
ATOM 3927 C C . PHE B 1 49 ? -4.297 -9.867 0.665 1 94 49 PHE B C 1
ATOM 3929 O O . PHE B 1 49 ? -4.602 -9.289 1.707 1 94 49 PHE B O 1
ATOM 3936 N N . LEU B 1 50 ? -3.119 -9.922 0.22 1 90.75 50 LEU B N 1
ATOM 3937 C CA . LEU B 1 50 ? -2.004 -9.422 1.019 1 90.75 50 LEU B CA 1
ATOM 3938 C C . LEU B 1 50 ? -2.088 -7.906 1.179 1 90.75 50 LEU B C 1
ATOM 3940 O O . LEU B 1 50 ? -1.763 -7.371 2.24 1 90.75 50 LEU B O 1
ATOM 3944 N N . ILE B 1 51 ? -2.506 -7.281 0.191 1 88.88 51 ILE B N 1
ATOM 3945 C CA . ILE B 1 51 ? -2.656 -5.832 0.274 1 88.88 51 ILE B CA 1
ATOM 3946 C C . ILE B 1 51 ? -3.775 -5.484 1.254 1 88.88 51 ILE B C 1
ATOM 3948 O O . ILE B 1 51 ? -3.602 -4.633 2.125 1 88.88 51 ILE B O 1
ATOM 3952 N N . VAL B 1 52 ? -4.879 -6.121 1.158 1 89.88 52 VAL B N 1
ATOM 3953 C CA . VAL B 1 52 ? -6.051 -5.805 1.965 1 89.88 52 VAL B CA 1
ATOM 3954 C C . VAL B 1 52 ? -5.766 -6.102 3.434 1 89.88 52 VAL B C 1
ATOM 3956 O O . VAL B 1 52 ? -6.094 -5.301 4.312 1 89.88 52 VAL B O 1
ATOM 3959 N N . ILE B 1 53 ? -5.098 -7.211 3.674 1 87.81 53 ILE B N 1
ATOM 3960 C CA . ILE B 1 53 ? -4.879 -7.605 5.062 1 87.81 53 ILE B CA 1
ATOM 3961 C C . ILE B 1 53 ? -3.873 -6.664 5.715 1 87.81 53 ILE B C 1
ATOM 3963 O O . ILE B 1 53 ? -3.957 -6.387 6.914 1 87.81 53 ILE B O 1
ATOM 3967 N N . ASN B 1 54 ? -2.975 -6.07 4.973 1 85.38 54 ASN B N 1
ATOM 3968 C CA . ASN B 1 54 ? -1.967 -5.172 5.523 1 85.38 54 ASN B CA 1
ATOM 3969 C C . ASN B 1 54 ? -2.473 -3.734 5.594 1 85.38 54 ASN B C 1
ATOM 3971 O O . ASN B 1 54 ? -1.892 -2.898 6.285 1 85.38 54 ASN B O 1
ATOM 3975 N N . SER B 1 55 ? -3.518 -3.48 4.906 1 82.56 55 SER B N 1
ATOM 3976 C CA . SER B 1 55 ? -4.055 -2.125 4.883 1 82.56 55 SER B CA 1
ATOM 3977 C C . SER B 1 55 ? -5.43 -2.062 5.543 1 82.56 55 SER B C 1
ATOM 3979 O O . SER B 1 55 ? -6.152 -1.078 5.387 1 82.56 55 SER B O 1
ATOM 3981 N N . GLN B 1 56 ? -5.824 -3.111 6.145 1 82.19 56 GLN B N 1
ATOM 3982 C CA . GLN B 1 56 ? -7.195 -3.244 6.621 1 82.19 56 GLN B CA 1
ATOM 3983 C C . GLN B 1 56 ? -7.559 -2.113 7.578 1 82.19 56 GLN B C 1
ATOM 3985 O O . GLN B 1 56 ? -8.719 -1.712 7.66 1 82.19 56 GLN B O 1
ATOM 3990 N N . GLU B 1 57 ? -6.586 -1.485 8.266 1 75.25 57 GLU B N 1
ATOM 3991 C CA . GLU B 1 57 ? -6.84 -0.396 9.203 1 75.25 57 GLU B CA 1
ATOM 3992 C C . GLU B 1 57 ? -7.227 0.885 8.469 1 75.25 57 GLU B C 1
ATOM 3994 O O . GLU B 1 57 ? -7.914 1.743 9.023 1 75.25 57 GLU B O 1
ATOM 3999 N N . PHE B 1 58 ? -6.867 0.884 7.289 1 72.88 58 PHE B N 1
ATOM 4000 C CA . PHE B 1 58 ? -7.062 2.123 6.547 1 72.88 58 PHE B CA 1
ATOM 4001 C C . PHE B 1 58 ? -8.18 1.97 5.523 1 72.88 58 PHE B C 1
ATOM 4003 O O . PHE B 1 58 ? -8.523 2.926 4.828 1 72.88 58 PHE B O 1
ATOM 4010 N N . ILE B 1 59 ? -8.703 0.796 5.426 1 77.38 59 ILE B N 1
ATOM 4011 C CA . ILE B 1 59 ? -9.789 0.536 4.492 1 77.38 59 ILE B CA 1
ATOM 4012 C C . ILE B 1 59 ? -11.125 0.551 5.238 1 77.38 59 ILE B C 1
ATOM 4014 O O . ILE B 1 59 ? -11.367 -0.293 6.102 1 77.38 59 ILE B O 1
ATOM 4018 N N . ASP B 1 60 ? -11.852 1.559 5.004 1 75.94 60 ASP B N 1
ATOM 4019 C CA . ASP B 1 60 ? -13.18 1.639 5.613 1 75.94 60 ASP B CA 1
ATOM 4020 C C . ASP B 1 60 ? -14.258 1.181 4.637 1 75.94 60 ASP B C 1
ATOM 4022 O O . ASP B 1 60 ? -15.195 1.927 4.344 1 75.94 60 ASP B O 1
ATOM 4026 N N . ASN B 1 61 ? -14.141 0.122 3.916 1 85.81 61 ASN B N 1
ATOM 4027 C CA . ASN B 1 61 ? -15.055 -0.453 2.938 1 85.81 61 ASN B CA 1
ATOM 4028 C C . ASN B 1 61 ? -15.164 -1.967 3.092 1 85.81 61 ASN B C 1
ATOM 4030 O O . ASN B 1 61 ? -14.266 -2.705 2.682 1 85.81 61 ASN B O 1
ATOM 4034 N N . ASN B 1 62 ? -16.266 -2.365 3.631 1 90.31 62 ASN B N 1
ATOM 4035 C CA . ASN B 1 62 ? -16.484 -3.783 3.906 1 90.31 62 ASN B CA 1
ATOM 4036 C C . ASN B 1 62 ? -16.469 -4.609 2.625 1 90.31 62 ASN B C 1
ATOM 4038 O O . ASN B 1 62 ? -16.078 -5.781 2.641 1 90.31 62 ASN B O 1
ATOM 4042 N N . PHE B 1 63 ? -16.938 -4.027 1.511 1 92.56 63 PHE B N 1
ATOM 4043 C CA . PHE B 1 63 ? -16.922 -4.703 0.22 1 92.56 63 PHE B CA 1
ATOM 4044 C C . PHE B 1 63 ? -15.508 -5.152 -0.129 1 92.56 63 PHE B C 1
ATOM 4046 O O . PHE B 1 63 ? -15.281 -6.316 -0.472 1 92.56 63 PHE B O 1
ATOM 4053 N N . LEU B 1 64 ? -14.586 -4.305 0.041 1 90.75 64 LEU B N 1
ATOM 4054 C CA . LEU B 1 64 ? -13.203 -4.578 -0.319 1 90.75 64 LEU B CA 1
ATOM 4055 C C . LEU B 1 64 ? -12.578 -5.574 0.65 1 90.75 64 LEU B C 1
ATOM 4057 O O . LEU B 1 64 ? -11.766 -6.41 0.249 1 90.75 64 LEU B O 1
ATOM 4061 N N . ILE B 1 65 ? -12.938 -5.457 1.871 1 93.25 65 ILE B N 1
ATOM 4062 C CA . ILE B 1 65 ? -12.406 -6.363 2.883 1 93.25 65 ILE B CA 1
ATOM 4063 C C . ILE B 1 65 ? -12.852 -7.793 2.586 1 93.25 65 ILE B C 1
ATOM 4065 O O . ILE B 1 65 ? -12.047 -8.719 2.596 1 93.25 65 ILE B O 1
ATOM 4069 N N . ILE B 1 66 ? -14.078 -7.957 2.252 1 95.62 66 ILE B N 1
ATOM 4070 C CA . ILE B 1 66 ? -14.633 -9.273 1.967 1 95.62 66 ILE B CA 1
ATOM 4071 C C . ILE B 1 66 ? -13.992 -9.844 0.703 1 95.62 66 ILE B C 1
ATOM 4073 O O . ILE B 1 66 ? -13.531 -10.992 0.692 1 95.62 66 ILE B O 1
ATOM 4077 N N . ILE B 1 67 ? -13.93 -9.047 -0.348 1 95.44 67 ILE B N 1
ATOM 4078 C CA . ILE B 1 67 ? -13.344 -9.477 -1.613 1 95.44 67 ILE B CA 1
ATOM 4079 C C . ILE B 1 67 ? -11.875 -9.836 -1.404 1 95.44 67 ILE B C 1
ATOM 4081 O O . ILE B 1 67 ? -11.406 -10.875 -1.886 1 95.44 67 ILE B O 1
ATOM 4085 N N . GLY B 1 68 ? -11.195 -9.016 -0.699 1 94.62 68 GLY B N 1
ATOM 4086 C CA . GLY B 1 68 ? -9.781 -9.234 -0.45 1 94.62 68 GLY B CA 1
ATOM 4087 C C . GLY B 1 68 ? -9.5 -10.562 0.238 1 94.62 68 GLY B C 1
ATOM 4088 O O . GLY B 1 68 ? -8.617 -11.312 -0.188 1 94.62 68 GLY B O 1
ATOM 4089 N N . ILE B 1 69 ? -10.25 -10.875 1.24 1 94.94 69 ILE B N 1
ATOM 4090 C CA . ILE B 1 69 ? -10.031 -12.102 2.002 1 94.94 69 ILE B CA 1
ATOM 4091 C C . ILE B 1 69 ? -10.477 -13.305 1.177 1 94.94 69 ILE B C 1
ATOM 4093 O O . ILE B 1 69 ? -9.758 -14.305 1.096 1 94.94 69 ILE B O 1
ATOM 4097 N N . ALA B 1 70 ? -11.547 -13.18 0.534 1 97.19 70 ALA B N 1
ATOM 4098 C CA . ALA B 1 70 ? -12.109 -14.281 -0.249 1 97.19 70 ALA B CA 1
ATOM 4099 C C . ALA B 1 70 ? -11.172 -14.68 -1.384 1 97.19 70 ALA B C 1
ATOM 4101 O O . ALA B 1 70 ? -11.086 -15.859 -1.738 1 97.19 70 ALA B O 1
ATOM 4102 N N . TYR B 1 71 ? -10.477 -13.773 -1.942 1 96.56 71 TYR B N 1
ATOM 4103 C CA . TYR B 1 71 ? -9.656 -14.016 -3.123 1 96.56 71 TYR B CA 1
ATOM 4104 C C . TYR B 1 71 ? -8.469 -14.914 -2.785 1 96.56 71 TYR B C 1
ATOM 4106 O O . TYR B 1 71 ? -7.918 -15.578 -3.664 1 96.56 71 TYR B O 1
ATOM 4114 N N . LEU B 1 72 ? -8.055 -14.953 -1.557 1 95.5 72 LEU B N 1
ATOM 4115 C CA . LEU B 1 72 ? -7.031 -15.922 -1.172 1 95.5 72 LEU B CA 1
ATOM 4116 C C . LEU B 1 72 ? -7.523 -17.344 -1.395 1 95.5 72 LEU B C 1
ATOM 4118 O O . LEU B 1 72 ? -6.805 -18.172 -1.956 1 95.5 72 LEU B O 1
ATOM 4122 N N . PHE B 1 73 ? -8.68 -17.562 -0.962 1 96.81 73 PHE B N 1
ATOM 4123 C CA . PHE B 1 73 ? -9.25 -18.906 -1.021 1 96.81 73 PHE B CA 1
ATOM 4124 C C . PHE B 1 73 ? -9.672 -19.25 -2.443 1 96.81 73 PHE B C 1
ATOM 4126 O O . PHE B 1 73 ? -9.523 -20.406 -2.875 1 96.81 73 PHE B O 1
ATOM 4133 N N . ILE B 1 74 ? -10.195 -18.266 -3.133 1 97.38 74 ILE B N 1
ATOM 4134 C CA . ILE B 1 74 ? -10.5 -18.453 -4.547 1 97.38 74 ILE B CA 1
ATOM 4135 C C . ILE B 1 74 ? -9.227 -18.797 -5.316 1 97.38 74 ILE B C 1
ATOM 4137 O O . ILE B 1 74 ? -9.211 -19.719 -6.129 1 97.38 74 ILE B O 1
ATOM 4141 N N . GLY B 1 75 ? -8.172 -18.062 -5.039 1 96.75 75 GLY B N 1
ATOM 4142 C CA . GLY B 1 75 ? -6.883 -18.359 -5.648 1 96.75 75 GLY B CA 1
ATOM 4143 C C . GLY B 1 75 ? -6.359 -19.734 -5.316 1 96.75 75 GLY B C 1
ATOM 4144 O O . GLY B 1 75 ? -5.777 -20.406 -6.172 1 96.75 75 GLY B O 1
ATOM 4145 N N . PHE B 1 76 ? -6.57 -20.109 -4.102 1 95.5 76 PHE B N 1
ATOM 4146 C CA . PHE B 1 76 ? -6.133 -21.438 -3.672 1 95.5 76 PHE B CA 1
ATOM 4147 C C . PHE B 1 76 ? -6.867 -22.531 -4.441 1 95.5 76 PHE B C 1
ATOM 4149 O O . PHE B 1 76 ? -6.25 -23.484 -4.906 1 95.5 76 PHE B O 1
ATOM 4156 N N . LEU B 1 77 ? -8.125 -22.438 -4.555 1 97.44 77 LEU B N 1
ATOM 4157 C CA . LEU B 1 77 ? -8.906 -23.406 -5.301 1 97.44 77 LEU B CA 1
ATOM 4158 C C . LEU B 1 77 ? -8.531 -23.391 -6.777 1 97.44 77 LEU B C 1
ATOM 4160 O O . LEU B 1 77 ? -8.508 -24.438 -7.426 1 97.44 77 LEU B O 1
ATOM 4164 N N . ASP B 1 78 ? -8.305 -22.203 -7.301 1 97.19 78 ASP B N 1
ATOM 4165 C CA . ASP B 1 78 ? -7.836 -22.094 -8.68 1 97.19 78 ASP B CA 1
ATOM 4166 C C . ASP B 1 78 ? -6.496 -22.797 -8.859 1 97.19 78 ASP B C 1
ATOM 4168 O O . ASP B 1 78 ? -6.223 -23.359 -9.922 1 97.19 78 ASP B O 1
ATOM 4172 N N . LEU B 1 79 ? -5.664 -22.703 -7.84 1 96.25 79 LEU B N 1
ATOM 4173 C CA . LEU B 1 79 ? -4.387 -23.406 -7.902 1 96.25 79 LEU B CA 1
ATOM 4174 C C . LEU B 1 79 ? -4.594 -24.922 -7.984 1 96.25 79 LEU B C 1
ATOM 4176 O O . LEU B 1 79 ? -3.969 -25.594 -8.805 1 96.25 79 LEU B O 1
ATOM 4180 N N . LEU B 1 80 ? -5.434 -25.438 -7.168 1 95.69 80 LEU B N 1
ATOM 4181 C CA . LEU B 1 80 ? -5.738 -26.859 -7.215 1 95.69 80 LEU B CA 1
ATOM 4182 C C . LEU B 1 80 ? -6.309 -27.25 -8.578 1 95.69 80 LEU B C 1
ATOM 4184 O O . LEU B 1 80 ? -5.992 -28.312 -9.102 1 95.69 80 LEU B O 1
ATOM 4188 N N . HIS B 1 81 ? -7.133 -26.375 -9.117 1 95.88 81 HIS B N 1
ATOM 4189 C CA . HIS B 1 81 ? -7.684 -26.594 -10.453 1 95.88 81 HIS B CA 1
ATOM 4190 C C . HIS B 1 81 ? -6.574 -26.672 -11.5 1 95.88 81 HIS B C 1
ATOM 4192 O O . HIS B 1 81 ? -6.547 -27.594 -12.312 1 95.88 81 HIS B O 1
ATOM 4198 N N . ALA B 1 82 ? -5.695 -25.75 -11.422 1 94.69 82 ALA B N 1
ATOM 4199 C CA . ALA B 1 82 ? -4.605 -25.703 -12.391 1 94.69 82 ALA B CA 1
ATOM 4200 C C . ALA B 1 82 ? -3.725 -26.953 -12.297 1 94.69 82 ALA B C 1
ATOM 4202 O O . ALA B 1 82 ? -3.334 -27.531 -13.312 1 94.69 82 ALA B O 1
ATOM 4203 N N . LEU B 1 83 ? -3.469 -27.375 -11.086 1 93.94 83 LEU B N 1
ATOM 4204 C CA . LEU B 1 83 ? -2.555 -28.484 -10.859 1 93.94 83 LEU B CA 1
ATOM 4205 C C . LEU B 1 83 ? -3.242 -29.828 -11.133 1 93.94 83 LEU B C 1
ATOM 4207 O O . LEU B 1 83 ? -2.578 -30.859 -11.258 1 93.94 83 LEU B O 1
ATOM 4211 N N . SER B 1 84 ? -4.547 -29.812 -11.227 1 93.69 84 SER B N 1
ATOM 4212 C CA . SER B 1 84 ? -5.285 -31.047 -11.477 1 93.69 84 SER B CA 1
ATOM 4213 C C . SER B 1 84 ? -5.734 -31.141 -12.93 1 93.69 84 SER B C 1
ATOM 4215 O O . SER B 1 84 ? -6.445 -32.062 -13.312 1 93.69 84 SER B O 1
ATOM 4217 N N . TYR B 1 85 ? -5.363 -30.172 -13.695 1 91.31 85 TYR B N 1
ATOM 4218 C CA . TYR B 1 85 ? -5.777 -30.141 -15.094 1 91.31 85 TYR B CA 1
ATOM 4219 C C . TYR B 1 85 ? -5.258 -31.375 -15.844 1 91.31 85 TYR B C 1
ATOM 4221 O O . TYR B 1 85 ? -4.18 -31.875 -15.539 1 91.31 85 TYR B O 1
ATOM 4229 N N . VAL B 1 86 ? -6.02 -31.734 -16.844 1 86.94 86 VAL B N 1
ATOM 4230 C CA . VAL B 1 86 ? -5.652 -32.906 -17.625 1 86.94 86 VAL B CA 1
ATOM 4231 C C . VAL B 1 86 ? -4.285 -32.688 -18.266 1 86.94 86 VAL B C 1
ATOM 4233 O O . VAL B 1 86 ? -4.027 -31.641 -18.875 1 86.94 86 VAL B O 1
ATOM 4236 N N . GLY B 1 87 ? -3.48 -33.625 -18.109 1 86.44 87 GLY B N 1
ATOM 4237 C CA . GLY B 1 87 ? -2.129 -33.531 -18.641 1 86.44 87 GLY B CA 1
ATOM 4238 C C . GLY B 1 87 ? -1.09 -33.25 -17.578 1 86.44 87 GLY B C 1
ATOM 4239 O O . GLY B 1 87 ? 0.094 -33.531 -17.766 1 86.44 87 GLY B O 1
ATOM 4240 N N . MET B 1 88 ? -1.65 -32.781 -16.531 1 87.44 88 MET B N 1
ATOM 4241 C CA . MET B 1 88 ? -0.741 -32.562 -15.414 1 87.44 88 MET B CA 1
ATOM 4242 C C . MET B 1 88 ? -0.454 -33.875 -14.68 1 87.44 88 MET B C 1
ATOM 4244 O O . MET B 1 88 ? -1.309 -34.75 -14.625 1 87.44 88 MET B O 1
ATOM 4248 N N . ASN B 1 89 ? 0.734 -34.219 -14.352 1 88.19 89 ASN B N 1
ATOM 4249 C CA . ASN B 1 89 ? 1.147 -35.469 -13.688 1 88.19 89 ASN B CA 1
ATOM 4250 C C . ASN B 1 89 ? 1.221 -35.281 -12.172 1 88.19 89 ASN B C 1
ATOM 4252 O O . ASN B 1 89 ? 2.117 -35.812 -11.523 1 88.19 89 ASN B O 1
ATOM 4256 N N . ILE B 1 90 ? 0.263 -34.469 -11.57 1 90 90 ILE B N 1
ATOM 4257 C CA . ILE B 1 90 ? 0.297 -34.219 -10.133 1 90 90 ILE B CA 1
ATOM 4258 C C . ILE B 1 90 ? -0.818 -35 -9.445 1 90 90 ILE B C 1
ATOM 4260 O O . ILE B 1 90 ? -0.57 -35.75 -8.484 1 90 90 ILE B O 1
ATOM 4264 N N . PHE B 1 91 ? -1.998 -34.781 -9.898 1 90.44 91 PHE B N 1
ATOM 4265 C CA . PHE B 1 91 ? -3.139 -35.562 -9.453 1 90.44 91 PHE B CA 1
ATOM 4266 C C . PHE B 1 91 ? -3.586 -36.531 -10.539 1 90.44 91 PHE B C 1
ATOM 4268 O O . PHE B 1 91 ? -4.238 -36.125 -11.508 1 90.44 91 PHE B O 1
ATOM 4275 N N . THR B 1 92 ? -3.281 -37.844 -10.422 1 87 92 THR B N 1
ATOM 4276 C CA . THR B 1 92 ? -3.506 -38.781 -11.531 1 87 92 THR B CA 1
ATOM 4277 C C . THR B 1 92 ? -4.496 -39.844 -11.125 1 87 92 THR B C 1
ATOM 4279 O O . THR B 1 92 ? -4.863 -40.688 -11.945 1 87 92 THR B O 1
ATOM 4282 N N . ASP B 1 93 ? -5.023 -39.812 -9.945 1 85.12 93 ASP B N 1
ATOM 4283 C CA . ASP B 1 93 ? -5.828 -40.938 -9.438 1 85.12 93 ASP B CA 1
ATOM 4284 C C . ASP B 1 93 ? -7.297 -40.781 -9.836 1 85.12 93 ASP B C 1
ATOM 4286 O O . ASP B 1 93 ? -8.078 -41.719 -9.75 1 85.12 93 ASP B O 1
ATOM 4290 N N . TYR B 1 94 ? -7.754 -39.594 -10.117 1 83.5 94 TYR B N 1
ATOM 4291 C CA . TYR B 1 94 ? -9.141 -39.219 -10.367 1 83.5 94 TYR B CA 1
ATOM 4292 C C . TYR B 1 94 ? -9.234 -38.188 -11.492 1 83.5 94 TYR B C 1
ATOM 4294 O O . TYR B 1 94 ? -8.492 -37.219 -11.5 1 83.5 94 TYR B O 1
ATOM 4302 N N . ASP B 1 95 ? -10.031 -38.406 -12.547 1 81.88 95 ASP B N 1
ATOM 4303 C CA . ASP B 1 95 ? -10.016 -37.625 -13.781 1 81.88 95 ASP B CA 1
ATOM 4304 C C . ASP B 1 95 ? -10.906 -36.406 -13.68 1 81.88 95 ASP B C 1
ATOM 4306 O O . ASP B 1 95 ? -10.914 -35.562 -14.57 1 81.88 95 ASP B O 1
ATOM 4310 N N . TYR B 1 96 ? -11.609 -36.219 -12.57 1 90.12 96 TYR B N 1
ATOM 4311 C CA . TYR B 1 96 ? -12.688 -35.25 -12.578 1 90.12 96 TYR B CA 1
ATOM 4312 C C . TYR B 1 96 ? -12.312 -34.031 -11.766 1 90.12 96 TYR B C 1
ATOM 4314 O O . TYR B 1 96 ? -13.078 -33.062 -11.703 1 90.12 96 TYR B O 1
ATOM 4322 N N . TYR B 1 97 ? -11.18 -33.938 -11.195 1 93.31 97 TYR B N 1
ATOM 4323 C CA . TYR B 1 97 ? -10.789 -32.906 -10.242 1 93.31 97 TYR B CA 1
ATOM 4324 C C . TYR B 1 97 ? -10.93 -31.516 -10.859 1 93.31 97 TYR B C 1
ATOM 4326 O O . TYR B 1 97 ? -11.594 -30.641 -10.297 1 93.31 97 TYR B O 1
ATOM 4334 N N . ALA B 1 98 ? -10.375 -31.312 -12.016 1 93.75 98 ALA B N 1
ATOM 4335 C CA . ALA B 1 98 ? -10.188 -29.984 -12.602 1 93.75 98 ALA B CA 1
ATOM 4336 C C . ALA B 1 98 ? -11.531 -29.297 -12.828 1 93.75 98 ALA B C 1
ATOM 4338 O O . ALA B 1 98 ? -11.727 -28.156 -12.406 1 93.75 98 ALA B O 1
ATOM 4339 N N . ASN B 1 99 ? -12.469 -29.984 -13.43 1 93.44 99 ASN B N 1
ATOM 4340 C CA . ASN B 1 99 ? -13.773 -29.406 -13.734 1 93.44 99 ASN B CA 1
ATOM 4341 C C . ASN B 1 99 ? -14.594 -29.188 -12.477 1 93.44 99 ASN B C 1
ATOM 4343 O O . ASN B 1 99 ? -15.344 -28.203 -12.375 1 93.44 99 ASN B O 1
ATOM 4347 N N . GLN B 1 100 ? -14.5 -30.094 -11.539 1 96.19 100 GLN B N 1
ATOM 4348 C CA . GLN B 1 100 ? -15.195 -29.953 -10.266 1 96.19 100 GLN B CA 1
ATOM 4349 C C . GLN B 1 100 ? -14.703 -28.719 -9.5 1 96.19 100 GLN B C 1
ATOM 4351 O O . GLN B 1 100 ? -15.5 -27.938 -9 1 96.19 100 GLN B O 1
ATOM 4356 N N . LEU B 1 101 ? -13.391 -28.547 -9.461 1 97 101 LEU B N 1
ATOM 4357 C CA . LEU B 1 101 ? -12.781 -27.391 -8.797 1 97 101 LEU B CA 1
ATOM 4358 C C . LEU B 1 101 ? -13.172 -26.094 -9.484 1 97 101 LEU B C 1
ATOM 4360 O O . LEU B 1 101 ? -13.391 -25.078 -8.82 1 97 101 LEU B O 1
ATOM 4364 N N . TRP B 1 102 ? -13.258 -26.125 -10.758 1 95.19 102 TRP B N 1
ATOM 4365 C CA . TRP B 1 102 ? -13.648 -24.953 -11.516 1 95.19 102 TRP B CA 1
ATOM 4366 C C . TRP B 1 102 ? -15.039 -24.469 -11.094 1 95.19 102 TRP B C 1
ATOM 4368 O O . TRP B 1 102 ? -15.227 -23.297 -10.781 1 95.19 102 TRP B O 1
ATOM 4378 N N . ILE B 1 103 ? -15.938 -25.359 -11.086 1 95.88 103 ILE B N 1
ATOM 4379 C CA . ILE B 1 103 ? -17.312 -25.031 -10.766 1 95.88 103 ILE B CA 1
ATOM 4380 C C . ILE B 1 103 ? -17.406 -24.562 -9.312 1 95.88 103 ILE B C 1
ATOM 4382 O O . ILE B 1 103 ? -18.047 -23.547 -9.016 1 95.88 103 ILE B O 1
ATOM 4386 N N . ALA B 1 104 ? -16.781 -25.281 -8.43 1 97.5 104 ALA B N 1
ATOM 4387 C CA . ALA B 1 104 ? -16.812 -24.922 -7.016 1 97.5 104 ALA B CA 1
ATOM 4388 C C . ALA B 1 104 ? -16.25 -23.516 -6.797 1 97.5 104 ALA B C 1
ATOM 4390 O O . ALA B 1 104 ? -16.828 -22.734 -6.035 1 97.5 104 ALA B O 1
ATOM 4391 N N . THR B 1 105 ? -15.164 -23.188 -7.426 1 97.5 105 THR B N 1
ATOM 4392 C CA . THR B 1 105 ? -14.492 -21.891 -7.27 1 97.5 105 THR B CA 1
ATOM 4393 C C . THR B 1 105 ? -15.352 -20.766 -7.832 1 97.5 105 THR B C 1
ATOM 4395 O O . THR B 1 105 ? -15.438 -19.688 -7.234 1 97.5 105 THR B O 1
ATOM 4398 N N . ARG B 1 106 ? -15.938 -21 -8.961 1 96.62 106 ARG B N 1
ATOM 4399 C CA . ARG B 1 106 ? -16.797 -19.984 -9.57 1 96.62 106 ARG B CA 1
ATOM 4400 C C . ARG B 1 106 ? -18.016 -19.719 -8.711 1 96.62 106 ARG B C 1
ATOM 4402 O O . ARG B 1 106 ? -18.5 -18.578 -8.641 1 96.62 106 ARG B O 1
ATOM 4409 N N . PHE B 1 107 ? -18.547 -20.766 -8.148 1 97.38 107 PHE B N 1
ATOM 4410 C CA . PHE B 1 107 ? -19.625 -20.562 -7.199 1 97.38 107 PHE B CA 1
ATOM 4411 C C . PHE B 1 107 ? -19.172 -19.703 -6.035 1 97.38 107 PHE B C 1
ATOM 4413 O O . PHE B 1 107 ? -19.875 -18.75 -5.66 1 97.38 107 PHE B O 1
ATOM 4420 N N . MET B 1 108 ? -18.062 -20 -5.477 1 97.75 108 MET B N 1
ATOM 4421 C CA . MET B 1 108 ? -17.547 -19.203 -4.359 1 97.75 108 MET B CA 1
ATOM 4422 C C . MET B 1 108 ? -17.328 -17.75 -4.77 1 97.75 108 MET B C 1
ATOM 4424 O O . MET B 1 108 ? -17.703 -16.844 -4.035 1 97.75 108 MET B O 1
ATOM 4428 N N . GLU B 1 109 ? -16.75 -17.562 -5.871 1 97.06 109 GLU B N 1
ATOM 4429 C CA . GLU B 1 109 ? -16.469 -16.219 -6.367 1 97.06 109 GLU B CA 1
ATOM 4430 C C . GLU B 1 109 ? -17.75 -15.422 -6.574 1 97.06 109 GLU B C 1
ATOM 4432 O O . GLU B 1 109 ? -17.844 -14.281 -6.125 1 97.06 109 GLU B O 1
ATOM 4437 N N . SER B 1 110 ? -18.719 -16.016 -7.285 1 97.06 110 SER B N 1
ATOM 4438 C CA . SER B 1 110 ? -19.953 -15.312 -7.594 1 97.06 110 SER B CA 1
ATOM 4439 C C . SER B 1 110 ? -20.734 -14.992 -6.324 1 97.06 110 SER B C 1
ATOM 4441 O O . SER B 1 110 ? -21.234 -13.875 -6.152 1 97.06 110 SER B O 1
ATOM 4443 N N . ILE B 1 111 ? -20.812 -15.922 -5.414 1 97.62 111 ILE B N 1
ATOM 4444 C CA . ILE B 1 111 ? -21.531 -15.727 -4.16 1 97.62 111 ILE B CA 1
ATOM 4445 C C . ILE B 1 111 ? -20.828 -14.664 -3.318 1 97.62 111 ILE B C 1
ATOM 4447 O O . ILE B 1 111 ? -21.484 -13.852 -2.658 1 97.62 111 ILE B O 1
ATOM 4451 N N . THR B 1 112 ? -19.547 -14.68 -3.346 1 97.38 112 THR B N 1
ATOM 4452 C CA . THR B 1 112 ? -18.75 -13.695 -2.611 1 97.38 112 THR B CA 1
ATOM 4453 C C . THR B 1 112 ? -19.109 -12.281 -3.055 1 97.38 112 THR B C 1
ATOM 4455 O O . THR B 1 112 ? -19.234 -11.375 -2.225 1 97.38 112 THR B O 1
ATOM 4458 N N . LEU B 1 113 ? -19.25 -12.102 -4.34 1 95.69 113 LEU B N 1
ATOM 4459 C CA . LEU B 1 113 ? -19.578 -10.773 -4.863 1 95.69 113 LEU B CA 1
ATOM 4460 C C . LEU B 1 113 ? -20.922 -10.305 -4.32 1 95.69 113 LEU B C 1
ATOM 4462 O O . LEU B 1 113 ? -21.047 -9.156 -3.889 1 95.69 113 LEU B O 1
ATOM 4466 N N . VAL B 1 114 ? -21.859 -11.18 -4.324 1 96.12 114 VAL B N 1
ATOM 4467 C CA . VAL B 1 114 ? -23.188 -10.836 -3.814 1 96.12 114 VAL B CA 1
ATOM 4468 C C . VAL B 1 114 ? -23.094 -10.492 -2.328 1 96.12 114 VAL B C 1
ATOM 4470 O O . VAL B 1 114 ? -23.625 -9.477 -1.884 1 96.12 114 VAL B O 1
ATOM 4473 N N . ILE B 1 115 ? -22.391 -11.336 -1.562 1 95.62 115 ILE B N 1
ATOM 4474 C CA . ILE B 1 115 ? -22.219 -11.125 -0.127 1 95.62 115 ILE B CA 1
ATOM 4475 C C . ILE B 1 115 ? -21.531 -9.781 0.123 1 95.62 115 ILE B C 1
ATOM 4477 O O . ILE B 1 115 ? -21.938 -9.031 1.021 1 95.62 115 ILE B O 1
ATOM 4481 N N . ALA B 1 116 ? -20.547 -9.492 -0.646 1 94.94 116 ALA B N 1
ATOM 4482 C CA . ALA B 1 116 ? -19.797 -8.25 -0.488 1 94.94 116 ALA B CA 1
ATOM 4483 C C . ALA B 1 116 ? -20.703 -7.035 -0.69 1 94.94 116 ALA B C 1
ATOM 4485 O O . ALA B 1 116 ? -20.609 -6.059 0.056 1 94.94 116 ALA B O 1
ATOM 4486 N N . PHE B 1 117 ? -21.562 -7.094 -1.645 1 93.06 117 PHE B N 1
ATOM 4487 C CA . PHE B 1 117 ? -22.469 -5.977 -1.908 1 93.06 117 PHE B CA 1
ATOM 4488 C C . PHE B 1 117 ? -23.484 -5.828 -0.786 1 93.06 117 PHE B C 1
ATOM 4490 O O . PHE B 1 117 ? -23.875 -4.711 -0.432 1 93.06 117 PHE B O 1
ATOM 4497 N N . ILE B 1 118 ? -23.906 -6.898 -0.242 1 90 118 ILE B N 1
ATOM 4498 C CA . ILE B 1 118 ? -24.891 -6.871 0.833 1 90 118 ILE B CA 1
ATOM 4499 C C . ILE B 1 118 ? -24.297 -6.203 2.068 1 90 118 ILE B C 1
ATOM 4501 O O . ILE B 1 118 ? -24.953 -5.398 2.73 1 90 118 ILE B O 1
ATOM 4505 N N . PHE B 1 119 ? -23.031 -6.434 2.299 1 90.25 119 PHE B N 1
ATOM 4506 C CA . PHE B 1 119 ? -22.406 -5.938 3.516 1 90.25 119 PHE B CA 1
ATOM 4507 C C . PHE B 1 119 ? -21.766 -4.574 3.277 1 90.25 119 PHE B C 1
ATOM 4509 O O . PHE B 1 119 ? -21.219 -3.969 4.203 1 90.25 119 PHE B O 1
ATOM 4516 N N . MET B 1 120 ? -21.766 -4.168 2.139 1 85.5 120 MET B N 1
ATOM 4517 C CA . MET B 1 120 ? -21.156 -2.889 1.8 1 85.5 120 MET B CA 1
ATOM 4518 C C . MET B 1 120 ? -21.797 -1.755 2.6 1 85.5 120 MET B C 1
ATOM 4520 O O . MET B 1 120 ? -21.125 -0.78 2.943 1 85.5 120 MET B O 1
ATOM 4524 N N . ASN B 1 121 ? -23.062 -1.893 2.949 1 77.19 121 ASN B N 1
ATOM 4525 C CA . ASN B 1 121 ? -23.812 -0.828 3.611 1 77.19 121 ASN B CA 1
ATOM 4526 C C . ASN B 1 121 ? -23.797 -0.993 5.129 1 77.19 121 ASN B C 1
ATOM 4528 O O . ASN B 1 121 ? -24.391 -0.188 5.852 1 77.19 121 ASN B O 1
ATOM 4532 N N . TYR B 1 122 ? -23.094 -1.982 5.5 1 79 122 TYR B N 1
ATOM 4533 C CA . TYR B 1 122 ? -23.016 -2.188 6.941 1 79 122 TYR B CA 1
ATOM 4534 C C . TYR B 1 122 ? -22.156 -1.119 7.598 1 79 122 TYR B C 1
ATOM 4536 O O . TYR B 1 122 ? -21.047 -0.837 7.129 1 79 122 TYR B O 1
ATOM 4544 N N . LYS B 1 123 ? -22.578 -0.408 8.562 1 71.69 123 LYS B N 1
ATOM 4545 C CA . LYS B 1 123 ? -21.938 0.737 9.203 1 71.69 123 LYS B CA 1
ATOM 4546 C C . LYS B 1 123 ? -20.703 0.309 9.984 1 71.69 123 LYS B C 1
ATOM 4548 O O . LYS B 1 123 ? -19.719 1.046 10.039 1 71.69 123 LYS B O 1
ATOM 4553 N N . ARG B 1 124 ? -20.766 -0.887 10.586 1 79.62 124 ARG B N 1
ATOM 4554 C CA . ARG B 1 124 ? -19.656 -1.352 11.398 1 79.62 124 ARG B CA 1
ATOM 4555 C C . ARG B 1 124 ? -18.641 -2.109 10.547 1 79.62 124 ARG B C 1
ATOM 4557 O O . ARG B 1 124 ? -19.016 -2.859 9.648 1 79.62 124 ARG B O 1
ATOM 4564 N N . LYS B 1 125 ? -17.453 -1.917 10.859 1 83 125 LYS B N 1
ATOM 4565 C CA . LYS B 1 125 ? -16.391 -2.688 10.219 1 83 125 LYS B CA 1
ATOM 4566 C C . LYS B 1 125 ? -16.469 -4.16 10.602 1 83 125 LYS B C 1
ATOM 4568 O O . LYS B 1 125 ? -16.609 -4.496 11.781 1 83 125 LYS B O 1
ATOM 4573 N N . LEU B 1 126 ? -16.422 -4.969 9.586 1 87.5 126 LEU B N 1
ATOM 4574 C CA . LEU B 1 126 ? -16.516 -6.406 9.812 1 87.5 126 LEU B CA 1
ATOM 4575 C C . LEU B 1 126 ? -15.227 -6.957 10.398 1 87.5 126 LEU B C 1
ATOM 4577 O O . LEU B 1 126 ? -14.141 -6.43 10.125 1 87.5 126 LEU B O 1
ATOM 4581 N N . ASN B 1 127 ? -15.445 -7.988 11.18 1 88.25 127 ASN B N 1
ATOM 4582 C CA . ASN B 1 127 ? -14.289 -8.68 11.742 1 88.25 127 ASN B CA 1
ATOM 4583 C C . ASN B 1 127 ? -13.555 -9.508 10.695 1 88.25 127 ASN B C 1
ATOM 4585 O O . ASN B 1 127 ? -14.078 -10.531 10.234 1 88.25 127 ASN B O 1
ATOM 4589 N N . THR B 1 128 ? -12.367 -9.195 10.32 1 89.31 128 THR B N 1
ATOM 4590 C CA . THR B 1 128 ? -11.594 -9.836 9.266 1 89.31 128 THR B CA 1
ATOM 4591 C C . THR B 1 128 ? -11.289 -11.289 9.617 1 89.31 128 THR B C 1
ATOM 4593 O O . THR B 1 128 ? -11.258 -12.156 8.742 1 89.31 128 THR B O 1
ATOM 4596 N N . ASN B 1 129 ? -11.102 -11.625 10.914 1 87.81 129 ASN B N 1
ATOM 4597 C CA . ASN B 1 129 ? -10.82 -12.992 11.344 1 87.81 129 ASN B CA 1
ATOM 4598 C C . ASN B 1 129 ? -12.016 -13.906 11.109 1 87.81 129 ASN B C 1
ATOM 4600 O O . ASN B 1 129 ? -11.859 -15.055 10.703 1 87.81 129 ASN B O 1
ATOM 4604 N N . LEU B 1 130 ? -13.102 -13.352 11.406 1 91.5 130 LEU B N 1
ATOM 4605 C CA . LEU B 1 130 ? -14.32 -14.141 11.203 1 91.5 130 LEU B CA 1
ATOM 4606 C C . LEU B 1 130 ? -14.539 -14.422 9.727 1 91.5 130 LEU B C 1
ATOM 4608 O O . LEU B 1 130 ? -14.93 -15.539 9.352 1 91.5 130 LEU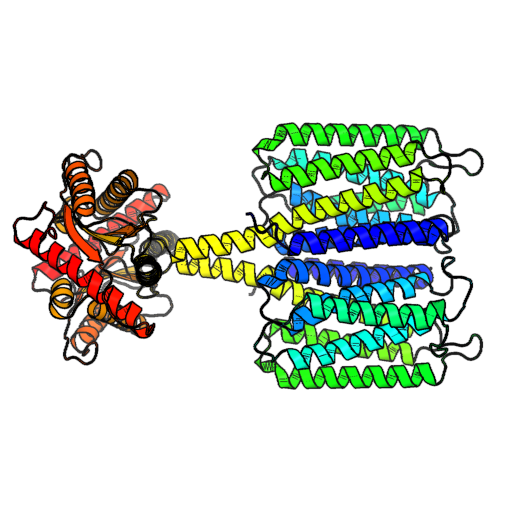 B O 1
ATOM 4612 N N . ILE B 1 131 ? -14.367 -13.469 8.898 1 94.44 131 ILE B N 1
ATOM 4613 C CA . ILE B 1 131 ? -14.492 -13.648 7.457 1 94.44 131 ILE B CA 1
ATOM 4614 C C . ILE B 1 131 ? -13.5 -14.703 6.98 1 94.44 131 ILE B C 1
ATOM 4616 O O . ILE B 1 131 ? -13.852 -15.609 6.219 1 94.44 131 ILE B O 1
ATOM 4620 N N . PHE B 1 132 ? -12.297 -14.648 7.465 1 93.5 132 PHE B N 1
ATOM 4621 C CA . PHE B 1 132 ? -11.242 -15.586 7.094 1 93.5 132 PHE B CA 1
ATOM 4622 C C . PHE B 1 132 ? -11.625 -17 7.477 1 93.5 132 PHE B C 1
ATOM 4624 O O . PHE B 1 132 ? -11.516 -17.922 6.664 1 93.5 132 PHE B O 1
ATOM 4631 N N . ILE B 1 133 ? -12.07 -17.125 8.664 1 93.69 133 ILE B N 1
ATOM 4632 C CA . ILE B 1 133 ? -12.414 -18.453 9.18 1 93.69 133 ILE B CA 1
ATOM 4633 C C . ILE B 1 133 ? -13.578 -19.031 8.375 1 93.69 133 ILE B C 1
ATOM 4635 O O . ILE B 1 133 ? -13.594 -20.219 8.07 1 93.69 133 ILE B O 1
ATOM 4639 N N . THR B 1 134 ? -14.5 -18.234 8.016 1 95.62 134 THR B N 1
ATOM 4640 C CA . THR B 1 134 ? -15.656 -18.688 7.238 1 95.62 134 THR B CA 1
ATOM 4641 C C . THR B 1 134 ? -15.211 -19.203 5.875 1 95.62 134 THR B C 1
ATOM 4643 O O . THR B 1 134 ? -15.617 -20.297 5.465 1 95.62 134 THR B O 1
ATOM 4646 N N . TYR B 1 135 ? -14.43 -18.516 5.211 1 96.38 135 TYR B N 1
ATOM 4647 C CA . TYR B 1 135 ? -13.961 -18.938 3.896 1 96.38 135 TYR B CA 1
ATOM 4648 C C . TYR B 1 135 ? -13.008 -20.125 4.02 1 96.38 135 TYR B C 1
ATOM 4650 O O . TYR B 1 135 ? -12.961 -20.984 3.135 1 96.38 135 TYR B O 1
ATOM 4658 N N . PHE B 1 136 ? -12.266 -20.172 5.129 1 94.56 136 PHE B N 1
ATOM 4659 C CA . PHE B 1 136 ? -11.383 -21.312 5.379 1 94.56 136 PHE B CA 1
ATOM 4660 C C . PHE B 1 136 ? -12.188 -22.594 5.52 1 94.56 136 PHE B C 1
ATOM 4662 O O . PHE B 1 136 ? -11.867 -23.609 4.883 1 94.56 136 PHE B O 1
ATOM 4669 N N . ILE B 1 137 ? -13.18 -22.547 6.281 1 96.06 137 ILE B N 1
ATOM 4670 C CA . ILE B 1 137 ? -14.023 -23.719 6.512 1 96.06 137 ILE B CA 1
ATOM 4671 C C . ILE B 1 137 ? -14.727 -24.109 5.215 1 96.06 137 ILE B C 1
ATOM 4673 O O . ILE B 1 137 ? -14.766 -25.297 4.863 1 96.06 137 ILE B O 1
ATOM 4677 N N . ALA B 1 138 ? -15.242 -23.141 4.512 1 97.25 138 ALA B N 1
ATOM 4678 C CA . ALA B 1 138 ? -15.906 -23.406 3.236 1 97.25 138 ALA B CA 1
ATOM 4679 C C . ALA B 1 138 ? -14.945 -24.062 2.246 1 97.25 138 ALA B C 1
ATOM 4681 O O . ALA B 1 138 ? -15.312 -25 1.533 1 97.25 138 ALA B O 1
ATOM 4682 N N . THR B 1 139 ? -13.742 -23.594 2.223 1 96.88 139 THR B N 1
ATOM 4683 C CA . THR B 1 139 ? -12.734 -24.125 1.307 1 96.88 139 THR B CA 1
ATOM 4684 C C . THR B 1 139 ? -12.352 -25.562 1.689 1 96.88 139 THR B C 1
ATOM 4686 O O . THR B 1 139 ? -12.234 -26.422 0.824 1 96.88 139 THR B O 1
ATOM 4689 N N . ILE B 1 140 ? -12.188 -25.766 2.959 1 95.62 140 ILE B N 1
ATOM 4690 C CA . ILE B 1 140 ? -11.867 -27.109 3.43 1 95.62 140 ILE B CA 1
ATOM 4691 C C . ILE B 1 140 ? -13 -28.062 3.074 1 95.62 140 ILE B C 1
ATOM 4693 O O . ILE B 1 140 ? -12.758 -29.203 2.645 1 95.62 140 ILE B O 1
ATOM 4697 N N . ALA B 1 141 ? -14.172 -27.656 3.219 1 97.25 141 ALA B N 1
ATOM 4698 C CA . ALA B 1 141 ? -15.336 -28.469 2.877 1 97.25 141 ALA B CA 1
ATOM 4699 C C . ALA B 1 141 ? -15.352 -28.812 1.389 1 97.25 141 ALA B C 1
ATOM 4701 O O . ALA B 1 141 ? -15.641 -29.938 1.008 1 97.25 141 ALA B O 1
ATOM 4702 N N . ILE B 1 142 ? -15.031 -27.875 0.569 1 97.69 142 ILE B N 1
ATOM 4703 C CA . ILE B 1 142 ? -15 -28.078 -0.875 1 97.69 142 ILE B CA 1
ATOM 4704 C C . ILE B 1 142 ? -13.891 -29.062 -1.227 1 97.69 142 ILE B C 1
ATOM 4706 O O . ILE B 1 142 ? -14.109 -30.016 -1.988 1 97.69 142 ILE B O 1
ATOM 4710 N N . VAL B 1 143 ? -12.727 -28.875 -0.618 1 96.25 143 VAL B N 1
ATOM 4711 C CA . VAL B 1 143 ? -11.586 -29.734 -0.897 1 96.25 143 VAL B CA 1
ATOM 4712 C C . VAL B 1 143 ? -11.891 -31.172 -0.459 1 96.25 143 VAL B C 1
ATOM 4714 O O . VAL B 1 143 ? -11.625 -32.125 -1.195 1 96.25 143 VAL B O 1
ATOM 4717 N N . LEU B 1 144 ? -12.477 -31.328 0.674 1 96.44 144 LEU B N 1
ATOM 4718 C CA . LEU B 1 144 ? -12.82 -32.656 1.161 1 96.44 144 LEU B CA 1
ATOM 4719 C C . LEU B 1 144 ? -13.898 -33.281 0.283 1 96.44 144 LEU B C 1
ATOM 4721 O O . LEU B 1 144 ? -13.836 -34.5 -0.011 1 96.44 144 LEU B O 1
ATOM 4725 N N . SER B 1 145 ? -14.836 -32.531 -0.168 1 97.19 145 SER B N 1
ATOM 4726 C CA . SER B 1 145 ? -15.914 -33.031 -1.014 1 97.19 145 SER B CA 1
ATOM 4727 C C . SER B 1 145 ? -15.375 -33.562 -2.34 1 97.19 145 SER B C 1
ATOM 4729 O O . SER B 1 145 ? -15.891 -34.562 -2.877 1 97.19 145 SER B O 1
ATOM 4731 N N . ILE B 1 146 ? -14.336 -32.969 -2.846 1 96.69 146 ILE B N 1
ATOM 4732 C CA . ILE B 1 146 ? -13.844 -33.312 -4.18 1 96.69 146 ILE B CA 1
ATOM 4733 C C . ILE B 1 146 ? -12.727 -34.344 -4.074 1 96.69 146 ILE B C 1
ATOM 4735 O O . ILE B 1 146 ? -12.727 -35.344 -4.797 1 96.69 146 ILE B O 1
ATOM 4739 N N . PHE B 1 147 ? -11.812 -34.219 -3.133 1 94.38 147 PHE B N 1
ATOM 4740 C CA . PHE B 1 147 ? -10.594 -35 -3.125 1 94.38 147 PHE B CA 1
ATOM 4741 C C . PHE B 1 147 ? -10.742 -36.219 -2.211 1 94.38 147 PHE B C 1
ATOM 4743 O O . PHE B 1 147 ? -10.109 -37.25 -2.432 1 94.38 147 PHE B O 1
ATOM 4750 N N . TYR B 1 148 ? -11.508 -36.156 -1.191 1 93.69 148 TYR B N 1
ATOM 4751 C CA . TYR B 1 148 ? -11.547 -37.219 -0.196 1 93.69 148 TYR B CA 1
ATOM 4752 C C . TYR B 1 148 ? -12.859 -37.969 -0.278 1 93.69 148 TYR B C 1
ATOM 4754 O O . TYR B 1 148 ? -12.867 -39.188 -0.581 1 93.69 148 TYR B O 1
ATOM 4762 N N . TRP B 1 149 ? -14 -37.281 -0.092 1 95.69 149 TRP B N 1
ATOM 4763 C CA . TRP B 1 149 ? -15.297 -37.938 -0.088 1 95.69 149 TRP B CA 1
ATOM 4764 C C . TRP B 1 149 ? -15.766 -38.219 -1.511 1 95.69 149 TRP B C 1
ATOM 4766 O O . TRP B 1 149 ? -16.609 -39.094 -1.725 1 95.69 149 TRP B O 1
ATOM 4776 N N . LYS B 1 150 ? -15.305 -37.5 -2.434 1 95.06 150 LYS B N 1
ATOM 4777 C CA . LYS B 1 150 ? -15.641 -37.656 -3.844 1 95.06 150 LYS B CA 1
ATOM 4778 C C . LYS B 1 150 ? -17.156 -37.656 -4.051 1 95.06 150 LYS B C 1
ATOM 4780 O O . LYS B 1 150 ? -17.688 -38.5 -4.75 1 95.06 150 LYS B O 1
ATOM 4785 N N . ILE B 1 151 ? -17.766 -36.688 -3.393 1 95.62 151 ILE B N 1
ATOM 4786 C CA . ILE B 1 151 ? -19.219 -36.594 -3.465 1 95.62 151 ILE B CA 1
ATOM 4787 C C . ILE B 1 151 ? -19.625 -35.438 -4.375 1 95.62 151 ILE B C 1
ATOM 4789 O O . ILE B 1 151 ? -20.781 -35.312 -4.758 1 95.62 151 ILE B O 1
ATOM 4793 N N . PHE B 1 152 ? -18.703 -34.625 -4.715 1 96.44 152 PHE B N 1
ATOM 4794 C CA . PHE B 1 152 ? -19.016 -33.5 -5.625 1 96.44 152 PHE B CA 1
ATOM 4795 C C . PHE B 1 152 ? -19.438 -34.031 -6.992 1 96.44 152 PHE B C 1
ATOM 4797 O O . PHE B 1 152 ? -18.797 -34.969 -7.527 1 96.44 152 PHE B O 1
ATOM 4804 N N . PRO B 1 153 ? -20.469 -33.531 -7.512 1 95.69 153 PRO B N 1
ATOM 4805 C CA . PRO B 1 153 ? -20.969 -34.094 -8.781 1 95.69 153 PRO B CA 1
ATOM 4806 C C . PRO B 1 153 ? -19.922 -34 -9.898 1 95.69 153 PRO B C 1
ATOM 4808 O O . PRO B 1 153 ? -19.172 -33.031 -9.977 1 95.69 153 PRO B O 1
ATOM 4811 N N . ILE B 1 154 ? -19.984 -35.031 -10.766 1 94.31 154 ILE B N 1
ATOM 4812 C CA . ILE B 1 154 ? -19.094 -35.062 -11.914 1 94.31 154 ILE B CA 1
ATOM 4813 C C . ILE B 1 154 ? -19.484 -34 -12.914 1 94.31 154 ILE B C 1
ATOM 4815 O O . ILE B 1 154 ? -20.672 -33.781 -13.188 1 94.31 154 ILE B O 1
ATOM 4819 N N . CYS B 1 155 ? -18.453 -33.312 -13.461 1 93 155 CYS B N 1
ATOM 4820 C CA . CYS B 1 155 ? -18.719 -32.156 -14.297 1 93 155 CYS B CA 1
ATOM 4821 C C . CYS B 1 155 ? -18.344 -32.438 -15.75 1 93 155 CYS B C 1
ATOM 4823 O O . CYS B 1 155 ? -18.766 -31.703 -16.656 1 93 155 CYS B O 1
ATOM 4825 N N . PHE B 1 156 ? -17.578 -33.438 -15.984 1 88.38 156 PHE B N 1
ATOM 4826 C CA . PHE B 1 156 ? -17.156 -33.75 -17.344 1 88.38 156 PHE B CA 1
ATOM 4827 C C . PHE B 1 156 ? -16.891 -35.25 -17.469 1 88.38 156 PHE B C 1
ATOM 4829 O O . PHE B 1 156 ? -16.25 -35.844 -16.594 1 88.38 156 PHE B O 1
ATOM 4836 N N . ILE B 1 157 ? -17.359 -35.844 -18.484 1 87.25 157 ILE B N 1
ATOM 4837 C CA . ILE B 1 157 ? -17.125 -37.25 -18.797 1 87.25 157 ILE B CA 1
ATOM 4838 C C . ILE B 1 157 ? -16.438 -37.375 -20.156 1 87.25 157 ILE B C 1
ATOM 4840 O O . ILE B 1 157 ? -16.938 -36.844 -21.156 1 87.25 157 ILE B O 1
ATOM 4844 N N . VAL B 1 158 ? -15.297 -38 -20.125 1 83.06 158 VAL B N 1
ATOM 4845 C CA . VAL B 1 158 ? -14.539 -38.188 -21.344 1 83.06 158 VAL B CA 1
ATOM 4846 C C . VAL B 1 158 ? -15.414 -38.875 -22.406 1 83.06 158 VAL B C 1
ATOM 4848 O O . VAL B 1 158 ? -16.062 -39.875 -22.125 1 83.06 158 VAL B O 1
ATOM 4851 N N . GLY B 1 159 ? -15.453 -38.375 -23.562 1 81.5 159 GLY B N 1
ATOM 4852 C CA . GLY B 1 159 ? -16.25 -38.938 -24.625 1 81.5 159 GLY B CA 1
ATOM 4853 C C . GLY B 1 159 ? -17.656 -38.375 -24.703 1 81.5 159 GLY B C 1
ATOM 4854 O O . GLY B 1 159 ? -18.266 -38.344 -25.766 1 81.5 159 GLY B O 1
ATOM 4855 N N . GLU B 1 160 ? -18.281 -37.969 -23.594 1 83.56 160 GLU B N 1
ATOM 4856 C CA . GLU B 1 160 ? -19.625 -37.406 -23.547 1 83.56 160 GLU B CA 1
ATOM 4857 C C . GLU B 1 160 ? -19.609 -35.906 -23.484 1 83.56 160 GLU B C 1
ATOM 4859 O O . GLU B 1 160 ? -20.453 -35.219 -24.078 1 83.56 160 GLU B O 1
ATOM 4864 N N . GLY B 1 161 ? -18.578 -35.438 -22.828 1 83.31 161 GLY B N 1
ATOM 4865 C CA . GLY B 1 161 ? -18.484 -34 -22.703 1 83.31 161 GLY B CA 1
ATOM 4866 C C . GLY B 1 161 ? -18.969 -33.469 -21.359 1 83.31 161 GLY B C 1
ATOM 4867 O O . GLY B 1 161 ? -18.781 -34.125 -20.344 1 83.31 161 GLY B O 1
ATOM 4868 N N . GLN B 1 162 ? -19.5 -32.281 -21.375 1 87.56 162 GLN B N 1
ATOM 4869 C CA . GLN B 1 162 ? -19.953 -31.625 -20.156 1 87.56 162 GLN B CA 1
ATOM 4870 C C . GLN B 1 162 ? -21.234 -32.25 -19.641 1 87.56 162 GLN B C 1
ATOM 4872 O O . GLN B 1 162 ? -22.109 -32.625 -20.422 1 87.56 162 GLN B O 1
ATOM 4877 N N . THR B 1 163 ? -21.328 -32.406 -18.312 1 92.12 163 THR B N 1
ATOM 4878 C CA . THR B 1 163 ? -22.531 -33 -17.719 1 92.12 163 THR B CA 1
ATOM 4879 C C . THR B 1 163 ? -23.625 -31.938 -17.578 1 92.12 163 THR B C 1
ATOM 4881 O O . THR B 1 163 ? -23.375 -30.75 -17.734 1 92.12 163 THR B O 1
ATOM 4884 N N . LYS B 1 164 ? -24.844 -32.469 -17.391 1 92.56 164 LYS B N 1
ATOM 4885 C CA . LYS B 1 164 ? -25.969 -31.578 -17.172 1 92.56 164 LYS B CA 1
ATOM 4886 C C . LYS B 1 164 ? -25.75 -30.719 -15.93 1 92.56 164 LYS B C 1
ATOM 4888 O O . LYS B 1 164 ? -26.125 -29.547 -15.906 1 92.56 164 LYS B O 1
ATOM 4893 N N . PHE B 1 165 ? -25.172 -31.234 -14.938 1 94.81 165 PHE B N 1
ATOM 4894 C CA . PHE B 1 165 ? -24.875 -30.484 -13.711 1 94.81 165 PHE B CA 1
ATOM 4895 C C . PHE B 1 165 ? -23.969 -29.297 -14 1 94.81 165 PHE B C 1
ATOM 4897 O O . PHE B 1 165 ? -24.219 -28.203 -13.516 1 94.81 165 PHE B O 1
ATOM 4904 N N . LYS B 1 166 ? -22.906 -29.562 -14.68 1 93.5 166 LYS B N 1
ATOM 4905 C CA . LYS B 1 166 ? -21.953 -28.5 -15 1 93.5 166 LYS B CA 1
ATOM 4906 C C . LYS B 1 166 ? -22.641 -27.375 -15.766 1 93.5 166 LYS B C 1
ATOM 4908 O O . LYS B 1 166 ? -22.453 -26.188 -15.453 1 93.5 166 LYS B O 1
ATOM 4913 N N . ILE B 1 167 ? -23.422 -27.719 -16.734 1 90.19 167 ILE B N 1
ATOM 4914 C CA . ILE B 1 167 ? -24.078 -26.734 -17.594 1 90.19 167 ILE B CA 1
ATOM 4915 C C . ILE B 1 167 ? -25.047 -25.906 -16.75 1 90.19 167 ILE B C 1
ATOM 4917 O O . ILE B 1 167 ? -25.016 -24.672 -16.812 1 90.19 167 ILE B O 1
ATOM 4921 N N . ILE B 1 168 ? -25.844 -26.531 -16 1 93.62 168 ILE B N 1
ATOM 4922 C CA . ILE B 1 168 ? -26.812 -25.828 -15.172 1 93.62 168 ILE B CA 1
ATOM 4923 C C . ILE B 1 168 ? -26.094 -24.938 -14.164 1 93.62 168 ILE B C 1
ATOM 4925 O O . ILE B 1 168 ? -26.516 -23.812 -13.898 1 93.62 168 ILE B O 1
ATOM 4929 N N . SER B 1 169 ? -25.062 -25.438 -13.578 1 95.12 169 SER B N 1
ATOM 4930 C CA . SER B 1 169 ? -24.266 -24.672 -12.617 1 95.12 169 SER B CA 1
ATOM 4931 C C . SER B 1 169 ? -23.719 -23.391 -13.242 1 95.12 169 SER B C 1
ATOM 4933 O O . SER B 1 169 ? -23.734 -22.344 -12.609 1 95.12 169 SER B O 1
ATOM 4935 N N . GLU B 1 170 ? -23.266 -23.516 -14.43 1 91.81 170 GLU B N 1
ATOM 4936 C CA . GLU B 1 170 ? -22.703 -22.344 -15.109 1 91.81 170 GLU B CA 1
ATOM 4937 C C . GLU B 1 170 ? -23.766 -21.297 -15.367 1 91.81 170 GLU B C 1
ATOM 4939 O O . GLU B 1 170 ? -23.5 -20.094 -15.258 1 91.81 170 GLU B O 1
ATOM 4944 N N . TYR B 1 171 ? -24.922 -21.734 -15.68 1 91.62 171 TYR B N 1
ATOM 4945 C CA . TYR B 1 171 ? -26.016 -20.797 -15.836 1 91.62 171 TYR B CA 1
ATOM 4946 C C . TYR B 1 171 ? -26.391 -20.141 -14.5 1 91.62 171 TYR B C 1
ATOM 4948 O O . TYR B 1 171 ? -26.672 -18.953 -14.438 1 91.62 171 TYR B O 1
ATOM 4956 N N . ILE B 1 172 ? -26.406 -20.906 -13.484 1 95.62 172 ILE B N 1
ATOM 4957 C CA . ILE B 1 172 ? -26.703 -20.375 -12.156 1 95.62 172 ILE B CA 1
ATOM 4958 C C . ILE B 1 172 ? -25.656 -19.359 -11.75 1 95.62 172 ILE B C 1
ATOM 4960 O O . ILE B 1 172 ? -25.984 -18.281 -11.242 1 95.62 172 ILE B O 1
ATOM 4964 N N . ILE B 1 173 ? -24.406 -19.672 -11.984 1 96.5 173 ILE B N 1
ATOM 4965 C CA . ILE B 1 173 ? -23.312 -18.781 -11.656 1 96.5 173 ILE B CA 1
ATOM 4966 C C . ILE B 1 173 ? -23.469 -17.453 -12.414 1 96.5 173 ILE B C 1
ATOM 4968 O O . ILE B 1 173 ? -23.328 -16.375 -11.836 1 96.5 173 ILE B O 1
ATOM 4972 N N . SER B 1 174 ? -23.812 -17.562 -13.672 1 93.75 174 SER B N 1
ATOM 4973 C CA . SER B 1 174 ? -24.031 -16.359 -14.477 1 93.75 174 SER B CA 1
ATOM 4974 C C . SER B 1 174 ? -25.172 -15.523 -13.93 1 93.75 174 SER B C 1
ATOM 4976 O O . SER B 1 174 ? -25.109 -14.297 -13.922 1 93.75 174 SER B O 1
ATOM 4978 N N . PHE B 1 175 ? -26.125 -16.219 -13.531 1 95.69 175 PHE B N 1
ATOM 4979 C CA . PHE B 1 175 ? -27.266 -15.523 -12.953 1 95.69 175 PHE B CA 1
ATOM 4980 C C . PHE B 1 175 ? -26.875 -14.805 -11.664 1 95.69 175 PHE B C 1
ATOM 4982 O O . PHE B 1 175 ? -27.281 -13.664 -11.438 1 95.69 175 PHE B O 1
ATOM 4989 N N . ILE B 1 176 ? -26.141 -15.398 -10.836 1 97.44 176 ILE B N 1
ATOM 4990 C CA . ILE B 1 176 ? -25.656 -14.797 -9.594 1 97.44 176 ILE B CA 1
ATOM 4991 C C . ILE B 1 176 ? -24.812 -13.562 -9.914 1 97.44 176 ILE B C 1
ATOM 4993 O O . ILE B 1 176 ? -24.938 -12.539 -9.234 1 97.44 176 ILE B O 1
ATOM 4997 N N . LEU B 1 177 ? -24.031 -13.664 -10.914 1 96.69 177 LEU B N 1
ATOM 4998 C CA . LEU B 1 177 ? -23.203 -12.539 -11.32 1 96.69 177 LEU B CA 1
ATOM 4999 C C . LEU B 1 177 ? -24.047 -11.383 -11.828 1 96.69 177 LEU B C 1
ATOM 5001 O O . LEU B 1 177 ? -23.719 -10.219 -11.602 1 96.69 177 LEU B O 1
ATOM 5005 N N . LEU B 1 178 ? -25.125 -11.719 -12.492 1 95.94 178 LEU B N 1
ATOM 5006 C CA . LEU B 1 178 ? -26.047 -10.688 -12.938 1 95.94 178 LEU B CA 1
ATOM 5007 C C . LEU B 1 178 ? -26.703 -9.984 -11.742 1 95.94 178 LEU B C 1
ATOM 5009 O O . LEU B 1 178 ? -26.922 -8.773 -11.781 1 95.94 178 LEU B O 1
ATOM 5013 N N . ILE B 1 179 ? -27 -10.719 -10.773 1 96.62 179 ILE B N 1
ATOM 5014 C CA . ILE B 1 179 ? -27.516 -10.141 -9.539 1 96.62 179 ILE B CA 1
ATOM 5015 C C . ILE B 1 179 ? -26.484 -9.18 -8.945 1 96.62 179 ILE B C 1
ATOM 5017 O O . ILE B 1 179 ? -26.844 -8.086 -8.492 1 96.62 179 ILE B O 1
ATOM 5021 N N . SER B 1 180 ? -25.266 -9.609 -8.953 1 96 180 SER B N 1
ATOM 5022 C CA . SER B 1 180 ? -24.188 -8.766 -8.438 1 96 180 SER B CA 1
ATOM 5023 C C . SER B 1 180 ? -24.094 -7.465 -9.227 1 96 180 SER B C 1
ATOM 5025 O O . SER B 1 180 ? -23.828 -6.402 -8.648 1 96 180 SER B O 1
ATOM 5027 N N . LEU B 1 181 ? -24.281 -7.562 -10.484 1 95 181 LEU B N 1
ATOM 5028 C CA . LEU B 1 181 ? -24.266 -6.375 -11.336 1 95 181 LEU B CA 1
ATOM 5029 C C . LEU B 1 181 ? -25.406 -5.426 -10.977 1 95 181 LEU B C 1
ATOM 5031 O O . LEU B 1 181 ? -25.219 -4.207 -10.938 1 95 181 LEU B O 1
ATOM 5035 N N . THR B 1 182 ? -26.516 -5.969 -10.711 1 95.06 182 THR B N 1
ATOM 5036 C CA . THR B 1 182 ? -27.672 -5.176 -10.32 1 95.06 182 THR B CA 1
ATOM 5037 C C . THR B 1 182 ? -27.438 -4.512 -8.961 1 95.06 182 THR B C 1
ATOM 5039 O O . THR B 1 182 ? -27.734 -3.332 -8.781 1 95.06 182 THR B O 1
ATOM 5042 N N . LEU B 1 183 ? -26.906 -5.242 -8.062 1 93.81 183 LEU B N 1
ATOM 5043 C CA . LEU B 1 183 ? -26.609 -4.703 -6.742 1 93.81 183 LEU B CA 1
ATOM 5044 C C . LEU B 1 183 ? -25.578 -3.582 -6.836 1 93.81 183 LEU B C 1
ATOM 5046 O O . LEU B 1 183 ? -25.641 -2.605 -6.086 1 93.81 183 LEU B O 1
ATOM 5050 N N . SER B 1 184 ? -24.625 -3.822 -7.73 1 92.38 184 SER B N 1
ATOM 5051 C CA . SER B 1 184 ? -23.625 -2.77 -7.945 1 92.38 184 SER B CA 1
ATOM 5052 C C . SER B 1 184 ? -24.297 -1.484 -8.43 1 92.38 184 SER B C 1
ATOM 5054 O O . SER B 1 184 ? -23.906 -0.388 -8.023 1 92.38 184 SER B O 1
ATOM 5056 N N . TYR B 1 185 ? -25.25 -1.602 -9.234 1 91.88 185 TYR B N 1
ATOM 5057 C CA . TYR B 1 185 ? -25.969 -0.446 -9.766 1 91.88 185 TYR B CA 1
ATOM 5058 C C . TYR B 1 185 ? -26.781 0.243 -8.68 1 91.88 185 TYR B C 1
ATOM 5060 O O . TYR B 1 185 ? -26.797 1.474 -8.594 1 91.88 185 TYR B O 1
ATOM 5068 N N . ILE B 1 186 ? -27.391 -0.469 -7.844 1 89.88 186 ILE B N 1
ATOM 5069 C CA . ILE B 1 186 ? -28.219 0.056 -6.762 1 89.88 186 ILE B CA 1
ATOM 5070 C C . ILE B 1 186 ? -27.344 0.827 -5.777 1 89.88 186 ILE B C 1
ATOM 5072 O O . ILE B 1 186 ? -27.75 1.875 -5.266 1 89.88 186 ILE B O 1
ATOM 5076 N N . ASN B 1 187 ? -26.156 0.333 -5.59 1 86.38 187 ASN B N 1
ATOM 5077 C CA . ASN B 1 187 ? -25.266 0.94 -4.605 1 86.38 187 ASN B CA 1
ATOM 5078 C C . ASN B 1 187 ? -24.266 1.896 -5.258 1 86.38 187 ASN B C 1
ATOM 5080 O O . ASN B 1 187 ? -23.281 2.285 -4.641 1 86.38 187 ASN B O 1
ATOM 5084 N N . ARG B 1 188 ? -24.438 2.273 -6.465 1 86.62 188 ARG B N 1
ATOM 5085 C CA . ARG B 1 188 ? -23.484 3.027 -7.262 1 86.62 188 ARG B CA 1
ATOM 5086 C C . ARG B 1 188 ? -23.125 4.352 -6.59 1 86.62 188 ARG B C 1
ATOM 5088 O O . ARG B 1 188 ? -22 4.84 -6.715 1 86.62 188 ARG B O 1
ATOM 5095 N N . LYS B 1 189 ? -23.984 4.977 -5.762 1 79.94 189 LYS B N 1
ATOM 5096 C CA . LYS B 1 189 ? -23.766 6.273 -5.125 1 79.94 189 LYS B CA 1
ATOM 5097 C C . LYS B 1 189 ? -22.828 6.148 -3.939 1 79.94 189 LYS B C 1
ATOM 5099 O O . LYS B 1 189 ? -22.219 7.137 -3.51 1 79.94 189 LYS B O 1
ATOM 5104 N N . ARG B 1 190 ? -22.656 4.992 -3.545 1 76.25 190 ARG B N 1
ATOM 5105 C CA . ARG B 1 190 ? -21.812 4.766 -2.373 1 76.25 190 ARG B CA 1
ATOM 5106 C C . ARG B 1 190 ? -20.375 4.473 -2.781 1 76.25 190 ARG B C 1
ATOM 5108 O O . ARG B 1 190 ? -19.469 4.43 -1.933 1 76.25 190 ARG B O 1
ATOM 5115 N N . PHE B 1 191 ? -20.156 4.203 -4.086 1 76.25 191 PHE B N 1
ATOM 5116 C CA . PHE B 1 191 ? -18.828 3.934 -4.637 1 76.25 191 PHE B CA 1
ATOM 5117 C C . PHE B 1 191 ? -18.172 5.219 -5.125 1 76.25 191 PHE B C 1
ATOM 5119 O O . PHE B 1 191 ? -18.844 6.117 -5.629 1 76.25 191 PHE B O 1
ATOM 5126 N N . ASP B 1 192 ? -16.906 5.25 -4.824 1 77.19 192 ASP B N 1
ATOM 5127 C CA . ASP B 1 192 ? -16.156 6.176 -5.66 1 77.19 192 ASP B CA 1
ATOM 5128 C C . ASP B 1 192 ? -16.266 5.797 -7.137 1 77.19 192 ASP B C 1
ATOM 5130 O O . ASP B 1 192 ? -16.312 4.613 -7.477 1 77.19 192 ASP B O 1
ATOM 5134 N N . LYS B 1 193 ? -16.344 6.758 -7.977 1 82.75 193 LYS B N 1
ATOM 5135 C CA . LYS B 1 193 ? -16.578 6.559 -9.406 1 82.75 193 LYS B CA 1
ATOM 5136 C C . LYS B 1 193 ? -15.547 5.598 -9.992 1 82.75 193 LYS B C 1
ATOM 5138 O O . LYS B 1 193 ? -15.898 4.707 -10.773 1 82.75 193 LYS B O 1
ATOM 5143 N N . THR B 1 194 ? -14.398 5.703 -9.672 1 83.19 194 THR B N 1
ATOM 5144 C CA . THR B 1 194 ? -13.328 4.867 -10.203 1 83.19 194 THR B CA 1
ATOM 5145 C C . THR B 1 194 ? -13.469 3.43 -9.719 1 83.19 194 THR B C 1
ATOM 5147 O O . THR B 1 194 ? -13.359 2.488 -10.508 1 83.19 194 THR B O 1
ATOM 5150 N N . LEU B 1 195 ? -13.711 3.248 -8.492 1 86.06 195 LEU B N 1
ATOM 5151 C CA . LEU B 1 195 ? -13.914 1.924 -7.914 1 86.06 195 LEU B CA 1
ATOM 5152 C C . LEU B 1 195 ? -15.117 1.231 -8.555 1 86.06 195 LEU B C 1
ATOM 5154 O O . LEU B 1 195 ? -15.055 0.045 -8.883 1 86.06 195 LEU B O 1
ATOM 5158 N N . TYR B 1 196 ? -16.141 2.002 -8.727 1 90.5 196 TYR B N 1
ATOM 5159 C CA . TYR B 1 196 ? -17.359 1.478 -9.336 1 90.5 196 TYR B CA 1
ATOM 5160 C C . TYR B 1 196 ? -17.094 0.932 -10.727 1 90.5 196 TYR B C 1
ATOM 5162 O O . TYR B 1 196 ? -17.5 -0.185 -11.055 1 90.5 196 TYR B O 1
ATOM 5170 N N . LYS B 1 197 ? -16.406 1.649 -11.516 1 92.38 197 LYS B N 1
ATOM 5171 C CA . LYS B 1 197 ? -16.109 1.241 -12.883 1 92.38 197 LYS B CA 1
ATOM 5172 C C . LYS B 1 197 ? -15.281 -0.044 -12.898 1 92.38 197 LYS B C 1
ATOM 5174 O O . LYS B 1 197 ? -15.578 -0.965 -13.664 1 92.38 197 LYS B O 1
ATOM 5179 N N . TYR B 1 198 ? -14.266 -0.158 -12.109 1 93.44 198 TYR B N 1
ATOM 5180 C CA . TYR B 1 198 ? -13.414 -1.341 -12.055 1 93.44 198 TYR B CA 1
ATOM 5181 C C . TYR B 1 198 ? -14.211 -2.572 -11.648 1 93.44 198 TYR B C 1
ATOM 5183 O O . TYR B 1 198 ? -14.062 -3.641 -12.25 1 93.44 198 TYR B O 1
ATOM 5191 N N . VAL B 1 199 ? -15.094 -2.414 -10.68 1 93.75 199 VAL B N 1
ATOM 5192 C CA . VAL B 1 199 ? -15.852 -3.541 -10.156 1 93.75 199 VAL B CA 1
ATOM 5193 C C . VAL B 1 199 ? -16.875 -4.004 -11.188 1 93.75 199 VAL B C 1
ATOM 5195 O O . VAL B 1 199 ? -16.984 -5.199 -11.469 1 93.75 199 VAL B O 1
ATOM 5198 N N . VAL B 1 200 ? -17.562 -3.072 -11.805 1 94.94 200 VAL B N 1
ATOM 5199 C CA . VAL B 1 200 ? -18.594 -3.395 -12.789 1 94.94 200 VAL B CA 1
ATOM 5200 C C . VAL B 1 200 ? -17.953 -4.102 -13.984 1 94.94 200 VAL B C 1
ATOM 5202 O O . VAL B 1 200 ? -18.438 -5.152 -14.422 1 94.94 200 VAL B O 1
ATOM 5205 N N . PHE B 1 201 ? -16.875 -3.584 -14.484 1 94.81 201 PHE B N 1
ATOM 5206 C CA . PHE B 1 201 ? -16.219 -4.195 -15.633 1 94.81 201 PHE B CA 1
ATOM 5207 C C . PHE B 1 201 ? -15.641 -5.559 -15.258 1 94.81 201 PHE B C 1
ATOM 5209 O O . PHE B 1 201 ? -15.617 -6.473 -16.094 1 94.81 201 PHE B O 1
ATOM 5216 N N . SER B 1 202 ? -15.156 -5.676 -14.047 1 95.69 202 SER B N 1
ATOM 5217 C CA . SER B 1 202 ? -14.68 -6.977 -13.586 1 95.69 202 SER B CA 1
ATOM 5218 C C . SER B 1 202 ? -15.797 -8.016 -13.617 1 95.69 202 SER B C 1
ATOM 5220 O O . SER B 1 202 ? -15.594 -9.141 -14.086 1 95.69 202 SER B O 1
ATOM 5222 N N . ILE B 1 203 ? -16.953 -7.625 -13.164 1 95.88 203 ILE B N 1
ATOM 5223 C CA . ILE B 1 203 ? -18.094 -8.539 -13.133 1 95.88 203 ILE B CA 1
ATOM 5224 C C . ILE B 1 203 ? -18.516 -8.883 -14.562 1 95.88 203 ILE B C 1
ATOM 5226 O O . ILE B 1 203 ? -18.766 -10.047 -14.875 1 95.88 203 ILE B O 1
ATOM 5230 N N . ILE B 1 204 ? -18.484 -7.938 -15.43 1 95.19 204 ILE B N 1
ATOM 5231 C CA . ILE B 1 204 ? -18.859 -8.148 -16.828 1 95.19 204 ILE B CA 1
ATOM 5232 C C . ILE B 1 204 ? -17.906 -9.133 -17.469 1 95.19 204 ILE B C 1
ATOM 5234 O O . ILE B 1 204 ? -18.328 -10.086 -18.125 1 95.19 204 ILE B O 1
ATOM 5238 N N . PHE B 1 205 ? -16.656 -8.969 -17.281 1 94.62 205 PHE B N 1
ATOM 5239 C CA . PHE B 1 205 ? -15.664 -9.867 -17.859 1 94.62 205 PHE B CA 1
ATOM 5240 C C . PHE B 1 205 ? -15.773 -11.258 -17.234 1 94.62 205 PHE B C 1
ATOM 5242 O O . PHE B 1 205 ? -15.523 -12.266 -17.922 1 94.62 205 PHE B O 1
ATOM 5249 N N . THR B 1 206 ? -16.156 -11.289 -15.984 1 94.25 206 THR B N 1
ATOM 5250 C CA . THR B 1 206 ? -16.391 -12.594 -15.367 1 94.25 206 THR B CA 1
ATOM 5251 C C . THR B 1 206 ? -17.562 -13.305 -16.047 1 94.25 206 THR B C 1
ATOM 5253 O O . THR B 1 206 ? -17.5 -14.516 -16.266 1 94.25 206 THR B O 1
ATOM 5256 N N . ILE B 1 207 ? -18.547 -12.578 -16.312 1 92.88 207 ILE B N 1
ATOM 5257 C CA . ILE B 1 207 ? -19.703 -13.148 -17 1 92.88 207 ILE B CA 1
ATOM 5258 C C . ILE B 1 207 ? -19.297 -13.648 -18.391 1 92.88 207 ILE B C 1
ATOM 5260 O O . ILE B 1 207 ? -19.641 -14.773 -18.766 1 92.88 207 ILE B O 1
ATOM 5264 N N . PHE B 1 208 ? -18.547 -12.867 -19.109 1 91.56 208 PHE B N 1
ATOM 5265 C CA . PHE B 1 208 ? -18.062 -13.273 -20.422 1 91.56 208 PHE B CA 1
ATOM 5266 C C . PHE B 1 208 ? -17.188 -14.523 -20.328 1 91.56 208 PHE B C 1
ATOM 5268 O O . PHE B 1 208 ? -17.266 -15.406 -21.188 1 91.56 208 PHE B O 1
ATOM 5275 N N . SER B 1 209 ? -16.406 -14.555 -19.312 1 91.94 209 SER B N 1
ATOM 5276 C CA . SER B 1 209 ? -15.57 -15.734 -19.078 1 91.94 209 SER B CA 1
ATOM 5277 C C . SER B 1 209 ? -16.422 -16.984 -18.859 1 91.94 209 SER B C 1
ATOM 5279 O O . SER B 1 209 ? -16.172 -18.016 -19.469 1 91.94 209 SER B O 1
ATOM 5281 N N . GLU B 1 210 ? -17.406 -16.859 -18.062 1 88.94 210 GLU B N 1
ATOM 5282 C CA . GLU B 1 210 ? -18.297 -17.984 -17.75 1 88.94 210 GLU B CA 1
ATOM 5283 C C . GLU B 1 210 ? -19.047 -18.453 -19 1 88.94 210 GLU B C 1
ATOM 5285 O O . GLU B 1 210 ? -19.188 -19.656 -19.219 1 88.94 210 GLU B O 1
ATOM 5290 N N . LEU B 1 211 ? -19.484 -17.562 -19.75 1 86.69 211 LEU B N 1
ATOM 5291 C CA . LEU B 1 211 ? -20.219 -17.891 -20.969 1 86.69 211 LEU B CA 1
ATOM 5292 C C . LEU B 1 211 ? -19.312 -18.578 -21.984 1 86.69 211 LEU B C 1
ATOM 5294 O O . LEU B 1 211 ? -19.734 -19.5 -22.672 1 86.69 211 LEU B O 1
ATOM 5298 N N . ALA B 1 212 ? -18.109 -18.172 -22.062 1 86.56 212 ALA B N 1
ATOM 5299 C CA . ALA B 1 212 ? -17.141 -18.812 -22.953 1 86.56 212 ALA B CA 1
ATOM 5300 C C . ALA B 1 212 ? -16.906 -20.266 -22.562 1 86.56 212 ALA B C 1
ATOM 5302 O O . ALA B 1 212 ? -16.781 -21.141 -23.438 1 86.56 212 ALA B O 1
ATOM 5303 N N . PHE B 1 213 ? -16.922 -20.562 -21.297 1 83.5 213 PHE B N 1
ATOM 5304 C CA . PHE B 1 213 ? -16.641 -21.906 -20.812 1 83.5 213 PHE B CA 1
ATOM 5305 C C . PHE B 1 213 ? -17.891 -22.781 -20.891 1 83.5 213 PHE B C 1
ATOM 5307 O O . PHE B 1 213 ? -17.812 -24 -20.844 1 83.5 213 PHE B O 1
ATOM 5314 N N . THR B 1 214 ? -19.016 -22.188 -21.031 1 79.62 214 THR B N 1
ATOM 5315 C CA . THR B 1 214 ? -20.25 -22.922 -21.203 1 79.62 214 THR B CA 1
ATOM 5316 C C . THR B 1 214 ? -20.406 -23.406 -22.641 1 79.62 214 THR B C 1
ATOM 5318 O O . THR B 1 214 ? -20.875 -24.516 -22.891 1 79.62 214 THR B O 1
ATOM 5321 N N . PHE B 1 215 ? -19.938 -22.625 -23.516 1 74.38 215 PHE B N 1
ATOM 5322 C CA . PHE B 1 215 ? -20.219 -22.891 -24.922 1 74.38 215 PHE B CA 1
ATOM 5323 C C . PHE B 1 215 ? -19.062 -23.641 -25.578 1 74.38 215 PHE B C 1
ATOM 5325 O O . PHE B 1 215 ? -19.141 -24.031 -26.734 1 74.38 215 PHE B O 1
ATOM 5332 N N . TYR B 1 216 ? -18.062 -23.906 -24.719 1 68.38 216 TYR B N 1
ATOM 5333 C CA . TYR B 1 216 ? -16.922 -24.5 -25.391 1 68.38 216 TYR B CA 1
ATOM 5334 C C . TYR B 1 216 ? -17.156 -25.969 -25.703 1 68.38 216 TYR B C 1
ATOM 5336 O O . TYR B 1 216 ? -17.828 -26.672 -24.938 1 68.38 216 TYR B O 1
ATOM 5344 N N . ILE B 1 217 ? -16.812 -26.312 -26.891 1 60.94 217 ILE B N 1
ATOM 5345 C CA . ILE B 1 217 ? -16.984 -27.688 -27.359 1 60.94 217 ILE B CA 1
ATOM 5346 C C . ILE B 1 217 ? -15.727 -28.484 -27.078 1 60.94 217 ILE B C 1
ATOM 5348 O O . ILE B 1 217 ? -15.812 -29.641 -26.625 1 60.94 217 ILE B O 1
ATOM 5352 N N . SER B 1 218 ? -14.594 -27.797 -27.297 1 64.56 218 SER B N 1
ATOM 5353 C CA . SER B 1 218 ? -13.336 -28.484 -27.062 1 64.56 218 SER B CA 1
ATOM 5354 C C . SER B 1 218 ? -12.438 -27.703 -26.109 1 64.56 218 SER B C 1
ATOM 5356 O O . SER B 1 218 ? -12.477 -26.469 -26.094 1 64.56 218 SER B O 1
ATOM 5358 N N . ASN B 1 219 ? -11.797 -28.422 -25.281 1 62.19 219 ASN B N 1
ATOM 5359 C CA . ASN B 1 219 ? -10.867 -27.828 -24.328 1 62.19 219 ASN B CA 1
ATOM 5360 C C . ASN B 1 219 ? -9.797 -27 -25.031 1 62.19 219 ASN B C 1
ATOM 5362 O O . ASN B 1 219 ? -9.188 -26.125 -24.422 1 62.19 219 ASN B O 1
ATOM 5366 N N . TYR B 1 220 ? -9.648 -27.266 -26.281 1 62.69 220 TYR B N 1
ATOM 5367 C CA . TYR B 1 220 ? -8.594 -26.594 -27.031 1 62.69 220 TYR B CA 1
ATOM 5368 C C . TYR B 1 220 ? -9.164 -25.531 -27.969 1 62.69 220 TYR B C 1
ATOM 5370 O O . TYR B 1 220 ? -8.445 -24.969 -28.781 1 62.69 220 TYR B O 1
ATOM 5378 N N . GLY B 1 221 ? -10.352 -25.266 -27.766 1 74 221 GLY B N 1
ATOM 5379 C CA . GLY B 1 221 ? -11.023 -24.375 -28.703 1 74 221 GLY B CA 1
ATOM 5380 C C . GLY B 1 221 ? -10.828 -22.906 -28.375 1 74 221 GLY B C 1
ATOM 5381 O O . GLY B 1 221 ? -10.32 -22.562 -27.297 1 74 221 GLY B O 1
ATOM 5382 N N . LEU B 1 222 ? -11.047 -22.047 -29.312 1 80.31 222 LEU B N 1
ATOM 5383 C CA . LEU B 1 222 ? -10.914 -20.594 -29.25 1 80.31 222 LEU B CA 1
ATOM 5384 C C . LEU B 1 222 ? -11.703 -20.031 -28.078 1 80.31 222 LEU B C 1
ATOM 5386 O O . LEU B 1 222 ? -11.242 -19.094 -27.406 1 80.31 222 LEU B O 1
ATOM 5390 N N . LEU B 1 223 ? -12.797 -20.594 -27.766 1 80.56 223 LEU B N 1
ATOM 5391 C CA . LEU B 1 223 ? -13.641 -20.094 -26.688 1 80.56 223 LEU B CA 1
ATOM 5392 C C . LEU B 1 223 ? -12.992 -20.344 -25.328 1 80.56 223 LEU B C 1
ATOM 5394 O O . LEU B 1 223 ? -13.141 -19.531 -24.406 1 80.56 223 LEU B O 1
ATOM 5398 N N . ASN B 1 224 ? -12.312 -21.391 -25.203 1 83.38 224 ASN B N 1
ATOM 5399 C CA . ASN B 1 224 ? -11.594 -21.672 -23.969 1 83.38 224 ASN B CA 1
ATOM 5400 C C . ASN B 1 224 ? -10.453 -20.688 -23.719 1 83.38 224 ASN B C 1
ATOM 5402 O O . ASN B 1 224 ? -10.242 -20.25 -22.594 1 83.38 224 ASN B O 1
ATOM 5406 N N . ILE B 1 225 ? -9.805 -20.297 -24.797 1 87.75 225 ILE B N 1
ATOM 5407 C CA . ILE B 1 225 ? -8.734 -19.312 -24.719 1 87.75 225 ILE B CA 1
ATOM 5408 C C . ILE B 1 225 ? -9.305 -17.953 -24.328 1 87.75 225 ILE B C 1
ATOM 5410 O O . ILE B 1 225 ? -8.797 -17.312 -23.406 1 87.75 225 ILE B O 1
ATOM 5414 N N . LEU B 1 226 ? -10.344 -17.641 -24.938 1 87 226 LEU B N 1
ATOM 5415 C CA . LEU B 1 226 ? -10.984 -16.359 -24.656 1 87 226 LEU B CA 1
ATOM 5416 C C . LEU B 1 226 ? -11.477 -16.297 -23.219 1 87 226 LEU B C 1
ATOM 5418 O O . LEU B 1 226 ? -11.414 -15.25 -22.578 1 87 226 LEU B O 1
ATOM 5422 N N . GLY B 1 227 ? -12.016 -17.328 -22.75 1 89.44 227 GLY B N 1
ATOM 5423 C CA . GLY B 1 227 ? -12.477 -17.391 -21.375 1 89.44 227 GLY B CA 1
ATOM 5424 C C . GLY B 1 227 ? -11.391 -17.062 -20.359 1 89.44 227 GLY B C 1
ATOM 5425 O O . GLY B 1 227 ? -11.633 -16.328 -19.406 1 89.44 227 GLY B O 1
ATOM 5426 N N . HIS B 1 228 ? -10.258 -17.594 -20.641 1 91.56 228 HIS B N 1
ATOM 5427 C CA . HIS B 1 228 ? -9.133 -17.344 -19.75 1 91.56 228 HIS B CA 1
ATOM 5428 C C . HIS B 1 228 ? -8.672 -15.898 -19.828 1 91.56 228 HIS B C 1
ATOM 5430 O O . HIS B 1 228 ? -8.273 -15.305 -18.828 1 91.56 228 HIS B O 1
ATOM 5436 N N . PHE B 1 229 ? -8.734 -15.344 -20.984 1 91.31 229 PHE B N 1
ATOM 5437 C CA . PHE B 1 229 ? -8.359 -13.945 -21.125 1 91.31 229 PHE B CA 1
ATOM 5438 C C . PHE B 1 229 ? -9.336 -13.047 -20.375 1 91.31 229 PHE B C 1
ATOM 5440 O O . PHE B 1 229 ? -8.93 -12.086 -19.719 1 91.31 229 PHE B O 1
ATOM 5447 N N . PHE B 1 230 ? -10.57 -13.383 -20.516 1 92.62 230 PHE B N 1
ATOM 5448 C CA . PHE B 1 230 ? -11.57 -12.617 -19.781 1 92.62 230 PHE B CA 1
ATOM 5449 C C . PHE B 1 230 ? -11.359 -12.75 -18.266 1 92.62 230 PHE B C 1
ATOM 5451 O O . PHE B 1 230 ? -11.516 -11.773 -17.531 1 92.62 230 PHE B O 1
ATOM 5458 N N . LYS B 1 231 ? -11.031 -13.859 -17.828 1 93.31 231 LYS B N 1
ATOM 5459 C CA . LYS B 1 231 ? -10.75 -14.07 -16.406 1 93.31 231 LYS B CA 1
ATOM 5460 C C . LYS B 1 231 ? -9.57 -13.219 -15.953 1 93.31 231 LYS B C 1
ATOM 5462 O O . LYS B 1 231 ? -9.633 -12.586 -14.898 1 93.31 231 LYS B O 1
ATOM 5467 N N . ILE B 1 232 ? -8.547 -13.219 -16.734 1 92.81 232 ILE B N 1
ATOM 5468 C CA . ILE B 1 232 ? -7.355 -12.445 -16.422 1 92.81 232 ILE B CA 1
ATOM 5469 C C . ILE B 1 232 ? -7.719 -10.969 -16.297 1 92.81 232 ILE B C 1
ATOM 5471 O O . ILE B 1 232 ? -7.316 -10.297 -15.336 1 92.81 232 ILE B O 1
ATOM 5475 N N . LEU B 1 233 ? -8.477 -10.555 -17.219 1 91.12 233 LEU B N 1
ATOM 5476 C CA . LEU B 1 233 ? -8.875 -9.148 -17.203 1 91.12 233 LEU B CA 1
ATOM 5477 C C . LEU B 1 233 ? -9.742 -8.844 -15.992 1 91.12 233 LEU B C 1
ATOM 5479 O O . LEU B 1 233 ? -9.602 -7.785 -15.375 1 91.12 233 LEU B O 1
ATOM 5483 N N . SER B 1 234 ? -10.633 -9.695 -15.695 1 94.25 234 SER B N 1
ATOM 5484 C CA . SER B 1 234 ? -11.5 -9.523 -14.531 1 94.25 234 SER B CA 1
ATOM 5485 C C . SER B 1 234 ? -10.688 -9.391 -13.25 1 94.25 234 SER B C 1
ATOM 5487 O O . SER B 1 234 ? -10.898 -8.461 -12.469 1 94.25 234 SER B O 1
ATOM 5489 N N . PHE B 1 235 ? -9.742 -10.266 -13.062 1 93.69 235 PHE B N 1
ATOM 5490 C CA . PHE B 1 235 ? -8.898 -10.25 -11.875 1 93.69 235 PHE B CA 1
ATOM 5491 C C . PHE B 1 235 ? -8.055 -8.984 -11.828 1 93.69 235 PHE B C 1
ATOM 5493 O O . PHE B 1 235 ? -7.875 -8.391 -10.766 1 93.69 235 PHE B O 1
ATOM 5500 N N . TYR B 1 236 ? -7.594 -8.609 -12.945 1 91.5 236 TYR B N 1
ATOM 5501 C CA . TYR B 1 236 ? -6.766 -7.414 -13.055 1 91.5 236 TYR B CA 1
ATOM 5502 C C . TYR B 1 236 ? -7.543 -6.176 -12.633 1 91.5 236 TYR B C 1
ATOM 5504 O O . TYR B 1 236 ? -7.004 -5.301 -11.945 1 91.5 236 TYR B O 1
ATOM 5512 N N . LEU B 1 237 ? -8.75 -6.125 -13.023 1 93.06 237 LEU B N 1
ATOM 5513 C CA . LEU B 1 237 ? -9.562 -4.957 -12.711 1 93.06 237 LEU B CA 1
ATOM 5514 C C . LEU B 1 237 ? -9.867 -4.891 -11.211 1 93.06 237 LEU B C 1
ATOM 5516 O O . LEU B 1 237 ? -9.906 -3.807 -10.633 1 93.06 237 LEU B O 1
ATOM 5520 N N . ILE B 1 238 ? -10.094 -6 -10.602 1 92.88 238 ILE B N 1
ATOM 5521 C CA . ILE B 1 238 ? -10.289 -6.02 -9.156 1 92.88 238 ILE B CA 1
ATOM 5522 C C . ILE B 1 238 ? -9.016 -5.562 -8.453 1 92.88 238 ILE B C 1
ATOM 5524 O O . ILE B 1 238 ? -9.07 -4.832 -7.461 1 92.88 238 ILE B O 1
ATOM 5528 N N . TYR B 1 239 ? -7.93 -6.031 -8.953 1 93.19 239 TYR B N 1
ATOM 5529 C CA . TYR B 1 239 ? -6.633 -5.609 -8.43 1 93.19 239 TYR B CA 1
ATOM 5530 C C . TYR B 1 239 ? -6.477 -4.098 -8.531 1 93.19 239 TYR B C 1
ATOM 5532 O O . TYR B 1 239 ? -6.055 -3.447 -7.57 1 93.19 239 TYR B O 1
ATOM 5540 N N . LYS B 1 240 ? -6.816 -3.545 -9.633 1 89.69 240 LYS B N 1
ATOM 5541 C CA . LYS B 1 240 ? -6.715 -2.102 -9.82 1 89.69 240 LYS B CA 1
ATOM 5542 C C . LYS B 1 240 ? -7.59 -1.353 -8.82 1 89.69 240 LYS B C 1
ATOM 5544 O O . LYS B 1 240 ? -7.195 -0.305 -8.305 1 89.69 240 LYS B O 1
ATOM 5549 N N . ALA B 1 241 ? -8.719 -1.89 -8.594 1 89.69 241 ALA B N 1
ATOM 5550 C CA . ALA B 1 241 ? -9.641 -1.292 -7.633 1 89.69 241 ALA B CA 1
ATOM 5551 C C . ALA B 1 241 ? -9.039 -1.271 -6.234 1 89.69 241 ALA B C 1
ATOM 5553 O O . ALA B 1 241 ? -9.102 -0.254 -5.535 1 89.69 241 ALA B O 1
ATOM 5554 N N . ILE B 1 242 ? -8.422 -2.312 -5.887 1 88.81 242 ILE B N 1
ATOM 5555 C CA . ILE B 1 242 ? -7.859 -2.467 -4.551 1 88.81 242 ILE B CA 1
ATOM 5556 C C . ILE B 1 242 ? -6.641 -1.559 -4.395 1 88.81 242 ILE B C 1
ATOM 5558 O O . ILE B 1 242 ? -6.492 -0.875 -3.381 1 88.81 242 ILE B O 1
ATOM 5562 N N . ILE B 1 243 ? -5.781 -1.568 -5.383 1 86.19 243 ILE B N 1
ATOM 5563 C CA . ILE B 1 243 ? -4.578 -0.739 -5.348 1 86.19 243 ILE B CA 1
ATOM 5564 C C . ILE B 1 243 ? -4.969 0.727 -5.18 1 86.19 243 ILE B C 1
ATOM 5566 O O . ILE B 1 243 ? -4.363 1.449 -4.387 1 86.19 243 ILE B O 1
ATOM 5570 N N . GLU B 1 244 ? -5.949 1.15 -5.871 1 81.56 244 GLU B N 1
ATOM 5571 C CA . GLU B 1 244 ? -6.391 2.541 -5.824 1 81.56 244 GLU B CA 1
ATOM 5572 C C . GLU B 1 244 ? -6.887 2.912 -4.426 1 81.56 244 GLU B C 1
ATOM 5574 O O . GLU B 1 244 ? -6.531 3.969 -3.898 1 81.56 244 GLU B O 1
ATOM 5579 N N . LYS B 1 245 ? -7.566 2.031 -3.869 1 81.56 245 LYS B N 1
ATOM 5580 C CA . LYS B 1 245 ? -8.25 2.365 -2.621 1 81.56 245 LYS B CA 1
ATOM 5581 C C . LYS B 1 245 ? -7.352 2.096 -1.416 1 81.56 245 LYS B C 1
ATOM 5583 O O . LYS B 1 245 ? -7.453 2.779 -0.396 1 81.56 245 LYS B O 1
ATOM 5588 N N . ALA B 1 246 ? -6.559 1.124 -1.576 1 80.69 246 ALA B N 1
ATOM 5589 C CA . ALA B 1 246 ? -5.809 0.677 -0.407 1 80.69 246 ALA B CA 1
ATOM 5590 C C . ALA B 1 246 ? -4.422 1.315 -0.37 1 80.69 246 ALA B C 1
ATOM 5592 O O . ALA B 1 246 ? -3.811 1.427 0.696 1 80.69 246 ALA B O 1
ATOM 5593 N N . ILE B 1 247 ? -3.924 1.713 -1.497 1 78.5 247 ILE B N 1
ATOM 5594 C CA . ILE B 1 247 ? -2.559 2.225 -1.54 1 78.5 247 ILE B CA 1
ATOM 5595 C C . ILE B 1 247 ? -2.568 3.682 -1.992 1 78.5 247 ILE B C 1
ATOM 5597 O O . ILE B 1 247 ? -2.199 4.578 -1.229 1 78.5 247 ILE B O 1
ATOM 5601 N N . LYS B 1 248 ? -3.125 4.016 -3.049 1 74.19 248 LYS B N 1
ATOM 5602 C CA . LYS B 1 248 ? -2.969 5.328 -3.67 1 74.19 248 LYS B CA 1
ATOM 5603 C C . LYS B 1 248 ? -3.783 6.387 -2.932 1 74.19 248 LYS B C 1
ATOM 5605 O O . LYS B 1 248 ? -3.279 7.477 -2.648 1 74.19 248 LYS B O 1
ATOM 5610 N N . GLU B 1 249 ? -5.008 6.121 -2.604 1 73.44 249 GLU B N 1
ATOM 5611 C CA . GLU B 1 249 ? -5.898 7.105 -1.999 1 73.44 249 GLU B CA 1
ATOM 5612 C C . GLU B 1 249 ? -5.402 7.523 -0.618 1 73.44 249 GLU B C 1
ATOM 5614 O O . GLU B 1 249 ? -5.305 8.719 -0.325 1 73.44 249 GLU B O 1
ATOM 5619 N N . PRO B 1 250 ? -5.156 6.547 0.2 1 67.56 250 PRO B N 1
ATOM 5620 C CA . PRO B 1 250 ? -4.629 6.977 1.497 1 67.56 250 PRO B CA 1
ATOM 5621 C C . PRO B 1 250 ? -3.336 7.781 1.371 1 67.56 250 PRO B C 1
ATOM 5623 O O . PRO B 1 250 ? -3.131 8.75 2.109 1 67.56 250 PRO B O 1
ATOM 5626 N N . GLN B 1 251 ? -2.488 7.398 0.47 1 64.5 251 GLN B N 1
ATOM 5627 C CA . GLN B 1 251 ? -1.24 8.125 0.266 1 64.5 251 GLN B CA 1
ATOM 5628 C C . GLN B 1 251 ? -1.505 9.539 -0.238 1 64.5 251 GLN B C 1
ATOM 5630 O O . GLN B 1 251 ? -0.86 10.492 0.206 1 64.5 251 GLN B O 1
ATOM 5635 N N . LYS B 1 252 ? -2.525 9.656 -1.086 1 62.31 252 LYS B N 1
ATOM 5636 C CA . LYS B 1 252 ? -2.908 10.969 -1.593 1 62.31 252 LYS B CA 1
ATOM 5637 C C . LYS B 1 252 ? -3.555 11.812 -0.497 1 62.31 252 LYS B C 1
ATOM 5639 O O . LYS B 1 252 ? -3.303 13.016 -0.405 1 62.31 252 LYS B O 1
ATOM 5644 N N . ALA B 1 253 ? -4.461 11.195 0.155 1 60.81 253 ALA B N 1
ATOM 5645 C CA . ALA B 1 253 ? -5.145 11.906 1.234 1 60.81 253 ALA B CA 1
ATOM 5646 C C . ALA B 1 253 ? -4.148 12.445 2.254 1 60.81 253 ALA B C 1
ATOM 5648 O O . ALA B 1 253 ? -4.289 13.578 2.727 1 60.81 253 ALA B O 1
ATOM 5649 N N . ILE B 1 254 ? -3.277 11.656 2.387 1 56.56 254 ILE B N 1
ATOM 5650 C CA . ILE B 1 254 ? -2.232 12.031 3.332 1 56.56 254 ILE B CA 1
ATOM 5651 C C . ILE B 1 254 ? -1.453 13.227 2.789 1 56.56 254 ILE B C 1
ATOM 5653 O O . ILE B 1 254 ? -1.201 14.195 3.514 1 56.56 254 ILE B O 1
ATOM 5657 N N . PHE B 1 255 ? -1.237 13.07 1.628 1 55 255 PHE B N 1
ATOM 5658 C CA . PHE B 1 255 ? -0.465 14.133 0.987 1 55 255 PHE B CA 1
ATOM 5659 C C . PHE B 1 255 ? -1.259 15.43 0.946 1 55 255 PHE B C 1
ATOM 5661 O O . PHE B 1 255 ? -0.715 16.5 1.208 1 55 255 PHE B O 1
ATOM 5668 N N . THR B 1 256 ? -2.496 15.289 0.66 1 55.16 256 THR B N 1
ATOM 5669 C CA . THR B 1 256 ? -3.363 16.453 0.6 1 55.16 256 THR B CA 1
ATOM 5670 C C . THR B 1 256 ? -3.572 17.047 1.991 1 55.16 256 THR B C 1
ATOM 5672 O O . THR B 1 256 ? -3.533 18.266 2.168 1 55.16 256 THR B O 1
ATOM 5675 N N . GLU B 1 257 ? -3.963 16.188 2.879 1 54.66 257 GLU B N 1
ATOM 5676 C CA . GLU B 1 257 ? -4.199 16.641 4.246 1 54.66 257 GLU B CA 1
ATOM 5677 C C . GLU B 1 257 ? -2.938 17.266 4.848 1 54.66 257 GLU B C 1
ATOM 5679 O O . GLU B 1 257 ? -3.006 18.281 5.539 1 54.66 257 GLU B O 1
ATOM 5684 N N . LEU B 1 258 ? -1.878 16.531 4.555 1 53.16 258 LEU B N 1
ATOM 5685 C CA . LEU B 1 258 ? -0.609 17.094 4.996 1 53.16 258 LEU B CA 1
ATOM 5686 C C . LEU B 1 258 ? -0.377 18.469 4.363 1 53.16 258 LEU B C 1
ATOM 5688 O O . LEU B 1 258 ? 0.073 19.391 5.035 1 53.16 258 LEU B O 1
ATOM 5692 N N . GLN B 1 259 ? -0.741 18.5 3.168 1 53.66 259 GLN B N 1
ATOM 5693 C CA . GLN B 1 259 ? -0.602 19.781 2.484 1 53.66 259 GLN B CA 1
ATOM 5694 C C . GLN B 1 259 ? -1.56 20.812 3.064 1 53.66 259 GLN B C 1
ATOM 5696 O O . GLN B 1 259 ? -1.189 21.969 3.244 1 53.66 259 GLN B O 1
ATOM 5701 N N . ASN B 1 260 ? -2.822 20.375 3.297 1 55.47 260 ASN B N 1
ATOM 5702 C CA . ASN B 1 260 ? -3.822 21.281 3.857 1 55.47 260 ASN B CA 1
ATOM 5703 C C . ASN B 1 260 ? -3.471 21.688 5.285 1 55.47 260 ASN B C 1
ATOM 5705 O O . ASN B 1 260 ? -3.605 22.859 5.648 1 55.47 260 ASN B O 1
ATOM 5709 N N . GLN B 1 261 ? -3.176 20.734 6.047 1 53.94 261 GLN B N 1
ATOM 5710 C CA . GLN B 1 261 ? -2.885 21 7.449 1 53.94 261 GLN B CA 1
ATOM 5711 C C . GLN B 1 261 ? -1.611 21.828 7.598 1 53.94 261 GLN B C 1
ATOM 5713 O O . GLN B 1 261 ? -1.502 22.656 8.508 1 53.94 261 GLN B O 1
ATOM 5718 N N . VAL B 1 262 ? -0.791 21.562 6.613 1 58.16 262 VAL B N 1
ATOM 5719 C CA . VAL B 1 262 ? 0.464 22.312 6.66 1 58.16 262 VAL B CA 1
ATOM 5720 C C . VAL B 1 262 ? 0.252 23.719 6.109 1 58.16 262 VAL B C 1
ATOM 5722 O O . VAL B 1 262 ? 0.865 24.672 6.586 1 58.16 262 VAL B O 1
ATOM 5725 N N . ASN B 1 263 ? -0.861 23.719 5.332 1 64.62 263 ASN B N 1
ATOM 5726 C CA . ASN B 1 263 ? -0.957 24.984 4.605 1 64.62 263 ASN B CA 1
ATOM 5727 C C . ASN B 1 263 ? -2.088 25.859 5.145 1 64.62 263 ASN B C 1
ATOM 5729 O O . ASN B 1 263 ? -2.225 27.016 4.754 1 64.62 263 ASN B O 1
ATOM 5733 N N . THR B 1 264 ? -2.898 25.297 6.113 1 73.5 264 THR B N 1
ATOM 5734 C CA . THR B 1 264 ? -4.059 26.062 6.555 1 73.5 264 THR B CA 1
ATOM 5735 C C . THR B 1 264 ? -3.996 26.328 8.055 1 73.5 264 THR B C 1
ATOM 5737 O O . THR B 1 264 ? -3.332 25.594 8.789 1 73.5 264 THR B O 1
ATOM 5740 N N . ASP B 1 265 ? -4.703 27.391 8.383 1 73.81 265 ASP B N 1
ATOM 5741 C CA . ASP B 1 265 ? -4.832 27.766 9.789 1 73.81 265 ASP B CA 1
ATOM 5742 C C . ASP B 1 265 ? -5.891 26.922 10.484 1 73.81 265 ASP B C 1
ATOM 5744 O O . ASP B 1 265 ? -6.949 26.641 9.922 1 73.81 265 ASP B O 1
ATOM 5748 N N . GLY B 1 266 ? -5.602 26.375 11.555 1 67.62 266 GLY B N 1
ATOM 5749 C CA . GLY B 1 266 ? -6.441 25.438 12.273 1 67.62 266 GLY B CA 1
ATOM 5750 C C . GLY B 1 266 ? -7.773 26.016 12.703 1 67.62 266 GLY B C 1
ATOM 5751 O O . GLY B 1 266 ? -8.734 25.281 12.945 1 67.62 266 GLY B O 1
ATOM 5752 N N . LEU B 1 267 ? -7.863 27.344 12.836 1 73 267 LEU B N 1
ATOM 5753 C CA . LEU B 1 267 ? -9.086 27.984 13.305 1 73 267 LEU B CA 1
ATOM 5754 C C . LEU B 1 267 ? -9.992 28.344 12.133 1 73 267 LEU B C 1
ATOM 5756 O O . LEU B 1 267 ? -11.172 27.969 12.117 1 73 267 LEU B O 1
ATOM 5760 N N . THR B 1 268 ? -9.453 28.953 11.18 1 81.56 268 THR B N 1
ATOM 5761 C CA . THR B 1 268 ? -10.266 29.547 10.125 1 81.56 268 THR B CA 1
ATOM 5762 C C . THR B 1 268 ? -10.266 28.656 8.883 1 81.56 268 THR B C 1
ATOM 5764 O O . THR B 1 268 ? -11.078 28.859 7.977 1 81.56 268 THR B O 1
ATOM 5767 N N . SER B 1 269 ? -9.289 27.672 8.797 1 78.94 269 SER B N 1
ATOM 5768 C CA . SER B 1 269 ? -9.117 26.812 7.641 1 78.94 269 SER B CA 1
ATOM 5769 C C . SER B 1 269 ? -8.617 27.594 6.43 1 78.94 269 SER B C 1
ATOM 5771 O O . SER B 1 269 ? -8.672 27.094 5.301 1 78.94 269 SER B O 1
ATOM 5773 N N . LEU B 1 270 ? -8.359 28.828 6.656 1 87.56 270 LEU B N 1
ATOM 5774 C CA . LEU B 1 270 ? -7.668 29.594 5.625 1 87.56 270 LEU B CA 1
ATOM 5775 C C . LEU B 1 270 ? -6.191 29.219 5.562 1 87.56 270 LEU B C 1
ATOM 5777 O O . LEU B 1 270 ? -5.691 28.516 6.434 1 87.56 270 LEU B O 1
ATOM 5781 N N . PHE B 1 271 ? -5.602 29.594 4.469 1 85.5 271 PHE B N 1
ATOM 5782 C CA . PHE B 1 271 ? -4.18 29.281 4.367 1 85.5 271 PHE B CA 1
ATOM 5783 C C . PHE B 1 271 ? -3.404 29.906 5.52 1 85.5 271 PHE B C 1
ATOM 5785 O O . PHE B 1 271 ? -3.756 31 5.992 1 85.5 271 PHE B O 1
ATOM 5792 N N . ASN B 1 272 ? -2.406 29.219 5.965 1 80.12 272 ASN B N 1
ATOM 5793 C CA . ASN B 1 272 ? -1.638 29.719 7.098 1 80.12 272 ASN B CA 1
ATOM 5794 C C . ASN B 1 272 ? -0.496 30.625 6.648 1 80.12 272 ASN B C 1
ATOM 5796 O O . ASN B 1 272 ? -0.291 30.828 5.449 1 80.12 272 ASN B O 1
ATOM 5800 N N . HIS B 1 273 ? 0.168 31.219 7.582 1 79.38 273 HIS B N 1
ATOM 5801 C CA . HIS B 1 273 ? 1.241 32.188 7.371 1 79.38 273 HIS B CA 1
ATOM 5802 C C . HIS B 1 273 ? 2.314 31.625 6.445 1 79.38 273 HIS B C 1
ATOM 5804 O O . HIS B 1 273 ? 2.729 32.281 5.492 1 79.38 273 HIS B O 1
ATOM 5810 N N . ARG B 1 274 ? 2.676 30.484 6.711 1 71.44 274 ARG B N 1
ATOM 5811 C CA . ARG B 1 274 ? 3.74 29.859 5.93 1 71.44 274 ARG B CA 1
ATOM 5812 C C . ARG B 1 274 ? 3.34 29.719 4.465 1 71.44 274 ARG B C 1
ATOM 5814 O O . ARG B 1 274 ? 4.117 30.062 3.572 1 71.44 274 ARG B O 1
ATOM 5821 N N . TYR B 1 275 ? 2.195 29.188 4.273 1 80.06 275 TYR B N 1
ATOM 5822 C CA . TYR B 1 275 ? 1.719 29 2.91 1 80.06 275 TYR B CA 1
ATOM 5823 C C . TYR B 1 275 ? 1.573 30.328 2.184 1 80.06 275 TYR B C 1
ATOM 5825 O O . TYR B 1 275 ? 1.828 30.406 0.979 1 80.06 275 TYR B O 1
ATOM 5833 N N . LEU B 1 276 ? 1.132 31.25 2.883 1 87.88 276 LEU B N 1
ATOM 5834 C CA . LEU B 1 276 ? 0.997 32.594 2.285 1 87.88 276 LEU B CA 1
ATOM 5835 C C . LEU B 1 276 ? 2.34 33.094 1.765 1 87.88 276 LEU B C 1
ATOM 5837 O O . LEU B 1 276 ? 2.414 33.656 0.676 1 87.88 276 LEU B O 1
ATOM 5841 N N . TYR B 1 277 ? 3.303 32.844 2.506 1 80.94 277 TYR B N 1
ATOM 5842 C CA . TYR B 1 277 ? 4.629 33.281 2.086 1 80.94 277 TYR B CA 1
ATOM 5843 C C . TYR B 1 277 ? 5.121 32.469 0.894 1 80.94 277 TYR B C 1
ATOM 5845 O O . TYR B 1 277 ? 5.77 33 -0.008 1 80.94 277 TYR B O 1
ATOM 5853 N N . ASP B 1 278 ? 4.852 31.203 0.955 1 80.12 278 ASP B N 1
ATOM 5854 C CA . ASP B 1 278 ? 5.191 30.359 -0.191 1 80.12 278 ASP B CA 1
ATOM 5855 C C . ASP B 1 278 ? 4.527 30.875 -1.465 1 80.12 278 ASP B C 1
ATOM 5857 O O . ASP B 1 278 ? 5.152 30.922 -2.525 1 80.12 278 ASP B O 1
ATOM 5861 N N . GLN B 1 279 ? 3.268 31.141 -1.247 1 86.62 279 GLN B N 1
ATOM 5862 C CA . GLN B 1 279 ? 2.502 31.625 -2.389 1 86.62 279 GLN B CA 1
ATOM 5863 C C . GLN B 1 279 ? 3.006 33 -2.844 1 86.62 279 GLN B C 1
ATOM 5865 O O . GLN B 1 279 ? 3.006 33.281 -4.039 1 86.62 279 GLN B O 1
ATOM 5870 N N . LEU B 1 280 ? 3.361 33.75 -1.942 1 89.5 280 LEU B N 1
ATOM 5871 C CA . LEU B 1 280 ? 3.912 35.062 -2.26 1 89.5 280 LEU B CA 1
ATOM 5872 C C . LEU B 1 280 ? 5.195 34.938 -3.072 1 89.5 280 LEU B C 1
ATOM 5874 O O . LEU B 1 280 ? 5.383 35.656 -4.062 1 89.5 280 LEU B O 1
ATOM 5878 N N . GLU B 1 281 ? 6.023 34.094 -2.65 1 83.56 281 GLU B N 1
ATOM 5879 C CA . GLU B 1 281 ? 7.277 33.844 -3.363 1 83.56 281 GLU B CA 1
ATOM 5880 C C . GLU B 1 281 ? 7.02 33.344 -4.773 1 83.56 281 GLU B C 1
ATOM 5882 O O . GLU B 1 281 ? 7.707 33.719 -5.723 1 83.56 281 GLU B O 1
ATOM 5887 N N . ALA B 1 282 ? 6.074 32.5 -4.887 1 81 282 ALA B N 1
ATOM 5888 C CA . ALA B 1 282 ? 5.691 31.969 -6.191 1 81 282 ALA B CA 1
ATOM 5889 C C . ALA B 1 282 ? 5.191 33.062 -7.109 1 81 282 ALA B C 1
ATOM 5891 O O . ALA B 1 282 ? 5.512 33.094 -8.297 1 81 282 ALA B O 1
ATOM 5892 N N . GLU B 1 283 ? 4.414 33.969 -6.559 1 86.81 283 GLU B N 1
ATOM 5893 C CA . GLU B 1 283 ? 3.865 35.062 -7.336 1 86.81 283 GLU B CA 1
ATOM 5894 C C . GLU B 1 283 ? 4.965 36.031 -7.77 1 86.81 283 GLU B C 1
ATOM 5896 O O . GLU B 1 283 ? 4.906 36.594 -8.867 1 86.81 283 GLU B O 1
ATOM 5901 N N . ILE B 1 284 ? 5.871 36.219 -6.938 1 86.75 284 ILE B N 1
ATOM 5902 C CA . ILE B 1 284 ? 6.996 37.094 -7.262 1 86.75 284 ILE B CA 1
ATOM 5903 C C . ILE B 1 284 ? 7.797 36.5 -8.414 1 86.75 284 ILE B C 1
ATOM 5905 O O . ILE B 1 284 ? 8.148 37.188 -9.367 1 86.75 284 ILE B O 1
ATOM 5909 N N . THR B 1 285 ? 8.031 35.219 -8.273 1 79.56 285 THR B N 1
ATOM 5910 C CA . THR B 1 285 ? 8.75 34.5 -9.336 1 79.56 285 THR B CA 1
ATOM 5911 C C . THR B 1 285 ? 7.992 34.594 -10.656 1 79.56 285 THR B C 1
ATOM 5913 O O . THR B 1 285 ? 8.594 34.812 -11.703 1 79.56 285 THR B O 1
ATOM 5916 N N . TYR B 1 286 ? 6.762 34.406 -10.484 1 78.81 286 TYR B N 1
ATOM 5917 C CA . TYR B 1 286 ? 5.902 34.469 -11.664 1 78.81 286 TYR B CA 1
ATOM 5918 C C . TYR B 1 286 ? 5.93 35.875 -12.281 1 78.81 286 TYR B C 1
ATOM 5920 O O . TYR B 1 286 ? 5.941 36 -13.508 1 78.81 286 TYR B O 1
ATOM 5928 N N . THR B 1 287 ? 5.875 36.844 -11.547 1 81.12 287 THR B N 1
ATOM 5929 C CA . THR B 1 287 ? 5.891 38.219 -12.008 1 81.12 287 THR B CA 1
ATOM 5930 C C . THR B 1 287 ? 7.191 38.531 -12.75 1 81.12 287 THR B C 1
ATOM 5932 O O . THR B 1 287 ? 7.191 39.281 -13.727 1 81.12 287 THR B O 1
ATOM 5935 N N . PHE B 1 288 ? 8.227 37.969 -12.305 1 76.19 288 PHE B N 1
ATOM 59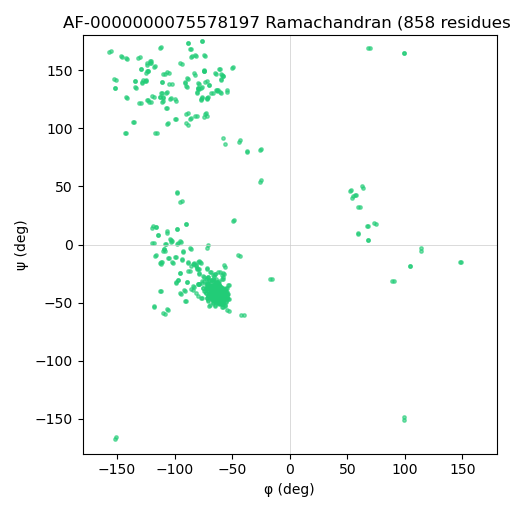36 C CA . PHE B 1 288 ? 9.508 38.156 -12.977 1 76.19 288 PHE B CA 1
ATOM 5937 C C . PHE B 1 288 ? 9.492 37.531 -14.359 1 76.19 288 PHE B C 1
ATOM 5939 O O . PHE B 1 288 ? 10.133 38.062 -15.289 1 76.19 288 PHE B O 1
ATOM 5946 N N . GLN B 1 289 ? 8.75 36.5 -14.391 1 72.94 289 GLN B N 1
ATOM 5947 C CA . GLN B 1 289 ? 8.727 35.75 -15.648 1 72.94 289 GLN B CA 1
ATOM 5948 C C . GLN B 1 289 ? 7.723 36.375 -16.625 1 72.94 289 GLN B C 1
ATOM 5950 O O . GLN B 1 289 ? 7.949 36.375 -17.828 1 72.94 289 GLN B O 1
ATOM 5955 N N . THR B 1 290 ? 6.652 36.875 -16.203 1 76.12 290 THR B N 1
ATOM 5956 C CA . THR B 1 290 ? 5.555 37.25 -17.094 1 76.12 290 THR B CA 1
ATOM 5957 C C . THR B 1 290 ? 5.395 38.781 -17.125 1 76.12 290 THR B C 1
ATOM 5959 O O . THR B 1 290 ? 4.727 39.312 -18 1 76.12 290 THR B O 1
ATOM 5962 N N . LYS B 1 291 ? 5.965 39.562 -16.203 1 79.25 291 LYS B N 1
ATOM 5963 C CA . LYS B 1 291 ? 5.875 41 -16.031 1 79.25 291 LYS B CA 1
ATOM 5964 C C . LYS B 1 291 ? 4.469 41.406 -15.617 1 79.25 291 LYS B C 1
ATOM 5966 O O . LYS B 1 291 ? 4.094 42.594 -15.758 1 79.25 291 LYS B O 1
ATOM 5971 N N . LYS B 1 292 ? 3.703 40.438 -15.18 1 82.56 292 LYS B N 1
ATOM 5972 C CA . LYS B 1 292 ? 2.381 40.75 -14.648 1 82.56 292 LYS B CA 1
ATOM 5973 C C . LYS B 1 292 ? 2.471 41.188 -13.188 1 82.56 292 LYS B C 1
ATOM 5975 O O . LYS B 1 292 ? 3.367 40.781 -12.461 1 82.56 292 LYS B O 1
ATOM 5980 N N . THR B 1 293 ? 1.57 42.125 -12.859 1 87.62 293 THR B N 1
ATOM 5981 C CA . THR B 1 293 ? 1.597 42.656 -11.5 1 87.62 293 THR B CA 1
ATOM 5982 C C . THR B 1 293 ? 0.632 41.875 -10.602 1 87.62 293 THR B C 1
ATOM 5984 O O . THR B 1 293 ? -0.244 41.156 -11.094 1 87.62 293 THR B O 1
ATOM 5987 N N . PHE B 1 294 ? 0.917 41.906 -9.344 1 93.06 294 PHE B N 1
ATOM 5988 C CA . PHE B 1 294 ? -0.012 41.406 -8.344 1 93.06 294 PHE B CA 1
ATOM 5989 C C . PHE B 1 294 ? -0.013 42.281 -7.105 1 93.06 294 PHE B C 1
ATOM 5991 O O . PHE B 1 294 ? 0.855 43.156 -6.953 1 93.06 294 PHE B O 1
ATOM 5998 N N . SER B 1 295 ? -1.039 42.219 -6.324 1 96 295 SER B N 1
ATOM 5999 C CA . SER B 1 295 ? -1.17 43.031 -5.117 1 96 295 SER B CA 1
ATOM 6000 C C . SER B 1 295 ? -1.544 42.156 -3.912 1 96 295 SER B C 1
ATOM 6002 O O . SER B 1 295 ? -1.952 41 -4.066 1 96 295 SER B O 1
ATOM 6004 N N . ILE B 1 296 ? -1.272 42.781 -2.742 1 96.94 296 ILE B N 1
ATOM 6005 C CA . ILE B 1 296 ? -1.676 42.094 -1.523 1 96.94 296 ILE B CA 1
ATOM 6006 C C . ILE B 1 296 ? -2.469 43.031 -0.629 1 96.94 296 ILE B C 1
ATOM 6008 O O . ILE B 1 296 ? -2.34 44.25 -0.743 1 96.94 296 ILE B O 1
ATOM 6012 N N . ILE B 1 297 ? -3.359 42.469 0.148 1 97.69 297 ILE B N 1
ATOM 6013 C CA . ILE B 1 297 ? -4.094 43.188 1.197 1 97.69 297 ILE B CA 1
ATOM 6014 C C . ILE B 1 297 ? -3.779 42.531 2.553 1 97.69 297 ILE B C 1
ATOM 6016 O O . ILE B 1 297 ? -3.805 41.312 2.697 1 97.69 297 ILE B O 1
ATOM 6020 N N . ILE B 1 298 ? -3.387 43.312 3.486 1 96.5 298 ILE B N 1
ATOM 6021 C CA . ILE B 1 298 ? -3.311 42.844 4.863 1 96.5 298 ILE B CA 1
ATOM 6022 C C . ILE B 1 298 ? -4.383 43.531 5.703 1 96.5 298 ILE B C 1
ATOM 6024 O O . ILE B 1 298 ? -4.449 44.75 5.75 1 96.5 298 ILE B O 1
ATOM 6028 N N . PHE B 1 299 ? -5.227 42.688 6.328 1 96.38 299 PHE B N 1
ATOM 6029 C CA . PHE B 1 299 ? -6.289 43.188 7.195 1 96.38 299 PHE B CA 1
ATOM 6030 C C . PHE B 1 299 ? -5.941 42.938 8.664 1 96.38 299 PHE B C 1
ATOM 6032 O O . PHE B 1 299 ? -5.281 41.969 9 1 96.38 299 PHE B O 1
ATOM 6039 N N . ASP B 1 300 ? -6.375 43.781 9.445 1 94.56 300 ASP B N 1
ATOM 6040 C CA . ASP B 1 300 ? -6.352 43.625 10.898 1 94.56 300 ASP B CA 1
ATOM 6041 C C . ASP B 1 300 ? -7.695 44 11.516 1 94.56 300 ASP B C 1
ATOM 6043 O O . ASP B 1 300 ? -8.297 45 11.148 1 94.56 300 ASP B O 1
ATOM 6047 N N . ILE B 1 301 ? -8.148 43.188 12.406 1 95.19 301 ILE B N 1
ATOM 6048 C CA . ILE B 1 301 ? -9.406 43.5 13.094 1 95.19 301 ILE B CA 1
ATOM 6049 C C . ILE B 1 301 ? -9.164 44.562 14.156 1 95.19 301 ILE B C 1
ATOM 6051 O O . ILE B 1 301 ? -8.344 44.375 15.062 1 95.19 301 ILE B O 1
ATOM 6055 N N . ASP B 1 302 ? -9.969 45.656 14.031 1 94.38 302 ASP B N 1
ATOM 6056 C CA . ASP B 1 302 ? -9.789 46.781 14.945 1 94.38 302 ASP B CA 1
ATOM 6057 C C . ASP B 1 302 ? -10.273 46.438 16.359 1 94.38 302 ASP B C 1
ATOM 6059 O O . ASP B 1 302 ? -11.406 46 16.531 1 94.38 302 ASP B O 1
ATOM 6063 N N . HIS B 1 303 ? -9.375 46.625 17.344 1 90.25 303 HIS B N 1
ATOM 6064 C CA . HIS B 1 303 ? -9.68 46.469 18.75 1 90.25 303 HIS B CA 1
ATOM 6065 C C . HIS B 1 303 ? -10.203 45.062 19.031 1 90.25 303 HIS B C 1
ATOM 6067 O O . HIS B 1 303 ? -11.211 44.906 19.734 1 90.25 303 HIS B O 1
ATOM 6073 N N . PHE B 1 304 ? -9.57 44.188 18.438 1 89.19 304 PHE B N 1
ATOM 6074 C CA . PHE B 1 304 ? -10.023 42.781 18.594 1 89.19 304 PHE B CA 1
ATOM 6075 C C . PHE B 1 304 ? -9.875 42.312 20.031 1 89.19 304 PHE B C 1
ATOM 6077 O O . PHE B 1 304 ? -10.695 41.562 20.531 1 89.19 304 PHE B O 1
ATOM 6084 N N . LYS B 1 305 ? -8.828 42.75 20.656 1 79.06 305 LYS B N 1
ATOM 6085 C CA . LYS B 1 305 ? -8.625 42.375 22.047 1 79.06 305 LYS B CA 1
ATOM 6086 C C . LYS B 1 305 ? -9.828 42.781 22.906 1 79.06 305 LYS B C 1
ATOM 6088 O O . LYS B 1 305 ? -10.188 42.062 23.844 1 79.06 305 LYS B O 1
ATOM 6093 N N . LYS B 1 306 ? -10.375 43.906 22.625 1 83.62 306 LYS B N 1
ATOM 6094 C CA . LYS B 1 306 ? -11.555 44.344 23.359 1 83.62 306 LYS B CA 1
ATOM 6095 C C . LYS B 1 306 ? -12.719 43.375 23.188 1 83.62 306 LYS B C 1
ATOM 6097 O O . LYS B 1 306 ? -13.516 43.188 24.109 1 83.62 306 LYS B O 1
ATOM 6102 N N . VAL B 1 307 ? -12.828 42.875 22.047 1 86.31 307 VAL B N 1
ATOM 6103 C CA . VAL B 1 307 ? -13.875 41.906 21.781 1 86.31 307 VAL B CA 1
ATOM 6104 C C . VAL B 1 307 ? -13.648 40.656 22.641 1 86.31 307 VAL B C 1
ATOM 6106 O O . VAL B 1 307 ? -14.578 40.156 23.266 1 86.31 307 VAL B O 1
ATOM 6109 N N . ASN B 1 308 ? -12.438 40.219 22.703 1 78.62 308 ASN B N 1
ATOM 6110 C CA . ASN B 1 308 ? -12.102 39.062 23.516 1 78.62 308 ASN B CA 1
ATOM 6111 C C . ASN B 1 308 ? -12.344 39.312 25 1 78.62 308 ASN B C 1
ATOM 6113 O O . ASN B 1 308 ? -12.828 38.438 25.719 1 78.62 308 ASN B O 1
ATOM 6117 N N . ASP B 1 309 ? -11.914 40.469 25.359 1 73.81 309 ASP B N 1
ATOM 6118 C CA . ASP B 1 309 ? -12.039 40.844 26.766 1 73.81 309 ASP B CA 1
ATOM 6119 C C . ASP B 1 309 ? -13.508 40.938 27.188 1 73.81 309 ASP B C 1
ATOM 6121 O O . ASP B 1 309 ? -13.859 40.531 28.297 1 73.81 309 ASP B O 1
ATOM 6125 N N . ARG B 1 310 ? -14.305 41.406 26.312 1 79.38 310 ARG B N 1
ATOM 6126 C CA . ARG B 1 310 ? -15.703 41.688 26.641 1 79.38 310 ARG B CA 1
ATOM 6127 C C . ARG B 1 310 ? -16.547 40.438 26.469 1 79.38 310 ARG B C 1
ATOM 6129 O O . ARG B 1 310 ? -17.453 40.188 27.266 1 79.38 310 ARG B O 1
ATOM 6136 N N . TYR B 1 311 ? -16.266 39.656 25.453 1 81.31 311 TYR B N 1
ATOM 6137 C CA . TYR B 1 311 ? -17.188 38.594 25.109 1 81.31 311 TYR B CA 1
ATOM 6138 C C . TYR B 1 311 ? -16.531 37.219 25.266 1 81.31 311 TYR B C 1
ATOM 6140 O O . TYR B 1 311 ? -17.203 36.188 25.156 1 81.31 311 TYR B O 1
ATOM 6148 N N . GLY B 1 312 ? -15.328 37.219 25.453 1 74.5 312 GLY B N 1
ATOM 6149 C CA . GLY B 1 312 ? -14.617 35.969 25.625 1 74.5 312 GLY B CA 1
ATOM 6150 C C . GLY B 1 312 ? -13.93 35.5 24.359 1 74.5 312 GLY B C 1
ATOM 6151 O O . GLY B 1 312 ? -14.312 35.875 23.25 1 74.5 312 GLY B O 1
ATOM 6152 N N . HIS B 1 313 ? -13.008 34.562 24.453 1 74.25 313 HIS B N 1
ATOM 6153 C CA . HIS B 1 313 ? -12.195 34.062 23.344 1 74.25 313 HIS B CA 1
ATOM 6154 C C . HIS B 1 313 ? -13.016 33.219 22.391 1 74.25 313 HIS B C 1
ATOM 6156 O O . HIS B 1 313 ? -12.734 33.156 21.188 1 74.25 313 HIS B O 1
ATOM 6162 N N . VAL B 1 314 ? -13.914 32.562 22.891 1 76 314 VAL B N 1
ATOM 6163 C CA . VAL B 1 314 ? -14.75 31.719 22.062 1 76 314 VAL B CA 1
ATOM 6164 C C . VAL B 1 314 ? -15.477 32.562 21.031 1 76 314 VAL B C 1
ATOM 6166 O O . VAL B 1 314 ? -15.547 32.219 19.844 1 76 314 VAL B O 1
ATOM 6169 N N . ILE B 1 315 ? -16 33.594 21.562 1 80.81 315 ILE B N 1
ATOM 6170 C CA . ILE B 1 315 ? -16.688 34.531 20.672 1 80.81 315 ILE B CA 1
ATOM 6171 C C . ILE B 1 315 ? -15.672 35.188 19.719 1 80.81 315 ILE B C 1
ATOM 6173 O O . ILE B 1 315 ? -15.977 35.406 18.547 1 80.81 315 ILE B O 1
ATOM 6177 N N . GLY B 1 316 ? -14.516 35.5 20.25 1 86.12 316 GLY B N 1
ATOM 6178 C CA . GLY B 1 316 ? -13.445 35.969 19.391 1 86.12 316 GLY B CA 1
ATOM 6179 C C . GLY B 1 316 ? -13.125 35.031 18.234 1 86.12 316 GLY B C 1
ATOM 6180 O O . GLY B 1 316 ? -12.953 35.5 17.109 1 86.12 316 GLY B O 1
ATOM 6181 N N . ASP B 1 317 ? -13.141 33.812 18.531 1 83.44 317 ASP B N 1
ATOM 6182 C CA . ASP B 1 317 ? -12.875 32.812 17.516 1 83.44 317 ASP B CA 1
ATOM 6183 C C . ASP B 1 317 ? -13.969 32.812 16.438 1 83.44 317 ASP B C 1
ATOM 6185 O O . ASP B 1 317 ? -13.688 32.656 15.258 1 83.44 317 ASP B O 1
ATOM 6189 N N . LYS B 1 318 ? -15.109 32.875 16.891 1 87.69 318 LYS B N 1
ATOM 6190 C CA . LYS B 1 318 ? -16.234 32.938 15.945 1 87.69 318 LYS B CA 1
ATOM 6191 C C . LYS B 1 318 ? -16.141 34.156 15.039 1 87.69 318 LYS B C 1
ATOM 6193 O O . LYS B 1 318 ? -16.516 34.094 13.867 1 87.69 318 LYS B O 1
ATOM 6198 N N . VAL B 1 319 ? -15.734 35.219 15.633 1 92.56 319 VAL B N 1
ATOM 6199 C CA . VAL B 1 319 ? -15.555 36.438 14.867 1 92.56 319 VAL B CA 1
ATOM 6200 C C . VAL B 1 319 ? -14.484 36.219 13.797 1 92.56 319 VAL B C 1
ATOM 6202 O O . VAL B 1 319 ? -14.68 36.594 12.633 1 92.56 319 VAL B O 1
ATOM 6205 N N . LEU B 1 320 ? -13.422 35.656 14.211 1 91.88 320 LEU B N 1
ATOM 6206 C CA . LEU B 1 320 ? -12.344 35.375 13.273 1 91.88 320 LEU B CA 1
ATOM 6207 C C . LEU B 1 320 ? -12.828 34.5 12.133 1 91.88 320 LEU B C 1
ATOM 6209 O O . LEU B 1 320 ? -12.484 34.719 10.969 1 91.88 320 LEU B O 1
ATOM 6213 N N . LEU B 1 321 ? -13.555 33.531 12.453 1 92.38 321 LEU B N 1
ATOM 6214 C CA . LEU B 1 321 ? -14.117 32.625 11.461 1 92.38 321 LEU B CA 1
ATOM 6215 C C . LEU B 1 321 ? -15.008 33.375 10.477 1 92.38 321 LEU B C 1
ATOM 6217 O O . LEU B 1 321 ? -14.922 33.156 9.266 1 92.38 321 LEU B O 1
ATOM 6221 N N . SER B 1 322 ? -15.844 34.188 11.039 1 93.44 322 SER B N 1
ATOM 6222 C CA . SER B 1 322 ? -16.781 34.938 10.219 1 93.44 322 SER B CA 1
ATOM 6223 C C . SER B 1 322 ? -16.047 35.938 9.312 1 93.44 322 SER B C 1
ATOM 6225 O O . SER B 1 322 ? -16.422 36.094 8.156 1 93.44 322 SER B O 1
ATOM 6227 N N . VAL B 1 323 ? -15.102 36.562 9.812 1 95.62 323 VAL B N 1
ATOM 6228 C CA . VAL B 1 323 ? -14.305 37.5 9.016 1 95.62 323 VAL B CA 1
ATOM 6229 C C . VAL B 1 323 ? -13.648 36.75 7.863 1 95.62 323 VAL B C 1
ATOM 6231 O O . VAL B 1 323 ? -13.68 37.188 6.719 1 95.62 323 VAL B O 1
ATOM 6234 N N . GLY B 1 324 ? -13.062 35.656 8.219 1 95.06 324 GLY B N 1
ATOM 6235 C CA . GLY B 1 324 ? -12.453 34.812 7.188 1 95.06 324 GLY B CA 1
ATOM 6236 C C . GLY B 1 324 ? -13.422 34.438 6.082 1 95.06 324 GLY B C 1
ATOM 6237 O O . GLY B 1 324 ? -13.062 34.469 4.902 1 95.06 324 GLY B O 1
ATOM 6238 N N . THR B 1 325 ? -14.555 34.094 6.473 1 94.12 325 THR B N 1
ATOM 6239 C CA . THR B 1 325 ? -15.594 33.688 5.527 1 94.12 325 THR B CA 1
ATOM 6240 C C . THR B 1 325 ? -15.977 34.875 4.613 1 94.12 325 THR B C 1
ATOM 6242 O O . THR B 1 325 ? -16.156 34.688 3.41 1 94.12 325 THR B O 1
ATOM 6245 N N . ILE B 1 326 ? -16.125 35.969 5.18 1 95.69 326 ILE B N 1
ATOM 6246 C CA . ILE B 1 326 ? -16.5 37.156 4.418 1 95.69 326 ILE B CA 1
ATOM 6247 C C . ILE B 1 326 ? -15.406 37.469 3.393 1 95.69 326 ILE B C 1
ATOM 6249 O O . ILE B 1 326 ? -15.703 37.719 2.223 1 95.69 326 ILE B O 1
ATOM 6253 N N . ILE B 1 327 ? -14.203 37.438 3.812 1 97 327 ILE B N 1
ATOM 6254 C CA . ILE B 1 327 ? -13.086 37.75 2.92 1 97 327 ILE B CA 1
ATOM 6255 C C . ILE B 1 327 ? -13.078 36.75 1.761 1 97 327 ILE B C 1
ATOM 6257 O O . ILE B 1 327 ? -12.93 37.156 0.6 1 97 327 ILE B O 1
ATOM 6261 N N . THR B 1 328 ? -13.227 35.531 2.094 1 95.62 328 THR B N 1
ATOM 6262 C CA . THR B 1 328 ? -13.195 34.469 1.089 1 95.62 328 THR B CA 1
ATOM 6263 C C . THR B 1 328 ? -14.328 34.625 0.086 1 95.62 328 THR B C 1
ATOM 6265 O O . THR B 1 328 ? -14.148 34.406 -1.111 1 95.62 328 THR B O 1
ATOM 6268 N N . LYS B 1 329 ? -15.469 35 0.603 1 94.31 329 LYS B N 1
ATOM 6269 C CA . LYS B 1 329 ? -16.641 35.156 -0.239 1 94.31 329 LYS B CA 1
ATOM 6270 C C . LYS B 1 329 ? -16.469 36.312 -1.212 1 94.31 329 LYS B C 1
ATOM 6272 O O . LYS B 1 329 ? -17 36.281 -2.324 1 94.31 329 LYS B O 1
ATOM 6277 N N . LEU B 1 330 ? -15.688 37.25 -0.883 1 95.94 330 LEU B N 1
ATOM 6278 C CA . LEU B 1 330 ? -15.602 38.469 -1.667 1 95.94 330 LEU B CA 1
ATOM 6279 C C . LEU B 1 330 ? -14.336 38.5 -2.518 1 95.94 330 LEU B C 1
ATOM 6281 O O . LEU B 1 330 ? -14.023 39.5 -3.164 1 95.94 330 LEU B O 1
ATOM 6285 N N . THR B 1 331 ? -13.594 37.438 -2.496 1 94.5 331 THR B N 1
ATOM 6286 C CA . THR B 1 331 ? -12.422 37.312 -3.35 1 94.5 331 THR B CA 1
ATOM 6287 C C . THR B 1 331 ? -12.641 36.219 -4.406 1 94.5 331 THR B C 1
ATOM 6289 O O . THR B 1 331 ? -13.602 35.469 -4.324 1 94.5 331 THR B O 1
ATOM 6292 N N . ARG B 1 332 ? -11.672 36.219 -5.375 1 87 332 ARG B N 1
ATOM 6293 C CA . ARG B 1 332 ? -11.766 35.25 -6.469 1 87 332 ARG B CA 1
ATOM 6294 C C . ARG B 1 332 ? -11.125 33.906 -6.09 1 87 332 ARG B C 1
ATOM 6296 O O . ARG B 1 332 ? -10.406 33.812 -5.094 1 87 332 ARG B O 1
ATOM 6303 N N . SER B 1 333 ? -11.422 32.938 -6.965 1 84.88 333 SER B N 1
ATOM 6304 C CA . SER B 1 333 ? -10.875 31.609 -6.762 1 84.88 333 SER B CA 1
ATOM 6305 C C . SER B 1 333 ? -9.359 31.594 -6.938 1 84.88 333 SER B C 1
ATOM 6307 O O . SER B 1 333 ? -8.664 30.781 -6.32 1 84.88 333 SER B O 1
ATOM 6309 N N . ILE B 1 334 ? -8.82 32.438 -7.742 1 84.38 334 ILE B N 1
ATOM 6310 C CA . ILE B 1 334 ? -7.391 32.438 -8.031 1 84.38 334 ILE B CA 1
ATOM 6311 C C . ILE B 1 334 ? -6.656 33.219 -6.926 1 84.38 334 ILE B C 1
ATOM 6313 O O . ILE B 1 334 ? -5.434 33.094 -6.805 1 84.38 334 ILE B O 1
ATOM 6317 N N . ASP B 1 335 ? -7.453 34 -6.152 1 93.06 335 ASP B N 1
ATOM 6318 C CA . ASP B 1 335 ? -6.855 34.75 -5.039 1 93.06 335 ASP B CA 1
ATOM 6319 C C . ASP B 1 335 ? -6.523 33.812 -3.881 1 93.06 335 ASP B C 1
ATOM 6321 O O . ASP B 1 335 ? -7.141 32.75 -3.734 1 93.06 335 ASP B O 1
ATOM 6325 N N . THR B 1 336 ? -5.496 34.156 -3.145 1 94.06 336 THR B N 1
ATOM 6326 C CA . THR B 1 336 ? -5.102 33.375 -1.972 1 94.06 336 THR B CA 1
ATOM 6327 C C . THR B 1 336 ? -5.461 34.125 -0.688 1 94.06 336 THR B C 1
ATOM 6329 O O . THR B 1 336 ? -5.008 35.25 -0.471 1 94.06 336 THR B O 1
ATOM 6332 N N . VAL B 1 337 ? -6.328 33.562 0.103 1 95.56 337 VAL B N 1
ATOM 6333 C CA . VAL B 1 337 ? -6.746 34.156 1.369 1 95.56 337 VAL B CA 1
ATOM 6334 C C . VAL B 1 337 ? -6.195 33.344 2.531 1 95.56 337 VAL B C 1
ATOM 6336 O O . VAL B 1 337 ? -6.332 32.094 2.557 1 95.56 337 VAL B O 1
ATOM 6339 N N . GLY B 1 338 ? -5.543 33.969 3.393 1 94.25 338 GLY B N 1
ATOM 6340 C CA . GLY B 1 338 ? -4.992 33.25 4.535 1 94.25 338 GLY B CA 1
ATOM 6341 C C . GLY B 1 338 ? -4.988 34.062 5.809 1 94.25 338 GLY B C 1
ATOM 6342 O O . GLY B 1 338 ? -5.234 35.281 5.773 1 94.25 338 GLY B O 1
ATOM 6343 N N . ARG B 1 339 ? -4.863 33.406 6.961 1 90 339 ARG B N 1
ATOM 6344 C CA . ARG B 1 339 ? -4.664 34.062 8.25 1 90 339 ARG B CA 1
ATOM 6345 C C . ARG B 1 339 ? -3.184 34.344 8.5 1 90 339 ARG B C 1
ATOM 6347 O O . ARG B 1 339 ? -2.402 33.406 8.695 1 90 339 ARG B O 1
ATOM 6354 N N . TYR B 1 340 ? -2.846 35.594 8.43 1 85.31 340 TYR B N 1
ATOM 6355 C CA . TYR B 1 340 ? -1.465 36.031 8.492 1 85.31 340 TYR B CA 1
ATOM 6356 C C . TYR B 1 340 ? -0.958 36.062 9.93 1 85.31 340 TYR B C 1
ATOM 6358 O O . TYR B 1 340 ? 0.224 35.812 10.18 1 85.31 340 TYR B O 1
ATOM 6366 N N . GLY B 1 341 ? -1.828 36.375 10.805 1 78.06 341 GLY B N 1
ATOM 6367 C CA . GLY B 1 341 ? -1.562 36.438 12.227 1 78.06 341 GLY B CA 1
ATOM 6368 C C . GLY B 1 341 ? -2.781 36.156 13.078 1 78.06 341 GLY B C 1
ATOM 6369 O O . GLY B 1 341 ? -3.754 35.562 12.594 1 78.06 341 GLY B O 1
ATOM 6370 N N . GLY B 1 342 ? -2.686 36.438 14.352 1 78.06 342 GLY B N 1
ATOM 6371 C CA . GLY B 1 342 ? -3.801 36.188 15.25 1 78.06 342 GLY B CA 1
ATOM 6372 C C . GLY B 1 342 ? -5.098 36.812 14.781 1 78.06 342 GLY B C 1
ATOM 6373 O O . GLY B 1 342 ? -6.113 36.125 14.641 1 78.06 342 GLY B O 1
ATOM 6374 N N . GLU B 1 343 ? -5.004 38.062 14.609 1 90 343 GLU B N 1
ATOM 6375 C CA . GLU B 1 343 ? -6.172 38.812 14.164 1 90 343 GLU B CA 1
ATOM 6376 C C . GLU B 1 343 ? -5.941 39.438 12.789 1 90 343 GLU B C 1
ATOM 6378 O O . GLU B 1 343 ? -6.668 40.344 12.383 1 90 343 GLU B O 1
ATOM 6383 N N . GLU B 1 344 ? -4.902 38.938 12.133 1 92.06 344 GLU B N 1
ATOM 6384 C CA . GLU B 1 344 ? -4.523 39.5 10.844 1 92.06 344 GLU B CA 1
ATOM 6385 C C . GLU B 1 344 ? -4.781 38.531 9.703 1 92.06 344 GLU B C 1
ATOM 6387 O O . GLU B 1 344 ? -4.594 37.312 9.867 1 92.06 344 GLU B O 1
ATOM 6392 N N . PHE B 1 345 ? -5.262 39.031 8.609 1 95.88 345 PHE B N 1
ATOM 6393 C CA . PHE B 1 345 ? -5.516 38.25 7.395 1 95.88 345 PHE B CA 1
ATOM 6394 C C . PHE B 1 345 ? -4.758 38.844 6.211 1 95.88 345 PHE B C 1
ATOM 6396 O O . PHE B 1 345 ? -4.484 40.062 6.176 1 95.88 345 PHE B O 1
ATOM 6403 N N . MET B 1 346 ? -4.395 38.031 5.328 1 96.19 346 MET B N 1
ATOM 6404 C CA . MET B 1 346 ? -3.723 38.469 4.109 1 96.19 346 MET B CA 1
ATOM 6405 C C . MET B 1 346 ? -4.406 37.906 2.873 1 96.19 346 MET B C 1
ATOM 6407 O O . MET B 1 346 ? -4.84 36.75 2.875 1 96.19 346 MET B O 1
ATOM 6411 N N . VAL B 1 347 ? -4.535 38.688 1.838 1 97.62 347 VAL B N 1
ATOM 6412 C CA . VAL B 1 347 ? -5.051 38.281 0.538 1 97.62 347 VAL B CA 1
ATOM 6413 C C . VAL B 1 347 ? -4.023 38.594 -0.549 1 97.62 347 VAL B C 1
ATOM 6415 O O . VAL B 1 347 ? -3.516 39.719 -0.637 1 97.62 347 VAL B O 1
ATOM 6418 N N . ILE B 1 348 ? -3.688 37.562 -1.264 1 96.31 348 ILE B N 1
ATOM 6419 C CA . ILE B 1 348 ? -2.824 37.75 -2.428 1 96.31 348 ILE B CA 1
ATOM 6420 C C . ILE B 1 348 ? -3.672 37.781 -3.699 1 96.31 348 ILE B C 1
ATOM 6422 O O . ILE B 1 348 ? -4.438 36.844 -3.965 1 96.31 348 ILE B O 1
ATOM 6426 N N . LEU B 1 349 ? -3.549 38.812 -4.488 1 96.5 349 LEU B N 1
ATOM 6427 C CA . LEU B 1 349 ? -4.363 39.031 -5.676 1 96.5 349 LEU B CA 1
ATOM 6428 C C . LEU B 1 349 ? -3.506 39.031 -6.934 1 96.5 349 LEU B C 1
ATOM 6430 O O . LEU B 1 349 ? -3.008 40.062 -7.367 1 96.5 349 LEU B O 1
ATOM 6434 N N . PRO B 1 350 ? -3.473 37.844 -7.547 1 92.88 350 PRO B N 1
ATOM 6435 C CA . PRO B 1 350 ? -2.717 37.781 -8.805 1 92.88 350 PRO B CA 1
ATOM 6436 C C . PRO B 1 350 ? -3.326 38.656 -9.898 1 92.88 350 PRO B C 1
ATOM 6438 O O . PRO B 1 350 ? -4.547 38.844 -9.945 1 92.88 350 PRO B O 1
ATOM 6441 N N . ASN B 1 351 ? -2.533 39.188 -10.703 1 90.62 351 ASN B N 1
ATOM 6442 C CA . ASN B 1 351 ? -2.945 39.969 -11.867 1 90.62 351 ASN B CA 1
ATOM 6443 C C . ASN B 1 351 ? -3.869 41.094 -11.469 1 90.62 351 ASN B C 1
ATOM 6445 O O . ASN B 1 351 ? -4.91 41.312 -12.094 1 90.62 351 ASN B O 1
ATOM 6449 N N . THR B 1 352 ? -3.568 41.75 -10.398 1 93.56 352 THR B N 1
ATOM 6450 C CA . THR B 1 352 ? -4.418 42.812 -9.875 1 93.56 352 THR B CA 1
ATOM 6451 C C . THR B 1 352 ? -3.594 44.062 -9.57 1 93.56 352 THR B C 1
ATOM 6453 O O . THR B 1 352 ? -2.627 44 -8.805 1 93.56 352 THR B O 1
ATOM 6456 N N . GLY B 1 353 ? -3.928 45.156 -10.172 1 92.69 353 GLY B N 1
ATOM 6457 C CA . GLY B 1 353 ? -3.283 46.438 -9.891 1 92.69 353 GLY B CA 1
ATOM 6458 C C . GLY B 1 353 ? -3.736 47.062 -8.578 1 92.69 353 GLY B C 1
ATOM 6459 O O . GLY B 1 353 ? -4.652 46.531 -7.93 1 92.69 353 GLY B O 1
ATOM 6460 N N . ILE B 1 354 ? -3.141 48.156 -8.195 1 94.94 354 ILE B N 1
ATOM 6461 C CA . ILE B 1 354 ? -3.328 48.75 -6.875 1 94.94 354 ILE B CA 1
ATOM 6462 C C . ILE B 1 354 ? -4.746 49.281 -6.758 1 94.94 354 ILE B C 1
ATOM 6464 O O . ILE B 1 354 ? -5.344 49.25 -5.68 1 94.94 354 ILE B O 1
ATOM 6468 N N . GLU B 1 355 ? -5.289 49.875 -7.844 1 95.38 355 GLU B N 1
ATOM 6469 C CA . GLU B 1 355 ? -6.625 50.469 -7.805 1 95.38 355 GLU B CA 1
ATOM 6470 C C . GLU B 1 355 ? -7.688 49.406 -7.566 1 95.38 355 GLU B C 1
ATOM 6472 O O . GLU B 1 355 ? -8.578 49.594 -6.734 1 95.38 355 GLU B O 1
ATOM 6477 N N . ASN B 1 356 ? -7.559 48.375 -8.32 1 95.5 356 ASN B N 1
ATOM 6478 C CA . ASN B 1 356 ? -8.5 47.25 -8.141 1 95.5 356 ASN B CA 1
ATOM 6479 C C . ASN B 1 356 ? -8.336 46.594 -6.77 1 95.5 356 ASN B C 1
ATOM 6481 O O . ASN B 1 356 ? -9.32 46.156 -6.172 1 95.5 356 ASN B O 1
ATOM 6485 N N . CYS B 1 357 ? -7.133 46.531 -6.312 1 96.94 357 CYS B N 1
ATOM 6486 C CA . CYS B 1 357 ? -6.852 46 -4.98 1 96.94 357 CYS B CA 1
ATOM 6487 C C . CYS B 1 357 ? -7.562 46.844 -3.912 1 96.94 357 CYS B C 1
ATOM 6489 O O . CYS B 1 357 ? -8.148 46.281 -2.984 1 96.94 357 CYS B O 1
ATOM 6491 N N . TYR B 1 358 ? -7.496 48.125 -4.137 1 97.38 358 TYR B N 1
ATOM 6492 C CA . TYR B 1 358 ? -8.156 49.031 -3.213 1 97.38 358 TYR B CA 1
ATOM 6493 C C . TYR B 1 358 ? -9.664 48.781 -3.191 1 97.38 358 TYR B C 1
ATOM 6495 O O . TYR B 1 358 ? -10.281 48.781 -2.123 1 97.38 358 TYR B O 1
ATOM 6503 N N . HIS B 1 359 ? -10.227 48.625 -4.312 1 96.94 359 HIS B N 1
ATOM 6504 C CA . HIS B 1 359 ? -11.664 48.406 -4.41 1 96.94 359 HIS B CA 1
ATOM 6505 C C . HIS B 1 359 ? -12.078 47.125 -3.682 1 96.94 359 HIS B C 1
ATOM 6507 O O . HIS B 1 359 ? -13.102 47.094 -2.996 1 96.94 359 HIS B O 1
ATOM 6513 N N . ILE B 1 360 ? -11.305 46.125 -3.885 1 97.06 360 ILE B N 1
ATOM 6514 C CA . ILE B 1 360 ? -11.602 44.844 -3.229 1 97.06 360 ILE B CA 1
ATOM 6515 C C . ILE B 1 360 ? -11.469 45 -1.716 1 97.06 360 ILE B C 1
ATOM 6517 O O . ILE B 1 360 ? -12.312 44.531 -0.958 1 97.06 360 ILE B O 1
ATOM 6521 N N . ALA B 1 361 ? -10.438 45.656 -1.254 1 98 361 ALA B N 1
ATOM 6522 C CA . ALA B 1 361 ? -10.203 45.906 0.169 1 98 361 ALA B CA 1
ATOM 6523 C C . ALA B 1 361 ? -11.352 46.688 0.796 1 98 361 ALA B C 1
ATOM 6525 O O . ALA B 1 361 ? -11.812 46.344 1.892 1 98 361 ALA B O 1
ATOM 6526 N N . GLU B 1 362 ? -11.758 47.688 0.08 1 97.38 362 GLU B N 1
ATOM 6527 C CA . GLU B 1 362 ? -12.844 48.531 0.583 1 97.38 362 GLU B CA 1
ATOM 6528 C C . GLU B 1 362 ? -14.156 47.75 0.639 1 97.38 362 GLU B C 1
ATOM 6530 O O . GLU B 1 362 ? -14.953 47.938 1.568 1 97.38 362 GLU B O 1
ATOM 6535 N N . LYS B 1 363 ? -14.375 47.031 -0.352 1 97.44 363 LYS B N 1
ATOM 6536 C CA . LYS B 1 363 ? -15.578 46.219 -0.367 1 97.44 363 LYS B CA 1
ATOM 6537 C C . LYS B 1 363 ? -15.625 45.281 0.845 1 97.44 363 LYS B C 1
ATOM 6539 O O . LYS B 1 363 ? -16.672 45.125 1.48 1 97.44 363 LYS B O 1
ATOM 6544 N N . ILE B 1 364 ? -14.516 44.656 1.136 1 97.56 364 ILE B N 1
ATOM 6545 C CA . ILE B 1 364 ? -14.414 43.75 2.268 1 97.56 364 ILE B CA 1
ATOM 6546 C C . ILE B 1 364 ? -14.594 44.531 3.572 1 97.56 364 ILE B C 1
ATOM 6548 O O . ILE B 1 364 ? -15.336 44.094 4.461 1 97.56 364 ILE B O 1
ATOM 6552 N N . ARG B 1 365 ? -13.922 45.625 3.676 1 97.38 365 ARG B N 1
ATOM 6553 C CA . ARG B 1 365 ? -14 46.469 4.871 1 97.38 365 ARG B CA 1
ATOM 6554 C C . ARG B 1 365 ? -15.445 46.844 5.172 1 97.38 365 ARG B C 1
ATOM 6556 O O . ARG B 1 365 ? -15.898 46.719 6.312 1 97.38 365 ARG B O 1
ATOM 6563 N N . ILE B 1 366 ? -16.125 47.312 4.168 1 96.94 366 ILE B N 1
ATOM 6564 C CA . ILE B 1 366 ? -17.5 47.781 4.309 1 96.94 366 ILE B CA 1
ATOM 6565 C C . ILE B 1 366 ? -18.406 46.625 4.707 1 96.94 366 ILE B C 1
ATOM 6567 O O . ILE B 1 366 ? -19.281 46.781 5.57 1 96.94 366 ILE B O 1
ATOM 6571 N N . GLU B 1 367 ? -18.25 45.5 4.09 1 96.75 367 GLU B N 1
ATOM 6572 C CA . GLU B 1 367 ? -19.078 44.344 4.406 1 96.75 367 GLU B CA 1
ATOM 6573 C C . GLU B 1 367 ? -18.891 43.906 5.859 1 96.75 367 GLU B C 1
ATOM 6575 O O . GLU B 1 367 ? -19.859 43.531 6.527 1 96.75 367 GLU B O 1
ATOM 6580 N N . ILE B 1 368 ? -17.688 43.906 6.336 1 96.38 368 ILE B N 1
ATOM 6581 C CA . ILE B 1 368 ? -17.391 43.531 7.711 1 96.38 368 ILE B CA 1
ATOM 6582 C C . ILE B 1 368 ? -18.016 44.531 8.672 1 96.38 368 ILE B C 1
ATOM 6584 O O . ILE B 1 368 ? -18.578 44.156 9.695 1 96.38 368 ILE B O 1
ATOM 6588 N N . GLU B 1 369 ? -17.922 45.75 8.328 1 95.31 369 GLU B N 1
ATOM 6589 C CA . GLU B 1 369 ? -18.5 46.812 9.156 1 95.31 369 GLU B CA 1
ATOM 6590 C C . GLU B 1 369 ? -20 46.656 9.273 1 95.31 369 GLU B C 1
ATOM 6592 O O . GLU B 1 369 ? -20.594 46.938 10.32 1 95.31 369 GLU B O 1
ATOM 6597 N N . LYS B 1 370 ? -20.641 46.188 8.273 1 93.44 370 LYS B N 1
ATOM 6598 C CA . LYS B 1 370 ? -22.109 46.062 8.227 1 93.44 370 LYS B CA 1
ATOM 6599 C C . LYS B 1 370 ? -22.578 44.781 8.891 1 93.44 370 LYS B C 1
ATOM 6601 O O . LYS B 1 370 ? -23.75 44.656 9.25 1 93.44 370 LYS B O 1
ATOM 6606 N N . THR B 1 371 ? -21.719 43.938 9.055 1 92.81 371 THR B N 1
ATOM 6607 C CA . THR B 1 371 ? -22.094 42.594 9.516 1 92.81 371 THR B CA 1
ATOM 6608 C C . THR B 1 371 ? -22.312 42.594 11.023 1 92.81 371 THR B C 1
ATOM 6610 O O . THR B 1 371 ? -21.531 43.188 11.766 1 92.81 371 THR B O 1
ATOM 6613 N N . ASP B 1 372 ? -23.438 41.938 11.484 1 90.38 372 ASP B N 1
ATOM 6614 C CA . ASP B 1 372 ? -23.688 41.656 12.891 1 90.38 372 ASP B CA 1
ATOM 6615 C C . ASP B 1 372 ? -23.109 40.312 13.289 1 90.38 372 ASP B C 1
ATOM 6617 O O . ASP B 1 372 ? -23.703 39.25 12.984 1 90.38 372 ASP B O 1
ATOM 6621 N N . PHE B 1 373 ? -22.016 40.438 13.984 1 89 373 PHE B N 1
ATOM 6622 C CA . PHE B 1 373 ? -21.312 39.188 14.273 1 89 373 PHE B CA 1
ATOM 6623 C C . PHE B 1 373 ? -21.969 38.438 15.43 1 89 373 PHE B C 1
ATOM 6625 O O . PHE B 1 373 ? -22.359 39.062 16.438 1 89 373 PHE B O 1
ATOM 6632 N N . CYS B 1 374 ? -22.094 37.094 15.312 1 77.5 374 CYS B N 1
ATOM 6633 C CA . CYS B 1 374 ? -22.609 36.156 16.297 1 77.5 374 CYS B CA 1
ATOM 6634 C C . CYS B 1 374 ? -24.047 36.5 16.688 1 77.5 374 CYS B C 1
ATOM 6636 O O . CYS B 1 374 ? -24.547 36 17.703 1 77.5 374 CYS B O 1
ATOM 6638 N N . GLN B 1 375 ? -24.594 37.375 16.016 1 73.06 375 GLN B N 1
ATOM 6639 C CA . GLN B 1 375 ? -25.953 37.812 16.266 1 73.06 375 GLN B CA 1
ATOM 6640 C C . GLN B 1 375 ? -26.078 38.406 17.672 1 73.06 375 GLN B C 1
ATOM 6642 O O . GLN B 1 375 ? -27.062 38.156 18.375 1 73.06 375 GLN B O 1
ATOM 6647 N N . LYS B 1 376 ? -25.125 38.969 18.109 1 74.81 376 LYS B N 1
ATOM 6648 C CA . LYS B 1 376 ? -25.125 39.531 19.453 1 74.81 376 LYS B CA 1
ATOM 6649 C C . LYS B 1 376 ? -24.906 41.031 19.422 1 74.81 376 LYS B C 1
ATOM 6651 O O . LYS B 1 376 ? -24.531 41.625 20.438 1 74.81 376 LYS B O 1
ATOM 6656 N N . GLY B 1 377 ? -25.078 41.562 18.266 1 78.69 377 GLY B N 1
ATOM 6657 C CA . GLY B 1 377 ? -24.891 43 18.141 1 78.69 377 GLY B CA 1
ATOM 6658 C C . GLY B 1 377 ? -23.438 43.406 18.172 1 78.69 377 GLY B C 1
ATOM 6659 O O . GLY B 1 377 ? -23.109 44.531 18.531 1 78.69 377 GLY B O 1
ATOM 6660 N N . ILE B 1 378 ? -22.531 42.469 17.938 1 87.38 378 ILE B N 1
ATOM 6661 C CA . ILE B 1 378 ? -21.109 42.75 17.922 1 87.38 378 ILE B CA 1
ATOM 6662 C C . ILE B 1 378 ? -20.719 43.344 16.578 1 87.38 378 ILE B C 1
ATOM 6664 O O . ILE B 1 378 ? -20.875 42.688 15.539 1 87.38 378 ILE B O 1
ATOM 6668 N N . ASN B 1 379 ? -20.375 44.625 16.609 1 90.19 379 ASN B N 1
ATOM 6669 C CA . ASN B 1 379 ? -19.875 45.281 15.406 1 90.19 379 ASN B CA 1
ATOM 6670 C C . ASN B 1 379 ? -18.359 45.469 15.461 1 90.19 379 ASN B C 1
ATOM 6672 O O . ASN B 1 379 ? -17.828 45.938 16.453 1 90.19 379 ASN B O 1
ATOM 6676 N N . ILE B 1 380 ? -17.75 44.969 14.438 1 93.44 380 ILE B N 1
ATOM 6677 C CA . ILE B 1 380 ? -16.297 45.156 14.367 1 93.44 380 ILE B CA 1
ATOM 6678 C C . ILE B 1 380 ? -15.93 45.844 13.062 1 93.44 380 ILE B C 1
ATOM 6680 O O . ILE B 1 380 ? -16.734 45.906 12.133 1 93.44 380 ILE B O 1
ATOM 6684 N N . THR B 1 381 ? -14.797 46.531 13.055 1 95.81 381 THR B N 1
ATOM 6685 C CA . THR B 1 381 ? -14.227 47.125 11.852 1 95.81 381 THR B CA 1
ATOM 6686 C C . THR B 1 381 ? -12.836 46.562 11.578 1 95.81 381 THR B C 1
ATOM 6688 O O . THR B 1 381 ? -12.234 45.906 12.445 1 95.81 381 THR B O 1
ATOM 6691 N N . VAL B 1 382 ? -12.469 46.688 10.344 1 97.06 382 VAL B N 1
ATOM 6692 C CA . VAL B 1 382 ? -11.133 46.219 9.984 1 97.06 382 VAL B CA 1
ATOM 6693 C C . VAL B 1 382 ? -10.367 47.375 9.32 1 97.06 382 VAL B C 1
ATOM 6695 O O . VAL B 1 382 ? -10.977 48.25 8.711 1 97.06 382 VAL B O 1
ATOM 6698 N N . SER B 1 383 ? -9.086 47.406 9.516 1 97.38 383 SER B N 1
ATOM 6699 C CA . SER B 1 383 ? -8.164 48.281 8.805 1 97.38 383 SER B CA 1
ATOM 6700 C C . SER B 1 383 ? -7.297 47.5 7.828 1 97.38 383 SER B C 1
ATOM 6702 O O . SER B 1 383 ? -6.98 46.312 8.07 1 97.38 383 SER B O 1
ATOM 6704 N N . ALA B 1 384 ? -6.988 48.156 6.738 1 97.25 384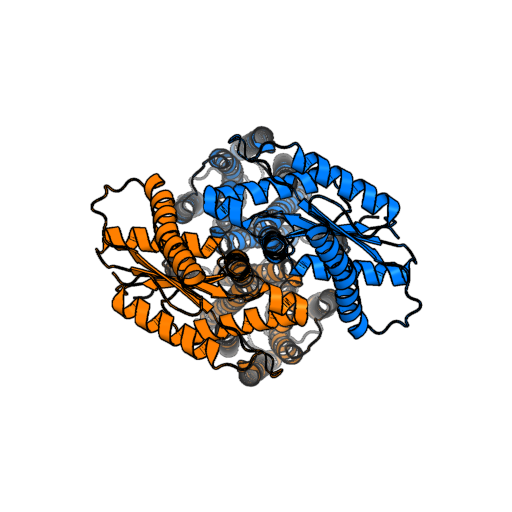 ALA B N 1
ATOM 6705 C CA . ALA B 1 384 ? -6.277 47.406 5.707 1 97.25 384 ALA B CA 1
ATOM 6706 C C . ALA B 1 384 ? -5.102 48.219 5.152 1 97.25 384 ALA B C 1
ATOM 6708 O O . ALA B 1 384 ? -5.176 49.438 5.051 1 97.25 384 ALA B O 1
ATOM 6709 N N . GLY B 1 385 ? -4.02 47.531 4.914 1 96.81 385 GLY B N 1
ATOM 6710 C CA . GLY B 1 385 ? -2.893 48 4.133 1 96.81 385 GLY B CA 1
ATOM 6711 C C . GLY B 1 385 ? -2.705 47.25 2.826 1 96.81 385 GLY B C 1
ATOM 6712 O O . GLY B 1 385 ? -2.711 46.031 2.807 1 96.81 385 GLY B O 1
ATOM 6713 N N . ILE B 1 386 ? -2.621 47.969 1.709 1 97 386 ILE B N 1
ATOM 6714 C CA . ILE B 1 386 ? -2.484 47.312 0.412 1 97 386 ILE B CA 1
ATOM 6715 C C . ILE B 1 386 ? -1.155 47.719 -0.228 1 97 386 ILE B C 1
ATOM 6717 O O . ILE B 1 386 ? -0.581 48.75 0.114 1 97 386 ILE B O 1
ATOM 6721 N N . ALA B 1 387 ? -0.631 46.875 -1.05 1 95.12 387 ALA B N 1
ATOM 6722 C CA . ALA B 1 387 ? 0.603 47.125 -1.789 1 95.12 387 ALA B CA 1
ATOM 6723 C C . ALA B 1 387 ? 0.611 46.375 -3.117 1 95.12 387 ALA B C 1
ATOM 6725 O O . ALA B 1 387 ? 0.061 45.281 -3.221 1 95.12 387 ALA B O 1
ATOM 6726 N N . GLN B 1 388 ? 1.11 47 -4.078 1 94.56 388 GLN B N 1
ATOM 6727 C CA . GLN B 1 388 ? 1.285 46.375 -5.391 1 94.56 388 GLN B CA 1
ATOM 6728 C C . GLN B 1 388 ? 2.752 46.062 -5.656 1 94.56 388 GLN B C 1
ATOM 6730 O O . GLN B 1 388 ? 3.639 46.844 -5.324 1 94.56 388 GLN B O 1
ATOM 6735 N N . PHE B 1 389 ? 2.906 44.812 -6.082 1 89 389 PHE B N 1
ATOM 6736 C CA . PHE B 1 389 ? 4.258 44.438 -6.492 1 89 389 PHE B CA 1
ATOM 6737 C C . PHE B 1 389 ? 4.477 44.719 -7.969 1 89 389 PHE B C 1
ATOM 6739 O O . PHE B 1 389 ? 3.775 44.188 -8.828 1 89 389 PHE B O 1
ATOM 6746 N N . ASP B 1 390 ? 5.367 45.719 -8.18 1 74.5 390 ASP B N 1
ATOM 6747 C CA . ASP B 1 390 ? 5.711 46.062 -9.555 1 74.5 390 ASP B CA 1
ATOM 6748 C C . ASP B 1 390 ? 7.07 45.5 -9.945 1 74.5 390 ASP B C 1
ATOM 6750 O O . ASP B 1 390 ? 7.883 45.156 -9.086 1 74.5 390 ASP B O 1
ATOM 6754 N N . ASN B 1 391 ? 7.199 44.969 -11.133 1 64.12 391 ASN B N 1
ATOM 6755 C CA . ASN B 1 391 ? 8.383 44.375 -11.734 1 64.12 391 ASN B CA 1
ATOM 6756 C C . ASN B 1 391 ? 9.656 45.125 -11.352 1 64.12 391 ASN B C 1
ATOM 6758 O O . ASN B 1 391 ? 9.867 46.25 -11.781 1 64.12 391 ASN B O 1
ATOM 6762 N N . PRO B 1 392 ? 10.125 44.781 -10.055 1 55.53 392 PRO B N 1
ATOM 6763 C CA . PRO B 1 392 ? 11.398 45.5 -9.945 1 55.53 392 PRO B CA 1
ATOM 6764 C C . PRO B 1 392 ? 12.43 45.031 -10.977 1 55.53 392 PRO B C 1
ATOM 6766 O O . PRO B 1 392 ? 12.375 43.875 -11.438 1 55.53 392 PRO B O 1
ATOM 6769 N N . SER B 1 393 ? 13.125 45.781 -11.703 1 49.31 393 SER B N 1
ATOM 6770 C CA . SER B 1 393 ? 14.242 45.469 -12.578 1 49.31 393 SER B CA 1
ATOM 6771 C C . SER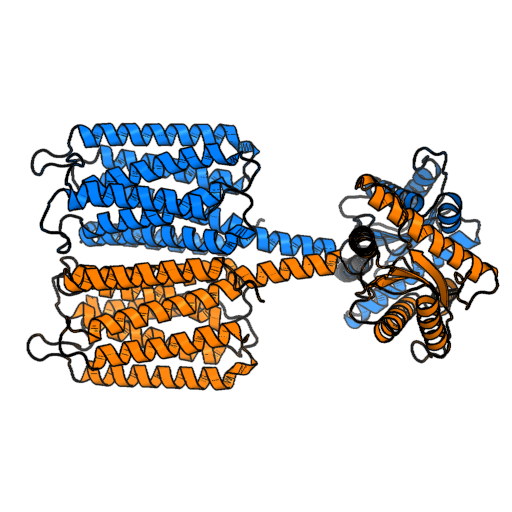 B 1 393 ? 15.273 44.594 -11.875 1 49.31 393 SER B C 1
ATOM 6773 O O . SER B 1 393 ? 16.453 44.594 -12.25 1 49.31 393 SER B O 1
ATOM 6775 N N . ILE B 1 394 ? 14.938 43.906 -10.852 1 49 394 ILE B N 1
ATOM 6776 C CA . ILE B 1 394 ? 16.125 43.375 -10.164 1 49 394 ILE B CA 1
ATOM 6777 C C . ILE B 1 394 ? 16.5 42.031 -10.734 1 49 394 ILE B C 1
ATOM 6779 O O . ILE B 1 394 ? 15.633 41.219 -11.086 1 49 394 ILE B O 1
ATOM 6783 N N . GLY B 1 395 ? 17.734 41.75 -10.992 1 46.22 395 GLY B N 1
ATOM 6784 C CA . GLY B 1 395 ? 18.359 40.5 -11.43 1 46.22 395 GLY B CA 1
ATOM 6785 C C . GLY B 1 395 ? 17.969 39.312 -10.594 1 46.22 395 GLY B C 1
ATOM 6786 O O . GLY B 1 395 ? 17.5 39.469 -9.461 1 46.22 395 GLY B O 1
ATOM 6787 N N . GLU B 1 396 ? 17.922 38.031 -11.031 1 46.88 396 GLU B N 1
ATOM 6788 C CA . GLU B 1 396 ? 17.266 36.75 -10.828 1 46.88 396 GLU B CA 1
ATOM 6789 C C . GLU B 1 396 ? 17.703 36.094 -9.508 1 46.88 396 GLU B C 1
ATOM 6791 O O . GLU B 1 396 ? 17.469 34.906 -9.281 1 46.88 396 GLU B O 1
ATOM 6796 N N . LYS B 1 397 ? 18.547 36.469 -8.562 1 49 397 LYS B N 1
ATOM 6797 C CA . LYS B 1 397 ? 19.031 35.438 -7.633 1 49 397 LYS B CA 1
ATOM 6798 C C . LYS B 1 397 ? 17.953 35.094 -6.605 1 49 397 LYS B C 1
ATOM 6800 O O . LYS B 1 397 ? 17.297 35.969 -6.066 1 49 397 LYS B O 1
ATOM 6805 N N . TYR B 1 398 ? 17.578 33.781 -6.422 1 47.16 398 TYR B N 1
ATOM 6806 C CA . TYR B 1 398 ? 16.609 33.125 -5.566 1 47.16 398 TYR B CA 1
ATOM 6807 C C . TYR B 1 398 ? 16.625 33.719 -4.16 1 47.16 398 TYR B C 1
ATOM 6809 O O . TYR B 1 398 ? 15.562 33.938 -3.572 1 47.16 398 TYR B O 1
ATOM 6817 N N . GLU B 1 399 ? 17.828 33.656 -3.373 1 50.03 399 GLU B N 1
ATOM 6818 C CA . GLU B 1 399 ? 17.984 34.156 -2.014 1 50.03 399 GLU B CA 1
ATOM 6819 C C . GLU B 1 399 ? 17.328 35.531 -1.865 1 50.03 399 GLU B C 1
ATOM 6821 O O . GLU B 1 399 ? 16.844 35.875 -0.791 1 50.03 399 GLU B O 1
ATOM 6826 N N . ARG B 1 400 ? 16.953 36.031 -3.043 1 67.31 400 ARG B N 1
ATOM 6827 C CA . ARG B 1 400 ? 16.5 37.406 -3.139 1 67.31 400 ARG B CA 1
ATOM 6828 C C . ARG B 1 400 ? 14.969 37.5 -3.156 1 67.31 400 ARG B C 1
ATOM 6830 O O . ARG B 1 400 ? 14.383 38.5 -2.754 1 67.31 400 ARG B O 1
ATOM 6837 N N . ILE B 1 401 ? 14.508 36.25 -3.314 1 76.44 401 ILE B N 1
ATOM 6838 C CA . ILE B 1 401 ? 13.062 36.25 -3.459 1 76.44 401 ILE B CA 1
ATOM 6839 C C . ILE B 1 401 ? 12.406 36.375 -2.082 1 76.44 401 ILE B C 1
ATOM 6841 O O . ILE B 1 401 ? 11.438 37.094 -1.906 1 76.44 401 ILE B O 1
ATOM 6845 N N . SER B 1 402 ? 12.93 35.625 -1.141 1 75.62 402 SER B N 1
ATOM 6846 C CA . SER B 1 402 ? 12.391 35.656 0.215 1 75.62 402 SER B CA 1
ATOM 6847 C C . SER B 1 402 ? 12.523 37.062 0.832 1 75.62 402 SER B C 1
ATOM 6849 O O . SER B 1 402 ? 11.625 37.5 1.534 1 75.62 402 SER B O 1
ATOM 6851 N N . ILE B 1 403 ? 13.648 37.625 0.596 1 74.56 403 ILE B N 1
ATOM 6852 C CA . ILE B 1 403 ? 13.875 38.969 1.101 1 74.56 403 ILE B CA 1
ATOM 6853 C C . ILE B 1 403 ? 12.914 39.969 0.432 1 74.56 403 ILE B C 1
ATOM 6855 O O . ILE B 1 403 ? 12.336 40.812 1.094 1 74.56 403 ILE B O 1
ATOM 6859 N N . LEU B 1 404 ? 12.742 39.719 -0.853 1 80.75 404 LEU B N 1
ATOM 6860 C CA . LEU B 1 404 ? 11.828 40.594 -1.6 1 80.75 404 LEU B CA 1
ATOM 6861 C C . LEU B 1 404 ? 10.398 40.438 -1.099 1 80.75 404 LEU B C 1
ATOM 6863 O O . LEU B 1 404 ? 9.648 41.406 -1.01 1 80.75 404 LEU B O 1
ATOM 6867 N N . ALA B 1 405 ? 10.117 39.188 -0.796 1 84.69 405 ALA B N 1
ATOM 6868 C CA . ALA B 1 405 ? 8.773 38.938 -0.276 1 84.69 405 ALA B CA 1
ATOM 6869 C C . ALA B 1 405 ? 8.547 39.656 1.052 1 84.69 405 ALA B C 1
ATOM 6871 O O . ALA B 1 405 ? 7.496 40.25 1.265 1 84.69 405 ALA B O 1
ATOM 6872 N N . ASN B 1 406 ? 9.484 39.594 1.896 1 78.88 406 ASN B N 1
ATOM 6873 C CA . ASN B 1 406 ? 9.391 40.219 3.199 1 78.88 406 ASN B CA 1
ATOM 6874 C C . ASN B 1 406 ? 9.297 41.75 3.066 1 78.88 406 ASN B C 1
ATOM 6876 O O . ASN B 1 406 ? 8.531 42.375 3.785 1 78.88 406 ASN B O 1
ATOM 6880 N N . ASP B 1 407 ? 10.094 42.219 2.24 1 80.31 407 ASP B N 1
ATOM 6881 C CA . ASP B 1 407 ? 10.078 43.656 2.008 1 80.31 407 ASP B CA 1
ATOM 6882 C C . ASP B 1 407 ? 8.727 44.125 1.447 1 80.31 407 ASP B C 1
ATOM 6884 O O . ASP B 1 407 ? 8.219 45.188 1.816 1 80.31 407 ASP B O 1
ATOM 6888 N N . PHE B 1 408 ? 8.258 43.344 0.612 1 86.25 408 PHE B N 1
ATOM 6889 C CA . PHE B 1 408 ? 6.984 43.656 -0.027 1 86.25 408 PHE B CA 1
ATOM 6890 C C . PHE B 1 408 ? 5.848 43.625 0.991 1 86.25 408 PHE B C 1
ATOM 6892 O O . PHE B 1 408 ? 5.023 44.531 1.02 1 86.25 408 PHE B O 1
ATOM 6899 N N . VAL B 1 409 ? 5.867 42.656 1.795 1 88.88 409 VAL B N 1
ATOM 6900 C CA . VAL B 1 409 ? 4.852 42.531 2.834 1 88.88 409 VAL B CA 1
ATOM 6901 C C . VAL B 1 409 ? 4.988 43.688 3.816 1 88.88 409 VAL B C 1
ATOM 6903 O O . VAL B 1 409 ? 3.986 44.219 4.324 1 88.88 409 VAL B O 1
ATOM 6906 N N . ASN B 1 410 ? 6.164 44.125 4.059 1 84.38 410 ASN B N 1
ATOM 6907 C CA . ASN B 1 410 ? 6.414 45.25 4.961 1 84.38 410 ASN B CA 1
ATOM 6908 C C . ASN B 1 410 ? 5.762 46.531 4.457 1 84.38 410 ASN B C 1
ATOM 6910 O O . ASN B 1 410 ? 5.316 47.344 5.25 1 84.38 410 ASN B O 1
ATOM 6914 N N . ILE B 1 411 ? 5.758 46.656 3.203 1 88.69 411 ILE B N 1
ATOM 6915 C CA . ILE B 1 411 ? 5.113 47.844 2.623 1 88.69 411 ILE B CA 1
ATOM 6916 C C . ILE B 1 411 ? 3.625 47.844 2.973 1 88.69 411 ILE B C 1
ATOM 6918 O O . ILE B 1 411 ? 3.084 48.844 3.416 1 88.69 411 ILE B O 1
ATOM 6922 N N . ALA B 1 412 ? 3.039 46.75 2.77 1 92.62 412 ALA B N 1
ATOM 6923 C CA . ALA B 1 412 ? 1.621 46.656 3.098 1 92.62 412 ALA B CA 1
ATOM 6924 C C . ALA B 1 412 ? 1.39 46.812 4.598 1 92.62 412 ALA B C 1
ATOM 6926 O O . ALA B 1 412 ? 0.382 47.375 5.02 1 92.62 412 ALA B O 1
ATOM 6927 N N . ASP B 1 413 ? 2.273 46.312 5.379 1 87.62 413 ASP B N 1
ATOM 6928 C CA . ASP B 1 413 ? 2.18 46.406 6.836 1 87.62 413 ASP B CA 1
ATOM 6929 C C . ASP B 1 413 ? 2.283 47.844 7.312 1 87.62 413 ASP B C 1
ATOM 6931 O O . ASP B 1 413 ? 1.614 48.25 8.273 1 87.62 413 ASP B O 1
ATOM 6935 N N . VAL B 1 414 ? 3.168 48.531 6.707 1 88.44 414 VAL B N 1
ATOM 6936 C CA . VAL B 1 414 ? 3.311 49.969 7.027 1 88.44 414 VAL B CA 1
ATOM 6937 C C . VAL B 1 414 ? 2.016 50.688 6.695 1 88.44 414 VAL B C 1
ATOM 6939 O O . VAL B 1 414 ? 1.564 51.562 7.469 1 88.44 414 VAL B O 1
ATOM 6942 N N . ASN B 1 415 ? 1.479 50.344 5.582 1 93.81 415 ASN B N 1
ATOM 6943 C CA . ASN B 1 415 ? 0.211 50.969 5.195 1 93.81 415 ASN B CA 1
ATOM 6944 C C . ASN B 1 415 ? -0.907 50.594 6.168 1 93.81 415 ASN B C 1
ATOM 6946 O O . ASN B 1 415 ? -1.783 51.406 6.453 1 93.81 415 ASN B O 1
ATOM 6950 N N . LEU B 1 416 ? -0.866 49.438 6.617 1 93.81 416 LEU B N 1
ATOM 6951 C CA . LEU B 1 416 ? -1.828 49.031 7.629 1 93.81 416 LEU B CA 1
ATOM 6952 C C . LEU B 1 416 ? -1.646 49.812 8.914 1 93.81 416 LEU B C 1
ATOM 6954 O O . LEU B 1 416 ? -2.625 50.219 9.547 1 93.81 416 LEU B O 1
ATOM 6958 N N . TYR B 1 417 ? -0.416 49.969 9.328 1 88 417 TYR B N 1
ATOM 6959 C CA . TYR B 1 417 ? -0.115 50.75 10.523 1 88 417 TYR B CA 1
ATOM 6960 C C . TYR B 1 417 ? -0.649 52.156 10.391 1 88 417 TYR B C 1
ATOM 6962 O O . TYR B 1 417 ? -1.19 52.719 11.344 1 88 417 TYR B O 1
ATOM 6970 N N . ASN B 1 418 ? -0.42 52.719 9.25 1 92.62 418 ASN B N 1
ATOM 6971 C CA . ASN B 1 418 ? -0.93 54.062 8.984 1 92.62 418 ASN B CA 1
ATOM 6972 C C . ASN B 1 418 ? -2.453 54.094 9.055 1 92.62 418 ASN B C 1
ATOM 6974 O O . ASN B 1 418 ? -3.027 55.062 9.547 1 92.62 418 ASN B O 1
ATOM 6978 N N . ALA B 1 419 ? -3.072 53.125 8.578 1 94.75 419 ALA B N 1
ATOM 6979 C CA . ALA B 1 419 ? -4.531 53.062 8.648 1 94.75 419 ALA B CA 1
ATOM 6980 C C . ALA B 1 419 ? -5.008 53.031 10.102 1 94.75 419 ALA B C 1
ATOM 6982 O O . ALA B 1 419 ? -5.984 53.688 10.445 1 94.75 419 ALA B O 1
ATOM 6983 N N . LYS B 1 420 ? -4.352 52.281 10.922 1 91.25 420 LYS B N 1
ATOM 6984 C CA . LYS B 1 420 ? -4.695 52.188 12.344 1 91.25 420 LYS B CA 1
ATOM 6985 C C . LYS B 1 420 ? -4.441 53.531 13.055 1 91.25 420 LYS B C 1
ATOM 6987 O O . LYS B 1 420 ? -5.238 53.938 13.891 1 91.25 420 LYS B O 1
ATOM 6992 N N . SER B 1 421 ? -3.396 54.188 12.695 1 90.31 421 SER B N 1
ATOM 6993 C CA . SER B 1 421 ? -3.004 55.438 13.336 1 90.31 421 SER B CA 1
ATOM 6994 C C . SER B 1 421 ? -3.896 56.594 12.891 1 90.31 421 SER B C 1
ATOM 6996 O O . SER B 1 421 ? -4.055 57.594 13.609 1 90.31 421 SER B O 1
ATOM 6998 N N . ASN B 1 422 ? -4.449 56.469 11.695 1 93.12 422 ASN B N 1
ATOM 6999 C CA . ASN B 1 422 ? -5.273 57.531 11.133 1 93.12 422 ASN B CA 1
ATOM 7000 C C . ASN B 1 422 ? -6.742 57.375 11.5 1 93.12 422 ASN B C 1
ATOM 7002 O O . ASN B 1 422 ? -7.621 57.938 10.852 1 93.12 422 ASN B O 1
ATOM 7006 N N . GLY B 1 423 ? -7.078 56.562 12.539 1 92.56 423 GLY B N 1
ATOM 7007 C CA . GLY B 1 423 ? -8.453 56.469 13.016 1 92.56 423 GLY B CA 1
ATOM 7008 C C . GLY B 1 423 ? -9.086 55.125 12.789 1 92.56 423 GLY B C 1
ATOM 7009 O O . GLY B 1 423 ? -10.219 54.875 13.211 1 92.56 423 GLY B O 1
ATOM 7010 N N . ARG B 1 424 ? -8.398 54.219 12.156 1 93.88 424 ARG B N 1
ATOM 7011 C CA . ARG B 1 424 ? -8.836 52.844 11.938 1 93.88 424 ARG B CA 1
ATOM 7012 C C . ARG B 1 424 ? -10.023 52.781 10.992 1 93.88 424 ARG B C 1
ATOM 7014 O O . ARG B 1 424 ? -10.469 53.812 10.484 1 93.88 424 ARG B O 1
ATOM 7021 N N . ASN B 1 425 ? -10.422 51.688 10.523 1 96.38 425 ASN B N 1
ATOM 7022 C CA . ASN B 1 425 ? -11.562 51.469 9.641 1 96.38 425 ASN B CA 1
ATOM 7023 C C . ASN B 1 425 ? -11.367 52.156 8.289 1 96.38 425 ASN B C 1
ATOM 7025 O O . ASN B 1 425 ? -12.227 52.906 7.848 1 96.38 425 ASN B O 1
ATOM 7029 N N . MET B 1 426 ? -10.242 51.938 7.727 1 96.75 426 MET B N 1
ATOM 7030 C CA . MET B 1 426 ? -9.938 52.5 6.414 1 96.75 426 MET B CA 1
ATOM 7031 C C . MET B 1 426 ? -8.867 51.656 5.711 1 96.75 426 MET B C 1
ATOM 7033 O O . MET B 1 426 ? -8.195 50.844 6.336 1 96.75 426 MET B O 1
ATOM 7037 N N . THR B 1 427 ? -8.703 51.875 4.465 1 97.06 427 THR B N 1
ATOM 7038 C CA . THR B 1 427 ? -7.676 51.25 3.643 1 97.06 427 THR B CA 1
ATOM 7039 C C . THR B 1 427 ? -6.633 52.281 3.195 1 97.06 427 THR B C 1
ATOM 7041 O O . THR B 1 427 ? -6.98 53.344 2.723 1 97.06 427 THR B O 1
ATOM 7044 N N . ILE B 1 428 ? -5.375 51.906 3.408 1 96 428 ILE B N 1
ATOM 7045 C CA . ILE B 1 428 ? -4.309 52.812 2.998 1 96 428 ILE B CA 1
ATOM 7046 C C . ILE B 1 428 ? -3.338 52.094 2.07 1 96 428 ILE B C 1
ATOM 7048 O O . ILE B 1 428 ? -3.008 50.906 2.299 1 96 428 ILE B O 1
ATOM 7052 N N . GLY B 1 429 ? -2.852 52.719 1.084 1 89 429 GLY B N 1
ATOM 7053 C CA . GLY B 1 429 ? -1.852 52.156 0.186 1 89 429 GLY B CA 1
ATOM 7054 C C . GLY B 1 429 ? -1.968 52.688 -1.233 1 89 429 GLY B C 1
ATOM 7055 O O . GLY B 1 429 ? -1.033 52.562 -2.027 1 89 429 GLY B O 1
ATOM 7056 N N . LEU B 1 430 ? -3.105 53.312 -1.501 1 77.12 430 LEU B N 1
ATOM 7057 C CA . LEU B 1 430 ? -3.279 53.938 -2.805 1 77.12 430 LEU B CA 1
ATOM 7058 C C . LEU B 1 430 ? -2.471 55.219 -2.896 1 77.12 430 LEU B C 1
ATOM 7060 O O . LEU B 1 430 ? -2.41 56 -1.937 1 77.12 430 LEU B O 1
ATOM 7064 N N . LYS B 1 431 ? -1.326 55.375 -3.686 1 58.44 431 LYS B N 1
ATOM 7065 C CA . LYS B 1 431 ? -0.596 56.625 -3.912 1 58.44 431 LYS B CA 1
ATOM 7066 C C . LYS B 1 431 ? -1.553 57.781 -4.195 1 58.44 431 LYS B C 1
ATOM 7068 O O . LYS B 1 431 ? -2.555 57.594 -4.891 1 58.44 431 LYS B O 1
#

Secondary structure (DSSP, 8-state):
-----HHHHHHHHHHHHHHHHHHHHHHH-HHHHHHHHHHHHHHHHHHHHHHHHHSGGG---HHHHHHHHHHHHHHHHHHHHHHTSTT-SSS-S-S-HHHHHHHHHHHHHHHHHHHHHHHTT-SSPP-HHHHHHHHHHHHHHHHIIIIIS--SPP-EETTTEE-HHHHHHHHHHHHHHHHHHHHHHHTGGGS-HHHHHHHHHHHHHHHHHHHHHHH-SSTTSHHHHHHHHHHHHHHHHHHHHHHIIIIIHHHHHHHHHHHHHHHB-TTT-SBPHHHHHHHHHHHHHHHHHH---EEEEEEEETTHHHHHHHH-HHHHHHHHHHHHHHHHHTS-TTSEEEE-SSSEEEEEEET--HHHHHHHHHHHHHHHHH--BTTTTB---EEEEEEEE--------THHHHHHHHHHHHHHHHHHHHHHHTTSSSEE---/-----HHHHHHHHHHHHHHHHHHHHHHH-HHHHHHHHHHHHHHHHHHHHHHHHHSGGG---HHHHHHHHHHHHHHHHHHHHHHTSTT-SSS-S-S-HHHHHHHHHHHHHHHHHHHHHHHTT-SSPP-HHHHHHHHHHHHHHHHIIIIIS--SPP-EETTTEE-HHHHHHHHHHHHHHHHHHHHHHHTGGGS-HHHHHHHHHHHHHHHHHHHHHHH-SSTTSHHHHHHHHHHHHHHHHHHHHHHIIIIIHHHHHHHHHHHHHHHB-TTT-SBPHHHHHHHHHHHHHHHHHH---EEEEEEEETTHHHHHHHH-HHHHHHHHHHHHHHHHHTS-TTSEEEE-SSSEEEEEEET--HHHHHHHHHHHHHHHHH--BTTTTB---EEEEEEEE--------THHHHHHHHHHHHHHHHHHHHHHHTTSSSEE---